Protein AF-0000000084587500 (afdb_homodimer)

Foldseek 3Di:
DPPPPPPPPPPPPPPPPPVPDDADAADFFPDADDAAQEKEKEEEAQALLQQAQDARAPPRNLTRFHVLLVLLLLVLVCVVCVVVVHFYAYEYQENNHQFWCLQLLDDPPDDGCLQRCVLVLLHLHQAYAYAQVCFQDPVSLVSLLPPNQVSNPQRYADQFKWFWDQDPVRDIDTDRSHHNWDWDATPVGFIEIEGEAEAPDDNGDPRMDGDHLLRSLVDPVNVVSLQDDGQEYEYRYAADPVRHPVVNNVVSSCVRVVARAYEAEYHDQQDFAKDDPDLRYMYTYQGHNSQWIKMKHWHQDPPDNRDHIDIAIAIGGNHNSHSCVNSVHDPVPSRDPSSVVSSVSSVVSCVVSVQAAFLFWDQAKAWLWADEPPPCSDNVNVCFPFLCLVQFLVQQVNVVFAAKEKDFSLQFQGMDAGKTQTLRNLCNGHSFQFAKKWFKAFPLLLVCLQVLLVVDDQPCPNVRHPSVPPDCPPPPVCVVVVVVPPPPPDDPFTEDDDDDYHPDDGRYRGDHDYRDTHHYDRMDMPDDPDDDDRGGIYIYMYTPVCVVVSQVSSVVVPHHDDPVSMDGGGDDGRSCRVSSSRSVHHDDVSIGDHD/DPPPPPPPPPPPPPPPPPVPDDADAADFFPDADDAAQEKEKEEEAQALLQQAQDARAPPRNLTRFHVLLVLLLLVLVCVVCVVVVHFYAYEYQENNHQFWCLQLLDDPPDDGCLQRCVLVLLRLHQAYAYAQVCFQDPVSLVSLQPPNQVSNPQRYADQFKWFWDQDPVRDIDTDRSHHNWDWDATPVGFIEIEGEAEAPDDNGDPRMDGDHLLRSLPDPVNVVSLQDDGQEYEYRYAADPVRHPVVNNVVSSCVRVVARAYEAEYHDQQDFAKDDPDLRYMYTYQGHNSQWIKMKHWHQDPPDNRDHIDIAIAIHGNHNSHSCVNSVHDPVPSRDPSSVVSSVSSVVSCVVSVQAAFLFWDQAKAFLWADEPPPCSDNVNVCFPFLCLVQFLVQQVNVVFAAKEKDFSLQFQGMDAGKTDTLRNLCNGHSFQFAKKWFKAFPLLLVCLQVLLVVDDQPCPNVRHPSVPPDCPPPPVCVVVVVVPPPPPDDPFTEDDDDDYHPDDGRYRGDHDYRDTHHYDRMDMPDDPDDDDRGGIYIYMYTPVCVVVSQVSSVVVPHHDDPVSMDGGGDDGRSCRVSSSRSVHHDDVSIGDHD

InterPro domains:
  IPR004843 Calcineurin-like, phosphoesterase domain [PF00149] (39-271)
  IPR006179 5'-Nucleotidase/apyrase [PTHR11575] (21-548)
  IPR014485 5'-nucleotidase SMN1-like [PIRSF017316] (25-584)
  IPR029052 Metallo-dependent phosphatase-like [G3DSA:3.60.21.10] (25-355)
  IPR029052 Metallo-dependent phosphatase-like [SSF56300] (32-331)
  IPR036907 5'-Nucleotidase, C-terminal domain superfamily [G3DSA:3.90.780.10] (357-501)
  IPR036907 5'-Nucleotidase, C-terminal domain superfamily [SSF55816] (357-584)
  IPR053828 SMN1-like, C-terminal domain [PF21953] (365-551)

pLDDT: mean 88.56, std 18.29, range [23.75, 98.94]

Organism: NCBI:txid1423351

Radius of gyration: 37.55 Å; Cα contacts (8 Å, |Δi|>4): 2682; chains: 2; bounding box: 89×116×107 Å

Structure (mmCIF, N/CA/C/O backbone):
data_AF-0000000084587500-model_v1
#
loop_
_entity.id
_entity.type
_entity.pdbx_description
1 polymer 'Vacuolar protein'
#
loop_
_atom_site.group_PDB
_atom_site.id
_atom_site.type_symbol
_atom_site.label_atom_id
_atom_site.label_alt_id
_atom_site.label_comp_id
_atom_site.label_asym_id
_atom_site.label_entity_id
_atom_site.label_seq_id
_atom_site.pdbx_PDB_ins_code
_atom_site.Cartn_x
_atom_site.Cartn_y
_atom_site.Cartn_z
_atom_site.occupancy
_atom_site.B_iso_or_equiv
_atom_site.auth_seq_id
_atom_site.auth_comp_id
_atom_site.auth_asym_id
_atom_site.auth_atom_id
_atom_site.pdbx_PDB_model_num
ATOM 1 N N . MET A 1 1 ? 52.875 -20.484 48.281 1 23.75 1 MET A N 1
ATOM 2 C CA . MET A 1 1 ? 52.625 -19.141 47.75 1 23.75 1 MET A CA 1
ATOM 3 C C . MET A 1 1 ? 51.625 -19.203 46.594 1 23.75 1 MET A C 1
ATOM 5 O O . MET A 1 1 ? 51.938 -19.703 45.531 1 23.75 1 MET A O 1
ATOM 9 N N . ALA A 1 2 ? 50.344 -19.5 46.969 1 28.66 2 ALA A N 1
ATOM 10 C CA . ALA A 1 2 ? 49.062 -19.703 46.281 1 28.66 2 ALA A CA 1
ATOM 11 C C . ALA A 1 2 ? 48.688 -18.484 45.469 1 28.66 2 ALA A C 1
ATOM 13 O O . ALA A 1 2 ? 48.531 -17.391 46 1 28.66 2 ALA A O 1
ATOM 14 N N . TYR A 1 3 ? 49.219 -18.391 44.188 1 26.83 3 TYR A N 1
ATOM 15 C CA . TYR A 1 3 ? 49.094 -17.312 43.219 1 26.83 3 TYR A CA 1
ATOM 16 C C . TYR A 1 3 ? 47.625 -17.047 42.906 1 26.83 3 TYR A C 1
ATOM 18 O O . TYR A 1 3 ? 46.875 -17.953 42.5 1 26.83 3 TYR A O 1
ATOM 26 N N . THR A 1 4 ? 46.969 -16.25 43.688 1 27.75 4 THR A N 1
ATOM 27 C CA . THR A 1 4 ? 45.594 -15.75 43.5 1 27.75 4 THR A CA 1
ATOM 28 C C . THR A 1 4 ? 45.469 -15.047 42.156 1 27.75 4 THR A C 1
ATOM 30 O O . THR A 1 4 ? 46.156 -14.055 41.875 1 27.75 4 THR A O 1
ATOM 33 N N . LYS A 1 5 ? 45.156 -15.805 41.031 1 26.98 5 LYS A N 1
ATOM 34 C CA . LYS A 1 5 ? 44.844 -15.305 39.719 1 26.98 5 LYS A CA 1
ATOM 35 C C . LYS A 1 5 ? 43.688 -14.297 39.75 1 26.98 5 LYS A C 1
ATOM 37 O O . LYS A 1 5 ? 42.562 -14.641 40.125 1 26.98 5 LYS A O 1
ATOM 42 N N . LYS A 1 6 ? 44.094 -13.047 40 1 30.95 6 LYS A N 1
ATOM 43 C CA . LYS A 1 6 ? 43.156 -11.922 39.906 1 30.95 6 LYS A CA 1
ATOM 44 C C . LYS A 1 6 ? 42.531 -11.852 38.531 1 30.95 6 LYS A C 1
ATOM 46 O O . LYS A 1 6 ? 43.219 -11.719 37.5 1 30.95 6 LYS A O 1
ATOM 51 N N . LEU A 1 7 ? 41.375 -12.492 38.375 1 30.81 7 LEU A N 1
ATOM 52 C CA . LEU A 1 7 ? 40.562 -12.391 37.156 1 30.81 7 LEU A CA 1
ATOM 53 C C . LEU A 1 7 ? 40.219 -10.938 36.875 1 30.81 7 LEU A C 1
ATOM 55 O O . LEU A 1 7 ? 39.531 -10.289 37.688 1 30.81 7 LEU A O 1
ATOM 59 N N . VAL A 1 8 ? 41.062 -10.188 36.219 1 30.91 8 VAL A N 1
ATOM 60 C CA . VAL A 1 8 ? 40.75 -8.859 35.688 1 30.91 8 VAL A CA 1
ATOM 61 C C . VAL A 1 8 ? 39.531 -8.938 34.781 1 30.91 8 VAL A C 1
ATOM 63 O O . VAL A 1 8 ? 39.562 -9.641 33.75 1 30.91 8 VAL A O 1
ATOM 66 N N . TYR A 1 9 ? 38.344 -8.812 35.344 1 30.39 9 TYR A N 1
ATOM 67 C CA . TYR A 1 9 ? 37.125 -8.578 34.562 1 30.39 9 TYR A CA 1
ATOM 68 C C . TYR A 1 9 ? 37.281 -7.348 33.688 1 30.39 9 TYR A C 1
ATOM 70 O O . TYR A 1 9 ? 37.438 -6.23 34.188 1 30.39 9 TYR A O 1
ATOM 78 N N . LEU A 1 10 ? 37.969 -7.496 32.594 1 33.53 10 LEU A N 1
ATOM 79 C CA . LEU A 1 10 ? 37.906 -6.441 31.578 1 33.53 10 LEU A CA 1
ATOM 80 C C . LEU A 1 10 ? 36.469 -6.109 31.219 1 33.53 10 LEU A C 1
ATOM 82 O O . LEU A 1 10 ? 35.75 -6.953 30.672 1 33.53 10 LEU A O 1
ATOM 86 N N . TRP A 1 11 ? 35.875 -5.168 31.953 1 30.56 11 TRP A N 1
ATOM 87 C CA . TRP A 1 11 ? 34.625 -4.512 31.547 1 30.56 11 TRP A CA 1
ATOM 88 C C . TRP A 1 11 ? 34.75 -3.918 30.141 1 30.56 11 TRP A C 1
ATOM 90 O O . TRP A 1 11 ? 35.562 -3.01 29.922 1 30.56 11 TRP A O 1
ATOM 100 N N . VAL A 1 12 ? 34.656 -4.719 29.125 1 33.38 12 VAL A N 1
ATOM 101 C CA . VAL A 1 12 ? 34.5 -4.191 27.766 1 33.38 12 VAL A CA 1
ATOM 102 C C . VAL A 1 12 ? 33.312 -3.221 27.734 1 33.38 12 VAL A C 1
ATOM 104 O O . VAL A 1 12 ? 32.156 -3.619 27.953 1 33.38 12 VAL A O 1
ATOM 107 N N . PHE A 1 13 ? 33.562 -1.971 28.016 1 31.41 13 PHE A N 1
ATOM 108 C CA . PHE A 1 13 ? 32.625 -0.89 27.688 1 31.41 13 PHE A CA 1
ATOM 109 C C . PHE A 1 13 ? 32.25 -0.921 26.203 1 31.41 13 PHE A C 1
ATOM 111 O O . PHE A 1 13 ? 33.094 -0.665 25.344 1 31.41 13 PHE A O 1
ATOM 118 N N . GLN A 1 14 ? 31.375 -1.806 25.844 1 30.64 14 GLN A N 1
ATOM 119 C CA . GLN A 1 14 ? 30.766 -1.641 24.531 1 30.64 14 GLN A CA 1
ATOM 120 C C . GLN A 1 14 ? 30.141 -0.25 24.391 1 30.64 14 GLN A C 1
ATOM 122 O O . GLN A 1 14 ? 29.188 0.092 25.078 1 30.64 14 GLN A O 1
ATOM 127 N N . THR A 1 15 ? 30.906 0.692 23.953 1 31.66 15 THR A N 1
ATOM 128 C CA . THR A 1 15 ? 30.406 1.971 23.484 1 31.66 15 THR A CA 1
ATOM 129 C C . THR A 1 15 ? 29.328 1.76 22.406 1 31.66 15 THR A C 1
ATOM 131 O O . THR A 1 15 ? 29.578 1.114 21.391 1 31.66 15 THR A O 1
ATOM 134 N N . ALA A 1 16 ? 28.125 1.649 22.797 1 33.56 16 ALA A N 1
ATOM 135 C CA . ALA A 1 16 ? 26.984 1.844 21.891 1 33.56 16 ALA A CA 1
ATOM 136 C C . ALA A 1 16 ? 27.203 3.061 20.984 1 33.56 16 ALA A C 1
ATOM 138 O O . ALA A 1 16 ? 27.172 4.199 21.453 1 33.56 16 ALA A O 1
ATOM 139 N N . LEU A 1 17 ? 28.016 2.887 20.016 1 31.52 17 LEU A N 1
ATOM 140 C CA . LEU A 1 17 ? 27.984 3.914 18.969 1 31.52 17 LEU A CA 1
ATOM 141 C C . LEU A 1 17 ? 26.562 4.113 18.438 1 31.52 17 LEU A C 1
ATOM 143 O O . LEU A 1 17 ? 26.016 3.23 17.781 1 31.52 17 LEU A O 1
ATOM 147 N N . SER A 1 18 ? 25.719 4.617 19.234 1 34.59 18 SER A N 1
ATOM 148 C CA . SER A 1 18 ? 24.484 5.184 18.703 1 34.59 18 SER A CA 1
ATOM 149 C C . SER A 1 18 ? 24.734 5.906 17.375 1 34.59 18 SER A C 1
ATOM 151 O O . SER A 1 18 ? 25.453 6.91 17.344 1 34.59 18 SER A O 1
ATOM 153 N N . SER A 1 19 ? 24.859 5.227 16.391 1 37.94 19 SER A N 1
ATOM 154 C CA . SER A 1 19 ? 24.922 5.914 15.109 1 37.94 19 SER A CA 1
ATOM 155 C C . SER A 1 19 ? 23.938 7.078 15.062 1 37.94 19 SER A C 1
ATOM 157 O O . SER A 1 19 ? 22.719 6.875 14.992 1 37.94 19 SER A O 1
ATOM 159 N N . CYS A 1 20 ? 24.125 8.086 15.797 1 42.59 20 CYS A N 1
ATOM 160 C CA . CYS A 1 20 ? 23.422 9.359 15.797 1 42.59 20 CYS A CA 1
ATOM 161 C C . CYS A 1 20 ? 23.344 9.945 14.391 1 42.59 20 CYS A C 1
ATOM 163 O O . CYS A 1 20 ? 24.344 10.414 13.852 1 42.59 20 CYS A O 1
ATOM 165 N N . ALA A 1 21 ? 22.484 9.594 13.555 1 53.72 21 ALA A N 1
ATOM 166 C CA . ALA A 1 21 ? 22.281 10.344 12.32 1 53.72 21 ALA A CA 1
ATOM 167 C C . ALA A 1 21 ? 22.438 11.844 12.562 1 53.72 21 ALA A C 1
ATOM 169 O O . ALA A 1 21 ? 21.953 12.383 13.555 1 53.72 21 ALA A O 1
ATOM 170 N N . ALA A 1 22 ? 23.297 12.508 11.812 1 67.06 22 ALA A N 1
ATOM 171 C CA . ALA A 1 22 ? 23.516 13.945 11.93 1 67.06 22 ALA A CA 1
ATOM 172 C C . ALA A 1 22 ? 22.203 14.711 11.742 1 67.06 22 ALA A C 1
ATOM 174 O O . ALA A 1 22 ? 21.422 14.414 10.836 1 67.06 22 ALA A O 1
ATOM 175 N N . LYS A 1 23 ? 21.844 15.492 12.648 1 77.06 23 LYS A N 1
ATOM 176 C CA . LYS A 1 23 ? 20.641 16.328 12.617 1 77.06 23 LYS A CA 1
ATOM 177 C C . LYS A 1 23 ? 20.672 17.297 11.445 1 77.06 23 LYS A C 1
ATOM 179 O O . LYS A 1 23 ? 21.688 17.953 11.203 1 77.06 23 LYS A O 1
ATOM 184 N N . LEU A 1 24 ? 19.672 17.266 10.695 1 87 24 LEU A N 1
ATOM 185 C CA . LEU A 1 24 ? 19.516 18.203 9.586 1 87 24 LEU A CA 1
ATOM 186 C C . LEU A 1 24 ? 19.391 19.625 10.102 1 87 24 LEU A C 1
ATOM 188 O O . LEU A 1 24 ? 18.719 19.875 11.102 1 87 24 LEU A O 1
ATOM 192 N N . THR A 1 25 ? 20.094 20.547 9.5 1 90.5 25 THR A N 1
ATOM 193 C CA . THR A 1 25 ? 20.094 21.938 9.938 1 90.5 25 THR A CA 1
ATOM 194 C C . THR A 1 25 ? 19.344 22.828 8.945 1 90.5 25 THR A C 1
ATOM 196 O O . THR A 1 25 ? 19.594 22.781 7.742 1 90.5 25 THR A O 1
ATOM 199 N N . PRO A 1 26 ? 18.469 23.672 9.461 1 94.75 26 PRO A N 1
ATOM 200 C CA . PRO A 1 26 ? 17.734 24.578 8.578 1 94.75 26 PRO A CA 1
ATOM 201 C C . PRO A 1 26 ? 18.641 25.547 7.84 1 94.75 26 PRO A C 1
ATOM 203 O O . PRO A 1 26 ? 19.734 25.875 8.32 1 94.75 26 PRO A O 1
ATOM 206 N N . GLY A 1 27 ? 18.219 25.984 6.699 1 92.06 27 GLY A N 1
ATOM 207 C CA . GLY A 1 27 ? 18.938 27 5.938 1 92.06 27 GLY A CA 1
ATOM 208 C C . GLY A 1 27 ? 18.859 28.375 6.551 1 92.06 27 GLY A C 1
ATOM 209 O O . GLY A 1 27 ? 18.016 28.641 7.414 1 92.06 27 GLY A O 1
ATOM 210 N N . GLN A 1 28 ? 19.688 29.281 6.051 1 94.38 28 GLN A N 1
ATOM 211 C CA . GLN A 1 28 ? 19.719 30.656 6.535 1 94.38 28 GLN A CA 1
ATOM 212 C C . GLN A 1 28 ? 18.734 31.531 5.766 1 94.38 28 GLN A C 1
ATOM 214 O O . GLN A 1 28 ? 18.5 31.312 4.574 1 94.38 28 GLN A O 1
ATOM 219 N N . PRO A 1 29 ? 18.203 32.531 6.488 1 97.5 29 PRO A N 1
ATOM 220 C CA . PRO A 1 29 ? 17.375 33.531 5.773 1 97.5 29 PRO A CA 1
ATOM 221 C C . PRO A 1 29 ? 18.109 34.188 4.625 1 97.5 29 PRO A C 1
ATOM 223 O O . PRO A 1 29 ? 19.344 34.281 4.652 1 97.5 29 PRO A O 1
ATOM 226 N N . ARG A 1 30 ? 17.375 34.656 3.652 1 96.25 30 ARG A N 1
ATOM 227 C CA . ARG A 1 30 ? 17.969 35.25 2.463 1 96.25 30 ARG A CA 1
ATOM 228 C C . ARG A 1 30 ? 18.484 36.656 2.76 1 96.25 30 ARG A C 1
ATOM 230 O O . ARG A 1 30 ? 19.25 37.219 1.977 1 96.25 30 ARG A O 1
ATOM 237 N N . GLY A 1 31 ? 18.047 37.312 3.836 1 97.31 31 GLY A N 1
ATOM 238 C CA . GLY A 1 31 ? 18.438 38.656 4.191 1 97.31 31 GLY A CA 1
ATOM 239 C C . GLY A 1 31 ? 17.688 39.219 5.383 1 97.31 31 GLY A C 1
ATOM 240 O O . GLY A 1 31 ? 16.828 38.531 5.953 1 97.31 31 GLY A O 1
ATOM 241 N N . PRO A 1 32 ? 17.984 40.438 5.742 1 97.44 32 PRO A N 1
ATOM 242 C CA . PRO A 1 32 ? 17.312 41.062 6.891 1 97.44 32 PRO A CA 1
ATOM 243 C C . PRO A 1 32 ? 15.836 41.312 6.637 1 97.44 32 PRO A C 1
ATOM 245 O O . PRO A 1 32 ? 15.414 41.438 5.48 1 97.44 32 PRO A O 1
ATOM 248 N N . LEU A 1 33 ? 15.086 41.344 7.652 1 98.62 33 LEU A N 1
ATOM 249 C CA . LEU A 1 33 ? 13.68 41.719 7.543 1 98.62 33 LEU A CA 1
ATOM 250 C C . LEU A 1 33 ? 13.523 43.188 7.117 1 98.62 33 LEU A C 1
ATOM 252 O O . LEU A 1 33 ? 14.32 44.031 7.512 1 98.62 33 LEU A O 1
ATOM 256 N N . PRO A 1 34 ? 12.539 43.438 6.301 1 97.75 34 PRO A N 1
ATOM 257 C CA . PRO A 1 34 ? 12.227 44.844 6.02 1 97.75 34 PRO A CA 1
ATOM 258 C C . PRO A 1 34 ? 11.523 45.531 7.184 1 97.75 34 PRO A C 1
ATOM 260 O O . PRO A 1 34 ? 10.414 45.125 7.562 1 97.75 34 PRO A O 1
ATOM 263 N N . TRP A 1 35 ? 12.133 46.562 7.715 1 98.12 35 TRP A N 1
ATOM 264 C CA . TRP A 1 35 ? 11.547 47.312 8.82 1 98.12 35 TRP A CA 1
ATOM 265 C C . TRP A 1 35 ? 10.828 48.562 8.32 1 98.12 35 TRP A C 1
ATOM 267 O O . TRP A 1 35 ? 11.219 49.156 7.305 1 98.12 35 TRP A O 1
ATOM 277 N N . GLY A 1 36 ? 9.734 48.906 8.977 1 98 36 GLY A N 1
ATOM 278 C CA . GLY A 1 36 ? 9.016 50.156 8.773 1 98 36 GLY A CA 1
ATOM 279 C C . GLY A 1 36 ? 8.727 50.906 10.062 1 98 36 GLY A C 1
ATOM 280 O O . GLY A 1 36 ? 9.359 50.625 11.086 1 98 36 GLY A O 1
ATOM 281 N N . ASP A 1 37 ? 7.855 51.875 9.953 1 97.25 37 ASP A N 1
ATOM 282 C CA . ASP A 1 37 ? 7.461 52.656 11.133 1 97.25 37 ASP A CA 1
ATOM 283 C C . ASP A 1 37 ? 6.699 51.781 12.125 1 97.25 37 ASP A C 1
ATOM 285 O O . ASP A 1 37 ? 6.824 51.938 13.336 1 97.25 37 ASP A O 1
ATOM 289 N N . ILE A 1 38 ? 5.883 50.875 11.578 1 98.31 38 ILE A N 1
ATOM 290 C CA . ILE A 1 38 ? 5.121 49.906 12.352 1 98.31 38 ILE A CA 1
ATOM 291 C C . ILE A 1 38 ? 5.414 48.5 11.844 1 98.31 38 ILE A C 1
ATOM 293 O O . ILE A 1 38 ? 5.363 48.219 10.633 1 98.31 38 ILE A O 1
ATOM 297 N N . ASN A 1 39 ? 5.734 47.594 12.719 1 98.88 39 ASN A N 1
ATOM 298 C CA . ASN A 1 39 ? 6.035 46.219 12.367 1 98.88 39 ASN A CA 1
ATOM 299 C C . ASN A 1 39 ? 5.203 45.219 13.195 1 98.88 39 ASN A C 1
ATOM 301 O O . ASN A 1 39 ? 4.809 45.531 14.32 1 98.88 39 ASN A O 1
ATOM 305 N N . ILE A 1 40 ? 4.91 44.094 12.602 1 98.88 40 ILE A N 1
ATOM 306 C CA . ILE A 1 40 ? 4.074 43.094 13.266 1 98.88 40 ILE A CA 1
ATOM 307 C C . ILE A 1 40 ? 4.688 41.719 13.117 1 98.88 40 ILE A C 1
ATOM 309 O O . ILE A 1 40 ? 5.035 41.312 12.008 1 98.88 40 ILE A O 1
ATOM 313 N N . ILE A 1 41 ? 4.902 41 14.219 1 98.94 41 ILE A N 1
ATOM 314 C CA . ILE A 1 41 ? 5.129 39.562 14.227 1 98.94 41 ILE A CA 1
ATOM 315 C C . ILE A 1 41 ? 3.797 38.844 14.359 1 98.94 41 ILE A C 1
ATOM 317 O O . ILE A 1 41 ? 2.996 39.156 15.242 1 98.94 41 ILE A O 1
ATOM 321 N N . HIS A 1 42 ? 3.574 37.875 13.469 1 98.88 42 HIS A N 1
ATOM 322 C CA . HIS A 1 42 ? 2.246 37.281 13.359 1 98.88 42 HIS A CA 1
ATOM 323 C C . HIS A 1 42 ? 2.311 35.75 13.477 1 98.88 42 HIS A C 1
ATOM 325 O O . HIS A 1 42 ? 3.131 35.094 12.82 1 98.88 42 HIS A O 1
ATOM 331 N N . THR A 1 43 ? 1.504 35.125 14.359 1 98.62 43 THR A N 1
ATOM 332 C CA . THR A 1 43 ? 1.27 33.688 14.43 1 98.62 43 THR A CA 1
ATOM 333 C C . THR A 1 43 ? -0.206 33.375 14.203 1 98.62 43 THR A C 1
ATOM 335 O O . THR A 1 43 ? -1.071 34.219 14.422 1 98.62 43 THR A O 1
ATOM 338 N N . SER A 1 44 ? -0.49 32.281 13.695 1 97.62 44 SER A N 1
ATOM 339 C CA . SER A 1 44 ? -1.844 31.766 13.492 1 97.62 44 SER A CA 1
ATOM 340 C C . SER A 1 44 ? -1.862 30.25 13.422 1 97.62 44 SER A C 1
ATOM 342 O O . SER A 1 44 ? -0.893 29.625 12.977 1 97.62 44 SER A O 1
ATOM 344 N N . ASP A 1 45 ? -2.941 29.625 13.922 1 97.38 45 ASP A N 1
ATOM 345 C CA . ASP A 1 45 ? -3.168 28.188 13.75 1 97.38 45 ASP A CA 1
ATOM 346 C C . ASP A 1 45 ? -1.981 27.375 14.266 1 97.38 45 ASP A C 1
ATOM 348 O O . ASP A 1 45 ? -1.475 26.5 13.562 1 97.38 45 ASP A O 1
ATOM 352 N N . THR A 1 46 ? -1.54 27.734 15.477 1 97.88 46 THR A N 1
ATOM 353 C CA . THR A 1 46 ? -0.433 27 16.078 1 97.88 46 THR A CA 1
ATOM 354 C C . THR A 1 46 ? -0.847 25.562 16.406 1 97.88 46 THR A C 1
ATOM 356 O O . THR A 1 46 ? -0.016 24.656 16.391 1 97.88 46 THR A O 1
ATOM 359 N N . HIS A 1 47 ? -2.064 25.391 16.781 1 97.38 47 HIS A N 1
ATOM 360 C CA . HIS A 1 47 ? -2.652 24.078 17 1 97.38 47 HIS A CA 1
ATOM 361 C C . HIS A 1 47 ? -1.806 23.266 17.969 1 97.38 47 HIS A C 1
ATOM 363 O O . HIS A 1 47 ? -1.665 22.047 17.797 1 97.38 47 HIS A O 1
ATOM 369 N N . GLY A 1 48 ? -1.214 23.953 18.906 1 97.31 48 GLY A N 1
ATOM 370 C CA . GLY A 1 48 ? -0.509 23.266 19.969 1 97.31 48 GLY A CA 1
ATOM 371 C C . GLY A 1 48 ? 0.87 22.781 19.578 1 97.31 48 GLY A C 1
ATOM 372 O O . GLY A 1 48 ? 1.521 22.047 20.328 1 97.31 48 GLY A O 1
ATOM 373 N N . TRP A 1 49 ? 1.353 23.078 18.406 1 97.81 49 TRP A N 1
ATOM 374 C CA . TRP A 1 49 ? 2.691 22.672 17.984 1 97.81 49 TRP A CA 1
ATOM 375 C C . TRP A 1 49 ? 3.756 23.516 18.672 1 97.81 49 TRP A C 1
ATOM 377 O O . TRP A 1 49 ? 4.52 24.234 18.031 1 97.81 49 TRP A O 1
ATOM 387 N N . LEU A 1 50 ? 3.881 23.344 19.984 1 98.44 50 LEU A N 1
ATOM 388 C CA . LEU A 1 50 ? 4.668 24.234 20.828 1 98.44 50 LEU A CA 1
ATOM 389 C C . LEU A 1 50 ? 6.047 23.656 21.094 1 98.44 50 LEU A C 1
ATOM 391 O O . LEU A 1 50 ? 6.945 24.344 21.578 1 98.44 50 LEU A O 1
ATOM 395 N N . LEU A 1 51 ? 6.254 22.391 20.781 1 97.56 51 LEU A N 1
ATOM 396 C CA . LEU A 1 51 ? 7.539 21.734 21 1 97.56 51 LEU A CA 1
ATOM 397 C C . LEU A 1 51 ? 8.43 21.875 19.766 1 97.56 51 LEU A C 1
ATOM 399 O O . LEU A 1 51 ? 9.57 21.406 19.766 1 97.56 51 LEU A O 1
ATOM 403 N N . GLY A 1 52 ? 7.906 22.547 18.75 1 97.38 52 GLY A N 1
ATOM 404 C CA . GLY A 1 52 ? 8.57 22.469 17.469 1 97.38 52 GLY A CA 1
ATOM 405 C C . GLY A 1 52 ? 8.383 21.125 16.766 1 97.38 52 GLY A C 1
ATOM 406 O O . GLY A 1 52 ? 7.934 20.156 17.391 1 97.38 52 GLY A O 1
ATOM 407 N N . HIS A 1 53 ? 8.594 21.172 15.461 1 97.19 53 HIS A N 1
ATOM 408 C CA . HIS A 1 53 ? 8.617 19.891 14.742 1 97.19 53 HIS A CA 1
ATOM 409 C C . HIS A 1 53 ? 9.859 19.078 15.102 1 97.19 53 HIS A C 1
ATOM 411 O O . HIS A 1 53 ? 10.984 19.578 14.992 1 97.19 53 HIS A O 1
ATOM 417 N N . THR A 1 54 ? 9.688 17.875 15.461 1 94 54 THR A N 1
ATOM 418 C CA . THR A 1 54 ? 10.758 17.188 16.172 1 94 54 THR A CA 1
ATOM 419 C C . THR A 1 54 ? 11.367 16.094 15.297 1 94 54 THR A C 1
ATOM 421 O O . THR A 1 54 ? 12.375 15.484 15.664 1 94 54 THR A O 1
ATOM 424 N N . LYS A 1 55 ? 10.789 15.781 14.172 1 93.38 55 LYS A N 1
ATOM 425 C CA . LYS A 1 55 ? 11.305 14.711 13.328 1 93.38 55 LYS A CA 1
ATOM 426 C C . LYS A 1 55 ? 12.5 15.188 12.508 1 93.38 55 LYS A C 1
ATOM 428 O O . LYS A 1 55 ? 12.57 16.359 12.125 1 93.38 55 LYS A O 1
ATOM 433 N N . ASN A 1 56 ? 13.453 14.312 12.273 1 89.88 56 ASN A N 1
ATOM 434 C CA . ASN A 1 56 ? 14.68 14.648 11.57 1 89.88 56 ASN A CA 1
ATOM 435 C C . ASN A 1 56 ? 14.586 14.305 10.086 1 89.88 56 ASN A C 1
ATOM 437 O O . ASN A 1 56 ? 15.453 13.609 9.555 1 89.88 56 ASN A O 1
ATOM 441 N N . GLN A 1 57 ? 13.602 14.703 9.477 1 88.62 57 GLN A N 1
ATOM 442 C CA . GLN A 1 57 ? 13.352 14.586 8.047 1 88.62 57 GLN A CA 1
ATOM 443 C C . GLN A 1 57 ? 12.719 15.859 7.488 1 88.62 57 GLN A C 1
ATOM 445 O O . GLN A 1 57 ? 11.852 16.453 8.125 1 88.62 57 GLN A O 1
ATOM 450 N N . TRP A 1 58 ? 13.188 16.219 6.324 1 88.75 58 TRP A N 1
ATOM 451 C CA . TRP A 1 58 ? 12.617 17.422 5.73 1 88.75 58 TRP A CA 1
ATOM 452 C C . TRP A 1 58 ? 11.133 17.234 5.438 1 88.75 58 TRP A C 1
ATOM 454 O O . TRP A 1 58 ? 10.711 16.172 4.996 1 88.75 58 TRP A O 1
ATOM 464 N N . PRO A 1 59 ? 10.359 18.266 5.711 1 92.31 59 PRO A N 1
ATOM 465 C CA . PRO A 1 59 ? 10.789 19.641 6.012 1 92.31 59 PRO A CA 1
ATOM 466 C C . PRO A 1 59 ? 10.805 19.938 7.508 1 92.31 59 PRO A C 1
ATOM 468 O O . PRO A 1 59 ? 10.969 21.094 7.91 1 92.31 59 PRO A O 1
ATOM 471 N N . GLU A 1 60 ? 10.688 19.016 8.344 1 94.44 60 GLU A N 1
ATOM 472 C CA . GLU A 1 60 ? 10.438 19.172 9.773 1 94.44 60 GLU A CA 1
ATOM 473 C C . GLU A 1 60 ? 11.508 20.031 10.43 1 94.44 60 GLU A C 1
ATOM 475 O O . GLU A 1 60 ? 11.188 20.938 11.203 1 94.44 60 GLU A O 1
ATOM 480 N N . PRO A 1 61 ? 12.75 19.906 10.062 1 95.12 61 PRO A N 1
ATOM 481 C CA . PRO A 1 61 ? 13.781 20.719 10.719 1 95.12 61 PRO A CA 1
ATOM 482 C C . PRO A 1 61 ? 13.617 22.203 10.461 1 95.12 61 PRO A C 1
ATOM 484 O O . PRO A 1 61 ? 14.008 23.031 11.289 1 95.12 61 PRO A O 1
ATOM 487 N N . ASN A 1 62 ? 13.031 22.516 9.32 1 97 62 ASN A N 1
ATOM 488 C CA . ASN A 1 62 ? 12.805 23.938 9.023 1 97 62 ASN A CA 1
ATOM 489 C C . ASN A 1 62 ? 11.883 24.578 10.047 1 97 62 ASN A C 1
ATOM 491 O O . ASN A 1 62 ? 11.82 25.812 10.148 1 97 62 ASN A O 1
ATOM 495 N N . TYR A 1 63 ? 11.172 23.797 10.781 1 98.31 63 TYR A N 1
ATOM 496 C CA . TYR A 1 63 ? 10.156 24.297 11.711 1 98.31 63 TYR A CA 1
ATOM 497 C C . TYR A 1 63 ? 10.422 23.797 13.125 1 98.31 63 TYR A C 1
ATOM 499 O O . TYR A 1 63 ? 9.492 23.594 13.906 1 98.31 63 TYR A O 1
ATOM 507 N N . SER A 1 64 ? 11.641 23.672 13.477 1 97.88 64 SER A N 1
ATOM 508 C CA . SER A 1 64 ? 12.07 22.969 14.688 1 97.88 64 SER A CA 1
ATOM 509 C C . SER A 1 64 ? 12.062 23.891 15.898 1 97.88 64 SER A C 1
ATOM 511 O O . SER A 1 64 ? 12.297 23.453 17.016 1 97.88 64 SER A O 1
ATOM 513 N N . GLY A 1 65 ? 11.836 25.188 15.727 1 98.5 65 GLY A N 1
ATOM 514 C CA . GLY A 1 65 ? 11.828 26.094 16.859 1 98.5 65 GLY A CA 1
ATOM 515 C C . GLY A 1 65 ? 10.688 25.828 17.828 1 98.5 65 GLY A C 1
ATOM 516 O O . GLY A 1 65 ? 9.539 25.672 17.406 1 98.5 65 GLY A O 1
ATOM 517 N N . THR A 1 66 ? 11.016 25.781 19.094 1 98.62 66 THR A N 1
ATOM 518 C CA . THR A 1 66 ? 9.984 25.656 20.109 1 98.62 66 THR A CA 1
ATOM 519 C C . THR A 1 66 ? 9.273 26.984 20.344 1 98.62 66 THR A C 1
ATOM 521 O O . THR A 1 66 ? 9.711 28.016 19.828 1 98.62 66 THR A O 1
ATOM 524 N N . TYR A 1 67 ? 8.094 26.859 21 1 98.75 67 TYR A N 1
ATOM 525 C CA . TYR A 1 67 ? 7.418 28.109 21.359 1 98.75 67 TYR A CA 1
ATOM 526 C C . TYR A 1 67 ? 8.281 28.938 22.297 1 98.75 67 TYR A C 1
ATOM 528 O O . TYR A 1 67 ? 8.227 30.172 22.266 1 98.75 67 TYR A O 1
ATOM 536 N N . GLY A 1 68 ? 9.086 28.297 23.188 1 98.88 68 GLY A N 1
ATOM 537 C CA . GLY A 1 68 ? 10.062 29.031 23.984 1 98.88 68 GLY A CA 1
ATOM 538 C C . GLY A 1 68 ? 11.078 29.781 23.156 1 98.88 68 GLY A C 1
ATOM 539 O O . GLY A 1 68 ? 11.445 30.906 23.469 1 98.88 68 GLY A O 1
ATOM 540 N N . ASP A 1 69 ? 11.594 29.125 22.109 1 98.88 69 ASP A N 1
ATOM 541 C CA . ASP A 1 69 ? 12.477 29.797 21.172 1 98.88 69 ASP A CA 1
ATOM 542 C C . ASP A 1 69 ? 11.805 31.031 20.578 1 98.88 69 ASP A C 1
ATOM 544 O O . ASP A 1 69 ? 12.43 32.094 20.438 1 98.88 69 ASP A O 1
ATOM 548 N N . PHE A 1 70 ? 10.594 30.906 20.203 1 98.88 70 PHE A N 1
ATOM 549 C CA . PHE A 1 70 ? 9.828 32 19.625 1 98.88 70 PHE A CA 1
ATOM 550 C C . PHE A 1 70 ? 9.711 33.156 20.609 1 98.88 70 PHE A C 1
ATOM 552 O O . PHE A 1 70 ? 9.898 34.312 20.234 1 98.88 70 PHE A O 1
ATOM 559 N N . ILE A 1 71 ? 9.398 32.812 21.844 1 98.88 71 ILE A N 1
ATOM 560 C CA . ILE A 1 71 ? 9.273 33.844 22.875 1 98.88 71 ILE A CA 1
ATOM 561 C C . ILE A 1 71 ? 10.602 34.594 23.031 1 98.88 71 ILE A C 1
ATOM 563 O O . ILE A 1 71 ? 10.625 35.812 23.141 1 98.88 71 ILE A O 1
ATOM 567 N N . SER A 1 72 ? 11.688 33.875 23.094 1 98.88 72 SER A N 1
ATOM 568 C CA . SER A 1 72 ? 13 34.5 23.141 1 98.88 72 SER A CA 1
ATOM 569 C C . SER A 1 72 ? 13.219 35.406 21.938 1 98.88 72 SER A C 1
ATOM 571 O O . SER A 1 72 ? 13.695 36.531 22.094 1 98.88 72 SER A O 1
ATOM 573 N N . PHE A 1 73 ? 12.938 34.938 20.797 1 98.88 73 PHE A N 1
ATOM 574 C CA . PHE A 1 73 ? 13.047 35.719 19.562 1 98.88 73 PHE A CA 1
ATOM 575 C C . PHE A 1 73 ? 12.273 37.031 19.672 1 98.88 73 PHE A C 1
ATOM 577 O O . PHE A 1 73 ? 12.82 38.094 19.391 1 98.88 73 PHE A O 1
ATOM 584 N N . VAL A 1 74 ? 10.984 36.938 20.078 1 98.88 74 VAL A N 1
ATOM 585 C CA . VAL A 1 74 ? 10.109 38.094 20.203 1 98.88 74 VAL A CA 1
ATOM 586 C C . VAL A 1 74 ? 10.742 39.094 21.156 1 98.88 74 VAL A C 1
ATOM 588 O O . VAL A 1 74 ? 10.734 40.312 20.891 1 98.88 74 VAL A O 1
ATOM 591 N N . GLY A 1 75 ? 11.242 38.594 22.297 1 98.75 75 GLY A N 1
ATOM 592 C CA . GLY A 1 75 ? 11.906 39.5 23.234 1 98.75 75 GLY A CA 1
ATOM 593 C C . GLY A 1 75 ? 13.047 40.281 22.609 1 98.75 75 GLY A C 1
ATOM 594 O O . GLY A 1 75 ? 13.156 41.5 22.797 1 98.75 75 GLY A O 1
ATOM 595 N N . HIS A 1 76 ? 13.875 39.594 21.906 1 98.81 76 HIS A N 1
ATOM 596 C CA . HIS A 1 76 ? 15 40.25 21.25 1 98.81 76 HIS A CA 1
ATOM 597 C C . HIS A 1 76 ? 14.531 41.219 20.172 1 98.81 76 HIS A C 1
ATOM 599 O O . HIS A 1 76 ? 15.102 42.281 20.016 1 98.81 76 HIS A O 1
ATOM 605 N N . MET A 1 77 ? 13.555 40.812 19.438 1 98.88 77 MET A N 1
ATOM 606 C CA . MET A 1 77 ? 13.047 41.688 18.375 1 98.88 77 MET A CA 1
ATOM 607 C C . MET A 1 77 ? 12.445 42.969 18.953 1 98.88 77 MET A C 1
ATOM 609 O O . MET A 1 77 ? 12.562 44.031 18.344 1 98.88 77 MET A O 1
ATOM 613 N N . LYS A 1 78 ? 11.727 42.875 20.016 1 98.5 78 LYS A N 1
ATOM 614 C CA . LYS A 1 78 ? 11.18 44.062 20.656 1 98.5 78 LYS A CA 1
ATOM 615 C C . LYS A 1 78 ? 12.289 45 21.125 1 98.5 78 LYS A C 1
ATOM 617 O O . LYS A 1 78 ? 12.156 46.219 21.047 1 98.5 78 LYS A O 1
ATOM 622 N N . LYS A 1 79 ? 13.359 44.438 21.656 1 98.19 79 LYS A N 1
ATOM 623 C CA . LYS A 1 79 ? 14.523 45.25 22 1 98.19 79 LYS A CA 1
ATOM 624 C C . LYS A 1 79 ? 15.094 45.969 20.766 1 98.19 79 LYS A C 1
ATOM 626 O O . LYS A 1 79 ? 15.414 47.156 20.812 1 98.19 79 LYS A O 1
ATOM 631 N N . LEU A 1 80 ? 15.203 45.219 19.734 1 98.5 80 LEU A N 1
ATOM 632 C CA . LEU A 1 80 ? 15.719 45.75 18.484 1 98.5 80 LEU A CA 1
ATOM 633 C C . LEU A 1 80 ? 14.812 46.875 17.969 1 98.5 80 LEU A C 1
ATOM 635 O O . LEU A 1 80 ? 15.297 47.875 17.406 1 98.5 80 LEU A O 1
ATOM 639 N N . ALA A 1 81 ? 13.547 46.656 18.078 1 98.69 81 ALA A N 1
ATOM 640 C CA . ALA A 1 81 ? 12.602 47.719 17.672 1 98.69 81 ALA A CA 1
ATOM 641 C C . ALA A 1 81 ? 12.836 49 18.438 1 98.69 81 ALA A C 1
ATOM 643 O O . ALA A 1 81 ? 12.758 50.094 17.859 1 98.69 81 ALA A O 1
ATOM 644 N N . LYS A 1 82 ? 13.078 48.906 19.703 1 98.06 82 LYS A N 1
ATOM 645 C CA . LYS A 1 82 ? 13.398 50.062 20.516 1 98.06 82 LYS A CA 1
ATOM 646 C C . LYS A 1 82 ? 14.672 50.75 20.031 1 98.06 82 LYS A C 1
ATOM 648 O O . LYS A 1 82 ? 14.727 51.969 19.953 1 98.06 82 LYS A O 1
ATOM 653 N N . GLU A 1 83 ? 15.594 49.938 19.719 1 98 83 GLU A N 1
ATOM 654 C CA . GLU A 1 83 ? 16.859 50.469 19.219 1 98 83 GLU A CA 1
ATOM 655 C C . GLU A 1 83 ? 16.672 51.188 17.875 1 98 83 GLU A C 1
ATOM 657 O O . GLU A 1 83 ? 17.281 52.219 17.609 1 98 83 GLU A O 1
ATOM 662 N N . LYS A 1 84 ? 15.844 50.625 17.062 1 97.75 84 LYS A N 1
ATOM 663 C CA . LYS A 1 84 ? 15.578 51.188 15.742 1 97.75 84 LYS A CA 1
ATOM 664 C C . LYS A 1 84 ? 14.586 52.344 15.82 1 97.75 84 LYS A C 1
ATOM 666 O O . LYS A 1 84 ? 14.383 53.062 14.844 1 97.75 84 LYS A O 1
ATOM 671 N N . ASP A 1 85 ? 14.031 52.562 16.969 1 97.75 85 ASP A N 1
ATOM 672 C CA . ASP A 1 85 ? 13.07 53.625 17.234 1 97.75 85 ASP A CA 1
ATOM 673 C C . ASP A 1 85 ? 11.844 53.5 16.344 1 97.75 85 ASP A C 1
ATOM 675 O O . ASP A 1 85 ? 11.453 54.438 15.664 1 97.75 85 ASP A O 1
ATOM 679 N N . VAL A 1 86 ? 11.289 52.312 16.328 1 98.44 86 VAL A N 1
ATOM 680 C CA . VAL A 1 86 ? 10.078 52 15.578 1 98.44 86 VAL A CA 1
ATOM 681 C C . VAL A 1 86 ? 9.141 51.156 16.438 1 98.44 86 VAL A C 1
ATOM 683 O O . VAL A 1 86 ? 9.516 50.688 17.516 1 98.44 86 VAL A O 1
ATOM 686 N N . ASP A 1 87 ? 7.855 50.969 15.992 1 98.5 87 ASP A N 1
ATOM 687 C CA . ASP A 1 87 ? 6.875 50.156 16.703 1 98.5 87 ASP A CA 1
ATOM 688 C C . ASP A 1 87 ? 6.945 48.688 16.266 1 98.5 87 ASP A C 1
ATOM 690 O O . ASP A 1 87 ? 7.152 48.406 15.086 1 98.5 87 ASP A O 1
ATOM 694 N N . LEU A 1 88 ? 6.801 47.75 17.219 1 98.88 88 LEU A N 1
ATOM 695 C CA . LEU A 1 88 ? 6.676 46.312 16.922 1 98.88 88 LEU A CA 1
ATOM 696 C C . LEU A 1 88 ? 5.543 45.719 17.734 1 98.88 88 LEU A C 1
ATOM 698 O O . LEU A 1 88 ? 5.562 45.75 18.969 1 98.88 88 LEU A O 1
ATOM 702 N N . LEU A 1 89 ? 4.551 45.156 17.016 1 98.88 89 LEU A N 1
ATOM 703 C CA . LEU A 1 89 ? 3.41 44.5 17.656 1 98.88 89 LEU A CA 1
ATOM 704 C C . LEU A 1 89 ? 3.488 43 17.469 1 98.88 89 LEU A C 1
ATOM 706 O O . LEU A 1 89 ? 4.07 42.5 16.484 1 98.88 89 LEU A O 1
ATOM 710 N N . LEU A 1 90 ? 3.004 42.281 18.422 1 98.88 90 LEU A N 1
ATOM 711 C CA . LEU A 1 90 ? 2.83 40.812 18.359 1 98.88 90 LEU A CA 1
ATOM 712 C C . LEU A 1 90 ? 1.351 40.469 18.281 1 98.88 90 LEU A C 1
ATOM 714 O O . LEU A 1 90 ? 0.569 40.844 19.156 1 98.88 90 LEU A O 1
ATOM 718 N N . VAL A 1 91 ? 0.942 39.719 17.219 1 98.88 91 VAL A N 1
ATOM 719 C CA . VAL A 1 91 ? -0.468 39.438 16.969 1 98.88 91 VAL A CA 1
ATOM 720 C C . VAL A 1 91 ? -0.663 37.969 16.703 1 98.88 91 VAL A C 1
ATOM 722 O O . VAL A 1 91 ? 0.163 37.312 16.031 1 98.88 91 VAL A O 1
ATOM 725 N N . ASP A 1 92 ? -1.734 37.344 17.281 1 98.75 92 ASP A N 1
ATOM 726 C CA . ASP A 1 92 ? -2.129 35.969 16.984 1 98.75 92 ASP A CA 1
ATOM 727 C C . ASP A 1 92 ? -3.566 35.906 16.484 1 98.75 92 ASP A C 1
ATOM 729 O O . ASP A 1 92 ? -4.453 36.562 17.031 1 98.75 92 ASP A O 1
ATOM 733 N N . SER A 1 93 ? -3.789 35.031 15.453 1 97.81 93 SER A N 1
ATOM 734 C CA . SER A 1 93 ? -5.094 35.031 14.797 1 97.81 93 SER A CA 1
ATOM 735 C C . SER A 1 93 ? -5.902 33.812 15.172 1 97.81 93 SER A C 1
ATOM 737 O O . SER A 1 93 ? -6.879 33.469 14.5 1 97.81 93 SER A O 1
ATOM 739 N N . GLY A 1 94 ? -5.504 33.125 16.109 1 97.31 94 GLY A N 1
ATOM 740 C CA . GLY A 1 94 ? -6.395 32.125 16.703 1 97.31 94 GLY A CA 1
ATOM 741 C C . GLY A 1 94 ? -6.055 30.703 16.312 1 97.31 94 GLY A C 1
ATOM 742 O O . GLY A 1 94 ? -5.133 30.484 15.531 1 97.31 94 GLY A O 1
ATOM 743 N N . ASP A 1 95 ? -6.84 29.656 16.938 1 97.19 95 ASP A N 1
ATOM 744 C CA . ASP A 1 95 ? -6.664 28.203 16.828 1 97.19 95 ASP A CA 1
ATOM 745 C C . ASP A 1 95 ? -5.383 27.75 17.516 1 97.19 95 ASP A C 1
ATOM 747 O O . ASP A 1 95 ? -4.453 27.266 16.875 1 97.19 95 ASP A O 1
ATOM 751 N N . LEU A 1 96 ? -5.496 27.734 18.812 1 97.94 96 LEU A N 1
ATOM 752 C CA . LEU A 1 96 ? -4.316 27.516 19.641 1 97.94 96 LEU A CA 1
ATOM 753 C C . LEU A 1 96 ? -4.184 26.047 20.016 1 97.94 96 LEU A C 1
ATOM 755 O O . LEU A 1 96 ? -3.143 25.625 20.531 1 97.94 96 LEU A O 1
ATOM 759 N N . HIS A 1 97 ? -5.273 25.25 19.766 1 96.5 97 HIS A N 1
ATOM 760 C CA . HIS A 1 97 ? -5.281 23.844 20.203 1 96.5 97 HIS A CA 1
ATOM 761 C C . HIS A 1 97 ? -5.809 22.938 19.094 1 96.5 97 HIS A C 1
ATOM 763 O O . HIS A 1 97 ? -5.953 23.359 17.953 1 96.5 97 HIS A O 1
ATOM 769 N N . ASP A 1 98 ? -5.922 21.594 19.391 1 94.62 98 ASP A N 1
ATOM 770 C CA . ASP A 1 98 ? -6.414 20.594 18.453 1 94.62 98 ASP A CA 1
ATOM 771 C C . ASP A 1 98 ? -5.383 20.312 17.359 1 94.62 98 ASP A C 1
ATOM 773 O O . ASP A 1 98 ? -5.691 20.406 16.172 1 94.62 98 ASP A O 1
ATOM 777 N N . GLY A 1 99 ? -4.199 19.812 17.75 1 94.75 99 GLY A N 1
ATOM 778 C CA . GLY A 1 99 ? -3.256 19.562 16.672 1 94.75 99 GLY A CA 1
ATOM 779 C C . GLY A 1 99 ? -2.031 18.797 17.109 1 94.75 99 GLY A C 1
ATOM 780 O O . GLY A 1 99 ? -1.254 18.312 16.281 1 94.75 99 GLY A O 1
ATOM 781 N N . SER A 1 100 ? -1.762 18.656 18.391 1 95.5 100 SER A N 1
ATOM 782 C CA . SER A 1 100 ? -0.62 17.922 18.906 1 95.5 100 SER A CA 1
ATOM 783 C C . SER A 1 100 ? -0.976 17.203 20.203 1 95.5 100 SER A C 1
ATOM 785 O O . SER A 1 100 ? -2.035 17.453 20.797 1 95.5 100 SER A O 1
ATOM 787 N N . GLY A 1 101 ? -0.068 16.391 20.656 1 96 101 GLY A N 1
ATOM 788 C CA . GLY A 1 101 ? -0.265 15.703 21.922 1 96 101 GLY A CA 1
ATOM 789 C C . GLY A 1 101 ? -0.326 16.656 23.109 1 96 101 GLY A C 1
ATOM 790 O O . GLY A 1 101 ? -0.994 16.375 24.094 1 96 101 GLY A O 1
ATOM 791 N N . LEU A 1 102 ? 0.299 17.781 22.984 1 96.69 102 LEU A N 1
ATOM 792 C CA . LEU A 1 102 ? 0.327 18.734 24.094 1 96.69 102 LEU A CA 1
ATOM 793 C C . LEU A 1 102 ? -1.074 19.25 24.391 1 96.69 102 LEU A C 1
ATOM 795 O O . LEU A 1 102 ? -1.39 19.562 25.547 1 96.69 102 LEU A O 1
ATOM 799 N N . THR A 1 103 ? -1.879 19.391 23.344 1 96.69 103 THR A N 1
ATOM 800 C CA . THR A 1 103 ? -3.232 19.891 23.562 1 96.69 103 THR A CA 1
ATOM 801 C C . THR A 1 103 ? -4.227 18.734 23.641 1 96.69 103 THR A C 1
ATOM 803 O O . THR A 1 103 ? -5.102 18.719 24.516 1 96.69 103 THR A O 1
ATOM 806 N N . ASP A 1 104 ? -4.031 17.703 22.844 1 94.75 104 ASP A N 1
ATOM 807 C CA . ASP A 1 104 ? -5.023 16.641 22.688 1 94.75 104 ASP A CA 1
ATOM 808 C C . ASP A 1 104 ? -4.797 15.523 23.703 1 94.75 104 ASP A C 1
ATOM 810 O O . ASP A 1 104 ? -5.668 14.68 23.906 1 94.75 104 ASP A O 1
ATOM 814 N N . GLY A 1 105 ? -3.643 15.531 24.328 1 93.94 105 GLY A N 1
ATOM 815 C CA . GLY A 1 105 ? -3.293 14.445 25.234 1 93.94 105 GLY A CA 1
ATOM 816 C C . GLY A 1 105 ? -3.748 14.688 26.656 1 93.94 105 GLY A C 1
ATOM 817 O O . GLY A 1 105 ? -3.312 13.992 27.578 1 93.94 105 GLY A O 1
ATOM 818 N N . TYR A 1 106 ? -4.598 15.602 26.859 1 90.44 106 TYR A N 1
ATOM 819 C CA . TYR A 1 106 ? -5.082 15.93 28.203 1 90.44 106 TYR A CA 1
ATOM 820 C C . TYR A 1 106 ? -5.773 14.727 28.828 1 90.44 106 TYR A C 1
ATOM 822 O O . TYR A 1 106 ? -6.336 13.883 28.125 1 90.44 106 TYR A O 1
ATOM 830 N N . PRO A 1 107 ? -5.664 14.586 30.125 1 88.94 107 PRO A N 1
ATOM 831 C CA . PRO A 1 107 ? -6.258 13.43 30.797 1 88.94 107 PRO A CA 1
ATOM 832 C C . PRO A 1 107 ? -7.785 13.422 30.719 1 88.94 107 PRO A C 1
ATOM 834 O O . PRO A 1 107 ? -8.391 14.445 30.406 1 88.94 107 PRO A O 1
ATOM 837 N N . LYS A 1 108 ? -8.305 12.25 31.078 1 87.56 108 LYS A N 1
ATOM 838 C CA . LYS A 1 108 ? -9.75 12.094 31.125 1 87.56 108 LYS A CA 1
ATOM 839 C C . LYS A 1 108 ? -10.375 13.109 32.094 1 87.56 108 LYS A C 1
ATOM 841 O O . LYS A 1 108 ? -9.852 13.352 33.188 1 87.56 108 LYS A O 1
ATOM 846 N N . GLY A 1 109 ? -11.391 13.75 31.656 1 88.56 109 GLY A N 1
ATOM 847 C CA . GLY A 1 109 ? -12.07 14.742 32.469 1 88.56 109 GLY A CA 1
ATOM 848 C C . GLY A 1 109 ? -11.539 16.156 32.25 1 88.56 109 GLY A C 1
ATOM 849 O O . GLY A 1 109 ? -12.156 17.125 32.688 1 88.56 109 GLY A O 1
ATOM 850 N N . GLY A 1 110 ? -10.469 16.281 31.547 1 92.56 110 GLY A N 1
ATOM 851 C CA . GLY A 1 110 ? -9.914 17.594 31.25 1 92.56 110 GLY A CA 1
ATOM 852 C C . GLY A 1 110 ? -10.523 18.234 30.016 1 92.56 110 GLY A C 1
ATOM 853 O O . GLY A 1 110 ? -11.43 17.672 29.406 1 92.56 110 GLY A O 1
ATOM 854 N N . VAL A 1 111 ? -10.094 19.484 29.766 1 95.25 111 VAL A N 1
ATOM 855 C CA . VAL A 1 111 ? -10.539 20.25 28.609 1 95.25 111 VAL A CA 1
ATOM 856 C C . VAL A 1 111 ? -9.383 20.406 27.625 1 95.25 111 VAL A C 1
ATOM 858 O O . VAL A 1 111 ? -8.266 20.75 28.031 1 95.25 111 VAL A O 1
ATOM 861 N N . ASN A 1 112 ? -9.641 20.062 26.406 1 94.94 112 ASN A N 1
ATOM 862 C CA . ASN A 1 112 ? -8.609 20.172 25.375 1 94.94 112 ASN A CA 1
ATOM 863 C C . ASN A 1 112 ? -7.965 21.562 25.375 1 94.94 112 ASN A C 1
ATOM 865 O O . ASN A 1 112 ? -8.664 22.578 25.328 1 94.94 112 ASN A O 1
ATOM 869 N N . GLY A 1 113 ? -6.648 21.641 25.438 1 96.31 113 GLY A N 1
ATOM 870 C CA . GLY A 1 113 ? -5.883 22.859 25.328 1 96.31 113 GLY A CA 1
ATOM 871 C C . GLY A 1 113 ? -5.734 23.609 26.641 1 96.31 113 GLY A C 1
ATOM 872 O O . GLY A 1 113 ? -4.926 24.531 26.75 1 96.31 113 GLY A O 1
ATOM 873 N N . HIS A 1 114 ? -6.484 23.266 27.734 1 96.94 114 HIS A N 1
ATOM 874 C CA . HIS A 1 114 ? -6.531 24.016 28.984 1 96.94 114 HIS A CA 1
ATOM 875 C C . HIS A 1 114 ? -5.129 24.297 29.516 1 96.94 114 HIS A C 1
ATOM 877 O O . HIS A 1 114 ? -4.816 25.422 29.891 1 96.94 114 HIS A O 1
ATOM 883 N N . GLU A 1 115 ? -4.32 23.266 29.531 1 97 115 GLU A N 1
ATOM 884 C CA . GLU A 1 115 ? -2.98 23.422 30.094 1 97 115 GLU A CA 1
ATOM 885 C C . GLU A 1 115 ? -2.033 24.062 29.078 1 97 115 GLU A C 1
ATOM 887 O O . GLU A 1 115 ? -1.403 25.078 29.359 1 97 115 GLU A O 1
ATOM 892 N N . ALA A 1 116 ? -2.002 23.562 27.891 1 97.19 116 ALA A N 1
ATOM 893 C CA . ALA A 1 116 ? -0.975 23.922 26.922 1 97.19 116 ALA A CA 1
ATOM 894 C C . ALA A 1 116 ? -1.088 25.391 26.516 1 97.19 116 ALA A C 1
ATOM 896 O O . ALA A 1 116 ? -0.078 26.047 26.266 1 97.19 116 ALA A O 1
ATOM 897 N N . ILE A 1 117 ? -2.299 25.938 26.422 1 97.44 117 ILE A N 1
ATOM 898 C CA . ILE A 1 117 ? -2.445 27.281 25.875 1 97.44 117 ILE A CA 1
ATOM 899 C C . ILE A 1 117 ? -1.981 28.312 26.906 1 97.44 117 ILE A C 1
ATOM 901 O O . ILE A 1 117 ? -1.824 29.484 26.594 1 97.44 117 ILE A O 1
ATOM 905 N N . LYS A 1 118 ? -1.709 27.891 28.188 1 97.75 118 LYS A N 1
ATOM 906 C CA . LYS A 1 118 ? -1.123 28.781 29.172 1 97.75 118 LYS A CA 1
ATOM 907 C C . LYS A 1 118 ? 0.24 29.297 28.719 1 97.75 118 LYS A C 1
ATOM 909 O O . LYS A 1 118 ? 0.694 30.359 29.172 1 97.75 118 LYS A O 1
ATOM 914 N N . SER A 1 119 ? 0.895 28.562 27.875 1 98 119 SER A N 1
ATOM 915 C CA . SER A 1 119 ? 2.162 28.984 27.297 1 98 119 SER A CA 1
ATOM 916 C C . SER A 1 119 ? 2.025 30.344 26.625 1 98 119 SER A C 1
ATOM 918 O O . SER A 1 119 ? 2.959 31.156 26.641 1 98 119 SER A O 1
ATOM 920 N N . PHE A 1 120 ? 0.892 30.672 26.078 1 98.38 120 PHE A N 1
ATOM 921 C CA . PHE A 1 120 ? 0.68 31.891 25.297 1 98.38 120 PHE A CA 1
ATOM 922 C C . PHE A 1 120 ? 0.575 33.094 26.203 1 98.38 120 PHE A C 1
ATOM 924 O O . PHE A 1 120 ? 0.734 34.25 25.766 1 98.38 120 PHE A O 1
ATOM 931 N N . LEU A 1 121 ? 0.315 32.906 27.484 1 98 121 LEU A N 1
ATOM 932 C CA . LEU A 1 121 ? 0.219 34 28.438 1 98 121 LEU A CA 1
ATOM 933 C C . LEU A 1 121 ? 1.591 34.625 28.703 1 98 121 LEU A C 1
ATOM 935 O O . LEU A 1 121 ? 1.689 35.75 29.203 1 98 121 LEU A O 1
ATOM 939 N N . LYS A 1 122 ? 2.615 33.844 28.312 1 97 122 LYS A N 1
ATOM 940 C CA . LYS A 1 122 ? 3.977 34.312 28.562 1 97 122 LYS A CA 1
ATOM 941 C C . LYS A 1 122 ? 4.5 35.156 27.406 1 97 122 LYS A C 1
ATOM 943 O O . LYS A 1 122 ? 5.484 35.875 27.547 1 97 122 LYS A O 1
ATOM 948 N N . ALA A 1 123 ? 3.893 35.031 26.297 1 97.69 123 ALA A N 1
ATOM 949 C CA . ALA A 1 123 ? 4.266 35.875 25.172 1 97.69 123 ALA A CA 1
ATOM 950 C C . ALA A 1 123 ? 3.561 37.219 25.234 1 97.69 123 ALA A C 1
ATOM 952 O O . ALA A 1 123 ? 2.389 37.312 25.609 1 97.69 123 ALA A O 1
ATOM 953 N N . PRO A 1 124 ? 4.254 38.281 24.922 1 97.44 124 PRO A N 1
ATOM 954 C CA . PRO A 1 124 ? 3.658 39.625 25.062 1 97.44 124 PRO A CA 1
ATOM 955 C C . PRO A 1 124 ? 2.785 40 23.875 1 97.44 124 PRO A C 1
ATOM 957 O O . PRO A 1 124 ? 3.008 41.031 23.25 1 97.44 124 PRO A O 1
ATOM 960 N N . TYR A 1 125 ? 1.792 39.219 23.641 1 98.62 125 TYR A N 1
ATOM 961 C CA . TYR A 1 125 ? 0.863 39.531 22.562 1 98.62 125 TYR A CA 1
ATOM 962 C C . TYR A 1 125 ? 0.151 40.844 22.812 1 98.62 125 TYR A C 1
ATOM 964 O O . TYR A 1 125 ? -0.329 41.094 23.922 1 98.62 125 TYR A O 1
ATOM 972 N N . ASP A 1 126 ? 0.111 41.656 21.766 1 98.62 126 ASP A N 1
ATOM 973 C CA . ASP A 1 126 ? -0.666 42.906 21.812 1 98.62 126 ASP A CA 1
ATOM 974 C C . ASP A 1 126 ? -2.135 42.625 21.484 1 98.62 126 ASP A C 1
ATOM 976 O O . ASP A 1 126 ? -3.021 43.312 22.016 1 98.62 126 ASP A O 1
ATOM 980 N N . VAL A 1 127 ? -2.312 41.719 20.578 1 98.62 127 VAL A N 1
ATOM 981 C CA . VAL A 1 127 ? -3.652 41.375 20.109 1 98.62 127 VAL A CA 1
ATOM 982 C C . VAL A 1 127 ? -3.717 39.875 19.812 1 98.62 127 VAL A C 1
ATOM 984 O O . VAL A 1 127 ? -2.824 39.344 19.156 1 98.62 127 VAL A O 1
ATOM 987 N N . MET A 1 128 ? -4.742 39.219 20.328 1 98.56 128 MET A N 1
ATOM 988 C CA . MET A 1 128 ? -5.074 37.844 19.969 1 98.56 128 MET A CA 1
ATOM 989 C C . MET A 1 128 ? -6.539 37.719 19.562 1 98.56 128 MET A C 1
ATOM 991 O O . MET A 1 128 ? -7.379 38.5 20.031 1 98.56 128 MET A O 1
ATOM 995 N N . ALA A 1 129 ? -6.801 36.812 18.672 1 97.69 129 ALA A N 1
ATOM 996 C CA . ALA A 1 129 ? -8.18 36.625 18.25 1 97.69 129 ALA A CA 1
ATOM 997 C C . ALA A 1 129 ? -8.625 35.188 18.484 1 97.69 129 ALA A C 1
ATOM 999 O O . ALA A 1 129 ? -7.793 34.281 18.531 1 97.69 129 ALA A O 1
ATOM 1000 N N . ILE A 1 130 ? -9.922 34.938 18.609 1 97.69 130 ILE A N 1
ATOM 1001 C CA . ILE A 1 130 ? -10.516 33.594 18.781 1 97.69 130 ILE A CA 1
ATOM 1002 C C . ILE A 1 130 ? -10.531 32.875 17.438 1 97.69 130 ILE A C 1
ATOM 1004 O O . ILE A 1 130 ? -10.703 33.5 16.391 1 97.69 130 ILE A O 1
ATOM 1008 N N . GLY A 1 131 ? -10.273 31.594 17.391 1 96.75 131 GLY A N 1
ATOM 1009 C CA . GLY A 1 131 ? -10.43 30.734 16.234 1 96.75 131 GLY A CA 1
ATOM 1010 C C . GLY A 1 131 ? -11.617 29.797 16.344 1 96.75 131 GLY A C 1
ATOM 1011 O O . GLY A 1 131 ? -12.266 29.719 17.391 1 96.75 131 GLY A O 1
ATOM 1012 N N . ASN A 1 132 ? -11.938 29.125 15.25 1 95.88 132 ASN A N 1
ATOM 1013 C CA . ASN A 1 132 ? -13.109 28.25 15.25 1 95.88 132 ASN A CA 1
ATOM 1014 C C . ASN A 1 132 ? -12.914 27.047 16.172 1 95.88 132 ASN A C 1
ATOM 1016 O O . ASN A 1 132 ? -13.883 26.5 16.688 1 95.88 132 ASN A O 1
ATOM 1020 N N . HIS A 1 133 ? -11.758 26.625 16.453 1 95.94 133 HIS A N 1
ATOM 1021 C CA . HIS A 1 133 ? -11.531 25.469 17.312 1 95.94 133 HIS A CA 1
ATOM 1022 C C . HIS A 1 133 ? -11.898 25.781 18.75 1 95.94 133 HIS A C 1
ATOM 1024 O O . HIS A 1 133 ? -12.203 24.859 19.531 1 95.94 133 HIS A O 1
ATOM 1030 N N . GLU A 1 134 ? -11.914 27.031 19.109 1 96.69 134 GLU A N 1
ATOM 1031 C CA . GLU A 1 134 ? -12.367 27.438 20.438 1 96.69 134 GLU A CA 1
ATOM 1032 C C . GLU A 1 134 ? -13.891 27.438 20.531 1 96.69 134 GLU A C 1
ATOM 1034 O O . GLU A 1 134 ? -14.453 27.609 21.609 1 96.69 134 GLU A O 1
ATOM 1039 N N . LEU A 1 135 ? -14.516 27.109 19.375 1 96.31 135 LEU A N 1
ATOM 1040 C CA . LEU A 1 135 ? -15.961 27.312 19.328 1 96.31 135 LEU A CA 1
ATOM 1041 C C . LEU A 1 135 ? -16.672 26 18.984 1 96.31 135 LEU A C 1
ATOM 1043 O O . LEU A 1 135 ? -17.906 25.938 18.984 1 96.31 135 LEU A O 1
ATOM 1047 N N . TYR A 1 136 ? -15.953 24.938 18.719 1 93.38 136 TYR A N 1
ATOM 1048 C CA . TYR A 1 136 ? -16.578 23.656 18.359 1 93.38 136 TYR A CA 1
ATOM 1049 C C . TYR A 1 136 ? -17.312 23.047 19.547 1 93.38 136 TYR A C 1
ATOM 1051 O O . TYR A 1 136 ? -18.422 22.531 19.391 1 93.38 136 TYR A O 1
ATOM 1059 N N . VAL A 1 137 ? -16.625 23.094 20.672 1 93.19 137 VAL A N 1
ATOM 1060 C CA . VAL A 1 137 ? -17.078 22.375 21.859 1 93.19 137 VAL A CA 1
ATOM 1061 C C . VAL A 1 137 ? -17.359 23.359 22.984 1 93.19 137 VAL A C 1
ATOM 1063 O O . VAL A 1 137 ? -16.516 24.188 23.312 1 93.19 137 VAL A O 1
ATOM 1066 N N . THR A 1 138 ? -18.422 23.203 23.641 1 94.38 138 THR A N 1
ATOM 1067 C CA . THR A 1 138 ? -18.875 24.125 24.672 1 94.38 138 THR A CA 1
ATOM 1068 C C . THR A 1 138 ? -17.859 24.219 25.797 1 94.38 138 THR A C 1
ATOM 1070 O O . THR A 1 138 ? -17.547 25.312 26.281 1 94.38 138 THR A O 1
ATOM 1073 N N . ASP A 1 139 ? -17.312 23.078 26.219 1 95 139 ASP A N 1
ATOM 1074 C CA . ASP A 1 139 ? -16.375 23.062 27.328 1 95 139 ASP A CA 1
ATOM 1075 C C . ASP A 1 139 ? -15.125 23.875 27.016 1 95 139 ASP A C 1
ATOM 1077 O O . ASP A 1 139 ? -14.555 24.531 27.891 1 95 139 ASP A O 1
ATOM 1081 N N . VAL A 1 140 ? -14.703 23.844 25.812 1 96.44 140 VAL A N 1
ATOM 1082 C CA . VAL A 1 140 ? -13.531 24.594 25.391 1 96.44 140 VAL A CA 1
ATOM 1083 C C . VAL A 1 140 ? -13.844 26.094 25.375 1 96.44 140 VAL A C 1
ATOM 1085 O O . VAL A 1 140 ? -13.062 26.906 25.875 1 96.44 140 VAL A O 1
ATOM 1088 N N . THR A 1 141 ? -15 26.453 24.859 1 97.06 141 THR A N 1
ATOM 1089 C CA . THR A 1 141 ? -15.422 27.859 24.828 1 97.06 141 THR A CA 1
ATOM 1090 C C . THR A 1 141 ? -15.484 28.422 26.234 1 97.06 141 THR A C 1
ATOM 1092 O O . THR A 1 141 ? -14.992 29.531 26.5 1 97.06 141 THR A O 1
ATOM 1095 N N . LEU A 1 142 ? -16.078 27.688 27.094 1 96.5 142 LEU A N 1
ATOM 1096 C CA . LEU A 1 142 ? -16.234 28.141 28.484 1 96.5 142 LEU A CA 1
ATOM 1097 C C . LEU A 1 142 ? -14.867 28.266 29.156 1 96.5 142 LEU A C 1
ATOM 1099 O O . LEU A 1 142 ? -14.656 29.156 29.984 1 96.5 142 LEU A O 1
ATOM 1103 N N . ASP A 1 143 ? -14.031 27.344 28.844 1 97.12 143 ASP A N 1
ATOM 1104 C CA . ASP A 1 143 ? -12.688 27.406 29.406 1 97.12 143 ASP A CA 1
ATOM 1105 C C . ASP A 1 143 ? -11.953 28.672 28.953 1 97.12 143 ASP A C 1
ATOM 1107 O O . ASP A 1 143 ? -11.289 29.344 29.75 1 97.12 143 ASP A O 1
ATOM 1111 N N . VAL A 1 144 ? -12.031 29.016 27.719 1 97.62 144 VAL A N 1
ATOM 1112 C CA . VAL A 1 144 ? -11.422 30.234 27.188 1 97.62 144 VAL A CA 1
ATOM 1113 C C . VAL A 1 144 ? -12.047 31.453 27.859 1 97.62 144 VAL A C 1
ATOM 1115 O O . VAL A 1 144 ? -11.328 32.344 28.297 1 97.62 144 VAL A O 1
ATOM 1118 N N . TYR A 1 145 ? -13.312 31.469 27.953 1 97.19 145 TYR A N 1
ATOM 1119 C CA . TYR A 1 145 ? -14.07 32.594 28.531 1 97.19 145 TYR A CA 1
ATOM 1120 C C . TYR A 1 145 ? -13.695 32.781 30 1 97.19 145 TYR A C 1
ATOM 1122 O O . TYR A 1 145 ? -13.508 33.906 30.438 1 97.19 145 TYR A O 1
ATOM 1130 N N . ASN A 1 146 ? -13.578 31.75 30.719 1 97 146 ASN A N 1
ATOM 1131 C CA . ASN A 1 146 ? -13.43 31.828 32.156 1 97 146 ASN A CA 1
ATOM 1132 C C . ASN A 1 146 ? -11.961 31.906 32.594 1 97 146 ASN A C 1
ATOM 1134 O O . ASN A 1 146 ? -11.633 32.5 33.594 1 97 146 ASN A O 1
ATOM 1138 N N . ASN A 1 147 ? -11.156 31.266 31.812 1 97.19 147 ASN A N 1
ATOM 1139 C CA . ASN A 1 147 ? -9.828 31.016 32.375 1 97.19 147 ASN A CA 1
ATOM 1140 C C . ASN A 1 147 ? -8.734 31.641 31.5 1 97.19 147 ASN A C 1
ATOM 1142 O O . ASN A 1 147 ? -7.656 31.969 32 1 97.19 147 ASN A O 1
ATOM 1146 N N . PHE A 1 148 ? -8.898 31.719 30.203 1 98.06 148 PHE A N 1
ATOM 1147 C CA . PHE A 1 148 ? -7.82 32.156 29.344 1 98.06 148 PHE A CA 1
ATOM 1148 C C . PHE A 1 148 ? -7.965 33.656 29 1 98.06 148 PHE A C 1
ATOM 1150 O O . PHE A 1 148 ? -7.059 34.438 29.281 1 98.06 148 PHE A O 1
ATOM 1157 N N . ALA A 1 149 ? -9.078 34.062 28.469 1 97.94 149 ALA A N 1
ATOM 1158 C CA . ALA A 1 149 ? -9.312 35.438 27.984 1 97.94 149 ALA A CA 1
ATOM 1159 C C . ALA A 1 149 ? -9.117 36.438 29.094 1 97.94 149 ALA A C 1
ATOM 1161 O O . ALA A 1 149 ? -8.477 37.5 28.875 1 97.94 149 ALA A O 1
ATOM 1162 N N . PRO A 1 150 ? -9.625 36.219 30.312 1 97.5 150 PRO A N 1
ATOM 1163 C CA . PRO A 1 150 ? -9.477 37.219 31.359 1 97.5 150 PRO A CA 1
ATOM 1164 C C . PRO A 1 150 ? -8.023 37.5 31.719 1 97.5 150 PRO A C 1
ATOM 1166 O O . PRO A 1 150 ? -7.691 38.594 32.156 1 97.5 150 PRO A O 1
ATOM 1169 N N . LYS A 1 151 ? -7.215 36.594 31.516 1 98 151 LYS A N 1
ATOM 1170 C CA . LYS A 1 151 ? -5.812 36.719 31.891 1 98 151 LYS A CA 1
ATOM 1171 C C . LYS A 1 151 ? -5.062 37.594 30.8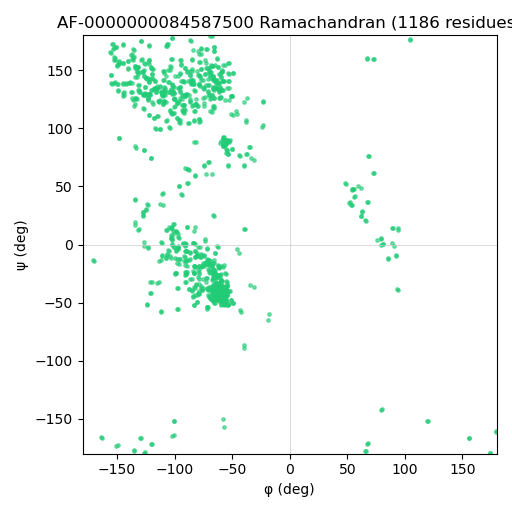75 1 98 151 LYS A C 1
ATOM 1173 O O . LYS A 1 151 ? -3.934 38.031 31.125 1 98 151 LYS A O 1
ATOM 1178 N N . LEU A 1 152 ? -5.656 37.938 29.781 1 97.88 152 LEU A N 1
ATOM 1179 C CA . LEU A 1 152 ? -5.008 38.719 28.734 1 97.88 152 LEU A CA 1
ATOM 1180 C C . LEU A 1 152 ? -5.445 40.188 28.781 1 97.88 152 LEU A C 1
ATOM 1182 O O . LEU A 1 152 ? -4.988 41 27.969 1 97.88 152 LEU A O 1
ATOM 1186 N N . ASP A 1 153 ? -6.223 40.531 29.734 1 96.19 153 ASP A N 1
ATOM 1187 C CA . ASP A 1 153 ? -6.574 41.906 30.078 1 96.19 153 ASP A CA 1
ATOM 1188 C C . ASP A 1 153 ? -7.012 42.688 28.828 1 96.19 153 ASP A C 1
ATOM 1190 O O . ASP A 1 153 ? -6.445 43.75 28.516 1 96.19 153 ASP A O 1
ATOM 1194 N N . GLY A 1 154 ? -7.93 42.125 28.141 1 97.38 154 GLY A N 1
ATOM 1195 C CA . GLY A 1 154 ? -8.547 42.844 27.016 1 97.38 154 GLY A CA 1
ATOM 1196 C C . GLY A 1 154 ? -7.836 42.594 25.703 1 97.38 154 GLY A C 1
ATOM 1197 O O . GLY A 1 154 ? -8.266 43.094 24.656 1 97.38 154 GLY A O 1
ATOM 1198 N N . ARG A 1 155 ? -6.766 41.812 25.688 1 98.44 155 ARG A N 1
ATOM 1199 C CA . ARG A 1 155 ? -5.965 41.625 24.469 1 98.44 155 ARG A CA 1
ATOM 1200 C C . ARG A 1 155 ? -6.48 40.438 23.656 1 98.44 155 ARG A C 1
ATOM 1202 O O . ARG A 1 155 ? -6.098 40.281 22.5 1 98.44 155 ARG A O 1
ATOM 1209 N N . TYR A 1 156 ? -7.336 39.625 24.281 1 98.5 156 TYR A N 1
ATOM 1210 C CA . TYR A 1 156 ? -7.988 38.531 23.547 1 98.5 156 TYR A CA 1
ATOM 1211 C C . TYR A 1 156 ? -9.336 39 22.984 1 98.5 156 TYR A C 1
ATOM 1213 O O . TYR A 1 156 ? -10.242 39.312 23.75 1 98.5 156 TYR A O 1
ATOM 1221 N N . LEU A 1 157 ? -9.453 38.938 21.641 1 98.5 157 LEU A N 1
ATOM 1222 C CA . LEU A 1 157 ? -10.594 39.594 21.016 1 98.5 157 LEU A CA 1
ATOM 1223 C C . LEU A 1 157 ? -11.547 38.594 20.391 1 98.5 157 LEU A C 1
ATOM 1225 O O . LEU A 1 157 ? -11.109 37.594 19.828 1 98.5 157 LEU A O 1
ATOM 1229 N N . SER A 1 158 ? -12.805 38.781 20.594 1 97.75 158 SER A N 1
ATOM 1230 C CA . SER A 1 158 ? -13.93 38.125 19.938 1 97.75 158 SER A CA 1
ATOM 1231 C C . SER A 1 158 ? -14.992 39.125 19.516 1 97.75 158 SER A C 1
ATOM 1233 O O . SER A 1 158 ? -16.016 39.281 20.203 1 97.75 158 SER A O 1
ATOM 1235 N N . SER A 1 159 ? -14.766 39.719 18.391 1 97.81 159 SER A N 1
ATOM 1236 C CA . SER A 1 159 ? -15.578 40.844 17.969 1 97.81 159 SER A CA 1
ATOM 1237 C C . SER A 1 159 ? -16.969 40.406 17.531 1 97.81 159 SER A C 1
ATOM 1239 O O . SER A 1 159 ? -17.922 41.188 17.625 1 97.81 159 SER A O 1
ATOM 1241 N N . ASN A 1 160 ? -17.031 39.219 16.984 1 97.12 160 ASN A N 1
ATOM 1242 C CA . ASN A 1 160 ? -18.312 38.812 16.438 1 97.12 160 ASN A CA 1
ATOM 1243 C C . ASN A 1 160 ? -18.688 37.375 16.844 1 97.12 160 ASN A C 1
ATOM 1245 O O . ASN A 1 160 ? -19.453 36.719 16.156 1 97.12 160 ASN A O 1
ATOM 1249 N N . ALA A 1 161 ? -18.078 36.875 17.859 1 97.12 161 ALA A N 1
ATOM 1250 C CA . ALA A 1 161 ? -18.438 35.594 18.484 1 97.12 161 ALA A CA 1
ATOM 1251 C C . ALA A 1 161 ? -18.891 35.781 19.922 1 97.12 161 ALA A C 1
ATOM 1253 O O . ALA A 1 161 ? -18.25 36.5 20.688 1 97.12 161 ALA A O 1
ATOM 1254 N N . TYR A 1 162 ? -19.969 35.125 20.234 1 97 162 TYR A N 1
ATOM 1255 C CA . TYR A 1 162 ? -20.594 35.375 21.531 1 97 162 TYR A CA 1
ATOM 1256 C C . TYR A 1 162 ? -20.938 34.094 22.25 1 97 162 TYR A C 1
ATOM 1258 O O . TYR A 1 162 ? -21.188 33.062 21.609 1 97 162 TYR A O 1
ATOM 1266 N N . LEU A 1 163 ? -20.781 34.156 23.547 1 95.5 163 LEU A N 1
ATOM 1267 C CA . LEU A 1 163 ? -21.344 33.125 24.406 1 95.5 163 LEU A CA 1
ATOM 1268 C C . LEU A 1 163 ? -22.781 33.469 24.781 1 95.5 163 LEU A C 1
ATOM 1270 O O . LEU A 1 163 ? -23.094 34.594 25.188 1 95.5 163 LEU A O 1
ATOM 1274 N N . GLN A 1 164 ? -23.578 32.469 24.531 1 92.12 164 GLN A N 1
ATOM 1275 C CA . GLN A 1 164 ? -24.984 32.656 24.859 1 92.12 164 GLN A CA 1
ATOM 1276 C C . GLN A 1 164 ? -25.328 32.031 26.203 1 92.12 164 GLN A C 1
ATOM 1278 O O . GLN A 1 164 ? -24.984 30.891 26.469 1 92.12 164 GLN A O 1
ATOM 1283 N N . THR A 1 165 ? -25.844 32.844 27.078 1 84.12 165 THR A N 1
ATOM 1284 C CA . THR A 1 165 ? -26.328 32.375 28.359 1 84.12 165 THR A CA 1
ATOM 1285 C C . THR A 1 165 ? -27.844 32.531 28.453 1 84.12 165 THR A C 1
ATOM 1287 O O . THR A 1 165 ? -28.391 33.562 28.094 1 84.12 165 THR A O 1
ATOM 1290 N N . THR A 1 166 ? -28.391 31.359 28.703 1 78.81 166 THR A N 1
ATOM 1291 C CA . THR A 1 166 ? -29.828 31.406 28.906 1 78.81 166 THR A CA 1
ATOM 1292 C C . THR A 1 166 ? -30.156 31.828 30.344 1 78.81 166 THR A C 1
ATOM 1294 O O . THR A 1 166 ? -29.656 31.25 31.297 1 78.81 166 THR A O 1
ATOM 1297 N N . LEU A 1 167 ? -30.906 32.812 30.422 1 69 167 LEU A N 1
ATOM 1298 C CA . LEU A 1 167 ? -31.359 33.281 31.719 1 69 167 LEU A CA 1
ATOM 1299 C C . LEU A 1 167 ? -32.562 32.5 32.188 1 69 167 LEU A C 1
ATOM 1301 O O . LEU A 1 167 ? -33.156 31.75 31.438 1 69 167 LEU A O 1
ATOM 1305 N N . LYS A 1 168 ? -32.906 32.656 33.469 1 66.38 168 LYS A N 1
ATOM 1306 C CA . LYS A 1 168 ? -34 31.953 34.156 1 66.38 168 LYS A CA 1
ATOM 1307 C C . LYS A 1 168 ? -35.312 32.188 33.438 1 66.38 168 LYS A C 1
ATOM 1309 O O . LYS A 1 168 ? -36.188 31.312 33.438 1 66.38 168 LYS A O 1
ATOM 1314 N N . ASN A 1 169 ? -35.469 33.375 33 1 67.12 169 ASN A N 1
ATOM 1315 C CA . ASN A 1 169 ? -36.719 33.719 32.344 1 67.12 169 ASN A CA 1
ATOM 1316 C C . ASN A 1 169 ? -36.719 33.281 30.891 1 67.12 169 ASN A C 1
ATOM 1318 O O . ASN A 1 169 ? -37.5 33.812 30.078 1 67.12 169 ASN A O 1
ATOM 1322 N N . ALA A 1 170 ? -35.906 32.5 30.5 1 74.62 170 ALA A N 1
ATOM 1323 C CA . ALA A 1 170 ? -35.812 31.859 29.188 1 74.62 170 ALA A CA 1
ATOM 1324 C C . ALA A 1 170 ? -35.281 32.844 28.141 1 74.62 170 ALA A C 1
ATOM 1326 O O . ALA A 1 170 ? -35.281 32.531 26.938 1 74.62 170 ALA A O 1
ATOM 1327 N N . SER A 1 171 ? -34.969 34 28.688 1 71.75 171 SER A N 1
ATOM 1328 C CA . SER A 1 171 ? -34.312 34.875 27.75 1 71.75 171 SER A CA 1
ATOM 1329 C C . SER A 1 171 ? -32.812 34.625 27.656 1 71.75 171 SER A C 1
ATOM 1331 O O . SER A 1 171 ? -32.219 34.031 28.578 1 71.75 171 SER A O 1
ATOM 1333 N N . SER A 1 172 ? -32.219 34.938 26.344 1 77.12 172 SER A N 1
ATOM 1334 C CA . SER A 1 172 ? -30.812 34.688 26.141 1 77.12 172 SER A CA 1
ATOM 1335 C C . SER A 1 172 ? -30.016 35.969 26.047 1 77.12 172 SER A C 1
ATOM 1337 O O . SER A 1 172 ? -30.5 36.969 25.484 1 77.12 172 SER A O 1
ATOM 1339 N N . ILE A 1 173 ? -29.016 36.062 26.766 1 85.94 173 ILE A N 1
ATOM 1340 C CA . ILE A 1 173 ? -28.109 37.219 26.703 1 85.94 173 ILE A CA 1
ATOM 1341 C C . ILE A 1 173 ? -26.781 36.781 26.078 1 85.94 173 ILE A C 1
ATOM 1343 O O . ILE A 1 173 ? -26.266 35.688 26.375 1 85.94 173 ILE A O 1
ATOM 1347 N N . GLU A 1 174 ? -26.312 37.656 25.141 1 89.88 174 GLU A N 1
ATOM 1348 C CA . GLU A 1 174 ? -25.031 37.406 24.5 1 89.88 174 GLU A CA 1
ATOM 1349 C C . GLU A 1 174 ? -23.891 38.125 25.219 1 89.88 174 GLU A C 1
ATOM 1351 O O . GLU A 1 174 ? -24.031 39.312 25.578 1 89.88 174 GLU A O 1
ATOM 1356 N N . HIS A 1 175 ? -22.891 37.375 25.531 1 90.25 175 HIS A N 1
ATOM 1357 C CA . HIS A 1 175 ? -21.641 37.906 26.062 1 90.25 175 HIS A CA 1
ATOM 1358 C C . HIS A 1 175 ? -20.484 37.656 25.109 1 90.25 175 HIS A C 1
ATOM 1360 O O . HIS A 1 175 ? -20.391 36.594 24.5 1 90.25 175 HIS A O 1
ATOM 1366 N N . THR A 1 176 ? -19.672 38.75 24.922 1 92.31 176 THR A N 1
ATOM 1367 C CA . THR A 1 176 ? -18.453 38.469 24.172 1 92.31 176 THR A CA 1
ATOM 1368 C C . THR A 1 176 ? -17.562 37.469 24.938 1 92.31 176 THR A C 1
ATOM 1370 O O . THR A 1 176 ? -17.484 37.531 26.172 1 92.31 176 THR A O 1
ATOM 1373 N N . ILE A 1 177 ? -16.953 36.594 24.312 1 96.44 177 ILE A N 1
ATOM 1374 C CA . ILE A 1 177 ? -16.062 35.625 24.922 1 96.44 177 ILE A CA 1
ATOM 1375 C C . ILE A 1 177 ? -14.773 36.312 25.359 1 96.44 177 ILE A C 1
ATOM 1377 O O . ILE A 1 177 ? -14.328 36.156 26.5 1 96.44 177 ILE A O 1
ATOM 1381 N N . GLY A 1 178 ? -14.094 37 24.5 1 96.94 178 GLY A N 1
ATOM 1382 C CA . GLY A 1 178 ? -13.062 38 24.797 1 96.94 178 GLY A CA 1
ATOM 1383 C C . GLY A 1 178 ? -13.547 39.406 24.656 1 96.94 178 GLY A C 1
ATOM 1384 O O . GLY A 1 178 ? -14.758 39.656 24.656 1 96.94 178 GLY A O 1
ATOM 1385 N N . SER A 1 179 ? -12.633 40.312 24.609 1 97.69 179 SER A N 1
ATOM 1386 C CA . SER A 1 179 ? -13.016 41.719 24.406 1 97.69 179 SER A CA 1
ATOM 1387 C C . SER A 1 179 ? -13.539 41.938 22.984 1 97.69 179 SER A C 1
ATOM 1389 O O . SER A 1 179 ? -13.078 41.281 22.047 1 97.69 179 SER A O 1
ATOM 1391 N N . ARG A 1 180 ? -14.516 42.781 22.891 1 97.44 180 ARG A N 1
ATOM 1392 C CA . ARG A 1 180 ? -15.102 43.062 21.594 1 97.44 180 ARG A CA 1
ATOM 1393 C C . ARG A 1 180 ? -14.094 43.75 20.672 1 97.44 180 ARG A C 1
ATOM 1395 O O . ARG A 1 180 ? -14.055 43.469 19.469 1 97.44 180 ARG A O 1
ATOM 1402 N N . TYR A 1 181 ? -13.398 44.656 21.172 1 98.19 181 TYR A N 1
ATOM 1403 C CA . TYR A 1 181 ? -12.32 45.375 20.484 1 98.19 181 TYR A CA 1
ATOM 1404 C C . TYR A 1 181 ? -11.281 45.844 21.484 1 98.19 181 TYR A C 1
ATOM 1406 O O . TYR A 1 181 ? -11.445 45.688 22.688 1 98.19 181 TYR A O 1
ATOM 1414 N N . ARG A 1 182 ? -10.172 46.312 20.969 1 98.38 182 ARG A N 1
ATOM 1415 C CA . ARG A 1 182 ? -9.133 46.906 21.797 1 98.38 182 ARG A CA 1
ATOM 1416 C C . ARG A 1 182 ? -8.57 48.188 21.172 1 98.38 182 ARG A C 1
ATOM 1418 O O . ARG A 1 182 ? -8.344 48.219 19.953 1 98.38 182 ARG A O 1
ATOM 1425 N N . ARG A 1 183 ? -8.484 49.219 21.938 1 98.44 183 ARG A N 1
ATOM 1426 C CA . ARG A 1 183 ? -7.789 50.438 21.562 1 98.44 183 ARG A CA 1
ATOM 1427 C C . ARG A 1 183 ? -6.602 50.688 22.484 1 98.44 183 ARG A C 1
ATOM 1429 O O . ARG A 1 183 ? -6.723 50.594 23.703 1 98.44 183 ARG A O 1
ATOM 1436 N N . PHE A 1 184 ? -5.465 50.969 21.938 1 98.44 184 PHE A N 1
ATOM 1437 C CA . PHE A 1 184 ? -4.27 51.219 22.734 1 98.44 184 PHE A CA 1
ATOM 1438 C C . PHE A 1 184 ? -3.268 52.062 21.953 1 98.44 184 PHE A C 1
ATOM 1440 O O . PHE A 1 184 ? -3.426 52.25 20.75 1 98.44 184 PHE A O 1
ATOM 1447 N N . LYS A 1 185 ? -2.301 52.594 22.578 1 98.25 185 LYS A N 1
ATOM 1448 C CA . LYS A 1 185 ? -1.243 53.375 21.953 1 98.25 185 LYS A CA 1
ATOM 1449 C C . LYS A 1 185 ? 0.058 52.594 21.875 1 98.25 185 LYS A C 1
ATOM 1451 O O . LYS A 1 185 ? 0.414 51.875 22.812 1 98.25 185 LYS A O 1
ATOM 1456 N N . THR A 1 186 ? 0.7 52.75 20.766 1 97.81 186 THR A N 1
ATOM 1457 C CA . THR A 1 186 ? 2.012 52.125 20.641 1 97.81 186 THR A CA 1
ATOM 1458 C C . THR A 1 186 ? 3.068 52.906 21.391 1 97.81 186 THR A C 1
ATOM 1460 O O . THR A 1 186 ? 2.803 54.031 21.859 1 97.81 186 THR A O 1
ATOM 1463 N N . PRO A 1 187 ? 4.266 52.312 21.531 1 96 187 PRO A N 1
ATOM 1464 C CA . PRO A 1 187 ? 5.348 53.062 22.188 1 96 187 PRO A CA 1
ATOM 1465 C C . PRO A 1 187 ? 5.633 54.406 21.516 1 96 187 PRO A C 1
ATOM 1467 O O . PRO A 1 187 ? 6.07 55.344 22.172 1 96 187 PRO A O 1
ATOM 1470 N N . HIS A 1 188 ? 5.328 54.562 20.266 1 96.38 188 HIS A N 1
ATOM 1471 C CA . HIS A 1 188 ? 5.562 55.812 19.562 1 96.38 188 HIS A CA 1
ATOM 1472 C C . HIS A 1 188 ? 4.297 56.656 19.5 1 96.38 188 HIS A C 1
ATOM 1474 O O . HIS A 1 188 ? 4.199 57.594 18.688 1 96.38 188 HIS A O 1
ATOM 1480 N N . GLY A 1 189 ? 3.287 56.25 20.25 1 96.75 189 GLY A N 1
ATOM 1481 C CA . GLY A 1 189 ? 2.125 57.094 20.5 1 96.75 189 GLY A CA 1
ATOM 1482 C C . GLY A 1 189 ? 1.043 56.938 19.453 1 96.75 189 GLY A C 1
ATOM 1483 O O . GLY A 1 189 ? 0.105 57.75 19.391 1 96.75 189 GLY A O 1
ATOM 1484 N N . ARG A 1 190 ? 1.114 55.969 18.688 1 96.69 190 ARG A N 1
ATOM 1485 C CA . ARG A 1 190 ? 0.105 55.75 17.656 1 96.69 190 ARG A CA 1
ATOM 1486 C C . ARG A 1 190 ? -1.12 55.031 18.234 1 96.69 190 ARG A C 1
ATOM 1488 O O . ARG A 1 190 ? -0.993 54.031 18.938 1 96.69 190 ARG A O 1
ATOM 1495 N N . GLN A 1 191 ? -2.248 55.594 17.875 1 97.94 191 GLN A N 1
ATOM 1496 C CA . GLN A 1 191 ? -3.498 55 18.328 1 97.94 191 GLN A CA 1
ATOM 1497 C C . GLN A 1 191 ? -3.881 53.812 17.469 1 97.94 191 GLN A C 1
ATOM 1499 O O . GLN A 1 191 ? -4.156 53.938 16.281 1 97.94 191 GLN A O 1
ATOM 1504 N N . VAL A 1 192 ? -3.969 52.656 18.109 1 98.62 192 VAL A N 1
ATOM 1505 C CA . VAL A 1 192 ? -4.324 51.406 17.438 1 98.62 192 VAL A CA 1
ATOM 1506 C C . VAL A 1 192 ? -5.758 51.031 17.781 1 98.62 192 VAL A C 1
ATOM 1508 O O . VAL A 1 192 ? -6.168 51.125 18.938 1 98.62 192 VAL A O 1
ATOM 1511 N N . THR A 1 193 ? -6.527 50.719 16.781 1 98.81 193 THR A N 1
ATOM 1512 C CA . THR A 1 193 ? -7.82 50.062 16.969 1 98.81 193 THR A CA 1
ATOM 1513 C C . THR A 1 193 ? -7.785 48.656 16.422 1 98.81 193 THR A C 1
ATOM 1515 O O . THR A 1 193 ? -7.445 48.438 15.25 1 98.81 193 THR A O 1
ATOM 1518 N N . SER A 1 194 ? -8.117 47.719 17.312 1 98.69 194 SER A N 1
ATOM 1519 C CA . SER A 1 194 ? -8.023 46.312 16.906 1 98.69 194 SER A CA 1
ATOM 1520 C C . SER A 1 194 ? -9.359 45.594 17.062 1 98.69 194 SER A C 1
ATOM 1522 O O . SER A 1 194 ? -10.102 45.844 18.016 1 98.69 194 SER A O 1
ATOM 1524 N N . LEU A 1 195 ? -9.641 44.719 16.078 1 98.19 195 LEU A N 1
ATOM 1525 C CA . LEU A 1 195 ? -10.797 43.812 16.094 1 98.19 195 LEU A CA 1
ATOM 1526 C C . LEU A 1 195 ? -10.359 42.344 15.953 1 98.19 195 LEU A C 1
ATOM 1528 O O . LEU A 1 195 ? -9.336 42.062 15.336 1 98.19 195 LEU A O 1
ATOM 1532 N N . GLY A 1 196 ? -11.031 41.406 16.641 1 97.44 196 GLY A N 1
ATOM 1533 C CA . GLY A 1 196 ? -10.906 39.969 16.453 1 97.44 196 GLY A CA 1
ATOM 1534 C C . GLY A 1 196 ? -12.094 39.375 15.719 1 97.44 196 GLY A C 1
ATOM 1535 O O . GLY A 1 196 ? -13.117 39.062 16.328 1 97.44 196 GLY A O 1
ATOM 1536 N N . VAL A 1 197 ? -11.93 39.094 14.383 1 96.38 197 VAL A N 1
ATOM 1537 C CA . VAL A 1 197 ? -13.07 38.75 13.539 1 96.38 197 VAL A CA 1
ATOM 1538 C C . VAL A 1 197 ? -12.977 37.281 13.125 1 96.38 197 VAL A C 1
ATOM 1540 O O . VAL A 1 197 ? -11.93 36.812 12.664 1 96.38 197 VAL A O 1
ATOM 1543 N N . ILE A 1 198 ? -14.023 36.562 13.312 1 95.88 198 ILE A N 1
ATOM 1544 C CA . ILE A 1 198 ? -14.078 35.188 12.836 1 95.88 198 ILE A CA 1
ATOM 1545 C C . ILE A 1 198 ? -14.977 35.094 11.602 1 95.88 198 ILE A C 1
ATOM 1547 O O . ILE A 1 198 ? -15.859 35.938 11.406 1 95.88 198 ILE A O 1
ATOM 1551 N N . PHE A 1 199 ? -14.734 34.188 10.703 1 94.06 199 PHE A N 1
ATOM 1552 C CA . PHE A 1 199 ? -15.492 34 9.477 1 94.06 199 PHE A CA 1
ATOM 1553 C C . PHE A 1 199 ? -16.906 33.5 9.781 1 94.06 199 PHE A C 1
ATOM 1555 O O . PHE A 1 199 ? -17.281 33.375 10.945 1 94.06 199 PHE A O 1
ATOM 1562 N N . ASP A 1 200 ? -17.656 33.312 8.695 1 92.88 200 ASP A N 1
ATOM 1563 C CA . ASP A 1 200 ? -19.016 32.781 8.828 1 92.88 200 ASP A CA 1
ATOM 1564 C C . ASP A 1 200 ? -19.016 31.312 9.227 1 92.88 200 ASP A C 1
ATOM 1566 O O . ASP A 1 200 ? -19.391 30.453 8.43 1 92.88 200 ASP A O 1
ATOM 1570 N N . PHE A 1 201 ? -18.641 31.172 10.453 1 92.81 201 PHE A N 1
ATOM 1571 C CA . PHE A 1 201 ? -18.484 29.812 10.969 1 92.81 201 PHE A CA 1
ATOM 1572 C C . PHE A 1 201 ? -19.828 29.234 11.391 1 92.81 201 PHE A C 1
ATOM 1574 O O . PHE A 1 201 ? -20.453 29.719 12.336 1 92.81 201 PHE A O 1
ATOM 1581 N N . LYS A 1 202 ? -20.219 28.094 10.773 1 89.06 202 LYS A N 1
ATOM 1582 C CA . LYS A 1 202 ? -21.562 27.562 10.961 1 89.06 202 LYS A CA 1
ATOM 1583 C C . LYS A 1 202 ? -21.547 26.359 11.914 1 89.06 202 LYS A C 1
ATOM 1585 O O . LYS A 1 202 ? -22.594 25.984 12.445 1 89.06 202 LYS A O 1
ATOM 1590 N N . GLU A 1 203 ? -20.391 25.859 12.25 1 88.44 203 GLU A N 1
ATOM 1591 C CA . GLU A 1 203 ? -20.328 24.609 13.008 1 88.44 203 GLU A CA 1
ATOM 1592 C C . GLU A 1 203 ? -20.047 24.875 14.484 1 88.44 203 GLU A C 1
ATOM 1594 O O . GLU A 1 203 ? -19.609 23.984 15.203 1 88.44 203 GLU A O 1
ATOM 1599 N N . HIS A 1 204 ? -20.25 26.078 14.938 1 93.38 204 HIS A N 1
ATOM 1600 C CA . HIS A 1 204 ? -20.016 26.438 16.328 1 93.38 204 HIS A CA 1
ATOM 1601 C C . HIS A 1 204 ? -21 25.719 17.25 1 93.38 204 HIS A C 1
ATOM 1603 O O . HIS A 1 204 ? -22.078 25.328 16.828 1 93.38 204 HIS A O 1
ATOM 1609 N N . ASN A 1 205 ? -20.641 25.5 18.5 1 92.31 205 ASN A N 1
ATOM 1610 C CA . ASN A 1 205 ? -21.469 24.766 19.453 1 92.31 205 ASN A CA 1
ATOM 1611 C C . ASN A 1 205 ? -22.75 25.516 19.766 1 92.31 205 ASN A C 1
ATOM 1613 O O . ASN A 1 205 ? -22.875 26.703 19.469 1 92.31 205 ASN A O 1
ATOM 1617 N N . LYS A 1 206 ? -23.672 24.906 20.438 1 90.5 206 LYS A N 1
ATOM 1618 C CA . LYS A 1 206 ? -25.047 25.375 20.609 1 90.5 206 LYS A CA 1
ATOM 1619 C C . LYS A 1 206 ? -25.109 26.562 21.562 1 90.5 206 LYS A C 1
ATOM 1621 O O . LYS A 1 206 ? -26.094 27.312 21.562 1 90.5 206 LYS A O 1
ATOM 1626 N N . ASN A 1 207 ? -24.062 26.781 22.297 1 93.31 207 ASN A N 1
ATOM 1627 C CA . ASN A 1 207 ? -24.078 27.844 23.297 1 93.31 207 ASN A CA 1
ATOM 1628 C C . ASN A 1 207 ? -23.359 29.094 22.797 1 93.31 207 ASN A C 1
ATOM 1630 O O . ASN A 1 207 ? -23.016 29.984 23.594 1 93.31 207 ASN A O 1
ATOM 1634 N N . THR A 1 208 ? -23.047 29.094 21.531 1 96.06 208 THR A N 1
ATOM 1635 C CA . THR A 1 208 ? -22.375 30.266 20.969 1 96.06 208 THR A CA 1
ATOM 1636 C C . THR A 1 208 ? -23.125 30.797 19.75 1 96.06 208 THR A C 1
ATOM 1638 O O . THR A 1 208 ? -23.953 30.078 19.172 1 96.06 208 THR A O 1
ATOM 1641 N N . THR A 1 209 ? -22.953 32 19.469 1 95.62 209 THR A N 1
ATOM 1642 C CA . THR A 1 209 ? -23.5 32.625 18.281 1 95.62 209 THR A CA 1
ATOM 1643 C C . THR A 1 209 ? -22.422 33.438 17.547 1 95.62 209 THR A C 1
ATOM 1645 O O . THR A 1 209 ? -21.531 34 18.172 1 95.62 209 THR A O 1
ATOM 1648 N N . ILE A 1 210 ? -22.531 33.469 16.266 1 96.19 210 ILE A N 1
ATOM 1649 C CA . ILE A 1 210 ? -21.625 34.219 15.406 1 96.19 210 ILE A CA 1
ATOM 1650 C C . ILE A 1 210 ? -22.406 35.281 14.633 1 96.19 210 ILE A C 1
ATOM 1652 O O . ILE A 1 210 ? -23.391 34.969 13.961 1 96.19 210 ILE A O 1
ATOM 1656 N N . HIS A 1 211 ? -22.047 36.5 14.812 1 96.94 211 HIS A N 1
ATOM 1657 C CA . HIS A 1 211 ? -22.5 37.531 13.891 1 96.94 211 HIS A CA 1
ATOM 1658 C C . HIS A 1 211 ? -21.562 37.656 12.695 1 96.94 211 HIS A C 1
ATOM 1660 O O . HIS A 1 211 ? -20.516 38.281 12.789 1 96.94 211 HIS A O 1
ATOM 1666 N N . ILE A 1 212 ? -21.984 37.156 11.602 1 95.25 212 ILE A N 1
ATOM 1667 C CA . ILE A 1 212 ? -21.094 37.156 10.453 1 95.25 212 ILE A CA 1
ATOM 1668 C C . ILE A 1 212 ? -20.562 38.562 10.203 1 95.25 212 ILE A C 1
ATOM 1670 O O . ILE A 1 212 ? -21.188 39.531 10.586 1 95.25 212 ILE A O 1
ATOM 1674 N N . PRO A 1 213 ? -19.406 38.719 9.547 1 96.19 213 PRO A N 1
ATOM 1675 C CA . PRO A 1 213 ? -18.766 40 9.391 1 96.19 213 PRO A CA 1
ATOM 1676 C C . PRO A 1 213 ? -19.688 41.031 8.75 1 96.19 213 PRO A C 1
ATOM 1678 O O . PRO A 1 213 ? -19.703 42.219 9.164 1 96.19 213 PRO A O 1
ATOM 1681 N N . LYS A 1 214 ? -20.453 40.625 7.805 1 96 214 LYS A N 1
ATOM 1682 C CA . LYS A 1 214 ? -21.406 41.531 7.137 1 96 214 LYS A CA 1
ATOM 1683 C C . LYS A 1 214 ? -22.359 42.156 8.141 1 96 214 LYS A C 1
ATOM 1685 O O . LYS A 1 214 ? -22.719 43.344 8.008 1 96 214 LYS A O 1
ATOM 1690 N N . ASN A 1 215 ? -22.766 41.406 9.062 1 97.38 215 ASN A N 1
ATOM 1691 C CA . ASN A 1 215 ? -23.656 41.906 10.086 1 97.38 215 ASN A CA 1
ATOM 1692 C C . ASN A 1 215 ? -22.906 42.719 11.148 1 97.38 215 ASN A C 1
ATOM 1694 O O . ASN A 1 215 ? -23.391 43.75 11.617 1 97.38 215 ASN A O 1
ATOM 1698 N N . MET A 1 216 ? -21.781 42.25 11.547 1 97.06 216 MET A N 1
ATOM 1699 C CA . MET A 1 216 ? -20.969 42.875 12.578 1 97.06 216 MET A CA 1
ATOM 1700 C C . MET A 1 216 ? -20.734 44.344 12.242 1 97.06 216 MET A C 1
ATOM 1702 O O . MET A 1 216 ? -20.844 45.219 13.109 1 97.06 216 MET A O 1
ATOM 1706 N N . VAL A 1 217 ? -20.5 44.719 10.984 1 97.75 217 VAL A N 1
ATOM 1707 C CA . VAL A 1 217 ? -20.062 46.031 10.594 1 97.75 217 VAL A CA 1
ATOM 1708 C C . VAL A 1 217 ? -21.25 47 10.609 1 97.75 217 VAL A C 1
ATOM 1710 O O . VAL A 1 217 ? -21.078 48.219 10.516 1 97.75 217 VAL A O 1
ATOM 1713 N N . THR A 1 218 ? -22.438 46.469 10.75 1 97.69 218 THR A N 1
ATOM 1714 C CA . THR A 1 218 ? -23.625 47.312 10.781 1 97.69 218 THR A CA 1
ATOM 1715 C C . THR A 1 218 ? -24.062 47.562 12.219 1 97.69 218 THR A C 1
ATOM 1717 O O . THR A 1 218 ? -24.984 48.344 12.461 1 97.69 218 THR A O 1
ATOM 1720 N N . GLU A 1 219 ? -23.438 46.938 13.102 1 97.75 219 GLU A N 1
ATOM 1721 C CA . GLU A 1 219 ? -23.828 47.062 14.492 1 97.75 219 GLU A CA 1
ATOM 1722 C C . GLU A 1 219 ? -23.438 48.438 15.062 1 97.75 219 GLU A C 1
ATOM 1724 O O . GLU A 1 219 ? -22.469 49.031 14.617 1 97.75 219 GLU A O 1
ATOM 1729 N N . THR A 1 220 ? -24.156 48.844 16.125 1 97.81 220 THR A N 1
ATOM 1730 C CA . THR A 1 220 ? -23.984 50.188 16.703 1 97.81 220 THR A CA 1
ATOM 1731 C C . THR A 1 220 ? -22.594 50.344 17.297 1 97.81 220 THR A C 1
ATOM 1733 O O . THR A 1 220 ? -21.938 51.375 17.109 1 97.81 220 THR A O 1
ATOM 1736 N N . TRP A 1 221 ? -22.172 49.375 18.062 1 97.19 221 TRP A N 1
ATOM 1737 C CA . TRP A 1 221 ? -20.859 49.469 18.703 1 97.19 221 TRP A CA 1
ATOM 1738 C C . TRP A 1 221 ? -19.75 49.625 17.672 1 97.19 221 TRP A C 1
ATOM 1740 O O . TRP A 1 221 ? -18.781 50.344 17.906 1 97.19 221 TRP A O 1
ATOM 1750 N N . PHE A 1 222 ? -19.891 48.969 16.547 1 98.25 222 PHE A N 1
ATOM 1751 C CA . PHE A 1 222 ? -18.906 49.094 15.469 1 98.25 222 PHE A CA 1
ATOM 1752 C C . PHE A 1 222 ? -18.859 50.5 14.914 1 98.25 222 PHE A C 1
ATOM 1754 O O . PHE A 1 222 ? -17.781 51.062 14.734 1 98.25 222 PHE A O 1
ATOM 1761 N N . GLN A 1 223 ? -19.984 51.062 14.664 1 97.5 223 GLN A N 1
ATOM 1762 C CA . GLN A 1 223 ? -20.078 52.406 14.133 1 97.5 223 GLN A CA 1
ATOM 1763 C C . GLN A 1 223 ? -19.5 53.438 15.102 1 97.5 223 GLN A C 1
ATOM 1765 O O . GLN A 1 223 ? -18.766 54.344 14.688 1 97.5 223 GLN A O 1
ATOM 1770 N N . GLU A 1 224 ? -19.844 53.219 16.312 1 98.19 224 GLU A N 1
ATOM 1771 C CA . GLU A 1 224 ? -19.297 54.125 17.328 1 98.19 224 GLU A CA 1
ATOM 1772 C C . GLU A 1 224 ? -17.781 54 17.406 1 98.19 224 GLU A C 1
ATOM 1774 O O . GLU A 1 224 ? -17.094 55.031 17.562 1 98.19 224 GLU A O 1
ATOM 1779 N N . LEU A 1 225 ? -17.328 52.812 17.312 1 98.5 225 LEU A N 1
ATOM 1780 C CA . LEU A 1 225 ? -15.891 52.562 17.344 1 98.5 225 LEU A CA 1
ATOM 1781 C C . LEU A 1 225 ? -15.211 53.281 16.172 1 98.5 225 LEU A C 1
ATOM 1783 O O . LEU A 1 225 ? -14.102 53.812 16.312 1 98.5 225 LEU A O 1
ATOM 1787 N N . MET A 1 226 ? -15.844 53.375 15.031 1 98.06 226 MET A N 1
ATOM 1788 C CA . MET A 1 226 ? -15.273 53.938 13.812 1 98.06 226 MET A CA 1
ATOM 1789 C C . MET A 1 226 ? -15.18 55.469 13.906 1 98.06 226 MET A C 1
ATOM 1791 O O . MET A 1 226 ? -14.469 56.094 13.125 1 98.06 226 MET A O 1
ATOM 1795 N N . LEU A 1 227 ? -15.852 55.969 14.812 1 97.94 227 LEU A N 1
ATOM 1796 C CA . LEU A 1 227 ? -15.82 57.406 14.992 1 97.94 227 LEU A CA 1
ATOM 1797 C C . LEU A 1 227 ? -14.586 57.844 15.789 1 97.94 227 LEU A C 1
ATOM 1799 O O . LEU A 1 227 ? -14.234 59.031 15.812 1 97.94 227 LEU A O 1
ATOM 1803 N N . GLN A 1 228 ? -13.938 56.906 16.297 1 98.12 228 GLN A N 1
ATOM 1804 C CA . GLN A 1 228 ? -12.781 57.25 17.125 1 98.12 228 GLN A CA 1
ATOM 1805 C C . GLN A 1 228 ? -11.531 57.438 16.281 1 98.12 228 GLN A C 1
ATOM 1807 O O . GLN A 1 228 ? -11.32 56.75 15.297 1 98.12 228 GLN A O 1
ATOM 1812 N N . PRO A 1 229 ? -10.727 58.406 16.672 1 97 229 PRO A N 1
ATOM 1813 C CA . PRO A 1 229 ? -9.477 58.594 15.938 1 97 229 PRO A CA 1
ATOM 1814 C C . PRO A 1 229 ? -8.578 57.375 16 1 97 229 PRO A C 1
ATOM 1816 O O . PRO A 1 229 ? -8.414 56.781 17.078 1 97 229 PRO A O 1
ATOM 1819 N N . THR A 1 230 ? -8.023 57 14.922 1 97.38 230 THR A N 1
ATOM 1820 C CA . THR A 1 230 ? -7.199 55.812 14.789 1 97.38 230 THR A CA 1
ATOM 1821 C C . THR A 1 230 ? -6.051 56.062 13.812 1 97.38 230 THR A C 1
ATOM 1823 O O . THR A 1 230 ? -6.266 56.531 12.695 1 97.38 230 THR A O 1
ATOM 1826 N N . ASP A 1 231 ? -4.836 55.75 14.273 1 95.19 231 ASP A N 1
ATOM 1827 C CA . ASP A 1 231 ? -3.68 55.906 13.398 1 95.19 231 ASP A CA 1
ATOM 1828 C C . ASP A 1 231 ? -3.461 54.656 12.555 1 95.19 231 ASP A C 1
ATOM 1830 O O . ASP A 1 231 ? -2.916 54.719 11.453 1 95.19 231 ASP A O 1
ATOM 1834 N N . ILE A 1 232 ? -3.842 53.531 13.07 1 97.19 232 ILE A N 1
ATOM 1835 C CA . ILE A 1 232 ? -3.729 52.281 12.344 1 97.19 232 ILE A CA 1
ATOM 1836 C C . ILE A 1 232 ? -4.754 51.281 12.875 1 97.19 232 ILE A C 1
ATOM 1838 O O . ILE A 1 232 ? -5.004 51.219 14.086 1 97.19 232 ILE A O 1
ATOM 1842 N N . PHE A 1 233 ? -5.379 50.531 11.953 1 98.38 233 PHE A N 1
ATOM 1843 C CA . PHE A 1 233 ? -6.215 49.406 12.312 1 98.38 233 PHE A CA 1
ATOM 1844 C C . PHE A 1 233 ? -5.41 48.094 12.258 1 98.38 233 PHE A C 1
ATOM 1846 O O . PHE A 1 233 ? -4.738 47.812 11.258 1 98.38 233 PHE A O 1
ATOM 1853 N N . VAL A 1 234 ? -5.391 47.312 13.336 1 98.62 234 VAL A N 1
ATOM 1854 C CA . VAL A 1 234 ? -4.82 45.969 13.383 1 98.62 234 VAL A CA 1
ATOM 1855 C C . VAL A 1 234 ? -5.934 44.938 13.578 1 98.62 234 VAL A C 1
ATOM 1857 O O . VAL A 1 234 ? -6.398 44.719 14.703 1 98.62 234 VAL A O 1
ATOM 1860 N N . LEU A 1 235 ? -6.305 44.344 12.5 1 97.69 235 LEU A N 1
ATOM 1861 C CA . LEU A 1 235 ? -7.395 43.375 12.516 1 97.69 235 LEU A CA 1
ATOM 1862 C C . LEU A 1 235 ? -6.852 41.938 12.625 1 97.69 235 LEU A C 1
ATOM 1864 O O . LEU A 1 235 ? -6.219 41.438 11.695 1 97.69 235 LEU A O 1
ATOM 1868 N N . ALA A 1 236 ? -7.047 41.406 13.805 1 96 236 ALA A N 1
ATOM 1869 C CA . ALA A 1 236 ? -6.73 39.969 13.977 1 96 236 ALA A CA 1
ATOM 1870 C C . ALA A 1 236 ? -7.949 39.125 13.695 1 96 236 ALA A C 1
ATOM 1872 O O . ALA A 1 236 ? -8.977 39.219 14.375 1 96 236 ALA A O 1
ATOM 1873 N N . GLY A 1 237 ? -7.898 38.312 12.68 1 91.19 237 GLY A N 1
ATOM 1874 C CA . GLY A 1 237 ? -9.078 37.531 12.359 1 91.19 237 GLY A CA 1
ATOM 1875 C C . GLY A 1 237 ? -8.766 36.094 11.969 1 91.19 237 GLY A C 1
ATOM 1876 O O . GLY A 1 237 ? -7.742 35.844 11.328 1 91.19 237 GLY A O 1
ATOM 1877 N N . HIS A 1 238 ? -9.664 35.25 12.5 1 93.56 238 HIS A N 1
ATOM 1878 C CA . HIS A 1 238 ? -9.602 33.875 12.094 1 93.56 238 HIS A CA 1
ATOM 1879 C C . HIS A 1 238 ? -10.438 33.625 10.844 1 93.56 238 HIS A C 1
ATOM 1881 O O . HIS A 1 238 ? -11.469 32.938 10.898 1 93.56 238 HIS A O 1
ATOM 1887 N N . MET A 1 239 ? -10 34.25 9.805 1 92.94 239 MET A N 1
ATOM 1888 C CA . MET A 1 239 ? -10.641 34.281 8.492 1 92.94 239 MET A CA 1
ATOM 1889 C C . MET A 1 239 ? -9.594 34.25 7.375 1 92.94 239 MET A C 1
ATOM 1891 O O .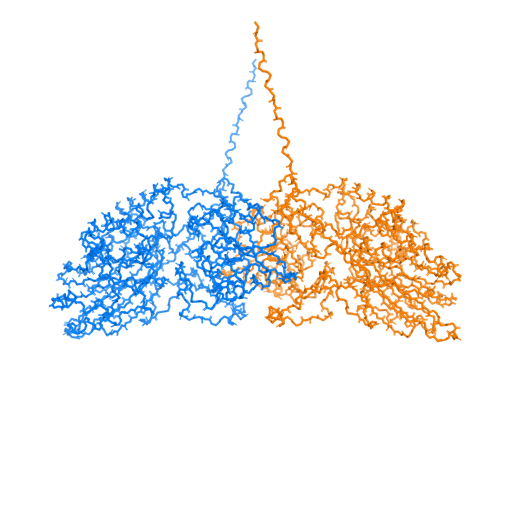 MET A 1 239 ? -8.578 34.938 7.469 1 92.94 239 MET A O 1
ATOM 1895 N N . SER A 1 240 ? -9.922 33.5 6.43 1 88.75 240 SER A N 1
ATOM 1896 C CA . SER A 1 240 ? -8.953 33.344 5.352 1 88.75 240 SER A CA 1
ATOM 1897 C C . SER A 1 240 ? -9.086 34.469 4.324 1 88.75 240 SER A C 1
ATOM 1899 O O . SER A 1 240 ? -10.117 35.156 4.27 1 88.75 240 SER A O 1
ATOM 1901 N N . ASP A 1 241 ? -8.047 34.656 3.619 1 76.31 241 ASP A N 1
ATOM 1902 C CA . ASP A 1 241 ? -8.07 35.594 2.508 1 76.31 241 ASP A CA 1
ATOM 1903 C C . ASP A 1 241 ? -9.094 35.188 1.455 1 76.31 241 ASP A C 1
ATOM 1905 O O . ASP A 1 241 ? -9.875 36 0.977 1 76.31 241 ASP A O 1
ATOM 1909 N N . LYS A 1 242 ? -9.148 33.875 1.192 1 69 242 LYS A N 1
ATOM 1910 C CA . LYS A 1 242 ? -9.984 33.375 0.118 1 69 242 LYS A CA 1
ATOM 1911 C C . LYS A 1 242 ? -11.445 33.312 0.534 1 69 242 LYS A C 1
ATOM 1913 O O . LYS A 1 242 ? -12.336 33.656 -0.253 1 69 242 LYS A O 1
ATOM 1918 N N . GLN A 1 243 ? -11.656 33.031 1.713 1 65.75 243 GLN A N 1
ATOM 1919 C CA . GLN A 1 243 ? -13.031 32.812 2.133 1 65.75 243 GLN A CA 1
ATOM 1920 C C . GLN A 1 243 ? -13.516 33.906 3.066 1 65.75 243 GLN A C 1
ATOM 1922 O O . GLN A 1 243 ? -14.695 33.969 3.416 1 65.75 243 GLN A O 1
ATOM 1927 N N . GLY A 1 244 ? -12.68 34.719 3.209 1 71.75 244 GLY A N 1
ATOM 1928 C CA . GLY A 1 244 ? -13.039 35.719 4.223 1 71.75 244 GLY A CA 1
ATOM 1929 C C . GLY A 1 244 ? -13.68 36.969 3.65 1 71.75 244 GLY A C 1
ATOM 1930 O O . GLY A 1 244 ? -13.508 37.25 2.467 1 71.75 244 GLY A O 1
ATOM 1931 N N . GLN A 1 245 ? -14.398 37.531 4.484 1 85.31 245 GLN A N 1
ATOM 1932 C CA . GLN A 1 245 ? -15.109 38.75 4.148 1 85.31 245 GLN A CA 1
ATOM 1933 C C . GLN A 1 245 ? -14.305 40 4.559 1 85.31 245 GLN A C 1
ATOM 1935 O O . GLN A 1 245 ? -14.844 40.938 5.141 1 85.31 245 GLN A O 1
ATOM 1940 N N . TRP A 1 246 ? -13.008 39.938 4.262 1 93.31 246 TRP A N 1
ATOM 1941 C CA . TRP A 1 246 ? -12.133 41.062 4.59 1 93.31 246 TRP A CA 1
ATOM 1942 C C . TRP A 1 246 ? -12.555 42.312 3.828 1 93.31 246 TRP A C 1
ATOM 1944 O O . TRP A 1 246 ? -12.43 43.438 4.34 1 93.31 246 TRP A O 1
ATOM 1954 N N . ASP A 1 247 ? -13.031 42.156 2.588 1 94.06 247 ASP A N 1
ATOM 1955 C CA . ASP A 1 247 ? -13.477 43.281 1.769 1 94.06 247 ASP A CA 1
ATOM 1956 C C . ASP A 1 247 ? -14.617 44.031 2.451 1 94.06 247 ASP A C 1
ATOM 1958 O O . ASP A 1 247 ? -14.672 45.281 2.395 1 94.06 247 ASP A O 1
ATOM 1962 N N . ILE A 1 248 ? -15.445 43.281 3.053 1 95.69 248 ILE A N 1
ATOM 1963 C CA . ILE A 1 248 ? -16.594 43.875 3.723 1 95.69 248 ILE A CA 1
ATOM 1964 C C . ILE A 1 248 ? -16.125 44.688 4.934 1 95.69 248 ILE A C 1
ATOM 1966 O O . ILE A 1 248 ? -16.547 45.812 5.129 1 95.69 248 ILE A O 1
ATOM 1970 N N . VAL A 1 249 ? -15.289 44.125 5.707 1 96.75 249 VAL A N 1
ATOM 1971 C CA . VAL A 1 249 ? -14.797 44.781 6.922 1 96.75 249 VAL A CA 1
ATOM 1972 C C . VAL A 1 249 ? -14 46.031 6.559 1 96.75 249 VAL A C 1
ATOM 1974 O O . VAL A 1 249 ? -14.203 47.094 7.145 1 96.75 249 VAL A O 1
ATOM 1977 N N . THR A 1 250 ? -13.133 45.906 5.574 1 95.88 250 THR A N 1
ATOM 1978 C CA . THR A 1 250 ? -12.289 47 5.168 1 95.88 250 THR A CA 1
ATOM 1979 C C . THR A 1 250 ? -13.117 48.125 4.562 1 95.88 250 THR A C 1
ATOM 1981 O O . THR A 1 250 ? -12.859 49.312 4.816 1 95.88 250 THR A O 1
ATOM 1984 N N . SER A 1 251 ? -14.055 47.781 3.771 1 96.5 251 SER A N 1
ATOM 1985 C CA . SER A 1 251 ? -14.93 48.781 3.18 1 96.5 251 SER A CA 1
ATOM 1986 C C . SER A 1 251 ? -15.688 49.562 4.254 1 96.5 251 SER A C 1
ATOM 1988 O O . SER A 1 251 ? -15.883 50.75 4.133 1 96.5 251 SER A O 1
ATOM 1990 N N . ALA A 1 252 ? -16.125 48.844 5.234 1 98 252 ALA A N 1
ATOM 1991 C CA . ALA A 1 252 ? -16.844 49.5 6.328 1 98 252 ALA A CA 1
ATOM 1992 C C . ALA A 1 252 ? -15.945 50.469 7.07 1 98 252 ALA A C 1
ATOM 1994 O O . ALA A 1 252 ? -16.391 51.562 7.469 1 98 252 ALA A O 1
ATOM 1995 N N . ILE A 1 253 ? -14.742 50.125 7.289 1 98.12 253 ILE A N 1
ATOM 1996 C CA . ILE A 1 253 ? -13.781 51.031 7.941 1 98.12 253 ILE A CA 1
ATOM 1997 C C . ILE A 1 253 ? -13.523 52.25 7.066 1 98.12 253 ILE A C 1
ATOM 1999 O O . ILE A 1 253 ? -13.461 53.375 7.57 1 98.12 253 ILE A O 1
ATOM 2003 N N . ARG A 1 254 ? -13.453 52.094 5.75 1 97.06 254 ARG A N 1
ATOM 2004 C CA . ARG A 1 254 ? -13.102 53.125 4.797 1 97.06 254 ARG A CA 1
ATOM 2005 C C . ARG A 1 254 ? -14.18 54.219 4.738 1 97.06 254 ARG A C 1
ATOM 2007 O O . ARG A 1 254 ? -13.906 55.344 4.367 1 97.06 254 ARG A O 1
ATOM 2014 N N . LYS A 1 255 ? -15.344 53.875 5.148 1 97.38 255 LYS A N 1
ATOM 2015 C CA . LYS A 1 255 ? -16.406 54.875 5.211 1 97.38 255 LYS A CA 1
ATOM 2016 C C . LYS A 1 255 ? -16.078 55.969 6.219 1 97.38 255 LYS A C 1
ATOM 2018 O O . LYS A 1 255 ? -16.547 57.094 6.082 1 97.38 255 LYS A O 1
ATOM 2023 N N . TYR A 1 256 ? -15.297 55.656 7.152 1 97.38 256 TYR A N 1
ATOM 2024 C CA . TYR A 1 256 ? -14.969 56.594 8.219 1 97.38 256 TYR A CA 1
ATOM 2025 C C . TYR A 1 256 ? -13.492 57 8.18 1 97.38 256 TYR A C 1
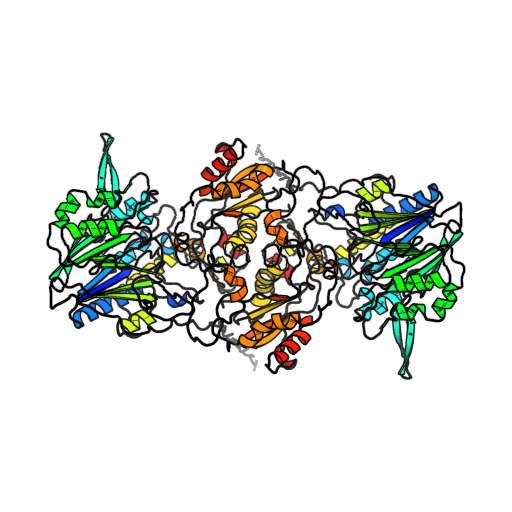ATOM 2027 O O . TYR A 1 256 ? -13.125 58.094 8.586 1 97.38 256 TYR A O 1
ATOM 2035 N N . HIS A 1 257 ? -12.695 56.062 7.746 1 96.06 257 HIS A N 1
ATOM 2036 C CA . HIS A 1 257 ? -11.25 56.219 7.695 1 96.06 257 HIS A CA 1
ATOM 2037 C C . HIS A 1 257 ? -10.711 55.906 6.301 1 96.06 257 HIS A C 1
ATOM 2039 O O . HIS A 1 257 ? -10.141 54.844 6.066 1 96.06 257 HIS A O 1
ATOM 2045 N N . PRO A 1 258 ? -10.781 56.844 5.395 1 94.31 258 PRO A N 1
ATOM 2046 C CA . PRO A 1 258 ? -10.492 56.594 3.984 1 94.31 258 PRO A CA 1
ATOM 2047 C C . PRO A 1 258 ? -9.023 56.25 3.738 1 94.31 258 PRO A C 1
ATOM 2049 O O . PRO A 1 258 ? -8.695 55.531 2.803 1 94.31 258 PRO A O 1
ATOM 2052 N N . ASN A 1 259 ? -8.125 56.781 4.605 1 92.25 259 ASN A N 1
ATOM 2053 C CA . ASN A 1 259 ? -6.711 56.625 4.262 1 92.25 259 ASN A CA 1
ATOM 2054 C C . ASN A 1 259 ? -5.918 56 5.391 1 92.25 259 ASN A C 1
ATOM 2056 O O . ASN A 1 259 ? -4.711 55.781 5.266 1 92.25 259 ASN A O 1
ATOM 2060 N N . THR A 1 260 ? -6.535 55.625 6.523 1 94.69 260 THR A N 1
ATOM 2061 C CA . THR A 1 260 ? -5.832 55 7.652 1 94.69 260 THR A CA 1
ATOM 2062 C C . THR A 1 260 ? -5.328 53.625 7.297 1 94.69 260 THR A C 1
ATOM 2064 O O . THR A 1 260 ? -6.078 52.812 6.758 1 94.69 260 THR A O 1
ATOM 2067 N N . PRO A 1 261 ? -4.047 53.312 7.527 1 96.19 261 PRO A N 1
ATOM 2068 C CA . PRO A 1 261 ? -3.531 51.969 7.227 1 96.19 261 PRO A CA 1
ATOM 2069 C C . PRO A 1 261 ? -4.285 50.875 7.965 1 96.19 261 PRO A C 1
ATOM 2071 O O . PRO A 1 261 ? -4.645 51.031 9.133 1 96.19 261 PRO A O 1
ATOM 2074 N N . ILE A 1 262 ? -4.516 49.75 7.246 1 97.38 262 ILE A N 1
ATOM 2075 C CA . ILE A 1 262 ? -5.176 48.562 7.816 1 97.38 262 ILE A CA 1
ATOM 2076 C C . ILE A 1 262 ? -4.273 47.344 7.68 1 97.38 262 ILE A C 1
ATOM 2078 O O . ILE A 1 262 ? -3.99 46.906 6.566 1 97.38 262 ILE A O 1
ATOM 2082 N N . ALA A 1 263 ? -3.803 46.875 8.789 1 98.12 263 ALA A N 1
ATOM 2083 C CA . ALA A 1 263 ? -3.102 45.594 8.844 1 98.12 263 ALA A CA 1
ATOM 2084 C C . ALA A 1 263 ? -4.051 44.469 9.227 1 98.12 263 ALA A C 1
ATOM 2086 O O . ALA A 1 263 ? -4.434 44.344 10.398 1 98.12 263 ALA A O 1
ATOM 2087 N N . ALA A 1 264 ? -4.438 43.656 8.273 1 97.44 264 ALA A N 1
ATOM 2088 C CA . ALA A 1 264 ? -5.293 42.5 8.531 1 97.44 264 ALA A CA 1
ATOM 2089 C C . ALA A 1 264 ? -4.473 41.219 8.602 1 97.44 264 ALA A C 1
ATOM 2091 O O . ALA A 1 264 ? -3.668 40.938 7.711 1 97.44 264 ALA A O 1
ATOM 2092 N N . LEU A 1 265 ? -4.621 40.531 9.68 1 98.12 265 LEU A N 1
ATOM 2093 C CA . LEU A 1 265 ? -3.916 39.281 9.922 1 98.12 265 LEU A CA 1
ATOM 2094 C C . LEU A 1 265 ? -4.895 38.094 10 1 98.12 265 LEU A C 1
ATOM 2096 O O . LEU A 1 265 ? -5.621 37.969 10.992 1 98.12 265 LEU A O 1
ATOM 2100 N N . GLY A 1 266 ? -4.832 37.219 8.984 1 96.38 266 GLY A N 1
ATOM 2101 C CA . GLY A 1 266 ? -5.812 36.156 8.852 1 96.38 266 GLY A CA 1
ATOM 2102 C C . GLY A 1 266 ? -5.285 34.812 9.305 1 96.38 266 GLY A C 1
ATOM 2103 O O . GLY A 1 266 ? -4.152 34.719 9.781 1 96.38 266 GLY A O 1
ATOM 2104 N N . GLY A 1 267 ? -6.191 33.781 9.25 1 95.06 267 GLY A N 1
ATOM 2105 C CA . GLY A 1 267 ? -5.91 32.406 9.586 1 95.06 267 GLY A CA 1
ATOM 2106 C C . GLY A 1 267 ? -6.949 31.438 9.062 1 95.06 267 GLY A C 1
ATOM 2107 O O . GLY A 1 267 ? -7.625 31.719 8.07 1 95.06 267 GLY A O 1
ATOM 2108 N N . HIS A 1 268 ? -6.922 30.281 9.531 1 93.06 268 HIS A N 1
ATOM 2109 C CA . HIS A 1 268 ? -7.949 29.266 9.297 1 93.06 268 HIS A CA 1
ATOM 2110 C C . HIS A 1 268 ? -7.59 28.375 8.117 1 93.06 268 HIS A C 1
ATOM 2112 O O . HIS A 1 268 ? -7.762 27.156 8.172 1 93.06 268 HIS A O 1
ATOM 2118 N N . GLU A 1 269 ? -7.039 28.906 7.066 1 91.31 269 GLU A N 1
ATOM 2119 C CA . GLU A 1 269 ? -6.797 28.141 5.848 1 91.31 269 GLU A CA 1
ATOM 2120 C C . GLU A 1 269 ? -5.457 27.422 5.906 1 91.31 269 GLU A C 1
ATOM 2122 O O . GLU A 1 269 ? -5.176 26.547 5.07 1 91.31 269 GLU A O 1
ATOM 2127 N N . HIS A 1 270 ? -4.656 27.719 6.781 1 92.81 270 HIS A N 1
ATOM 2128 C CA . HIS A 1 270 ? -3.393 27.031 7.012 1 92.81 270 HIS A CA 1
ATOM 2129 C C . HIS A 1 270 ? -2.424 27.25 5.855 1 92.81 270 HIS A C 1
ATOM 2131 O O . HIS A 1 270 ? -1.729 26.312 5.434 1 92.81 270 HIS A O 1
ATOM 2137 N N . VAL A 1 271 ? -2.459 28.484 5.285 1 93.62 271 VAL A N 1
ATOM 2138 C CA . VAL A 1 271 ? -1.578 28.766 4.156 1 93.62 271 VAL A CA 1
ATOM 2139 C C . VAL A 1 271 ? -0.79 30.047 4.422 1 93.62 271 VAL A C 1
ATOM 2141 O O . VAL A 1 271 ? -1.158 30.844 5.289 1 93.62 271 VAL A O 1
ATOM 2144 N N . ARG A 1 272 ? 0.323 30.156 3.688 1 96.25 272 ARG A N 1
ATOM 2145 C CA . ARG A 1 272 ? 0.982 31.438 3.529 1 96.25 272 ARG A CA 1
ATOM 2146 C C . ARG A 1 272 ? 0.333 32.25 2.414 1 96.25 272 ARG A C 1
ATOM 2148 O O . ARG A 1 272 ? 0.372 31.859 1.248 1 96.25 272 ARG A O 1
ATOM 2155 N N . ALA A 1 273 ? -0.262 33.344 2.795 1 95.88 273 ALA A N 1
ATOM 2156 C CA . ALA A 1 273 ? -0.961 34.156 1.786 1 95.88 273 ALA A CA 1
ATOM 2157 C C . ALA A 1 273 ? -0.912 35.625 2.125 1 95.88 273 ALA A C 1
ATOM 2159 O O . ALA A 1 273 ? -0.746 36 3.289 1 95.88 273 ALA A O 1
ATOM 2160 N N . CYS A 1 274 ? -1.039 36.406 1.101 1 96.5 274 CYS A N 1
ATOM 2161 C CA . CYS A 1 274 ? -1.042 37.875 1.209 1 96.5 274 CYS A CA 1
ATOM 2162 C C . CYS A 1 274 ? -1.846 38.5 0.077 1 96.5 274 CYS A C 1
ATOM 2164 O O . CYS A 1 274 ? -1.813 38 -1.056 1 96.5 274 CYS A O 1
ATOM 2166 N N . ARG A 1 275 ? -2.572 39.469 0.449 1 95.25 275 ARG A N 1
ATOM 2167 C CA . ARG A 1 275 ? -3.326 40.25 -0.533 1 95.25 275 ARG A CA 1
ATOM 2168 C C . ARG A 1 275 ? -3.492 41.688 -0.081 1 95.25 275 ARG A C 1
ATOM 2170 O O . ARG A 1 275 ? -3.705 41.969 1.104 1 95.25 275 ARG A O 1
ATOM 2177 N N . GLN A 1 276 ? -3.322 42.562 -1.012 1 94.25 276 GLN A N 1
ATOM 2178 C CA . GLN A 1 276 ? -3.658 43.938 -0.74 1 94.25 276 GLN A CA 1
ATOM 2179 C C . GLN A 1 276 ? -5.055 44.281 -1.248 1 94.25 276 GLN A C 1
ATOM 2181 O O . GLN A 1 276 ? -5.355 44.094 -2.43 1 94.25 276 GLN A O 1
ATOM 2186 N N . LEU A 1 277 ? -5.887 44.719 -0.318 1 93.25 277 LEU A N 1
ATOM 2187 C CA . LEU A 1 277 ? -7.27 45.031 -0.672 1 93.25 277 LEU A CA 1
ATOM 2188 C C . LEU A 1 277 ? -7.367 46.438 -1.3 1 93.25 277 LEU A C 1
ATOM 2190 O O . LEU A 1 277 ? -8.258 46.688 -2.113 1 93.25 277 LEU A O 1
ATOM 2194 N N . ASP A 1 278 ? -6.637 47.344 -0.905 1 93.5 278 ASP A N 1
ATOM 2195 C CA . ASP A 1 278 ? -6.449 48.656 -1.464 1 93.5 278 ASP A CA 1
ATOM 2196 C C . ASP A 1 278 ? -5.031 49.188 -1.211 1 93.5 278 ASP A C 1
ATOM 2198 O O . ASP A 1 278 ? -4.168 48.406 -0.764 1 93.5 278 ASP A O 1
ATOM 2202 N N . SER A 1 279 ? -4.777 50.469 -1.555 1 90.88 279 SER A N 1
ATOM 2203 C CA . SER A 1 279 ? -3.412 50.969 -1.52 1 90.88 279 SER A CA 1
ATOM 2204 C C . SER A 1 279 ? -2.92 51.125 -0.086 1 90.88 279 SER A C 1
ATOM 2206 O O . SER A 1 279 ? -1.723 51.312 0.149 1 90.88 279 SER A O 1
ATOM 2208 N N . ASN A 1 280 ? -3.801 51.062 0.907 1 94.88 280 ASN A N 1
ATOM 2209 C CA . ASN A 1 280 ? -3.416 51.312 2.291 1 94.88 280 ASN A CA 1
ATOM 2210 C C . ASN A 1 280 ? -3.793 50.156 3.199 1 94.88 280 ASN A C 1
ATOM 2212 O O . ASN A 1 280 ? -4.113 50.344 4.371 1 94.88 280 ASN A O 1
ATOM 2216 N N . SER A 1 281 ? -3.822 48.969 2.682 1 95.12 281 SER A N 1
ATOM 2217 C CA . SER A 1 281 ? -4.129 47.781 3.492 1 95.12 281 SER A CA 1
ATOM 2218 C C . SER A 1 281 ? -3.398 46.562 2.979 1 95.12 281 SER A C 1
ATOM 2220 O O . SER A 1 281 ? -2.975 46.5 1.822 1 95.12 281 SER A O 1
ATOM 2222 N N . MET A 1 282 ? -3.238 45.594 3.869 1 96.19 282 MET A N 1
ATOM 2223 C CA . MET A 1 282 ? -2.691 44.281 3.525 1 96.19 282 MET A CA 1
ATOM 2224 C C . MET A 1 282 ? -3.273 43.188 4.422 1 96.19 282 MET A C 1
ATOM 2226 O O . MET A 1 282 ? -3.412 43.375 5.629 1 96.19 282 MET A O 1
ATOM 2230 N N . VAL A 1 283 ? -3.689 42.125 3.811 1 97 283 VAL A N 1
ATOM 2231 C CA . VAL A 1 283 ? -4.094 40.906 4.527 1 97 283 VAL A CA 1
ATOM 2232 C C . VAL A 1 283 ? -2.967 39.875 4.484 1 97 283 VAL A C 1
ATOM 2234 O O . VAL A 1 283 ? -2.473 39.531 3.406 1 97 283 VAL A O 1
ATOM 2237 N N . LEU A 1 284 ? -2.541 39.406 5.629 1 97.44 284 LEU A N 1
ATOM 2238 C CA . LEU A 1 284 ? -1.469 38.406 5.727 1 97.44 284 LEU A CA 1
ATOM 2239 C C . LEU A 1 284 ? -1.944 37.156 6.453 1 97.44 284 LEU A C 1
ATOM 2241 O O . LEU A 1 284 ? -2.607 37.25 7.488 1 97.44 284 LEU A O 1
ATOM 2245 N N . GLU A 1 285 ? -1.729 36 5.898 1 96.88 285 GLU A N 1
ATOM 2246 C CA . GLU A 1 285 ? -1.88 34.719 6.57 1 96.88 285 GLU A CA 1
ATOM 2247 C C . GLU A 1 285 ? -0.526 34.031 6.801 1 96.88 285 GLU A C 1
ATOM 2249 O O . GLU A 1 285 ? 0.29 33.938 5.883 1 96.88 285 GLU A O 1
ATOM 2254 N N . SER A 1 286 ? -0.341 33.625 8.008 1 97.56 286 SER A N 1
ATOM 2255 C CA . SER A 1 286 ? 0.992 33.156 8.391 1 97.56 286 SER A CA 1
ATOM 2256 C C . SER A 1 286 ? 1.019 31.656 8.625 1 97.56 286 SER A C 1
ATOM 2258 O O . SER A 1 286 ? 1.684 31.172 9.547 1 97.56 286 SER A O 1
ATOM 2260 N N . GLY A 1 287 ? 0.221 30.922 7.852 1 95.44 287 GLY A N 1
ATOM 2261 C CA . GLY A 1 287 ? 0.37 29.469 7.766 1 95.44 287 GLY A CA 1
ATOM 2262 C C . GLY A 1 287 ? -0.27 28.734 8.93 1 95.44 287 GLY A C 1
ATOM 2263 O O . GLY A 1 287 ? -1.387 29.062 9.336 1 95.44 287 GLY A O 1
ATOM 2264 N N . ARG A 1 288 ? 0.466 27.625 9.383 1 96.12 288 ARG A N 1
ATOM 2265 C CA . ARG A 1 288 ? -0.104 26.703 10.359 1 96.12 288 ARG A CA 1
ATOM 2266 C C . ARG A 1 288 ? 0.991 26.031 11.188 1 96.12 288 ARG A C 1
ATOM 2268 O O . ARG A 1 288 ? 2.162 26.047 10.805 1 96.12 288 ARG A O 1
ATOM 2275 N N . PHE A 1 289 ? 0.681 25.469 12.344 1 97.5 289 PHE A N 1
ATOM 2276 C CA . PHE A 1 289 ? 1.408 24.469 13.117 1 97.5 289 PHE A CA 1
ATOM 2277 C C . PHE A 1 289 ? 2.773 25 13.539 1 97.5 289 PHE A C 1
ATOM 2279 O O . PHE A 1 289 ? 3.74 24.234 13.625 1 97.5 289 PHE A O 1
ATOM 2286 N N . MET A 1 290 ? 2.875 26.312 13.609 1 98.06 290 MET A N 1
ATOM 2287 C CA . MET A 1 290 ? 4.133 26.969 13.961 1 98.06 290 MET A CA 1
ATOM 2288 C C . MET A 1 290 ? 5.207 26.672 12.922 1 98.06 290 MET A C 1
ATOM 2290 O O . MET A 1 290 ? 6.387 26.562 13.258 1 98.06 290 MET A O 1
ATOM 2294 N N . GLU A 1 291 ? 4.758 26.438 11.742 1 98.19 291 GLU A N 1
ATOM 2295 C CA . GLU A 1 291 ? 5.707 26.297 10.648 1 98.19 291 GLU A CA 1
ATOM 2296 C C . GLU A 1 291 ? 6.184 27.656 10.148 1 98.19 291 GLU A C 1
ATOM 2298 O O . GLU A 1 291 ? 7.305 27.781 9.648 1 98.19 291 GLU A O 1
ATOM 2303 N N . THR A 1 292 ? 5.316 28.609 10.328 1 98.38 292 THR A N 1
ATOM 2304 C CA . THR A 1 292 ? 5.555 29.953 9.789 1 98.38 292 THR A CA 1
ATOM 2305 C C . THR A 1 292 ? 5.305 31.016 10.852 1 98.38 292 THR A C 1
ATOM 2307 O O . THR A 1 292 ? 4.301 30.969 11.57 1 98.38 292 THR A O 1
ATOM 2310 N N . VAL A 1 293 ? 6.215 31.906 10.938 1 98.81 293 VAL A N 1
ATOM 2311 C CA . VAL A 1 293 ? 6.012 33.156 11.625 1 98.81 293 VAL A CA 1
ATOM 2312 C C . VAL A 1 293 ? 5.945 34.312 10.602 1 98.81 293 VAL A C 1
ATOM 2314 O O . VAL A 1 293 ? 6.879 34.5 9.82 1 98.81 293 VAL A O 1
ATOM 2317 N N . GLY A 1 294 ? 4.871 35.031 10.641 1 98.81 294 GLY A N 1
ATOM 2318 C CA . GLY A 1 294 ? 4.699 36.094 9.68 1 98.81 294 GLY A CA 1
ATOM 2319 C C . GLY A 1 294 ? 5.32 37.406 10.125 1 98.81 294 GLY A C 1
ATOM 2320 O O . GLY A 1 294 ? 5.336 37.719 11.32 1 98.81 294 GLY A O 1
ATOM 2321 N N . TRP A 1 295 ? 5.848 38.188 9.195 1 98.88 295 TRP A N 1
ATOM 2322 C CA . TRP A 1 295 ? 6.355 39.562 9.391 1 98.88 295 TRP A CA 1
ATOM 2323 C C . TRP A 1 295 ? 5.648 40.531 8.461 1 98.88 295 TRP A C 1
ATOM 2325 O O . TRP A 1 295 ? 5.566 40.312 7.25 1 98.88 295 TRP A O 1
ATOM 2335 N N . MET A 1 296 ? 5.105 41.531 8.984 1 98.69 296 MET A N 1
ATOM 2336 C CA . MET A 1 296 ? 4.539 42.625 8.227 1 98.69 296 MET A CA 1
ATOM 2337 C C . MET A 1 296 ? 5.145 43.969 8.656 1 98.69 296 MET A C 1
ATOM 2339 O O . MET A 1 296 ? 5.258 44.25 9.852 1 98.69 296 MET A O 1
ATOM 2343 N N . SER A 1 297 ? 5.609 44.75 7.707 1 98.19 297 SER A N 1
ATOM 2344 C CA . SER A 1 297 ? 6.098 46.094 8 1 98.19 297 SER A CA 1
ATOM 2345 C C . SER A 1 297 ? 5.293 47.156 7.254 1 98.19 297 SER A C 1
ATOM 2347 O O . SER A 1 297 ? 4.871 46.938 6.117 1 98.19 297 SER A O 1
ATOM 2349 N N . ILE A 1 298 ? 5.09 48.25 7.891 1 97.69 298 ILE A N 1
ATOM 2350 C CA . ILE A 1 298 ? 4.332 49.375 7.355 1 97.69 298 ILE A CA 1
ATOM 2351 C C . ILE A 1 298 ? 5.16 50.656 7.469 1 97.69 298 ILE A C 1
ATOM 2353 O O . ILE A 1 298 ? 5.527 51.062 8.57 1 97.69 298 ILE A O 1
ATOM 2357 N N . SER A 1 299 ? 5.48 51.25 6.371 1 95.75 299 SER A N 1
ATOM 2358 C CA . SER A 1 299 ? 6.152 52.562 6.32 1 95.75 299 SER A CA 1
ATOM 2359 C C . SER A 1 299 ? 5.176 53.656 5.969 1 95.75 299 SER A C 1
ATOM 2361 O O . SER A 1 299 ? 4.68 53.719 4.84 1 95.75 299 SER A O 1
ATOM 2363 N N . LEU A 1 300 ? 4.977 54.5 6.93 1 90.38 300 LEU A N 1
ATOM 2364 C CA . LEU A 1 300 ? 4.035 55.594 6.73 1 90.38 300 LEU A CA 1
ATOM 2365 C C . LEU A 1 300 ? 4.625 56.688 5.816 1 90.38 300 LEU A C 1
ATOM 2367 O O . LEU A 1 300 ? 5.836 56.906 5.836 1 90.38 300 LEU A O 1
ATOM 2371 N N . ASN A 1 301 ? 3.768 57.125 4.898 1 78.94 301 ASN A N 1
ATOM 2372 C CA . ASN A 1 301 ? 4.215 58.219 4.031 1 78.94 301 ASN A CA 1
ATOM 2373 C C . ASN A 1 301 ? 4.391 59.531 4.805 1 78.94 301 ASN A C 1
ATOM 2375 O O . ASN A 1 301 ? 3.424 60.062 5.336 1 78.94 301 ASN A O 1
ATOM 2379 N N . LYS A 1 302 ? 5.504 59.969 4.906 1 74.31 302 LYS A N 1
ATOM 2380 C CA . LYS A 1 302 ? 5.824 61.125 5.73 1 74.31 302 LYS A CA 1
ATOM 2381 C C . LYS A 1 302 ? 5.535 62.438 4.98 1 74.31 302 LYS A C 1
ATOM 2383 O O . LYS A 1 302 ? 5.367 63.5 5.598 1 74.31 302 LYS A O 1
ATOM 2388 N N . THR A 1 303 ? 5.43 62.344 3.736 1 72.62 303 THR A N 1
ATOM 2389 C CA . THR A 1 303 ? 5.285 63.562 2.963 1 72.62 303 THR A CA 1
ATOM 2390 C C . THR A 1 303 ? 3.814 63.969 2.848 1 72.62 303 THR A C 1
ATOM 2392 O O . THR A 1 303 ? 3.49 65.188 2.773 1 72.62 303 THR A O 1
ATOM 2395 N N . SER A 1 304 ? 2.998 63.031 2.695 1 75.44 304 SER A N 1
ATOM 2396 C CA . SER A 1 304 ? 1.574 63.312 2.561 1 75.44 304 SER A CA 1
ATOM 2397 C C . SER A 1 304 ? 0.735 62.344 3.396 1 75.44 304 SER A C 1
ATOM 2399 O O . SER A 1 304 ? 0.857 61.125 3.26 1 75.44 304 SER A O 1
ATOM 2401 N N . PRO A 1 305 ? -0.052 63 4.215 1 67.12 305 PRO A N 1
ATOM 2402 C CA . PRO A 1 305 ? -0.901 62.125 5.031 1 67.12 305 PRO A CA 1
ATOM 2403 C C . PRO A 1 305 ? -1.896 61.344 4.199 1 67.12 305 PRO A C 1
ATOM 2405 O O . PRO A 1 305 ? -2.441 60.344 4.68 1 67.12 305 PRO A O 1
ATOM 2408 N N . THR A 1 306 ? -1.903 61.688 3.025 1 76.62 306 THR A N 1
ATOM 2409 C CA . THR A 1 306 ? -2.91 61.031 2.207 1 76.62 306 THR A CA 1
ATOM 2410 C C . THR A 1 306 ? -2.262 60 1.288 1 76.62 306 THR A C 1
ATOM 2412 O O . THR A 1 306 ? -2.957 59.188 0.658 1 76.62 306 THR A O 1
ATOM 2415 N N . SER A 1 307 ? -1.009 60.031 1.28 1 83 307 SER A N 1
ATOM 2416 C CA . SER A 1 307 ? -0.322 59.031 0.433 1 83 307 SER A CA 1
ATOM 2417 C C . SER A 1 307 ? -0.284 57.656 1.086 1 83 307 SER A C 1
ATOM 2419 O O . SER A 1 307 ? -0.174 57.562 2.309 1 83 307 SER A O 1
ATOM 2421 N N . PRO A 1 308 ? -0.405 56.656 0.239 1 89.5 308 PRO A N 1
ATOM 2422 C CA . PRO A 1 308 ? -0.486 55.312 0.766 1 89.5 308 PRO A CA 1
ATOM 2423 C C . PRO A 1 308 ? 0.792 54.875 1.48 1 89.5 308 PRO A C 1
ATOM 2425 O O . PRO A 1 308 ? 1.89 55.281 1.091 1 89.5 308 PRO A O 1
ATOM 2428 N N . ALA A 1 309 ? 0.601 54.156 2.59 1 93.44 309 ALA A N 1
ATOM 2429 C CA . ALA A 1 309 ? 1.729 53.531 3.279 1 93.44 309 ALA A CA 1
ATOM 2430 C C . ALA A 1 309 ? 2.318 52.375 2.451 1 93.44 309 ALA A C 1
ATOM 2432 O O . ALA A 1 309 ? 1.648 51.844 1.574 1 93.44 309 ALA A O 1
ATOM 2433 N N . LEU A 1 310 ? 3.561 52.125 2.643 1 94.56 310 LEU A N 1
ATOM 2434 C CA . LEU A 1 310 ? 4.211 51 1.991 1 94.56 310 LEU A CA 1
ATOM 2435 C C . LEU A 1 310 ? 4.199 49.75 2.893 1 94.56 310 LEU A C 1
ATOM 2437 O O . LEU A 1 310 ? 4.676 49.812 4.027 1 94.56 310 LEU A O 1
ATOM 2441 N N . PHE A 1 311 ? 3.588 48.719 2.385 1 96.81 311 PHE A N 1
ATOM 2442 C CA . PHE A 1 311 ? 3.525 47.469 3.115 1 96.81 311 PHE A CA 1
ATOM 2443 C C . PHE A 1 311 ? 4.535 46.469 2.561 1 96.81 311 PHE A C 1
ATOM 2445 O O . PHE A 1 311 ? 4.727 46.375 1.346 1 96.81 311 PHE A O 1
ATOM 2452 N N . LYS A 1 312 ? 5.211 45.75 3.422 1 97.44 312 LYS A N 1
ATOM 2453 C CA . LYS A 1 312 ? 6.066 44.625 3.062 1 97.44 312 LYS A CA 1
ATOM 2454 C C . LYS A 1 312 ? 5.816 43.438 3.982 1 97.44 312 LYS A C 1
ATOM 2456 O O . LYS A 1 312 ? 5.305 43.594 5.09 1 97.44 312 LYS A O 1
ATOM 2461 N N . ARG A 1 313 ? 6.051 42.25 3.457 1 98.31 313 ARG A N 1
ATOM 2462 C CA . ARG A 1 313 ? 5.852 41.062 4.277 1 98.31 313 ARG A CA 1
ATOM 2463 C C . ARG A 1 313 ? 6.996 40.094 4.086 1 98.31 313 ARG A C 1
ATOM 2465 O O . ARG A 1 313 ? 7.727 40.156 3.098 1 98.31 313 ARG A O 1
ATOM 2472 N N . ARG A 1 314 ? 7.172 39.188 5.074 1 98.62 314 ARG A N 1
ATOM 2473 C CA . ARG A 1 314 ? 8.07 38.031 5.043 1 98.62 314 ARG A CA 1
ATOM 2474 C C . ARG A 1 314 ? 7.465 36.875 5.785 1 98.62 314 ARG A C 1
ATOM 2476 O O . ARG A 1 314 ? 6.809 37.031 6.816 1 98.62 314 ARG A O 1
ATOM 2483 N N . TYR A 1 315 ? 7.613 35.656 5.203 1 98.75 315 TYR A N 1
ATOM 2484 C CA . TYR A 1 315 ? 7.266 34.438 5.898 1 98.75 315 TYR A CA 1
ATOM 2485 C C . TYR A 1 315 ? 8.508 33.75 6.461 1 98.75 315 TYR A C 1
ATOM 2487 O O . TYR A 1 315 ? 9.328 33.219 5.711 1 98.75 315 TYR A O 1
ATOM 2495 N N . MET A 1 316 ? 8.648 33.688 7.742 1 98.81 316 MET A N 1
ATOM 2496 C CA . MET A 1 316 ? 9.828 33.094 8.367 1 98.81 316 MET A CA 1
ATOM 2497 C C . MET A 1 316 ? 9.57 31.656 8.75 1 98.81 316 MET A C 1
ATOM 2499 O O . MET A 1 316 ? 8.516 31.328 9.297 1 98.81 316 MET A O 1
ATOM 2503 N N . ASP A 1 317 ? 10.516 30.797 8.445 1 98.56 317 ASP A N 1
ATOM 2504 C CA . ASP A 1 317 ? 10.469 29.453 9.031 1 98.56 317 ASP A CA 1
ATOM 2505 C C . ASP A 1 317 ? 10.688 29.516 10.539 1 98.56 317 ASP A C 1
ATOM 2507 O O . ASP A 1 317 ? 11.602 30.188 11.016 1 98.56 317 ASP A O 1
ATOM 2511 N N . 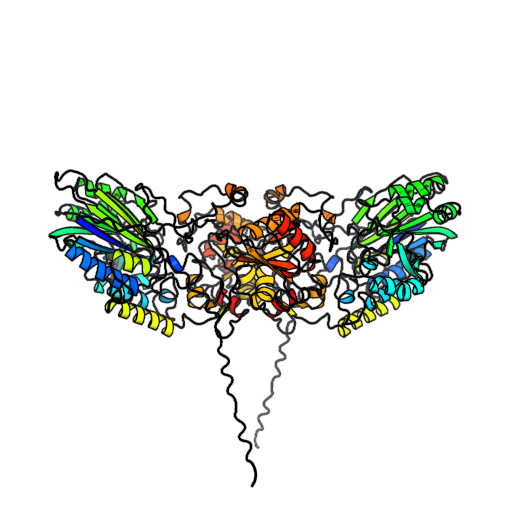ALA A 1 318 ? 9.883 28.797 11.219 1 98.69 318 ALA A N 1
ATOM 2512 C CA . ALA A 1 318 ? 9.961 28.844 12.68 1 98.69 318 ALA A CA 1
ATOM 2513 C C . ALA A 1 318 ? 11.055 27.906 13.195 1 98.69 318 ALA A C 1
ATOM 2515 O O . ALA A 1 318 ? 10.781 26.766 13.586 1 98.69 318 ALA A O 1
ATOM 2516 N N . ASN A 1 319 ? 12.273 28.438 13.281 1 98.5 319 ASN A N 1
ATOM 2517 C CA . ASN A 1 319 ? 13.406 27.703 13.828 1 98.5 319 ASN A CA 1
ATOM 2518 C C . ASN A 1 319 ? 14.453 28.625 14.438 1 98.5 319 ASN A C 1
ATOM 2520 O O . ASN A 1 319 ? 14.391 29.844 14.234 1 98.5 319 ASN A O 1
ATOM 2524 N N . ARG A 1 320 ? 15.391 28.109 15.133 1 97.94 320 ARG A N 1
ATOM 2525 C CA . ARG A 1 320 ? 16.375 28.891 15.891 1 97.94 320 ARG A CA 1
ATOM 2526 C C . ARG A 1 320 ? 17.312 29.641 14.953 1 97.94 320 ARG A C 1
ATOM 2528 O O . ARG A 1 320 ? 17.734 30.75 15.25 1 97.94 320 ARG A O 1
ATOM 2535 N N . VAL A 1 321 ? 17.688 29 13.844 1 98.12 321 VAL A N 1
ATOM 2536 C CA . VAL A 1 321 ? 18.594 29.641 12.898 1 98.12 321 VAL A CA 1
ATOM 2537 C C . VAL A 1 321 ? 17.984 30.938 12.391 1 98.12 321 VAL A C 1
ATOM 2539 O O . VAL A 1 321 ? 18.641 31.969 12.367 1 98.12 321 VAL A O 1
ATOM 2542 N N . THR A 1 322 ? 16.781 30.859 12.008 1 98.69 322 THR A N 1
ATOM 2543 C CA . THR A 1 322 ? 16.031 32.031 11.531 1 98.69 322 THR A CA 1
ATOM 2544 C C . THR A 1 322 ? 15.922 33.062 12.625 1 98.69 322 THR A C 1
ATOM 2546 O O . THR A 1 322 ? 16.172 34.25 12.391 1 98.69 322 THR A O 1
ATOM 2549 N N . TYR A 1 323 ? 15.57 32.656 13.812 1 98.88 323 TYR A N 1
ATOM 2550 C CA . TYR A 1 323 ? 15.375 33.562 14.93 1 98.88 323 TYR A CA 1
ATOM 2551 C C . TYR A 1 323 ? 16.672 34.281 15.281 1 98.88 323 TYR A C 1
ATOM 2553 O O . TYR A 1 323 ? 16.688 35.5 15.469 1 98.88 323 TYR A O 1
ATOM 2561 N N . MET A 1 324 ? 17.703 33.531 15.359 1 98.69 324 MET A N 1
ATOM 2562 C CA . MET A 1 324 ? 19 34.125 15.727 1 98.69 324 MET A CA 1
ATOM 2563 C C . MET A 1 324 ? 19.469 35.094 14.648 1 98.69 324 MET A C 1
ATOM 2565 O O . MET A 1 324 ? 20 36.156 14.961 1 98.69 324 MET A O 1
ATOM 2569 N N . TYR A 1 325 ? 19.281 34.75 13.438 1 98.56 325 TYR A N 1
ATOM 2570 C CA . TYR A 1 325 ? 19.688 35.594 12.336 1 98.56 325 TYR A CA 1
ATOM 2571 C C . TYR A 1 325 ? 19.016 36.969 12.445 1 98.56 325 TYR A C 1
ATOM 2573 O O . TYR A 1 325 ? 19.688 38 12.406 1 98.56 325 TYR A O 1
ATOM 2581 N N . HIS A 1 326 ? 17.734 37.031 12.602 1 98.75 326 HIS A N 1
ATOM 2582 C CA . HIS A 1 326 ? 16.984 38.281 12.539 1 98.75 326 HIS A CA 1
ATOM 2583 C C . HIS A 1 326 ? 17.109 39.062 13.844 1 98.75 326 HIS A C 1
ATOM 2585 O O . HIS A 1 326 ? 16.922 40.281 13.867 1 98.75 326 HIS A O 1
ATOM 2591 N N . SER A 1 327 ? 17.375 38.344 14.953 1 98.5 327 SER A N 1
ATOM 2592 C CA . SER A 1 327 ? 17.5 39.031 16.234 1 98.5 327 SER A CA 1
ATOM 2593 C C . SER A 1 327 ? 18.953 39.406 16.516 1 98.5 327 SER A C 1
ATOM 2595 O O . SER A 1 327 ? 19.266 39.938 17.578 1 98.5 327 SER A O 1
ATOM 2597 N N . ASN A 1 328 ? 19.812 39.094 15.594 1 97.31 328 ASN A N 1
ATOM 2598 C CA . ASN A 1 328 ? 21.234 39.375 15.758 1 97.31 328 ASN A CA 1
ATOM 2599 C C . ASN A 1 328 ? 21.781 38.781 17.047 1 97.31 328 ASN A C 1
ATOM 2601 O O . ASN A 1 328 ? 22.391 39.5 17.859 1 97.31 328 ASN A O 1
ATOM 2605 N N . THR A 1 329 ? 21.422 37.531 17.25 1 98.12 329 THR A N 1
ATOM 2606 C CA . THR A 1 329 ? 21.906 36.781 18.406 1 98.12 329 THR A CA 1
ATOM 2607 C C . THR A 1 329 ? 22.641 35.531 17.969 1 98.12 329 THR A C 1
ATOM 2609 O O . THR A 1 329 ? 22.75 35.25 16.766 1 98.12 329 THR A O 1
ATOM 2612 N N . THR A 1 330 ? 23.281 34.875 18.891 1 97.31 330 THR A N 1
ATOM 2613 C CA . THR A 1 330 ? 23.984 33.594 18.688 1 97.31 330 THR A CA 1
ATOM 2614 C C . THR A 1 330 ? 23.5 32.562 19.703 1 97.31 330 THR A C 1
ATOM 2616 O O . THR A 1 330 ? 22.625 32.844 20.531 1 97.31 330 THR A O 1
ATOM 2619 N N . GLU A 1 331 ? 24.062 31.438 19.594 1 95.44 331 GLU A N 1
ATOM 2620 C CA . GLU A 1 331 ? 23.703 30.359 20.516 1 95.44 331 GLU A CA 1
ATOM 2621 C C . GLU A 1 331 ? 23.984 30.766 21.969 1 95.44 331 GLU A C 1
ATOM 2623 O O . GLU A 1 331 ? 23.328 30.281 22.891 1 95.44 331 GLU A O 1
ATOM 2628 N N . HIS A 1 332 ? 24.766 31.734 22.172 1 96.19 332 HIS A N 1
ATOM 2629 C CA . HIS A 1 332 ? 25.25 32.094 23.5 1 96.19 332 HIS A CA 1
ATOM 2630 C C . HIS A 1 332 ? 24.312 33.125 24.172 1 96.19 332 HIS A C 1
ATOM 2632 O O . HIS A 1 332 ? 24.266 33.188 25.391 1 96.19 332 HIS A O 1
ATOM 2638 N N . ASN A 1 333 ? 23.594 33.906 23.359 1 97.75 333 ASN A N 1
ATOM 2639 C CA . ASN A 1 333 ? 22.812 34.969 23.969 1 97.75 333 ASN A CA 1
ATOM 2640 C C . ASN A 1 333 ? 21.375 34.969 23.453 1 97.75 333 ASN A C 1
ATOM 2642 O O . ASN A 1 333 ? 20.625 35.938 23.672 1 97.75 333 ASN A O 1
ATOM 2646 N N . PHE A 1 334 ? 21.016 33.969 22.828 1 98.62 334 PHE A N 1
ATOM 2647 C CA . PHE A 1 334 ? 19.688 33.906 22.219 1 98.62 334 PHE A CA 1
ATOM 2648 C C . PHE A 1 334 ? 18.625 33.594 23.266 1 98.62 334 PHE A C 1
ATOM 2650 O O . PHE A 1 334 ? 17.562 34.219 23.281 1 98.62 334 PHE A O 1
ATOM 2657 N N . ASN A 1 335 ? 18.875 32.688 24.188 1 98.56 335 ASN A N 1
ATOM 2658 C CA . ASN A 1 335 ? 17.875 32.219 25.125 1 98.56 335 ASN A CA 1
ATOM 2659 C C . ASN A 1 335 ? 17.562 33.25 26.203 1 98.56 335 ASN A C 1
ATOM 2661 O O . ASN A 1 335 ? 18.453 33.75 26.875 1 98.56 335 ASN A O 1
ATOM 2665 N N . ARG A 1 336 ? 16.281 33.5 26.281 1 98.31 336 ARG A N 1
ATOM 2666 C CA . ARG A 1 336 ? 15.789 34.344 27.375 1 98.31 336 ARG A CA 1
ATOM 2667 C C . ARG A 1 336 ? 15.141 33.5 28.469 1 98.31 336 ARG A C 1
ATOM 2669 O O . ARG A 1 336 ? 14.695 32.375 28.203 1 98.31 336 ARG A O 1
ATOM 2676 N N . ALA A 1 337 ? 15.047 34.062 29.656 1 98 337 ALA A N 1
ATOM 2677 C CA . ALA A 1 337 ? 14.508 33.344 30.797 1 98 337 ALA A CA 1
ATOM 2678 C C . ALA A 1 337 ? 13.047 32.969 30.578 1 98 337 ALA A C 1
ATOM 2680 O O . ALA A 1 337 ? 12.625 31.859 30.953 1 98 337 ALA A O 1
ATOM 2681 N N . ASP A 1 338 ? 12.258 33.781 30.031 1 97.88 338 ASP A N 1
ATOM 2682 C CA . ASP A 1 338 ? 10.844 33.531 29.812 1 97.88 338 ASP A CA 1
ATOM 2683 C C . ASP A 1 338 ? 10.656 32.406 28.766 1 97.88 338 ASP A C 1
ATOM 2685 O O . ASP A 1 338 ? 9.789 31.547 28.922 1 97.88 338 ASP A O 1
ATOM 2689 N N . GLY A 1 339 ? 11.484 32.469 27.719 1 98.56 339 GLY A N 1
ATOM 2690 C CA . GLY A 1 339 ? 11.438 31.391 26.734 1 98.56 339 GLY A CA 1
ATOM 2691 C C . GLY A 1 339 ? 11.789 30.031 27.328 1 98.56 339 GLY A C 1
ATOM 2692 O O . GLY A 1 339 ? 11.102 29.047 27.062 1 98.56 339 GLY A O 1
ATOM 2693 N N . LEU A 1 340 ? 12.805 30 28.109 1 98.5 340 LEU A N 1
ATOM 2694 C CA . LEU A 1 340 ? 13.242 28.766 28.734 1 98.5 340 LEU A CA 1
ATOM 2695 C C . LEU A 1 340 ? 12.195 28.25 29.719 1 98.5 340 LEU A C 1
ATOM 2697 O O . LEU A 1 340 ? 12.016 27.031 29.844 1 98.5 340 LEU A O 1
ATOM 2701 N N . GLU A 1 341 ? 11.57 29.141 30.391 1 98.62 341 GLU A N 1
ATOM 2702 C CA . GLU A 1 341 ? 10.5 28.766 31.312 1 98.62 341 GLU A CA 1
ATOM 2703 C C . GLU A 1 341 ? 9.367 28.047 30.594 1 98.62 341 GLU A C 1
ATOM 2705 O O . GLU A 1 341 ? 8.859 27.031 31.062 1 98.62 341 GLU A O 1
ATOM 2710 N N . VAL A 1 342 ? 8.977 28.594 29.484 1 98.62 342 VAL A N 1
ATOM 2711 C CA . VAL A 1 342 ? 7.887 28.016 28.719 1 98.62 342 VAL A CA 1
ATOM 2712 C C . VAL A 1 342 ? 8.305 26.656 28.172 1 98.62 342 VAL A C 1
ATOM 2714 O O . VAL A 1 342 ? 7.516 25.703 28.156 1 98.62 342 VAL A O 1
ATOM 2717 N N . ASP A 1 343 ? 9.508 26.531 27.672 1 98.5 343 ASP A N 1
ATOM 2718 C CA . ASP A 1 343 ? 10.008 25.25 27.203 1 98.5 343 ASP A CA 1
ATOM 2719 C C . ASP A 1 343 ? 9.977 24.203 28.312 1 98.5 343 ASP A C 1
ATOM 2721 O O . ASP A 1 343 ? 9.602 23.047 28.078 1 98.5 343 ASP A O 1
ATOM 2725 N N . ALA A 1 344 ? 10.414 24.594 29.5 1 98.56 344 ALA A N 1
ATOM 2726 C CA . ALA A 1 344 ? 10.375 23.688 30.641 1 98.56 344 ALA A CA 1
ATOM 2727 C C . ALA A 1 344 ? 8.945 23.266 30.969 1 98.56 344 ALA A C 1
ATOM 2729 O O . ALA A 1 344 ? 8.688 22.109 31.312 1 98.56 344 ALA A O 1
ATOM 2730 N N . PHE A 1 345 ? 8.07 24.234 30.953 1 98.44 345 PHE A N 1
ATOM 2731 C CA . PHE A 1 345 ? 6.66 23.969 31.203 1 98.44 345 PHE A CA 1
ATOM 2732 C C . PHE A 1 345 ? 6.117 22.938 30.219 1 98.44 345 PHE A C 1
ATOM 2734 O O . PHE A 1 345 ? 5.477 21.969 30.625 1 98.44 345 PHE A O 1
ATOM 2741 N N . ASN A 1 346 ? 6.336 23.141 28.922 1 98.31 346 ASN A N 1
ATOM 2742 C CA . ASN A 1 346 ? 5.84 22.219 27.891 1 98.31 346 ASN A CA 1
ATOM 2743 C C . ASN A 1 346 ? 6.477 20.844 28.016 1 98.31 346 ASN A C 1
ATOM 2745 O O . ASN A 1 346 ? 5.816 19.828 27.781 1 98.31 346 ASN A O 1
ATOM 2749 N N . LYS A 1 347 ? 7.727 20.766 28.344 1 97.94 347 LYS A N 1
ATOM 2750 C CA . LYS A 1 347 ? 8.391 19.484 28.578 1 97.94 347 LYS A CA 1
ATOM 2751 C C . LYS A 1 347 ? 7.762 18.75 29.75 1 97.94 347 LYS A C 1
ATOM 2753 O O . LYS A 1 347 ? 7.656 17.516 29.734 1 97.94 347 LYS A O 1
ATOM 2758 N N . ASN A 1 348 ? 7.461 19.484 30.766 1 97.88 348 ASN A N 1
ATOM 2759 C CA . ASN A 1 348 ? 6.781 18.891 31.906 1 97.88 348 ASN A CA 1
ATOM 2760 C C . ASN A 1 348 ? 5.441 18.281 31.5 1 97.88 348 ASN A C 1
ATOM 2762 O O . ASN A 1 348 ? 5.062 17.219 31.984 1 97.88 348 ASN A O 1
ATOM 2766 N N . LEU A 1 349 ? 4.668 18.969 30.641 1 97.44 349 LEU A N 1
ATOM 2767 C CA . LEU A 1 349 ? 3.408 18.422 30.156 1 97.44 349 LEU A CA 1
ATOM 2768 C C . LEU A 1 349 ? 3.641 17.125 29.391 1 97.44 349 LEU A C 1
ATOM 2770 O O . LEU A 1 349 ? 2.855 16.172 29.5 1 97.44 349 LEU A O 1
ATOM 2774 N N . VAL A 1 350 ? 4.711 17.094 28.547 1 97.62 350 VAL A N 1
ATOM 2775 C CA . VAL A 1 350 ? 5.074 15.898 27.797 1 97.62 350 VAL A CA 1
ATOM 2776 C C . VAL A 1 350 ? 5.266 14.727 28.766 1 97.62 350 VAL A C 1
ATOM 2778 O O . VAL A 1 350 ? 4.797 13.617 28.5 1 97.62 350 VAL A O 1
ATOM 2781 N N . THR A 1 351 ? 5.934 15 29.859 1 97.31 351 THR A N 1
ATOM 2782 C CA . THR A 1 351 ? 6.215 13.969 30.859 1 97.31 351 THR A CA 1
ATOM 2783 C C . THR A 1 351 ? 4.934 13.547 31.562 1 97.31 351 THR A C 1
ATOM 2785 O O . THR A 1 351 ? 4.656 12.352 31.703 1 97.31 351 THR A O 1
ATOM 2788 N N . ARG A 1 352 ? 4.164 14.492 31.953 1 95.62 352 ARG A N 1
ATOM 2789 C CA . ARG A 1 352 ? 2.947 14.227 32.719 1 95.62 352 ARG A CA 1
ATOM 2790 C C . ARG A 1 352 ? 1.956 13.406 31.906 1 95.62 352 ARG A C 1
ATOM 2792 O O . ARG A 1 352 ? 1.229 12.578 32.469 1 95.62 352 ARG A O 1
ATOM 2799 N N . TRP A 1 353 ? 1.939 13.641 30.672 1 95.94 353 TRP A N 1
ATOM 2800 C CA . TRP A 1 353 ? 0.946 12.969 29.844 1 95.94 353 TRP A CA 1
ATOM 2801 C C . TRP A 1 353 ? 1.575 11.82 29.062 1 95.94 353 TRP A C 1
ATOM 2803 O O . TRP A 1 353 ? 0.939 11.242 28.172 1 95.94 353 TRP A O 1
ATOM 2813 N N . ASP A 1 354 ? 2.816 11.5 29.281 1 96.25 354 ASP A N 1
ATOM 2814 C CA . ASP A 1 354 ? 3.559 10.391 28.688 1 96.25 354 ASP A CA 1
ATOM 2815 C C . ASP A 1 354 ? 3.541 10.453 27.172 1 96.25 354 ASP A C 1
ATOM 2817 O O . ASP A 1 354 ? 3.301 9.445 26.5 1 96.25 354 ASP A O 1
ATOM 2821 N N . LEU A 1 355 ? 3.693 11.68 26.641 1 97.06 355 LEU A N 1
ATOM 2822 C CA . LEU A 1 355 ? 3.596 11.906 25.203 1 97.06 355 LEU A CA 1
ATOM 2823 C C . LEU A 1 355 ? 4.785 11.289 24.484 1 97.06 355 LEU A C 1
ATOM 2825 O O . LEU A 1 355 ? 4.711 11.016 23.281 1 97.06 355 LEU A O 1
ATOM 2829 N N . GLY A 1 356 ? 5.895 11.109 25.141 1 95.75 356 GLY A N 1
ATOM 2830 C CA . GLY A 1 356 ? 7.098 10.555 24.547 1 95.75 356 GLY A CA 1
ATOM 2831 C C . GLY A 1 356 ? 7.109 9.039 24.531 1 95.75 356 GLY A C 1
ATOM 2832 O O . GLY A 1 356 ? 8.047 8.43 24.016 1 95.75 356 GLY A O 1
ATOM 2833 N N . ARG A 1 357 ? 6.07 8.391 25.016 1 95.88 357 ARG A N 1
ATOM 2834 C CA . ARG A 1 357 ? 6.02 6.934 25.016 1 95.88 357 ARG A CA 1
ATOM 2835 C C . ARG A 1 357 ? 6.109 6.379 23.594 1 95.88 357 ARG A C 1
ATOM 2837 O O . ARG A 1 357 ? 5.32 6.754 22.734 1 95.88 357 ARG A O 1
ATOM 2844 N N . VAL A 1 358 ? 7.062 5.48 23.453 1 96.31 358 VAL A N 1
ATOM 2845 C CA . VAL A 1 358 ? 7.297 4.879 22.141 1 96.31 358 VAL A CA 1
ATOM 2846 C C . VAL A 1 358 ? 6.391 3.664 21.953 1 96.31 358 VAL A C 1
ATOM 2848 O O . VAL A 1 358 ? 6.422 2.73 22.766 1 96.31 358 VAL A O 1
ATOM 2851 N N . HIS A 1 359 ? 5.57 3.646 20.922 1 96.81 359 HIS A N 1
ATOM 2852 C CA . HIS A 1 359 ? 4.676 2.533 20.625 1 96.81 359 HIS A CA 1
ATOM 2853 C C . HIS A 1 359 ? 5.285 1.592 19.594 1 96.81 359 HIS A C 1
ATOM 2855 O O . HIS A 1 359 ? 4.852 0.446 19.453 1 96.81 359 HIS A O 1
ATOM 2861 N N . GLY A 1 360 ? 6.289 2.051 18.906 1 96.25 360 GLY A N 1
ATOM 2862 C CA . GLY A 1 360 ? 6.961 1.233 17.906 1 96.25 360 GLY A CA 1
ATOM 2863 C C . GLY A 1 360 ? 7.672 2.053 16.844 1 96.25 360 GLY A C 1
ATOM 2864 O O . GLY A 1 360 ? 7.961 3.234 17.047 1 96.25 360 GLY A O 1
ATOM 2865 N N . CYS A 1 361 ? 8.055 1.339 15.758 1 94.88 361 CYS A N 1
ATOM 2866 C CA . CYS A 1 361 ? 8.812 1.964 14.68 1 94.88 361 CYS A CA 1
ATOM 2867 C C . CYS A 1 361 ? 8.016 1.957 13.375 1 94.88 361 CYS A C 1
ATOM 2869 O O . CYS A 1 361 ? 7.363 0.963 13.047 1 94.88 361 CYS A O 1
ATOM 2871 N N . SER A 1 362 ? 7.996 3.062 12.719 1 94.38 362 SER A N 1
ATOM 2872 C CA . SER A 1 362 ? 7.578 3.08 11.32 1 94.38 362 SER A CA 1
ATOM 2873 C C . SER A 1 362 ? 8.766 2.887 10.383 1 94.38 362 SER A C 1
ATOM 2875 O O . SER A 1 362 ? 9.766 3.605 10.477 1 94.38 362 SER A O 1
ATOM 2877 N N . SER A 1 363 ? 8.664 1.991 9.492 1 90.75 363 SER A N 1
ATOM 2878 C CA . SER A 1 363 ? 9.766 1.73 8.562 1 90.75 363 SER A CA 1
ATOM 2879 C C . SER A 1 363 ? 9.633 2.572 7.297 1 90.75 363 SER A C 1
ATOM 2881 O O . SER A 1 363 ? 10.523 2.572 6.449 1 90.75 363 SER A O 1
ATOM 2883 N N . GLN A 1 364 ? 8.539 3.279 7.184 1 90.5 364 GLN A N 1
ATOM 2884 C CA . GLN A 1 364 ? 8.266 4.141 6.039 1 90.5 364 GLN A CA 1
ATOM 2885 C C . GLN A 1 364 ? 7.715 5.492 6.488 1 90.5 364 GLN A C 1
ATOM 2887 O O . GLN A 1 364 ? 7.309 5.652 7.645 1 90.5 364 GLN A O 1
ATOM 2892 N N . ASN A 1 365 ? 7.828 6.43 5.555 1 92.62 365 ASN A N 1
ATOM 2893 C CA . ASN A 1 365 ? 7.055 7.66 5.688 1 92.62 365 ASN A CA 1
ATOM 2894 C C . ASN A 1 365 ? 5.652 7.508 5.105 1 92.62 365 ASN A C 1
ATOM 2896 O O . ASN A 1 365 ? 5.477 6.867 4.07 1 92.62 365 ASN A O 1
ATOM 2900 N N . TYR A 1 366 ? 4.715 8.008 5.742 1 95.75 366 TYR A N 1
ATOM 2901 C CA . TYR A 1 366 ? 3.352 8.094 5.234 1 95.75 366 TYR A CA 1
ATOM 2902 C C . TYR A 1 366 ? 2.861 9.539 5.219 1 95.75 366 TYR A C 1
ATOM 2904 O O . TYR A 1 366 ? 2.838 10.203 6.258 1 95.75 366 TYR A O 1
ATOM 2912 N N . PHE A 1 367 ? 2.404 10.008 4.062 1 94.56 367 PHE A N 1
ATOM 2913 C CA . PHE A 1 367 ? 2.123 11.43 3.908 1 94.56 367 PHE A CA 1
ATOM 2914 C C . PHE A 1 367 ? 0.657 11.656 3.564 1 94.56 367 PHE A C 1
ATOM 2916 O O . PHE A 1 367 ? 0.066 10.891 2.803 1 94.56 367 PHE A O 1
ATOM 2923 N N . VAL A 1 368 ? 0.174 12.695 4.02 1 94.62 368 VAL A N 1
ATOM 2924 C CA . VAL A 1 368 ? -1.209 13.094 3.777 1 94.62 368 VAL A CA 1
ATOM 2925 C C . VAL A 1 368 ? -1.351 13.641 2.359 1 94.62 368 VAL A C 1
ATOM 2927 O O . VAL A 1 368 ? -2.334 13.359 1.673 1 94.62 368 VAL A O 1
ATOM 2930 N N . GLU A 1 369 ? -0.342 14.406 1.908 1 89.88 369 GLU A N 1
ATOM 2931 C CA . GLU A 1 369 ? -0.556 15.141 0.665 1 89.88 369 GLU A CA 1
ATOM 2932 C C . GLU A 1 369 ? 0.647 15.016 -0.265 1 89.88 369 GLU A C 1
ATOM 2934 O O . GLU A 1 369 ? 1.014 15.969 -0.949 1 89.88 369 GLU A O 1
ATOM 2939 N N . ARG A 1 370 ? 1.266 13.922 -0.367 1 88.25 370 ARG A N 1
ATOM 2940 C CA . ARG A 1 370 ? 2.436 13.812 -1.232 1 88.25 370 ARG A CA 1
ATOM 2941 C C . ARG A 1 370 ? 2.23 12.734 -2.293 1 88.25 370 ARG A C 1
ATOM 2943 O O . ARG A 1 370 ? 2.684 12.883 -3.432 1 88.25 370 ARG A O 1
ATOM 2950 N N . TYR A 1 371 ? 1.656 11.648 -1.87 1 90.38 371 TYR A N 1
ATOM 2951 C CA . TYR A 1 371 ? 1.413 10.539 -2.791 1 90.38 371 TYR A CA 1
ATOM 2952 C C . TYR A 1 371 ? -0.075 10.391 -3.08 1 90.38 371 TYR A C 1
ATOM 2954 O O . TYR A 1 371 ? -0.909 10.57 -2.189 1 90.38 371 TYR A O 1
ATOM 2962 N N . PRO A 1 372 ? -0.39 10.086 -4.309 1 90.69 372 PRO A N 1
ATOM 2963 C CA . PRO A 1 372 ? -1.805 9.891 -4.637 1 90.69 372 PRO A CA 1
ATOM 2964 C C . PRO A 1 372 ? -2.387 8.633 -3.996 1 90.69 372 PRO A C 1
ATOM 2966 O O . PRO A 1 372 ? -1.673 7.645 -3.807 1 90.69 372 PRO A O 1
ATOM 2969 N N . TRP A 1 373 ? -3.641 8.695 -3.633 1 92.69 373 TRP A N 1
ATOM 2970 C CA . TRP A 1 373 ? -4.375 7.477 -3.301 1 92.69 373 TRP A CA 1
ATOM 2971 C C . TRP A 1 373 ? -4.414 6.523 -4.488 1 92.69 373 TRP A C 1
ATOM 2973 O O . TRP A 1 373 ? -4.668 6.938 -5.621 1 92.69 373 TRP A O 1
ATOM 2983 N N . PRO A 1 374 ? -4.137 5.195 -4.414 1 94.75 374 PRO A N 1
ATOM 2984 C CA . PRO A 1 374 ? -3.832 4.539 -3.139 1 94.75 374 PRO A CA 1
ATOM 2985 C C . PRO A 1 374 ? -2.371 4.105 -3.031 1 94.75 374 PRO A C 1
ATOM 2987 O O . PRO A 1 374 ? -2.084 2.998 -2.572 1 94.75 374 PRO A O 1
ATOM 2990 N N . HIS A 1 375 ? -1.457 4.969 -3.434 1 93.44 375 HIS A N 1
ATOM 2991 C CA . HIS A 1 375 ? -0.043 4.648 -3.277 1 93.44 375 HIS A CA 1
ATOM 2992 C C . HIS A 1 375 ? 0.261 4.172 -1.86 1 93.44 375 HIS A C 1
ATOM 2994 O O . HIS A 1 375 ? -0.288 4.703 -0.892 1 93.44 375 HIS A O 1
ATOM 3000 N N . PRO A 1 376 ? 1.233 3.248 -1.646 1 94.5 376 PRO A N 1
ATOM 3001 C CA . PRO A 1 376 ? 1.475 2.646 -0.333 1 94.5 376 PRO A CA 1
ATOM 3002 C C . PRO A 1 376 ? 2.012 3.648 0.686 1 94.5 376 PRO A C 1
ATOM 3004 O O . PRO A 1 376 ? 1.969 3.393 1.892 1 94.5 376 PRO A O 1
ATOM 3007 N N . GLN A 1 377 ? 2.516 4.727 0.258 1 94.56 377 GLN A N 1
ATOM 3008 C CA . GLN A 1 377 ? 3.037 5.727 1.184 1 94.56 377 GLN A CA 1
ATOM 3009 C C . GLN A 1 377 ? 2.039 6.863 1.38 1 94.56 377 GLN A C 1
ATOM 3011 O O . GLN A 1 377 ? 2.342 7.852 2.053 1 94.56 377 GLN A O 1
ATOM 3016 N N . ASN A 1 378 ? 0.912 6.809 0.689 1 95.5 378 ASN A N 1
ATOM 3017 C CA . ASN A 1 378 ? -0.237 7.621 1.076 1 95.5 378 ASN A CA 1
ATOM 3018 C C . ASN A 1 378 ? -0.799 7.188 2.428 1 95.5 378 ASN A C 1
ATOM 3020 O O . ASN A 1 378 ? -1.114 6.016 2.627 1 95.5 378 ASN A O 1
ATOM 3024 N N . ILE A 1 379 ? -0.926 8.094 3.34 1 97.5 379 ILE A N 1
ATOM 3025 C CA . ILE A 1 379 ? -1.25 7.727 4.715 1 97.5 379 ILE A CA 1
ATOM 3026 C C . ILE A 1 379 ? -2.643 7.102 4.766 1 97.5 379 ILE A C 1
ATOM 3028 O O . ILE A 1 379 ? -2.895 6.199 5.57 1 97.5 379 ILE A O 1
ATOM 3032 N N . TYR A 1 380 ? -3.619 7.543 3.922 1 97.5 380 TYR A N 1
ATOM 3033 C CA . TYR A 1 380 ? -4.965 6.98 3.92 1 97.5 380 TYR A CA 1
ATOM 3034 C C . TYR A 1 380 ? -4.957 5.555 3.377 1 97.5 380 TYR A C 1
ATOM 3036 O O . TYR A 1 380 ? -5.734 4.711 3.826 1 97.5 380 TYR A O 1
ATOM 3044 N N . ALA A 1 381 ? -4.098 5.332 2.371 1 97.12 381 ALA A N 1
ATOM 3045 C CA . ALA A 1 381 ? -3.949 3.969 1.869 1 97.12 381 ALA A CA 1
ATOM 3046 C C . ALA A 1 381 ? -3.357 3.055 2.938 1 97.12 381 ALA A C 1
ATOM 3048 O O . ALA A 1 381 ? -3.865 1.955 3.172 1 97.12 381 ALA A O 1
ATOM 3049 N N . PHE A 1 382 ? -2.311 3.543 3.564 1 97.75 382 PHE A N 1
ATOM 3050 C CA . PHE A 1 382 ? -1.71 2.807 4.672 1 97.75 382 PHE A CA 1
ATOM 3051 C C . PHE A 1 382 ? -2.74 2.527 5.758 1 97.75 382 PHE A C 1
ATOM 3053 O O . PHE A 1 382 ? -2.838 1.403 6.254 1 97.75 382 PHE A O 1
ATOM 3060 N N . TYR A 1 383 ? -3.473 3.533 6.098 1 98.12 383 TYR A N 1
ATOM 3061 C CA . TYR A 1 383 ? -4.512 3.438 7.117 1 98.12 383 TYR A CA 1
ATOM 3062 C C . TYR A 1 383 ? -5.57 2.414 6.727 1 98.12 383 TYR A C 1
ATOM 3064 O O . TYR A 1 383 ? -5.93 1.547 7.527 1 98.12 383 TYR A O 1
ATOM 3072 N N . THR A 1 384 ? -6.07 2.434 5.559 1 97.44 384 THR A N 1
ATOM 3073 C CA . THR A 1 384 ? -7.188 1.639 5.062 1 97.44 384 THR A CA 1
ATOM 3074 C C . THR A 1 384 ? -6.781 0.178 4.891 1 97.44 384 THR A C 1
ATOM 3076 O O . THR A 1 384 ? -7.539 -0.729 5.246 1 97.44 384 THR A O 1
ATOM 3079 N N . PHE A 1 385 ? -5.574 -0.037 4.445 1 96.31 385 PHE A N 1
ATOM 3080 C CA . PHE A 1 385 ? -5.246 -1.385 3.996 1 96.31 385 PHE A CA 1
ATOM 3081 C C . PHE A 1 385 ? -4.324 -2.078 4.992 1 96.31 385 PHE A C 1
ATOM 3083 O O . PHE A 1 385 ? -4.109 -3.289 4.906 1 96.31 385 PHE A O 1
ATOM 3090 N N . GLN A 1 386 ? -3.771 -1.362 5.953 1 96.25 386 GLN A N 1
ATOM 3091 C CA . GLN A 1 386 ? -2.873 -1.993 6.914 1 96.25 386 GLN A CA 1
ATOM 3092 C C . GLN A 1 386 ? -3.346 -1.762 8.344 1 96.25 386 GLN A C 1
ATOM 3094 O O . GLN A 1 386 ? -3.582 -2.717 9.086 1 96.25 386 GLN A O 1
ATOM 3099 N N . VAL A 1 387 ? -3.588 -0.538 8.688 1 97.81 387 VAL A N 1
ATOM 3100 C CA . VAL A 1 387 ? -3.859 -0.2 10.078 1 97.81 387 VAL A CA 1
ATOM 3101 C C . VAL A 1 387 ? -5.234 -0.726 10.477 1 97.81 387 VAL A C 1
ATOM 3103 O O . VAL A 1 387 ? -5.367 -1.447 11.469 1 97.81 387 VAL A O 1
ATOM 3106 N N . LEU A 1 388 ? -6.281 -0.372 9.727 1 97.25 388 LEU A N 1
ATOM 3107 C CA . LEU A 1 388 ? -7.637 -0.769 10.078 1 97.25 388 LEU A CA 1
ATOM 3108 C C . LEU A 1 388 ? -7.77 -2.287 10.117 1 97.25 388 LEU A C 1
ATOM 3110 O O . LEU A 1 388 ? -8.297 -2.848 11.078 1 97.25 388 LEU A O 1
ATOM 3114 N N . PRO A 1 389 ? -7.266 -3.006 9.117 1 95 389 PRO A N 1
ATOM 3115 C CA . PRO A 1 389 ? -7.387 -4.465 9.172 1 95 389 PRO A CA 1
ATOM 3116 C C . PRO A 1 389 ? -6.723 -5.066 10.406 1 95 389 PRO A C 1
ATOM 3118 O O . PRO A 1 389 ? -7.301 -5.941 11.062 1 95 389 PRO A O 1
ATOM 3121 N N . GLU A 1 390 ? -5.562 -4.535 10.812 1 94.75 390 GLU A N 1
ATOM 3122 C CA . GLU A 1 390 ? -4.785 -5.141 11.891 1 94.75 390 GLU A CA 1
ATOM 3123 C C . GLU A 1 390 ? -5.277 -4.676 13.258 1 94.75 390 GLU A C 1
ATOM 3125 O O . GLU A 1 390 ? -5.316 -5.461 14.203 1 94.75 390 GLU A O 1
ATOM 3130 N N . ALA A 1 391 ? -5.613 -3.436 13.336 1 95.69 391 ALA A N 1
ATOM 3131 C CA . ALA A 1 391 ? -5.855 -2.859 14.656 1 95.69 391 ALA A CA 1
ATOM 3132 C C . ALA A 1 391 ? -7.348 -2.801 14.969 1 95.69 391 ALA A C 1
ATOM 3134 O O . ALA A 1 391 ? -7.746 -2.758 16.125 1 95.69 391 ALA A O 1
ATOM 3135 N N . LEU A 1 392 ? -8.18 -2.775 13.969 1 96.31 392 LEU A N 1
ATOM 3136 C CA . LEU A 1 392 ? -9.609 -2.633 14.188 1 96.31 392 LEU A CA 1
ATOM 3137 C C . LEU A 1 392 ? -10.352 -3.914 13.812 1 96.31 392 LEU A C 1
ATOM 3139 O O . LEU A 1 392 ? -10.984 -4.543 14.664 1 96.31 392 LEU A O 1
ATOM 3143 N N . ILE A 1 393 ? -10.242 -4.379 12.562 1 94.69 393 ILE A N 1
ATOM 3144 C CA . ILE A 1 393 ? -11.047 -5.48 12.031 1 94.69 393 ILE A CA 1
ATOM 3145 C C . ILE A 1 393 ? -10.711 -6.766 12.789 1 94.69 393 ILE A C 1
ATOM 3147 O O . ILE A 1 393 ? -11.609 -7.457 13.273 1 94.69 393 ILE A O 1
ATOM 3151 N N . LYS A 1 394 ? -9.461 -7.07 12.898 1 90.56 394 LYS A N 1
ATOM 3152 C CA . LYS A 1 394 ? -9.008 -8.312 13.516 1 90.56 394 LYS A CA 1
ATOM 3153 C C . LYS A 1 394 ? -9.484 -8.414 14.961 1 90.56 394 LYS A C 1
ATOM 3155 O O . LYS A 1 394 ? -9.727 -9.516 15.461 1 90.56 394 LYS A O 1
ATOM 3160 N N . THR A 1 395 ? -9.633 -7.312 15.633 1 88.88 395 THR A N 1
ATOM 3161 C CA . THR A 1 395 ? -9.953 -7.312 17.062 1 88.88 395 THR A CA 1
ATOM 3162 C C . THR A 1 395 ? -11.438 -7.004 17.281 1 88.88 395 THR A C 1
ATOM 3164 O O . THR A 1 395 ? -11.875 -6.82 18.406 1 88.88 395 THR A O 1
ATOM 3167 N N . SER A 1 396 ? -12.227 -6.93 16.266 1 92.38 396 SER A N 1
ATOM 3168 C CA . SER A 1 396 ? -13.609 -6.449 16.344 1 92.38 396 SER A CA 1
ATOM 3169 C C . SER A 1 396 ? -14.547 -7.547 16.812 1 92.38 396 SER A C 1
ATOM 3171 O O . SER A 1 396 ? -15.672 -7.266 17.234 1 92.38 396 SER A O 1
ATOM 3173 N N . GLY A 1 397 ? -14.172 -8.797 16.734 1 90.25 397 GLY A N 1
ATOM 3174 C CA . GLY A 1 397 ? -15.078 -9.922 16.922 1 90.25 397 GLY A CA 1
ATOM 3175 C C . GLY A 1 397 ? -15.906 -10.242 15.688 1 90.25 397 GLY A C 1
ATOM 3176 O O . GLY A 1 397 ? -16.719 -11.172 15.703 1 90.25 397 GLY A O 1
ATOM 3177 N N . ARG A 1 398 ? -15.703 -9.477 14.578 1 92.25 398 ARG A N 1
ATOM 3178 C CA . ARG A 1 398 ? -16.453 -9.664 13.344 1 92.25 398 ARG A CA 1
ATOM 3179 C C . ARG A 1 398 ? -15.508 -9.812 12.148 1 92.25 398 ARG A C 1
ATOM 3181 O O . ARG A 1 398 ? -15.867 -9.461 11.023 1 92.25 398 ARG A O 1
ATOM 3188 N N . ALA A 1 399 ? -14.32 -10.258 12.43 1 88.56 399 ALA A N 1
ATOM 3189 C CA . ALA A 1 399 ? -13.281 -10.312 11.406 1 88.56 399 ALA A CA 1
ATOM 3190 C C . ALA A 1 399 ? -13.625 -11.328 10.32 1 88.56 399 ALA A C 1
ATOM 3192 O O . ALA A 1 399 ? -13.055 -11.305 9.227 1 88.56 399 ALA A O 1
ATOM 3193 N N . ASP A 1 400 ? -14.531 -12.195 10.523 1 83.81 400 ASP A N 1
ATOM 3194 C CA . ASP A 1 400 ? -14.875 -13.258 9.578 1 83.81 400 ASP A CA 1
ATOM 3195 C C . ASP A 1 400 ? -15.961 -12.797 8.609 1 83.81 400 ASP A C 1
ATOM 3197 O O . ASP A 1 400 ? -16.297 -13.5 7.652 1 83.81 400 ASP A O 1
ATOM 3201 N N . LYS A 1 401 ? -16.516 -11.641 8.773 1 87.06 401 LYS A N 1
ATOM 3202 C CA . LYS A 1 401 ? -17.547 -11.102 7.898 1 87.06 401 LYS A CA 1
ATOM 3203 C C . LYS A 1 401 ? -16.938 -10.25 6.785 1 87.06 401 LYS A C 1
ATOM 3205 O O . LYS A 1 401 ? -15.969 -9.531 7.012 1 87.06 401 LYS A O 1
ATOM 3210 N N . PRO A 1 402 ? -17.547 -10.414 5.586 1 87.62 402 PRO A N 1
ATOM 3211 C CA . PRO A 1 402 ? -17.125 -9.445 4.566 1 87.62 402 PRO A CA 1
ATOM 3212 C C . PRO A 1 402 ? -17.391 -8 4.98 1 87.62 402 PRO A C 1
ATOM 3214 O O . PRO A 1 402 ? -18.391 -7.711 5.637 1 87.62 402 PRO A O 1
ATOM 3217 N N . TYR A 1 403 ? -16.422 -7.145 4.637 1 92.69 403 TYR A N 1
ATOM 3218 C CA . TYR A 1 403 ? -16.578 -5.77 5.094 1 92.69 403 TYR A CA 1
ATOM 3219 C C . TYR A 1 403 ? -16.047 -4.781 4.066 1 92.69 403 TYR A C 1
ATOM 3221 O O . TYR A 1 403 ? -15.25 -5.152 3.197 1 92.69 403 TYR A O 1
ATOM 3229 N N . VAL A 1 404 ? -16.547 -3.58 4.129 1 95.19 404 VAL A N 1
ATOM 3230 C CA . VAL A 1 404 ? -16.016 -2.395 3.455 1 95.19 404 VAL A CA 1
ATOM 3231 C C . VAL A 1 404 ? -15.828 -1.268 4.469 1 95.19 404 VAL A C 1
ATOM 3233 O O . VAL A 1 404 ? -16.719 -0.996 5.281 1 95.19 404 VAL A O 1
ATOM 3236 N N . THR A 1 405 ? -14.664 -0.703 4.461 1 96.94 405 THR A N 1
ATOM 3237 C CA . THR A 1 405 ? -14.391 0.414 5.355 1 96.94 405 THR A CA 1
ATOM 3238 C C . THR A 1 405 ? -14.422 1.737 4.598 1 96.94 405 THR A C 1
ATOM 3240 O O . THR A 1 405 ? -13.836 1.857 3.52 1 96.94 405 THR A O 1
ATOM 3243 N N . LEU A 1 406 ? -15.102 2.691 5.18 1 96.44 406 LEU A N 1
ATOM 3244 C CA . LEU A 1 406 ? -15.141 4.051 4.652 1 96.44 406 LEU A CA 1
ATOM 3245 C C . LEU A 1 406 ? -14.219 4.973 5.449 1 96.44 406 LEU A C 1
ATOM 3247 O O . LEU A 1 406 ? -14.211 4.926 6.68 1 96.44 406 LEU A O 1
ATOM 3251 N N . VAL A 1 407 ? -13.391 5.703 4.703 1 94.56 407 VAL A N 1
ATOM 3252 C CA . VAL A 1 407 ? -12.461 6.668 5.285 1 94.56 407 VAL A CA 1
ATOM 3253 C C . VAL A 1 407 ? -12.68 8.047 4.66 1 94.56 407 VAL A C 1
ATOM 3255 O O . VAL A 1 407 ? -12.992 8.148 3.473 1 94.56 407 VAL A O 1
ATOM 3258 N N . ASN A 1 408 ? -12.547 9.016 5.438 1 92.81 408 ASN A N 1
ATOM 3259 C CA . ASN A 1 408 ? -12.695 10.398 4.992 1 92.81 408 ASN A CA 1
ATOM 3260 C C . ASN A 1 408 ? -11.359 11.141 5.027 1 92.81 408 ASN A C 1
ATOM 3262 O O . ASN A 1 408 ? -10.586 10.984 5.969 1 92.81 408 ASN A O 1
ATOM 3266 N N . SER A 1 409 ? -10.891 11.883 3.965 1 89.69 409 SER A N 1
ATOM 3267 C CA . SER A 1 409 ? -9.594 12.547 3.855 1 89.69 409 SER A CA 1
ATOM 3268 C C . SER A 1 409 ? -9.438 13.633 4.918 1 89.69 409 SER A C 1
ATOM 3270 O O . SER A 1 409 ? -8.328 14.094 5.184 1 89.69 409 SER A O 1
ATOM 3272 N N . GLY A 1 410 ? -10.305 13.961 5.77 1 86.25 410 GLY A N 1
ATOM 3273 C CA . GLY A 1 410 ? -10.203 14.992 6.789 1 86.25 410 GLY A CA 1
ATOM 3274 C C . GLY A 1 410 ? -9.914 14.438 8.172 1 86.25 410 GLY A C 1
ATOM 3275 O O . GLY A 1 410 ? -9.562 15.188 9.086 1 86.25 410 GLY A O 1
ATOM 3276 N N . MET A 1 411 ? -9.812 13.148 8.211 1 90.44 411 MET A N 1
ATOM 3277 C CA . MET A 1 411 ? -9.773 12.578 9.555 1 90.44 411 MET A CA 1
ATOM 3278 C C . MET A 1 411 ? -8.336 12.453 10.047 1 90.44 411 MET A C 1
ATOM 3280 O O . MET A 1 411 ? -8.094 12.375 11.258 1 90.44 411 MET A O 1
ATOM 3284 N N . LEU A 1 412 ? -7.359 12.375 9.164 1 94.94 412 LEU A N 1
ATOM 3285 C CA . LEU A 1 412 ? -5.953 12.312 9.555 1 94.94 412 LEU A CA 1
ATOM 3286 C C . LEU A 1 412 ? -5.281 13.672 9.391 1 94.94 412 LEU A C 1
ATOM 3288 O O . LEU A 1 412 ? -5.348 14.273 8.312 1 94.94 412 LEU A O 1
ATOM 3292 N N . ARG A 1 413 ? -4.574 14.117 10.391 1 93.25 413 ARG A N 1
ATOM 3293 C CA . ARG A 1 413 ? -4.223 15.531 10.484 1 93.25 413 ARG A CA 1
ATOM 3294 C C . ARG A 1 413 ? -2.795 15.773 10 1 93.25 413 ARG A C 1
ATOM 3296 O O . ARG A 1 413 ? -2.428 16.906 9.672 1 93.25 413 ARG A O 1
ATOM 3303 N N . PHE A 1 414 ? -2.002 14.75 10.078 1 96.06 414 PHE A N 1
ATOM 3304 C CA . PHE A 1 414 ? -0.59 15 9.812 1 96.06 414 PHE A CA 1
ATOM 3305 C C . PHE A 1 414 ? 0.099 13.742 9.312 1 96.06 414 PHE A C 1
ATOM 3307 O O . PHE A 1 414 ? -0.509 12.664 9.273 1 96.06 414 PHE A O 1
ATOM 3314 N N . ASP A 1 415 ? 1.359 13.859 8.875 1 95.5 415 ASP A N 1
ATOM 3315 C CA . ASP A 1 415 ? 2.178 12.789 8.312 1 95.5 415 ASP A CA 1
ATOM 3316 C C . ASP A 1 415 ? 2.738 11.891 9.422 1 95.5 415 ASP A C 1
ATOM 3318 O O . ASP A 1 415 ? 2.805 12.297 10.578 1 95.5 415 ASP A O 1
ATOM 3322 N N . ILE A 1 416 ? 3.061 10.695 9.062 1 96.88 416 ILE A N 1
ATOM 3323 C CA . ILE A 1 416 ? 3.869 9.805 9.883 1 96.88 416 ILE A CA 1
ATOM 3324 C C . ILE A 1 416 ? 5.246 9.617 9.25 1 96.88 416 ILE A C 1
ATOM 3326 O O . ILE A 1 416 ? 5.352 9.164 8.109 1 96.88 416 ILE A O 1
ATOM 3330 N N . TYR A 1 417 ? 6.297 9.969 9.953 1 93.94 417 TYR A N 1
ATOM 3331 C CA . TYR A 1 417 ? 7.66 9.875 9.445 1 93.94 417 TYR A CA 1
ATOM 3332 C C . TYR A 1 417 ? 8.32 8.57 9.883 1 93.94 417 TYR A C 1
ATOM 3334 O O . TYR A 1 417 ? 8.023 8.055 10.961 1 93.94 417 TYR A O 1
ATOM 3342 N N . ARG A 1 418 ? 9.188 8.062 9 1 92.19 418 ARG A N 1
ATOM 3343 C CA . ARG A 1 418 ? 10.008 6.914 9.359 1 92.19 418 ARG A CA 1
ATOM 3344 C C . ARG A 1 418 ? 10.75 7.156 10.664 1 92.19 418 ARG A C 1
ATOM 3346 O O . ARG A 1 418 ? 11.242 8.258 10.914 1 92.19 418 ARG A O 1
ATOM 3353 N N . GLY A 1 419 ? 10.836 6.102 11.508 1 93.06 419 GLY A N 1
ATOM 3354 C CA . GLY A 1 419 ? 11.461 6.223 12.82 1 93.06 419 GLY A CA 1
ATOM 3355 C C . GLY A 1 419 ? 10.516 5.906 13.961 1 93.06 419 GLY A C 1
ATOM 3356 O O . GLY A 1 419 ? 9.555 5.145 13.789 1 93.06 419 GLY A O 1
ATOM 3357 N N . VAL A 1 420 ? 10.797 6.508 15.07 1 94.88 420 VAL A N 1
ATOM 3358 C CA . VAL A 1 420 ? 10.047 6.223 16.281 1 94.88 420 VAL A CA 1
ATOM 3359 C C . VAL A 1 420 ? 8.641 6.801 16.172 1 94.88 420 VAL A C 1
ATOM 3361 O O . VAL A 1 420 ? 8.461 7.926 15.695 1 94.88 420 VAL A O 1
ATOM 3364 N N . PHE A 1 421 ? 7.652 6.008 16.484 1 97.12 421 PHE A N 1
ATOM 3365 C CA . PHE A 1 421 ? 6.27 6.457 16.578 1 97.12 421 PHE A CA 1
ATOM 3366 C C . PHE A 1 421 ? 5.852 6.594 18.047 1 97.12 421 PHE A C 1
ATOM 3368 O O . PHE A 1 421 ? 5.746 5.594 18.766 1 97.12 421 PHE A O 1
ATOM 3375 N N . THR A 1 422 ? 5.547 7.801 18.5 1 97.06 422 THR A N 1
ATOM 3376 C CA . THR A 1 422 ? 5.266 8.086 19.906 1 97.06 422 THR A CA 1
ATOM 3377 C C . THR A 1 422 ? 3.775 8.336 20.125 1 97.06 422 THR A C 1
ATOM 3379 O O . THR A 1 422 ? 3.01 8.422 19.156 1 97.06 422 THR A O 1
ATOM 3382 N N . TRP A 1 423 ? 3.436 8.438 21.359 1 97.38 423 TRP A N 1
ATOM 3383 C CA . TRP A 1 423 ? 2.068 8.805 21.703 1 97.38 423 TRP A CA 1
ATOM 3384 C C . TRP A 1 423 ? 1.74 10.203 21.203 1 97.38 423 TRP A C 1
ATOM 3386 O O . TRP A 1 423 ? 0.612 10.469 20.766 1 97.38 423 TRP A O 1
ATOM 3396 N N . ASN A 1 424 ? 2.656 11.148 21.219 1 97.69 424 ASN A N 1
ATOM 3397 C CA . ASN A 1 424 ? 2.459 12.453 20.594 1 97.69 424 ASN A CA 1
ATOM 3398 C C . ASN A 1 424 ? 2.123 12.328 19.125 1 97.69 424 ASN A C 1
ATOM 3400 O O . ASN A 1 424 ? 1.261 13.047 18.609 1 97.69 424 ASN A O 1
ATOM 3404 N N . ASP A 1 425 ? 2.846 11.391 18.422 1 97.44 425 ASP A N 1
ATOM 3405 C CA . ASP A 1 425 ? 2.568 11.172 17 1 97.44 425 ASP A CA 1
ATOM 3406 C C . ASP A 1 425 ? 1.135 10.688 16.797 1 97.44 425 ASP A C 1
ATOM 3408 O O . ASP A 1 425 ? 0.434 11.18 15.906 1 97.44 425 ASP A O 1
ATOM 3412 N N . GLN A 1 426 ? 0.731 9.734 17.625 1 97.88 426 GLN A N 1
ATOM 3413 C CA . GLN A 1 426 ? -0.625 9.203 17.547 1 97.88 426 GLN A CA 1
ATOM 3414 C C . GLN A 1 426 ? -1.66 10.32 17.672 1 97.88 426 GLN A C 1
ATOM 3416 O O . GLN A 1 426 ? -2.551 10.438 16.828 1 97.88 426 GLN A O 1
ATOM 3421 N N . LEU A 1 427 ? -1.521 11.133 18.656 1 97 427 LEU A N 1
ATOM 3422 C CA . LEU A 1 427 ? -2.508 12.172 18.922 1 97 427 LEU A CA 1
ATOM 3423 C C . LEU A 1 427 ? -2.445 13.273 17.875 1 97 427 LEU A C 1
ATOM 3425 O O . LEU A 1 427 ? -3.463 13.906 17.562 1 97 427 LEU A O 1
ATOM 3429 N N . THR A 1 428 ? -1.3 13.461 17.328 1 97.06 428 THR A N 1
ATOM 3430 C CA . THR A 1 428 ? -1.138 14.461 16.281 1 97.06 428 THR A CA 1
ATOM 3431 C C . THR A 1 428 ? -1.834 14.016 14.992 1 97.06 428 THR A C 1
ATOM 3433 O O . THR A 1 428 ? -2.488 14.812 14.328 1 97.06 428 THR A O 1
ATOM 3436 N N . VAL A 1 429 ? -1.745 12.742 14.672 1 97.19 429 VAL A N 1
ATOM 3437 C CA . VAL A 1 429 ? -2.264 12.219 13.414 1 97.19 429 VAL A CA 1
ATOM 3438 C C . VAL A 1 429 ? -3.756 11.93 13.547 1 97.19 429 VAL A C 1
ATOM 3440 O O . VAL A 1 429 ? -4.543 12.258 12.656 1 97.19 429 VAL A O 1
ATOM 3443 N N . LEU A 1 430 ? -4.098 11.336 14.602 1 96.38 430 LEU A N 1
ATOM 3444 C CA . LEU A 1 430 ? -5.465 10.867 14.805 1 96.38 4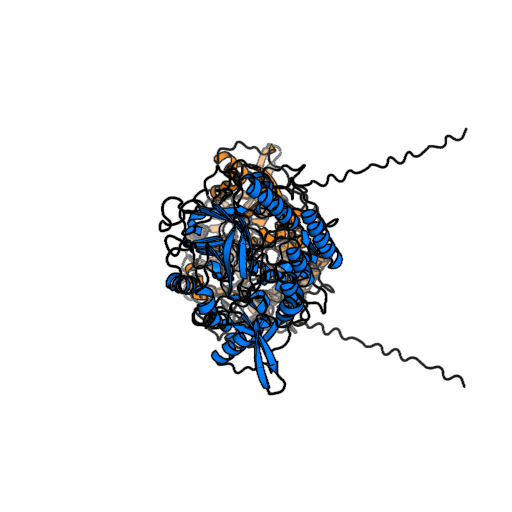30 LEU A CA 1
ATOM 3445 C C . LEU A 1 430 ? -5.84 10.914 16.281 1 96.38 430 LEU A C 1
ATOM 3447 O O . LEU A 1 430 ? -5.738 9.906 16.984 1 96.38 430 LEU A O 1
ATOM 3451 N N . PRO A 1 431 ? -6.414 12.008 16.75 1 93.75 431 PRO A N 1
ATOM 3452 C CA . PRO A 1 431 ? -6.625 12.211 18.188 1 93.75 431 PRO A CA 1
ATOM 3453 C C . PRO A 1 431 ? -8.023 11.812 18.641 1 93.75 431 PRO A C 1
ATOM 3455 O O . PRO A 1 431 ? -8.352 11.938 19.828 1 93.75 431 PRO A O 1
ATOM 3458 N N . PHE A 1 432 ? -8.883 11.242 17.844 1 91.19 432 PHE A N 1
ATOM 3459 C CA . PHE A 1 432 ? -10.312 11.188 18.109 1 91.19 432 PHE A CA 1
ATOM 3460 C C . PHE A 1 432 ? -10.656 10.031 19.031 1 91.19 432 PHE A C 1
ATOM 3462 O O . PHE A 1 432 ? -10.141 8.922 18.875 1 91.19 432 PHE A O 1
ATOM 3469 N N . LYS A 1 433 ? -11.531 10.328 19.953 1 89.94 433 LYS A N 1
ATOM 3470 C CA . LYS A 1 433 ? -11.938 9.352 20.953 1 89.94 433 LYS A CA 1
ATOM 3471 C C . LYS A 1 433 ? -13.023 8.43 20.406 1 89.94 433 LYS A C 1
ATOM 3473 O O . LYS A 1 433 ? -13.203 7.312 20.906 1 89.94 433 LYS A O 1
ATOM 3478 N N . GLU A 1 434 ? -13.719 8.93 19.453 1 90.38 434 GLU A N 1
ATOM 3479 C CA . GLU A 1 434 ? -14.789 8.125 18.875 1 90.38 434 GLU A CA 1
ATOM 3480 C C . GLU A 1 434 ? -14.227 6.938 18.094 1 90.38 434 GLU A C 1
ATOM 3482 O O . GLU A 1 434 ? -13.125 7.012 17.547 1 90.38 434 GLU A O 1
ATOM 3487 N N . GLY A 1 435 ? -15 5.938 18.125 1 94.56 435 GLY A N 1
ATOM 3488 C CA . GLY A 1 435 ? -14.617 4.738 17.406 1 94.56 435 GLY A CA 1
ATOM 3489 C C . GLY A 1 435 ? -15.328 4.594 16.078 1 94.56 435 GLY A C 1
ATOM 3490 O O . GLY A 1 435 ? -15.586 5.59 15.391 1 94.56 435 GLY A O 1
ATOM 3491 N N . TYR A 1 436 ? -15.5 3.412 15.656 1 97.06 436 TYR A N 1
ATOM 3492 C CA . TYR A 1 436 ? -16.125 3.078 14.383 1 97.06 436 TYR A CA 1
ATOM 3493 C C . TYR A 1 436 ? -17.484 2.434 14.602 1 97.06 436 TYR A C 1
ATOM 3495 O O . TYR A 1 436 ? -17.75 1.873 15.672 1 97.06 436 TYR A O 1
ATOM 3503 N N . THR A 1 437 ? -18.344 2.67 13.648 1 97.44 437 THR A N 1
ATOM 3504 C CA . THR A 1 437 ? -19.672 2.076 13.586 1 97.44 437 THR A CA 1
ATOM 3505 C C . THR A 1 437 ? -19.844 1.258 12.312 1 97.44 437 THR A C 1
ATOM 3507 O O . THR A 1 437 ? -19.094 1.436 11.352 1 97.44 437 THR A O 1
ATOM 3510 N N . TYR A 1 438 ? -20.703 0.262 12.383 1 98.06 438 TYR A N 1
ATOM 3511 C CA . TYR A 1 438 ? -21 -0.495 11.172 1 98.06 438 TYR A CA 1
ATOM 3512 C C . TYR A 1 438 ? -22.5 -0.725 11.016 1 98.06 438 TYR A C 1
ATOM 3514 O O . TYR A 1 438 ? -23.25 -0.625 11.992 1 98.06 438 TYR A O 1
ATOM 3522 N N . ILE A 1 439 ? -22.938 -0.891 9.844 1 98.38 439 ILE A N 1
ATOM 3523 C CA . ILE A 1 439 ? -24.266 -1.329 9.461 1 98.38 439 ILE A CA 1
ATOM 3524 C C . ILE A 1 439 ? -24.172 -2.469 8.453 1 98.38 439 ILE A C 1
ATOM 3526 O O . ILE A 1 439 ? -23.359 -2.42 7.531 1 98.38 439 ILE A O 1
ATOM 3530 N N . GLU A 1 440 ? -24.906 -3.549 8.695 1 97.31 440 GLU A N 1
ATOM 3531 C CA . GLU A 1 440 ? -24.922 -4.664 7.758 1 97.31 440 GLU A CA 1
ATOM 3532 C C . GLU A 1 440 ? -25.938 -4.422 6.641 1 97.31 440 GLU A C 1
ATOM 3534 O O . GLU A 1 440 ? -27.125 -4.242 6.902 1 97.31 440 GLU A O 1
ATOM 3539 N N . VAL A 1 441 ? -25.469 -4.371 5.41 1 97.75 441 VAL A N 1
ATOM 3540 C CA . VAL A 1 441 ? -26.344 -4.113 4.262 1 97.75 441 VAL A CA 1
ATOM 3541 C C . VAL A 1 441 ? -25.922 -5 3.092 1 97.75 441 VAL A C 1
ATOM 3543 O O . VAL A 1 441 ? -24.812 -5.527 3.07 1 97.75 441 VAL A O 1
ATOM 3546 N N . PRO A 1 442 ? -26.844 -5.23 2.154 1 95.88 442 PRO A N 1
ATOM 3547 C CA . PRO A 1 442 ? -26.453 -5.961 0.947 1 95.88 442 PRO A CA 1
ATOM 3548 C C . PRO A 1 442 ? -25.328 -5.273 0.176 1 95.88 442 PRO A C 1
ATOM 3550 O O . PRO A 1 442 ? -25.266 -4.043 0.142 1 95.88 442 PRO A O 1
ATOM 3553 N N . TRP A 1 443 ? -24.547 -6.07 -0.486 1 93.06 443 TRP A N 1
ATOM 3554 C CA . TRP A 1 443 ? -23.422 -5.547 -1.271 1 93.06 443 TRP A CA 1
ATOM 3555 C C . TRP A 1 443 ? -23.906 -4.535 -2.303 1 93.06 443 TRP A C 1
ATOM 3557 O O . TRP A 1 443 ? -23.25 -3.531 -2.559 1 93.06 443 TRP A O 1
ATOM 3567 N N . LEU A 1 444 ? -25.047 -4.777 -2.871 1 92.25 444 LEU A N 1
ATOM 3568 C CA . LEU A 1 444 ? -25.625 -3.877 -3.865 1 92.25 444 LEU A CA 1
ATOM 3569 C C . LEU A 1 444 ? -25.734 -2.459 -3.312 1 92.25 444 LEU A C 1
ATOM 3571 O O . LEU A 1 444 ? -25.578 -1.486 -4.055 1 92.25 444 LEU A O 1
ATOM 3575 N N . ILE A 1 445 ? -26.016 -2.363 -2.049 1 96.06 445 ILE A N 1
ATOM 3576 C CA . ILE A 1 445 ? -26.172 -1.07 -1.394 1 96.06 445 ILE A CA 1
ATOM 3577 C C . ILE A 1 445 ? -24.797 -0.522 -0.997 1 96.06 445 ILE A C 1
ATOM 3579 O O . ILE A 1 445 ? -24.453 0.601 -1.36 1 96.06 445 ILE A O 1
ATOM 3583 N N . ALA A 1 446 ? -24 -1.331 -0.279 1 96.12 446 ALA A N 1
ATOM 3584 C CA . ALA A 1 446 ? -22.719 -0.92 0.292 1 96.12 446 ALA A CA 1
ATOM 3585 C C . ALA A 1 446 ? -21.797 -0.343 -0.78 1 96.12 446 ALA A C 1
ATOM 3587 O O . ALA A 1 446 ? -21.156 0.681 -0.563 1 96.12 446 ALA A O 1
ATOM 3588 N N . ARG A 1 447 ? -21.797 -0.955 -1.923 1 92.19 447 ARG A N 1
ATOM 3589 C CA . ARG A 1 447 ? -20.844 -0.59 -2.973 1 92.19 447 ARG A CA 1
ATOM 3590 C C . ARG A 1 447 ? -21.172 0.785 -3.547 1 92.19 447 ARG A C 1
ATOM 3592 O O . ARG A 1 447 ? -20.328 1.408 -4.191 1 92.19 447 ARG A O 1
ATOM 3599 N N . ASN A 1 448 ? -22.391 1.29 -3.332 1 94.69 448 ASN A N 1
ATOM 3600 C CA . ASN A 1 448 ? -22.828 2.537 -3.945 1 94.69 448 ASN A CA 1
ATOM 3601 C C . ASN A 1 448 ? -22.859 3.682 -2.934 1 94.69 448 ASN A C 1
ATOM 3603 O O . ASN A 1 448 ? -23.062 4.836 -3.303 1 94.69 448 ASN A O 1
ATOM 3607 N N . VAL A 1 449 ? -22.609 3.42 -1.732 1 96.62 449 VAL A N 1
ATOM 3608 C CA . VAL A 1 449 ? -22.719 4.43 -0.685 1 96.62 449 VAL A CA 1
ATOM 3609 C C . VAL A 1 449 ? -21.641 5.496 -0.882 1 96.62 449 VAL A C 1
ATOM 3611 O O . VAL A 1 449 ? -21.922 6.695 -0.793 1 96.62 449 VAL A O 1
ATOM 3614 N N . LYS A 1 450 ? -20.422 5.078 -1.12 1 94.81 450 LYS A N 1
ATOM 3615 C CA . LYS A 1 450 ? -19.312 6.023 -1.287 1 94.81 450 LYS A CA 1
ATOM 3616 C C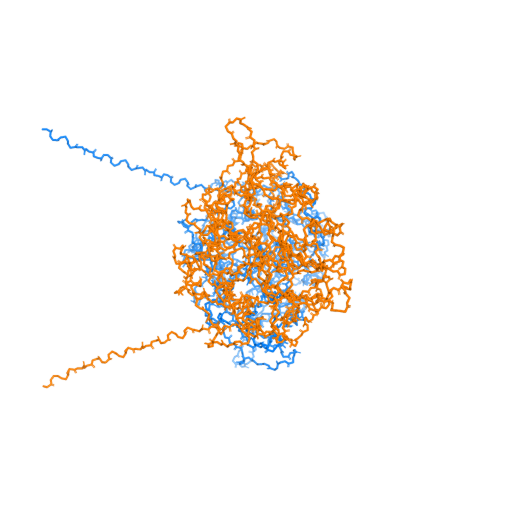 . LYS A 1 450 ? -19.625 7.043 -2.379 1 94.81 450 LYS A C 1
ATOM 3618 O O . LYS A 1 450 ? -19.391 8.242 -2.201 1 94.81 450 LYS A O 1
ATOM 3623 N N . ASP A 1 451 ? -20.172 6.566 -3.479 1 92.81 451 ASP A N 1
ATOM 3624 C CA . ASP A 1 451 ? -20.516 7.461 -4.578 1 92.81 451 ASP A CA 1
ATOM 3625 C C . ASP A 1 451 ? -21.594 8.453 -4.156 1 92.81 451 ASP A C 1
ATOM 3627 O O . ASP A 1 451 ? -21.547 9.625 -4.543 1 92.81 451 ASP A O 1
ATOM 3631 N N . LYS A 1 452 ? -22.516 7.977 -3.434 1 94.19 452 LYS A N 1
ATOM 3632 C CA . LYS A 1 452 ? -23.594 8.836 -2.961 1 94.19 452 LYS A CA 1
ATOM 3633 C C . LYS A 1 452 ? -23.062 9.914 -2.021 1 94.19 452 LYS A C 1
ATOM 3635 O O . LYS A 1 452 ? -23.594 11.031 -1.99 1 94.19 452 LYS A O 1
ATOM 3640 N N . LEU A 1 453 ? -22.062 9.586 -1.261 1 93.94 453 LEU A N 1
ATOM 3641 C CA . LEU A 1 453 ? -21.5 10.523 -0.299 1 93.94 453 LEU A CA 1
ATOM 3642 C C . LEU A 1 453 ? -20.875 11.727 -1.01 1 93.94 453 LEU A C 1
ATOM 3644 O O . LEU A 1 453 ? -20.812 12.82 -0.445 1 93.94 453 LEU A O 1
ATOM 3648 N N . PHE A 1 454 ? -20.438 11.562 -2.252 1 89.75 454 PHE A N 1
ATOM 3649 C CA . PHE A 1 454 ? -19.812 12.641 -3 1 89.75 454 PHE A CA 1
ATOM 3650 C C . PHE A 1 454 ? -20.828 13.695 -3.396 1 89.75 454 PHE A C 1
ATOM 3652 O O . PHE A 1 454 ? -20.469 14.797 -3.805 1 89.75 454 PHE A O 1
ATOM 3659 N N . GLU A 1 455 ? -22.062 13.344 -3.25 1 85.94 455 GLU A N 1
ATOM 3660 C CA . GLU A 1 455 ? -23.109 14.297 -3.574 1 85.94 455 GLU A CA 1
ATOM 3661 C C . GLU A 1 455 ? -23.297 15.312 -2.455 1 85.94 455 GLU A C 1
ATOM 3663 O O . GLU A 1 455 ? -23.922 16.359 -2.656 1 85.94 455 GLU A O 1
ATOM 3668 N N . TYR A 1 456 ? -22.828 14.977 -1.338 1 78.06 456 TYR A N 1
ATOM 3669 C CA . TYR A 1 456 ? -22.938 15.875 -0.198 1 78.06 456 TYR A CA 1
ATOM 3670 C C . TYR A 1 456 ? -21.797 16.891 -0.179 1 78.06 456 TYR A C 1
ATOM 3672 O O . TYR A 1 456 ? -20.719 16.609 -0.697 1 78.06 456 TYR A O 1
ATOM 3680 N N . PRO A 1 457 ? -22.188 18.062 0.383 1 69 457 PRO A N 1
ATOM 3681 C CA . PRO A 1 457 ? -21.078 19 0.559 1 69 457 PRO A CA 1
ATOM 3682 C C . PRO A 1 457 ? -19.969 18.453 1.452 1 69 457 PRO A C 1
ATOM 3684 O O . PRO A 1 457 ? -20.219 17.578 2.283 1 69 457 PRO A O 1
ATOM 3687 N N . LYS A 1 458 ? -18.859 18.766 1.129 1 63.53 458 LYS A N 1
ATOM 3688 C CA . LYS A 1 458 ? -17.688 18.297 1.865 1 63.53 458 LYS A CA 1
ATOM 3689 C C . LYS A 1 458 ? -17.859 18.516 3.365 1 63.53 458 LYS A C 1
ATOM 3691 O O . LYS A 1 458 ? -18.328 19.578 3.793 1 63.53 458 LYS A O 1
ATOM 3696 N N . ASP A 1 459 ? -17.984 17.359 4.078 1 52.94 459 ASP A N 1
ATOM 3697 C CA . ASP A 1 459 ? -18.016 17.422 5.539 1 52.94 459 ASP A CA 1
ATOM 3698 C C . ASP A 1 459 ? -16.75 18.078 6.09 1 52.94 459 ASP A C 1
ATOM 3700 O O . ASP A 1 459 ? -15.641 17.703 5.723 1 52.94 459 ASP A O 1
ATOM 3704 N N . HIS A 1 460 ? -16.797 19.281 6.262 1 44.81 460 HIS A N 1
ATOM 3705 C CA . HIS A 1 460 ? -15.625 19.953 6.805 1 44.81 460 HIS A CA 1
ATOM 3706 C C . HIS A 1 460 ? -15.352 19.5 8.234 1 44.81 460 HIS A C 1
ATOM 3708 O O . HIS A 1 460 ? -15.641 20.234 9.188 1 44.81 460 HIS A O 1
ATOM 3714 N N . LEU A 1 461 ? -15.828 18.281 8.562 1 44.69 461 LEU A N 1
ATOM 3715 C CA . LEU A 1 461 ? -15.469 18.109 9.969 1 44.69 461 LEU A CA 1
ATOM 3716 C C . LEU A 1 461 ? -14.07 18.656 10.234 1 44.69 461 LEU A C 1
ATOM 3718 O O . LEU A 1 461 ? -13.875 19.422 11.195 1 44.69 461 LEU A O 1
ATOM 3722 N N . ASN A 1 462 ? -13.047 17.828 10.07 1 41.78 462 ASN A N 1
ATOM 3723 C CA . ASN A 1 462 ? -11.695 18.297 10.383 1 41.78 462 ASN A CA 1
ATOM 3724 C C . ASN A 1 462 ? -11.031 18.953 9.18 1 41.78 462 ASN A C 1
ATOM 3726 O O . ASN A 1 462 ? -10.422 18.266 8.352 1 41.78 462 ASN A O 1
ATOM 3730 N N . THR A 1 463 ? -11.648 20.078 8.789 1 38.62 463 THR A N 1
ATOM 3731 C CA . THR A 1 463 ? -11.281 21.031 7.754 1 38.62 463 THR A CA 1
ATOM 3732 C C . THR A 1 463 ? -9.797 21.375 7.828 1 38.62 463 THR A C 1
ATOM 3734 O O . THR A 1 463 ? -9.328 22.312 7.184 1 38.62 463 THR A O 1
ATOM 3737 N N . ALA A 1 464 ? -9.156 20.922 8.703 1 36.88 464 ALA A N 1
ATOM 3738 C CA . ALA A 1 464 ? -7.801 21.453 8.68 1 36.88 464 ALA A CA 1
ATOM 3739 C C . ALA A 1 464 ? -7.266 21.516 7.25 1 36.88 464 ALA A C 1
ATOM 3741 O O . ALA A 1 464 ? -6.602 22.484 6.871 1 36.88 464 ALA A O 1
ATOM 3742 N N . ARG A 1 465 ? -7.215 20.312 6.5 1 38.38 465 ARG A N 1
ATOM 3743 C CA . ARG A 1 465 ? -6.395 20.25 5.293 1 38.38 465 ARG A CA 1
ATOM 3744 C C . ARG A 1 465 ? -7.195 20.688 4.07 1 38.38 465 ARG A C 1
ATOM 3746 O O . ARG A 1 465 ? -6.633 20.859 2.986 1 38.38 465 ARG A O 1
ATOM 3753 N N . VAL A 1 466 ? -8.492 20.656 3.939 1 33.84 466 VAL A N 1
ATOM 3754 C CA . VAL A 1 466 ? -9.211 20.672 2.668 1 33.84 466 VAL A CA 1
ATOM 3755 C C . VAL A 1 466 ? -8.906 21.984 1.934 1 33.84 466 VAL A C 1
ATOM 3757 O O . VAL A 1 466 ? -9.125 22.078 0.723 1 33.84 466 VAL A O 1
ATOM 3760 N N . LEU A 1 467 ? -8.75 23.047 2.627 1 33.62 467 LEU A N 1
ATOM 3761 C CA . LEU A 1 467 ? -8.875 24.312 1.906 1 33.62 467 LEU A CA 1
ATOM 3762 C C . LEU A 1 467 ? -7.672 24.547 0.999 1 33.62 467 LEU A C 1
ATOM 3764 O O . LEU A 1 467 ? -7.574 25.578 0.337 1 33.62 467 LEU A O 1
ATOM 3768 N N . ALA A 1 468 ? -6.672 23.734 0.973 1 33.53 468 ALA A N 1
ATOM 3769 C CA . ALA A 1 468 ? -5.578 24 0.043 1 33.53 468 ALA A CA 1
ATOM 3770 C C . ALA A 1 468 ? -6.039 23.859 -1.403 1 33.53 468 ALA A C 1
ATOM 3772 O O . ALA A 1 468 ? -5.258 24.062 -2.336 1 33.53 468 ALA A O 1
ATOM 3773 N N . GLU A 1 469 ? -7.195 23.281 -1.729 1 34.09 469 GLU A N 1
ATOM 3774 C CA . GLU A 1 469 ? -7.527 22.953 -3.113 1 34.09 469 GLU A CA 1
ATOM 3775 C C . GLU A 1 469 ? -7.523 24.203 -3.988 1 34.09 469 GLU A C 1
ATOM 3777 O O . GLU A 1 469 ? -7.438 24.109 -5.215 1 34.09 469 GLU A O 1
ATOM 3782 N N . GLU A 1 470 ? -8.234 25.281 -3.529 1 31.25 470 GLU A N 1
ATOM 3783 C CA . GLU A 1 470 ? -8.477 26.25 -4.59 1 31.25 470 GLU A CA 1
ATOM 3784 C C . GLU A 1 470 ? -7.168 26.844 -5.109 1 31.25 470 GLU A C 1
ATOM 3786 O O . GLU A 1 470 ? -7.176 27.688 -6 1 31.25 470 GLU A O 1
ATOM 3791 N N . SER A 1 471 ? -6.238 26.969 -4.312 1 32.78 471 SER A N 1
ATOM 3792 C CA . SER A 1 471 ? -5.164 27.578 -5.09 1 32.78 471 SER A CA 1
ATOM 3793 C C . SER A 1 471 ? -4.801 26.734 -6.301 1 32.78 471 SER A C 1
ATOM 3795 O O . SER A 1 471 ? -5.312 25.625 -6.465 1 32.78 471 SER A O 1
ATOM 3797 N N . GLY A 1 472 ? -3.545 26.797 -6.957 1 30.2 472 GLY A N 1
ATOM 3798 C CA . GLY A 1 472 ? -3.057 26.281 -8.227 1 30.2 472 GLY A CA 1
ATOM 3799 C C . GLY A 1 472 ? -2.969 24.766 -8.266 1 30.2 472 GLY A C 1
ATOM 3800 O O . GLY A 1 472 ? -2.043 24.172 -7.699 1 30.2 472 GLY A O 1
ATOM 3801 N N . SER A 1 473 ? -4.203 24.141 -8.078 1 32.69 473 SER A N 1
ATOM 3802 C CA . SER A 1 473 ? -4.102 22.75 -8.5 1 32.69 473 SER A CA 1
ATOM 3803 C C . SER A 1 473 ? -3.105 22.578 -9.641 1 32.69 473 SER A C 1
ATOM 3805 O O . SER A 1 473 ? -3.318 23.109 -10.734 1 32.69 473 SER A O 1
ATOM 3807 N N . ILE A 1 474 ? -1.946 22.672 -9.414 1 31.92 474 ILE A N 1
ATOM 3808 C CA . ILE A 1 474 ? -1.123 22.266 -10.547 1 31.92 474 ILE A CA 1
ATOM 3809 C C . ILE A 1 474 ? -1.655 20.938 -11.109 1 31.92 474 ILE A C 1
ATOM 3811 O O . ILE A 1 474 ? -2.01 20.031 -10.359 1 31.92 474 ILE A O 1
ATOM 3815 N N . ASP A 1 475 ? -2.172 20.922 -12.375 1 30.02 475 ASP A N 1
ATOM 3816 C CA . ASP A 1 475 ? -2.609 19.859 -13.266 1 30.02 475 ASP A CA 1
ATOM 3817 C C . ASP A 1 475 ? -1.926 18.531 -12.922 1 30.02 475 ASP A C 1
ATOM 3819 O O . ASP A 1 475 ? -0.695 18.453 -12.898 1 30.02 475 ASP A O 1
ATOM 3823 N N . VAL A 1 476 ? -2.572 17.734 -12.297 1 33.59 476 VAL A N 1
ATOM 3824 C CA . VAL A 1 476 ? -2.334 16.328 -12.008 1 33.59 476 VAL A CA 1
ATOM 3825 C C . VAL A 1 476 ? -1.631 15.664 -13.188 1 33.59 476 VAL A C 1
ATOM 3827 O O . VAL A 1 476 ? -1.11 14.555 -13.07 1 33.59 476 VAL A O 1
ATOM 3830 N N . ASN A 1 477 ? -1.999 16.141 -14.359 1 30.66 477 ASN A N 1
ATOM 3831 C CA . ASN A 1 477 ? -1.514 15.453 -15.555 1 30.66 477 ASN A CA 1
ATOM 3832 C C . ASN A 1 477 ? 0.011 15.398 -15.586 1 30.66 477 ASN A C 1
ATOM 3834 O O . ASN A 1 477 ? 0.596 14.875 -16.531 1 30.66 477 ASN A O 1
ATOM 3838 N N . GLN A 1 478 ? 0.657 16.281 -14.758 1 30.98 478 GLN A N 1
ATOM 3839 C CA . GLN A 1 478 ? 2.105 16.328 -14.938 1 30.98 478 GLN A CA 1
ATOM 3840 C C . GLN A 1 478 ? 2.781 15.188 -14.172 1 30.98 478 GLN A C 1
ATOM 3842 O O . GLN A 1 478 ? 4.008 15.156 -14.055 1 30.98 478 GLN A O 1
ATOM 3847 N N . PHE A 1 479 ? 2.09 14.469 -13.453 1 33.25 479 PHE A N 1
ATOM 3848 C CA . PHE A 1 479 ? 2.801 13.367 -12.812 1 33.25 479 PHE A CA 1
ATOM 3849 C C . PHE A 1 479 ? 3.529 12.516 -13.844 1 33.25 479 PHE A C 1
ATOM 3851 O O . PHE A 1 479 ? 4.531 11.875 -13.523 1 33.25 479 PHE A O 1
ATOM 3858 N N . GLU A 1 480 ? 2.775 12.25 -14.992 1 33.09 480 GLU A N 1
ATOM 3859 C CA . GLU A 1 480 ? 3.518 11.445 -15.953 1 33.09 480 GLU A CA 1
ATOM 3860 C C . GLU A 1 480 ? 4.906 12.023 -16.203 1 33.09 480 GLU A C 1
ATOM 3862 O O . GLU A 1 480 ? 5.871 11.281 -16.391 1 33.09 480 GLU A O 1
ATOM 3867 N N . HIS A 1 481 ? 4.91 13.367 -16.5 1 31.53 481 HIS A N 1
ATOM 3868 C CA . HIS A 1 481 ? 6.137 14.016 -16.953 1 31.53 481 HIS A CA 1
ATOM 3869 C C . HIS A 1 481 ? 7.008 14.43 -15.766 1 31.53 481 HIS A C 1
ATOM 3871 O O . HIS A 1 481 ? 8.109 14.953 -15.953 1 31.53 481 HIS A O 1
ATOM 3877 N N . LEU A 1 482 ? 6.441 14.578 -14.703 1 32.47 482 LEU A N 1
ATOM 3878 C CA . LEU A 1 482 ? 7.363 15.016 -13.664 1 32.47 482 LEU A CA 1
ATOM 3879 C C . LEU A 1 482 ? 8.359 13.914 -13.32 1 32.47 482 LEU A C 1
ATOM 3881 O O . LEU A 1 482 ? 9.328 14.156 -12.594 1 32.47 482 LEU A O 1
ATOM 3885 N N . ALA A 1 483 ? 7.93 12.711 -13.461 1 34.28 483 ALA A N 1
ATOM 3886 C CA . ALA A 1 483 ? 8.984 11.711 -13.336 1 34.28 483 ALA A CA 1
ATOM 3887 C C . ALA A 1 483 ? 10.125 12 -14.305 1 34.28 483 ALA A C 1
ATOM 3889 O O . ALA A 1 483 ? 11.25 11.516 -14.109 1 34.28 483 ALA A O 1
ATOM 3890 N N . GLN A 1 484 ? 9.758 12.539 -15.57 1 34.22 484 GLN A N 1
ATOM 3891 C CA . GLN A 1 484 ? 10.789 12.703 -16.578 1 34.22 484 GLN A CA 1
ATOM 3892 C C . GLN A 1 484 ? 11.602 13.969 -16.344 1 34.22 484 GLN A C 1
ATOM 3894 O O . GLN A 1 484 ? 12.648 14.164 -16.969 1 34.22 484 GLN A O 1
ATOM 3899 N N . LYS A 1 485 ? 10.812 15.094 -16 1 33.72 485 LYS A N 1
ATOM 3900 C CA . LYS A 1 485 ? 11.75 16.219 -15.992 1 33.72 485 LYS A CA 1
ATOM 3901 C C . LYS A 1 485 ? 12.57 16.234 -14.711 1 33.72 485 LYS A C 1
ATOM 3903 O O . LYS A 1 485 ? 12.008 16.25 -13.609 1 33.72 485 LYS A O 1
ATOM 3908 N N . PRO A 1 486 ? 13.773 15.867 -14.812 1 31.78 486 PRO A N 1
ATOM 3909 C CA . PRO A 1 486 ? 14.711 15.984 -13.695 1 31.78 486 PRO A CA 1
ATOM 3910 C C . PRO A 1 486 ? 14.453 17.219 -12.828 1 31.78 486 PRO A C 1
ATOM 3912 O O . PRO A 1 486 ? 14.367 18.328 -13.344 1 31.78 486 PRO A O 1
ATOM 3915 N N . LEU A 1 487 ? 13.508 17.078 -11.867 1 36.81 487 LEU A N 1
ATOM 3916 C CA . LEU A 1 487 ? 13.688 18.25 -11.016 1 36.81 487 LEU A CA 1
ATOM 3917 C C . LEU A 1 487 ? 15.109 18.797 -11.148 1 36.81 487 LEU A C 1
ATOM 3919 O O . LEU A 1 487 ? 16.078 18.031 -11.148 1 36.81 487 LEU A O 1
ATOM 3923 N N . SER A 1 488 ? 15.289 19.953 -11.484 1 33.38 488 SER A N 1
ATOM 3924 C CA . SER A 1 488 ? 16.594 20.625 -11.578 1 33.38 488 SER A CA 1
ATOM 3925 C C . SER A 1 488 ? 17.516 20.188 -10.445 1 33.38 488 SER A C 1
ATOM 3927 O O . SER A 1 488 ? 17.094 20.109 -9.289 1 33.38 488 SER A O 1
ATOM 3929 N N . THR A 1 489 ? 18.594 19.359 -10.633 1 39 489 THR A N 1
ATOM 3930 C CA . THR A 1 489 ? 19.797 18.797 -10.031 1 39 489 THR A CA 1
ATOM 3931 C C . THR A 1 489 ? 20.234 19.625 -8.828 1 39 489 THR A C 1
ATOM 3933 O O . THR A 1 489 ? 20.891 19.109 -7.918 1 39 489 THR A O 1
ATOM 3936 N N . SER A 1 490 ? 20.656 20.938 -8.984 1 39.62 490 SER A N 1
ATOM 3937 C CA . SER A 1 490 ? 21.781 21.578 -8.312 1 39.62 490 SER A CA 1
ATOM 3938 C C . SER A 1 490 ? 21.438 21.969 -6.887 1 39.62 490 SER A C 1
ATOM 3940 O O . SER A 1 490 ? 22.234 22.594 -6.191 1 39.62 490 SER A O 1
ATOM 3942 N N . SER A 1 491 ? 20.156 22.141 -6.348 1 51.31 491 SER A N 1
ATOM 3943 C CA . SER A 1 491 ? 20.094 23.172 -5.309 1 51.31 491 SER A CA 1
ATOM 3944 C C . SER A 1 491 ? 20.297 22.562 -3.924 1 51.31 491 SER A C 1
ATOM 3946 O O . SER A 1 491 ? 19.766 21.484 -3.629 1 51.31 491 SER A O 1
ATOM 3948 N N . SER A 1 492 ? 21.359 22.828 -3.145 1 66.19 492 SER A N 1
ATOM 3949 C CA . SER A 1 492 ? 21.719 22.766 -1.731 1 66.19 492 SER A CA 1
ATOM 3950 C C . SER A 1 492 ? 20.562 23.219 -0.848 1 66.19 492 SER A C 1
ATOM 3952 O O . SER A 1 492 ? 20.672 23.234 0.379 1 66.19 492 SER A O 1
ATOM 3954 N N . LEU A 1 493 ? 19.391 23.312 -1.472 1 83.56 493 LEU A N 1
ATOM 3955 C CA . LEU A 1 493 ? 18.281 23.844 -0.693 1 83.56 493 LEU A CA 1
ATOM 3956 C C . LEU A 1 493 ? 17.469 22.719 -0.056 1 83.56 493 LEU A C 1
ATOM 3958 O O . LEU A 1 493 ? 17.25 21.672 -0.68 1 83.56 493 LEU A O 1
ATOM 3962 N N . SER A 1 494 ? 17.047 22.906 1.127 1 87.88 494 SER A N 1
ATOM 3963 C CA . SER A 1 494 ? 16.156 21.953 1.795 1 87.88 494 SER A CA 1
ATOM 3964 C C . SER A 1 494 ? 14.75 22.031 1.227 1 87.88 494 SER A C 1
ATOM 3966 O O . SER A 1 494 ? 14.312 23.094 0.783 1 87.88 494 SER A O 1
ATOM 3968 N N . PRO A 1 495 ? 14.031 20.859 1.195 1 88.69 495 PRO A N 1
ATOM 3969 C CA . PRO A 1 495 ? 12.609 20.938 0.868 1 88.69 495 PRO A CA 1
ATOM 3970 C C . PRO A 1 495 ? 11.812 21.766 1.875 1 88.69 495 PRO A C 1
ATOM 3972 O O . PRO A 1 495 ? 12.078 21.703 3.078 1 88.69 495 PRO A O 1
ATOM 3975 N N . GLY A 1 496 ? 10.875 22.578 1.355 1 91.75 496 GLY A N 1
ATOM 3976 C CA . GLY A 1 496 ? 10.062 23.438 2.209 1 91.75 496 GLY A CA 1
ATOM 3977 C C . GLY A 1 496 ? 9.086 24.297 1.433 1 91.75 496 GLY A C 1
ATOM 3978 O O . GLY A 1 496 ? 8.695 23.938 0.316 1 91.75 496 GLY A O 1
ATOM 3979 N N . TYR A 1 497 ? 8.602 25.328 2.033 1 94.44 497 TYR A N 1
ATOM 3980 C CA . TYR A 1 497 ? 7.609 26.219 1.429 1 94.44 497 TYR A CA 1
ATOM 3981 C C . TYR A 1 497 ? 8.219 27 0.277 1 94.44 497 TYR A C 1
ATOM 3983 O O . TYR A 1 497 ? 9.281 27.609 0.422 1 94.44 497 TYR A O 1
ATOM 3991 N N . VAL A 1 498 ? 7.641 26.938 -0.809 1 93.69 498 VAL A N 1
ATOM 3992 C CA . VAL A 1 498 ? 7.82 27.859 -1.919 1 93.69 498 VAL A CA 1
ATOM 3993 C C . VAL A 1 498 ? 6.504 28.578 -2.205 1 93.69 498 VAL A C 1
ATOM 3995 O O . VAL A 1 498 ? 5.645 28.062 -2.916 1 93.69 498 VAL A O 1
ATOM 3998 N N . THR A 1 499 ? 6.422 29.844 -1.682 1 95.75 499 THR A N 1
ATOM 3999 C CA . THR A 1 499 ? 5.137 30.516 -1.566 1 95.75 499 THR A CA 1
ATOM 4000 C C . THR A 1 499 ? 4.887 31.422 -2.771 1 95.75 499 THR A C 1
ATOM 4002 O O . THR A 1 499 ? 5.785 32.156 -3.203 1 95.75 499 THR A O 1
ATOM 4005 N N . LYS A 1 500 ? 3.756 31.312 -3.324 1 92.81 500 LYS A N 1
ATOM 4006 C CA . LYS A 1 500 ? 3.221 32.25 -4.289 1 92.81 500 LYS A CA 1
ATOM 4007 C C . LYS A 1 500 ? 1.938 32.906 -3.771 1 92.81 500 LYS A C 1
ATOM 4009 O O . LYS A 1 500 ? 0.913 32.25 -3.631 1 92.81 500 LYS A O 1
ATOM 4014 N N . ASP A 1 501 ? 2.045 34.188 -3.428 1 94 501 ASP A N 1
ATOM 4015 C CA . ASP A 1 501 ? 0.88 34.906 -2.92 1 94 501 ASP A CA 1
ATOM 4016 C C . ASP A 1 501 ? 0.544 36.125 -3.809 1 94 501 ASP A C 1
ATOM 4018 O O . ASP A 1 501 ? 1.041 36.219 -4.934 1 94 501 ASP A O 1
ATOM 4022 N N . LYS A 1 502 ? -0.387 37 -3.418 1 93.69 502 LYS A N 1
ATOM 4023 C CA . LYS A 1 502 ? -0.902 38.062 -4.289 1 93.69 502 LYS A CA 1
ATOM 4024 C C . LYS A 1 502 ? -0.287 39.406 -3.939 1 93.69 502 LYS A C 1
ATOM 4026 O O . LYS A 1 502 ? -0.851 40.469 -4.266 1 93.69 502 LYS A O 1
ATOM 4031 N N . CYS A 1 503 ? 0.79 39.469 -3.176 1 94.94 503 CYS A N 1
ATOM 4032 C CA . CYS A 1 503 ? 1.418 40.719 -2.795 1 94.94 503 CYS A CA 1
ATOM 4033 C C . CYS A 1 503 ? 2.703 40.938 -3.58 1 94.94 503 CYS A C 1
ATOM 4035 O O . CYS A 1 503 ? 3.504 41.812 -3.232 1 94.94 503 CYS A O 1
ATOM 4037 N N . GLY A 1 504 ? 2.902 40.188 -4.648 1 90.75 504 GLY A N 1
ATOM 4038 C CA . GLY A 1 504 ? 4.059 40.344 -5.52 1 90.75 504 GLY A CA 1
ATOM 4039 C C . GLY A 1 504 ? 5.363 39.969 -4.844 1 90.75 504 GLY A C 1
ATOM 4040 O O . GLY A 1 504 ? 5.441 39.906 -3.615 1 90.75 504 GLY A O 1
ATOM 4041 N N . GLY A 1 505 ? 6.383 39.688 -5.594 1 88.94 505 GLY A N 1
ATOM 4042 C CA . GLY A 1 505 ? 7.707 39.375 -5.082 1 88.94 505 GLY A CA 1
ATOM 4043 C C . GLY A 1 505 ? 7.758 38.094 -4.289 1 88.94 505 GLY A C 1
ATOM 4044 O O . GLY A 1 505 ? 6.738 37.406 -4.129 1 88.94 505 GLY A O 1
ATOM 4045 N N . ASN A 1 506 ? 8.961 37.844 -3.785 1 89.62 506 ASN A N 1
ATOM 4046 C CA . ASN A 1 506 ? 9.172 36.656 -2.967 1 89.62 506 ASN A CA 1
ATOM 4047 C C . ASN A 1 506 ? 8.969 36.969 -1.483 1 89.62 506 ASN A C 1
ATOM 4049 O O . ASN A 1 506 ? 9.703 37.75 -0.905 1 89.62 506 ASN A O 1
ATOM 4053 N N . GLY A 1 507 ? 7.992 36.344 -0.917 1 96.25 507 GLY A N 1
ATOM 4054 C CA . GLY A 1 507 ? 7.699 36.594 0.486 1 96.25 507 GLY A CA 1
ATOM 4055 C C . GLY A 1 507 ? 8.422 35.656 1.42 1 96.25 507 GLY A C 1
ATOM 4056 O O . GLY A 1 507 ? 8.484 35.875 2.629 1 96.25 507 GLY A O 1
ATOM 4057 N N . ASP A 1 508 ? 9.047 34.594 0.887 1 97.75 508 ASP A N 1
ATOM 4058 C CA . ASP A 1 508 ? 9.711 33.594 1.73 1 97.75 508 ASP A CA 1
ATOM 4059 C C . ASP A 1 508 ? 11.023 34.156 2.291 1 97.75 508 ASP A C 1
ATOM 4061 O O . ASP A 1 508 ? 11.82 34.719 1.556 1 97.75 508 ASP A O 1
ATOM 4065 N N . ASP A 1 509 ? 11.18 33.938 3.516 1 98.25 509 ASP A N 1
ATOM 4066 C CA . ASP A 1 509 ? 12.391 34.375 4.195 1 98.25 509 ASP A CA 1
ATOM 4067 C C . ASP A 1 509 ? 13.578 33.469 3.861 1 98.25 509 ASP A C 1
ATOM 4069 O O . ASP A 1 509 ? 14.727 33.906 3.875 1 98.25 509 ASP A O 1
ATOM 4073 N N . THR A 1 510 ? 13.336 32.25 3.746 1 97.5 510 THR A N 1
ATOM 4074 C CA . THR A 1 510 ? 14.32 31.219 3.398 1 97.5 510 THR A CA 1
ATOM 4075 C C . THR A 1 510 ? 13.922 30.5 2.113 1 97.5 510 THR A C 1
ATOM 4077 O O . THR A 1 510 ? 12.758 30.141 1.937 1 97.5 510 THR A O 1
ATOM 4080 N N . LYS A 1 511 ? 14.906 30.344 1.201 1 94.5 511 LYS A N 1
ATOM 4081 C CA . LYS A 1 511 ? 14.648 29.672 -0.067 1 94.5 511 LYS A CA 1
ATOM 4082 C C . LYS A 1 511 ? 14.625 28.156 0.112 1 94.5 511 LYS A C 1
ATOM 4084 O O . LYS A 1 511 ? 15.438 27.594 0.852 1 94.5 511 LYS A O 1
ATOM 4089 N N . HIS A 1 512 ? 13.68 27.547 -0.541 1 92.62 512 HIS A N 1
ATOM 4090 C CA . HIS A 1 512 ? 13.539 26.094 -0.471 1 92.62 512 HIS A CA 1
ATOM 4091 C C . HIS A 1 512 ? 13.242 25.5 -1.846 1 92.62 512 HIS A C 1
ATOM 4093 O O . HIS A 1 512 ? 12.945 26.234 -2.791 1 92.62 512 HIS A O 1
ATOM 4099 N N . THR A 1 513 ? 13.469 24.141 -1.874 1 87.19 513 THR A N 1
ATOM 4100 C CA . THR A 1 513 ? 12.891 23.391 -2.982 1 87.19 513 THR A CA 1
ATOM 4101 C C . THR A 1 513 ? 11.445 23.016 -2.686 1 87.19 513 THR A C 1
ATOM 4103 O O . THR A 1 513 ? 11.117 22.609 -1.57 1 87.19 513 THR A O 1
ATOM 4106 N N . ARG A 1 514 ? 10.625 23.078 -3.676 1 86.88 514 ARG A N 1
ATOM 4107 C CA . ARG A 1 514 ? 9.195 22.875 -3.506 1 86.88 514 ARG A CA 1
ATOM 4108 C C . ARG A 1 514 ? 8.883 21.422 -3.205 1 86.88 514 ARG A C 1
ATOM 4110 O O . ARG A 1 514 ? 9.461 20.516 -3.809 1 86.88 514 ARG A O 1
ATOM 4117 N N . ILE A 1 515 ? 8.016 21.234 -2.291 1 84.06 515 ILE A N 1
ATOM 4118 C CA . ILE A 1 515 ? 7.48 19.906 -2.004 1 84.06 515 ILE A CA 1
ATOM 4119 C C . ILE A 1 515 ? 6.223 19.656 -2.832 1 84.06 515 ILE A C 1
ATOM 4121 O O . ILE A 1 515 ? 5.273 20.453 -2.771 1 84.06 515 ILE A O 1
ATOM 4125 N N . PRO A 1 516 ? 6.207 18.531 -3.547 1 78.25 516 PRO A N 1
ATOM 4126 C CA . PRO A 1 516 ? 5 18.25 -4.324 1 78.25 516 PRO A CA 1
ATOM 4127 C C . PRO A 1 516 ? 3.779 17.984 -3.439 1 78.25 516 PRO A C 1
ATOM 4129 O O . PRO A 1 516 ? 3.906 17.391 -2.369 1 78.25 516 PRO A O 1
ATOM 4132 N N . ARG A 1 517 ? 2.633 18.422 -3.934 1 84.69 517 ARG A N 1
ATOM 4133 C CA . ARG A 1 517 ? 1.387 18.219 -3.203 1 84.69 517 ARG A CA 1
ATOM 4134 C C . ARG A 1 517 ? 0.385 17.422 -4.043 1 84.69 517 ARG A C 1
ATOM 4136 O O . ARG A 1 517 ? 0.221 17.688 -5.234 1 84.69 517 ARG A O 1
ATOM 4143 N N . GLN A 1 518 ? -0.156 16.359 -3.42 1 85.56 518 GLN A N 1
ATOM 4144 C CA . GLN A 1 518 ? -1.214 15.547 -4.012 1 85.56 518 GLN A CA 1
ATOM 4145 C C . GLN A 1 518 ? -2.334 15.289 -3.012 1 85.56 518 GLN A C 1
ATOM 4147 O O . GLN A 1 518 ? -2.088 14.773 -1.917 1 85.56 518 GLN A O 1
ATOM 4152 N N . ALA A 1 519 ? -3.508 15.641 -3.473 1 85.38 519 ALA A N 1
ATOM 4153 C CA . ALA A 1 519 ? -4.641 15.438 -2.574 1 85.38 519 ALA A CA 1
ATOM 4154 C C . ALA A 1 519 ? -5.27 14.062 -2.779 1 85.38 519 ALA A C 1
ATOM 4156 O O . ALA A 1 519 ? -5.168 13.484 -3.863 1 85.38 519 ALA A O 1
ATOM 4157 N N . SER A 1 520 ? -5.836 13.594 -1.742 1 90.88 520 SER A N 1
ATOM 4158 C CA . SER A 1 520 ? -6.641 12.375 -1.797 1 90.88 520 SER A CA 1
ATOM 4159 C C . SER A 1 520 ? -8.117 12.695 -1.979 1 90.88 520 SER A C 1
ATOM 4161 O O . SER A 1 520 ? -8.562 13.805 -1.67 1 90.88 520 SER A O 1
ATOM 4163 N N . PRO A 1 521 ? -8.93 11.734 -2.473 1 91.38 521 PRO A N 1
ATOM 4164 C CA . PRO A 1 521 ? -10.375 11.961 -2.561 1 91.38 521 PRO A CA 1
ATOM 4165 C C . PRO A 1 521 ? -11.031 12.156 -1.195 1 91.38 521 PRO A C 1
ATOM 4167 O O . PRO A 1 521 ? -10.484 11.719 -0.178 1 91.38 521 PRO A O 1
ATOM 4170 N N . ASP A 1 522 ? -12.18 12.742 -1.21 1 91.75 522 ASP A N 1
ATOM 4171 C CA . ASP A 1 522 ? -12.883 13.039 0.034 1 91.75 522 ASP A CA 1
ATOM 4172 C C . ASP A 1 522 ? -13.242 11.758 0.779 1 91.75 522 ASP A C 1
ATOM 4174 O O . ASP A 1 522 ? -13.234 11.727 2.012 1 91.75 522 ASP A O 1
ATOM 4178 N N . TYR A 1 523 ? -13.656 10.797 -0.077 1 94.56 523 TYR A N 1
ATOM 4179 C CA . TYR A 1 523 ? -14.031 9.508 0.491 1 94.56 523 TYR A CA 1
ATOM 4180 C C . TYR A 1 523 ? -13.258 8.375 -0.162 1 94.56 523 TYR A C 1
ATOM 4182 O O . TYR A 1 523 ? -13.031 8.383 -1.375 1 94.56 523 TYR A O 1
ATOM 4190 N N . MET A 1 524 ? -12.773 7.473 0.623 1 95.75 524 MET A N 1
ATOM 4191 C CA . MET A 1 524 ? -11.992 6.316 0.19 1 95.75 524 MET A CA 1
ATOM 4192 C C . MET A 1 524 ? -12.508 5.035 0.843 1 95.75 524 MET A C 1
ATOM 4194 O O . MET A 1 524 ? -13.125 5.086 1.91 1 95.75 524 MET A O 1
ATOM 4198 N N . SER A 1 525 ? -12.336 3.936 0.213 1 95.56 525 SER A N 1
ATOM 4199 C CA . SER A 1 525 ? -12.781 2.648 0.734 1 95.56 525 SER A CA 1
ATOM 4200 C C . SER A 1 525 ? -11.914 1.508 0.215 1 95.56 525 SER A C 1
ATOM 4202 O O . SER A 1 525 ? -11.156 1.683 -0.744 1 95.56 525 SER A O 1
ATOM 4204 N N . ASN A 1 526 ? -11.938 0.365 0.943 1 93.25 526 ASN A N 1
ATOM 4205 C CA . ASN A 1 526 ? -11.211 -0.833 0.523 1 93.25 526 ASN A CA 1
ATOM 4206 C C . ASN A 1 526 ? -12.07 -1.711 -0.386 1 93.25 526 ASN A C 1
ATOM 4208 O O . ASN A 1 526 ? -12.094 -2.934 -0.229 1 93.25 526 ASN A O 1
ATOM 4212 N N . ASP A 1 527 ? -12.594 -1.246 -1.371 1 84.5 527 ASP A N 1
ATOM 4213 C CA . ASP A 1 527 ? -13.461 -1.973 -2.293 1 84.5 527 ASP A CA 1
ATOM 4214 C C . ASP A 1 527 ? -12.812 -3.281 -2.742 1 84.5 527 ASP A C 1
ATOM 4216 O O . ASP A 1 527 ? -11.68 -3.285 -3.227 1 84.5 527 ASP A O 1
ATOM 4220 N N . PRO A 1 528 ? -13.586 -4.352 -2.578 1 75.12 528 PRO A N 1
ATOM 4221 C CA . PRO A 1 528 ? -13.031 -5.641 -3.012 1 75.12 528 PRO A CA 1
ATOM 4222 C C . PRO A 1 528 ? -12.93 -5.754 -4.531 1 75.12 528 PRO A C 1
ATOM 4224 O O . PRO A 1 528 ? -13.742 -5.18 -5.254 1 75.12 528 PRO A O 1
ATOM 4227 N N . PHE A 1 529 ? -11.992 -6.453 -4.996 1 63.19 529 PHE A N 1
ATOM 4228 C CA . PHE A 1 529 ? -11.789 -6.598 -6.434 1 63.19 529 PHE A CA 1
ATOM 4229 C C . PHE A 1 529 ? -12.422 -7.887 -6.945 1 63.19 529 PHE A C 1
ATOM 4231 O O . PHE A 1 529 ? -12.32 -8.203 -8.133 1 63.19 529 PHE A O 1
ATOM 4238 N N . TYR A 1 530 ? -13.008 -8.641 -6.02 1 62.38 530 TYR A N 1
ATOM 4239 C CA . TYR A 1 530 ? -13.688 -9.844 -6.492 1 62.38 530 TYR A CA 1
ATOM 4240 C C . TYR A 1 530 ? -15.195 -9.648 -6.492 1 62.38 530 TYR A C 1
ATOM 4242 O O . TYR A 1 530 ? -15.727 -8.828 -5.734 1 62.38 530 TYR A O 1
ATOM 4250 N N . PRO A 1 531 ? -15.711 -10.375 -7.324 1 65.19 531 PRO A N 1
ATOM 4251 C CA . PRO A 1 531 ? -17.172 -10.242 -7.391 1 65.19 531 PRO A CA 1
ATOM 4252 C C . PRO A 1 531 ? -17.859 -10.727 -6.121 1 65.19 531 PRO A C 1
ATOM 4254 O O . PRO A 1 531 ? -17.547 -11.812 -5.621 1 65.19 531 PRO A O 1
ATOM 4257 N N . ILE A 1 532 ? -18.516 -9.938 -5.48 1 74.69 532 ILE A N 1
ATOM 4258 C CA . ILE A 1 532 ? -19.391 -10.258 -4.363 1 74.69 532 ILE A CA 1
ATOM 4259 C C . ILE A 1 532 ? -20.844 -10.297 -4.844 1 74.69 532 ILE A C 1
ATOM 4261 O O . ILE A 1 532 ? -21.281 -9.398 -5.562 1 74.69 532 ILE A O 1
ATOM 4265 N N . PRO A 1 533 ? -21.531 -11.367 -4.5 1 78.69 533 PRO A N 1
ATOM 4266 C CA . PRO A 1 533 ? -22.938 -11.391 -4.887 1 78.69 533 PRO A CA 1
ATOM 4267 C C . PRO A 1 533 ? -23.703 -10.148 -4.422 1 78.69 533 PRO A C 1
ATOM 4269 O O . PRO A 1 533 ? -23.469 -9.656 -3.316 1 78.69 533 PRO A O 1
ATOM 4272 N N . ARG A 1 534 ? -24.641 -9.75 -5.164 1 85.44 534 ARG A N 1
ATOM 4273 C CA . ARG A 1 534 ? -25.391 -8.508 -4.953 1 85.44 534 ARG A CA 1
ATOM 4274 C C . ARG A 1 534 ? -26.141 -8.539 -3.627 1 85.44 534 ARG A C 1
ATOM 4276 O O . ARG A 1 534 ? -26.219 -7.52 -2.939 1 85.44 534 ARG A O 1
ATOM 4283 N N . GLU A 1 535 ? -26.594 -9.719 -3.297 1 90.25 535 GLU A N 1
ATOM 4284 C CA . GLU A 1 535 ? -27.484 -9.812 -2.139 1 90.25 535 GLU A CA 1
ATOM 4285 C C . GLU A 1 535 ? -26.703 -10.219 -0.886 1 90.25 535 GLU A C 1
ATOM 4287 O O . GLU A 1 535 ? -27.266 -10.227 0.215 1 90.25 535 GLU A O 1
ATOM 4292 N N . ALA A 1 536 ? -25.375 -10.469 -1.073 1 87.5 536 ALA A N 1
ATOM 4293 C CA . ALA A 1 536 ? -24.578 -10.844 0.087 1 87.5 536 ALA A CA 1
ATOM 4294 C C . ALA A 1 536 ? -24.5 -9.695 1.09 1 87.5 536 ALA A C 1
ATOM 4296 O O . ALA A 1 536 ? -24.359 -8.531 0.702 1 87.5 536 ALA A O 1
ATOM 4297 N N . LEU A 1 537 ? -24.672 -10.016 2.377 1 93.56 537 LEU A N 1
ATOM 4298 C CA . LEU A 1 537 ? -24.594 -9 3.418 1 93.56 537 LEU A CA 1
ATOM 4299 C C . LEU A 1 537 ? -23.141 -8.664 3.732 1 93.56 537 LEU A C 1
ATOM 4301 O O . LEU A 1 537 ? -22.281 -9.562 3.795 1 93.56 537 LEU A O 1
ATOM 4305 N N . VAL A 1 538 ? -22.875 -7.426 3.873 1 94.5 538 VAL A N 1
ATOM 4306 C CA . VAL A 1 538 ? -21.547 -6.953 4.211 1 94.5 538 VAL A CA 1
ATOM 4307 C C . VAL A 1 538 ? -21.625 -5.922 5.336 1 94.5 538 VAL A C 1
ATOM 4309 O O . VAL A 1 538 ? -22.625 -5.219 5.465 1 94.5 538 VAL A O 1
ATOM 4312 N N . ASP A 1 539 ? -20.594 -5.852 6.191 1 96.31 539 ASP A N 1
ATOM 4313 C CA . ASP A 1 539 ? -20.453 -4.773 7.172 1 96.31 539 ASP A CA 1
ATOM 4314 C C . ASP A 1 539 ? -19.906 -3.512 6.52 1 96.31 539 ASP A C 1
ATOM 4316 O O . ASP A 1 539 ? -18.75 -3.49 6.078 1 96.31 539 ASP A O 1
ATOM 4320 N N . LEU A 1 540 ? -20.734 -2.568 6.383 1 97.88 540 LEU A N 1
ATOM 4321 C CA . LEU A 1 540 ? -20.25 -1.248 6.008 1 97.88 540 LEU A CA 1
ATOM 4322 C C . LEU A 1 540 ? -19.75 -0.489 7.23 1 97.88 540 LEU A C 1
ATOM 4324 O O . LEU A 1 540 ? -20.547 -0.04 8.062 1 97.88 540 LEU A O 1
ATOM 4328 N N . ILE A 1 541 ? -18.453 -0.366 7.352 1 98 541 ILE A N 1
ATOM 4329 C CA . ILE A 1 541 ? -17.781 0.174 8.531 1 98 541 ILE A CA 1
ATOM 4330 C C . ILE A 1 541 ? -17.375 1.622 8.281 1 98 541 ILE A C 1
ATOM 4332 O O . ILE A 1 541 ? -16.828 1.941 7.223 1 98 541 ILE A O 1
ATOM 4336 N N . MET A 1 542 ? -17.594 2.486 9.219 1 97.31 542 MET A N 1
ATOM 4337 C CA . MET A 1 542 ? -17.328 3.91 9.039 1 97.31 542 MET A CA 1
ATOM 4338 C C . MET A 1 542 ? -16.953 4.559 10.375 1 97.31 542 MET A C 1
ATOM 4340 O O . MET A 1 542 ? -17.328 4.066 11.438 1 97.31 542 MET A O 1
ATOM 4344 N N . PRO A 1 543 ? -16.172 5.656 10.305 1 95.38 543 PRO A N 1
ATOM 4345 C CA . PRO A 1 543 ? -16.047 6.434 11.539 1 95.38 543 PRO A CA 1
ATOM 4346 C C . PRO A 1 543 ? -17.391 6.934 12.062 1 95.38 543 PRO A C 1
ATOM 4348 O O . PRO A 1 543 ? -18.266 7.309 11.273 1 95.38 543 PRO A O 1
ATOM 4351 N N . ALA A 1 544 ? -17.484 7.039 13.305 1 93.81 544 ALA A N 1
ATOM 4352 C CA . ALA A 1 544 ? -18.766 7.359 13.938 1 93.81 544 ALA A CA 1
ATOM 4353 C C . ALA A 1 544 ? -19.297 8.695 13.445 1 93.81 544 ALA A C 1
ATOM 4355 O O . ALA A 1 544 ? -20.516 8.875 13.32 1 93.81 544 ALA A O 1
ATOM 4356 N N . PHE A 1 545 ? -18.516 9.617 13.117 1 89 545 PHE A N 1
ATOM 4357 C CA . PHE A 1 545 ? -18.969 10.945 12.742 1 89 545 PHE A CA 1
ATOM 4358 C C . PHE A 1 545 ? -19.641 10.93 11.375 1 89 545 PHE A C 1
ATOM 4360 O O . PHE A 1 545 ? -20.344 11.867 11.008 1 89 545 PHE A O 1
ATOM 4367 N N . LEU A 1 546 ? -19.453 9.875 10.578 1 92.69 546 LEU A N 1
ATOM 4368 C CA . LEU A 1 546 ? -20.062 9.766 9.258 1 92.69 546 LEU A CA 1
ATOM 4369 C C . LEU A 1 546 ? -21.422 9.062 9.336 1 92.69 546 LEU A C 1
ATOM 4371 O O . LEU A 1 546 ? -22.125 8.953 8.328 1 92.69 546 LEU A O 1
ATOM 4375 N N . GLU A 1 547 ? -21.859 8.641 10.461 1 94.25 547 GLU A N 1
ATOM 4376 C CA . GLU A 1 547 ? -23.031 7.797 10.648 1 94.25 547 GLU A CA 1
ATOM 4377 C C . GLU A 1 547 ? -24.266 8.422 9.984 1 94.25 547 GLU A C 1
ATOM 4379 O O . GLU A 1 547 ? -24.953 7.754 9.211 1 94.25 547 GLU A O 1
ATOM 4384 N N . LYS A 1 548 ? -24.484 9.609 10.305 1 92.31 548 LYS A N 1
ATOM 4385 C CA . LYS A 1 548 ? -25.703 10.273 9.828 1 92.31 548 LYS A CA 1
ATOM 4386 C C . LYS A 1 548 ? -25.719 10.336 8.297 1 92.31 548 LYS A C 1
ATOM 4388 O O . LYS A 1 548 ? -26.719 9.984 7.672 1 92.31 548 LYS A O 1
ATOM 4393 N N . ARG A 1 549 ? -24.656 10.766 7.719 1 93.44 549 ARG A N 1
ATOM 4394 C CA . ARG A 1 549 ? -24.562 10.906 6.27 1 93.44 549 ARG A CA 1
ATOM 4395 C C . ARG A 1 549 ? -24.656 9.555 5.578 1 93.44 549 ARG A C 1
ATOM 4397 O O . ARG A 1 549 ? -25.266 9.43 4.508 1 93.44 549 ARG A O 1
ATOM 4404 N N . VAL A 1 550 ? -24.031 8.578 6.105 1 96.69 550 VAL A N 1
ATOM 4405 C CA . VAL A 1 550 ? -24.047 7.234 5.527 1 96.69 550 VAL A CA 1
ATOM 4406 C C . VAL A 1 550 ? -25.453 6.66 5.59 1 96.69 550 VAL A C 1
ATOM 4408 O O . VAL A 1 550 ? -25.938 6.066 4.621 1 96.69 550 VAL A O 1
ATOM 4411 N N . LEU A 1 551 ? -26.109 6.855 6.738 1 96.81 551 LEU A N 1
ATOM 4412 C CA . LEU A 1 551 ? -27.484 6.387 6.891 1 96.81 551 LEU A CA 1
ATOM 4413 C C . LEU A 1 551 ? -28.406 7.047 5.867 1 96.81 551 LEU A C 1
ATOM 4415 O O . LEU A 1 551 ? -29.234 6.375 5.254 1 96.81 551 LEU A O 1
ATOM 4419 N N . GLU A 1 552 ? -28.234 8.328 5.711 1 95.81 552 GLU A N 1
ATOM 4420 C CA . GLU A 1 552 ? -29 9.047 4.703 1 95.81 552 GLU A CA 1
ATOM 4421 C C . GLU A 1 552 ? -28.734 8.508 3.305 1 95.81 552 GLU A C 1
ATOM 4423 O O . GLU A 1 552 ? -29.656 8.344 2.508 1 95.81 552 GLU A O 1
ATOM 4428 N N . SER A 1 553 ? -27.5 8.266 2.969 1 96.88 553 SER A N 1
ATOM 4429 C CA . SER A 1 553 ? -27.109 7.738 1.667 1 96.88 553 SER A CA 1
ATOM 4430 C C . SER A 1 553 ? -27.719 6.363 1.42 1 96.88 553 SER A C 1
ATOM 4432 O O . SER A 1 553 ? -28.203 6.082 0.321 1 96.88 553 SER A O 1
ATOM 4434 N N . ILE A 1 554 ? -27.688 5.5 2.434 1 97.94 554 ILE A N 1
ATOM 4435 C CA . ILE A 1 554 ? -28.266 4.16 2.348 1 97.94 554 ILE A CA 1
ATOM 4436 C C . ILE A 1 554 ? -29.75 4.25 2.041 1 97.94 554 ILE A C 1
ATOM 4438 O O . ILE A 1 554 ? -30.266 3.535 1.173 1 97.94 554 ILE A O 1
ATOM 4442 N N . ASN A 1 555 ? -30.438 5.141 2.711 1 97.56 555 ASN A N 1
ATOM 4443 C CA . ASN A 1 555 ? -31.859 5.328 2.486 1 97.56 555 ASN A CA 1
ATOM 4444 C C . ASN A 1 555 ? -32.156 5.863 1.085 1 97.56 555 ASN A C 1
ATOM 4446 O O . ASN A 1 555 ? -33.094 5.434 0.433 1 97.56 555 ASN A O 1
ATOM 4450 N N . LYS A 1 556 ? -31.328 6.742 0.622 1 96.25 556 LYS A N 1
ATOM 4451 C CA . LYS A 1 556 ? -31.484 7.297 -0.719 1 96.25 556 LYS A CA 1
ATOM 4452 C C . LYS A 1 556 ? -31.281 6.227 -1.787 1 96.25 556 LYS A C 1
ATOM 4454 O O . LYS A 1 556 ? -31.781 6.352 -2.904 1 96.25 556 LYS A O 1
ATOM 4459 N N . LEU A 1 557 ? -30.547 5.238 -1.492 1 96.69 557 LEU A N 1
ATOM 4460 C CA . LEU A 1 557 ? -30.297 4.141 -2.42 1 96.69 557 LEU A CA 1
ATOM 4461 C C . LEU A 1 557 ? -31.438 3.127 -2.387 1 96.69 557 LEU A C 1
ATOM 4463 O O . LEU A 1 557 ? -31.391 2.113 -3.088 1 96.69 557 LEU A O 1
ATOM 4467 N N . GLY A 1 558 ? -32.438 3.396 -1.569 1 95.62 558 GLY A N 1
ATOM 4468 C CA . GLY A 1 558 ? -33.656 2.598 -1.567 1 95.62 558 GLY A CA 1
ATOM 4469 C C . GLY A 1 558 ? -33.625 1.485 -0.535 1 95.62 558 GLY A C 1
ATOM 4470 O O . GLY A 1 558 ? -34.438 0.546 -0.611 1 95.62 558 GLY A O 1
ATOM 4471 N N . HIS A 1 559 ? -32.719 1.488 0.4 1 97 559 HIS A N 1
ATOM 4472 C CA . HIS A 1 559 ? -32.656 0.529 1.498 1 97 559 HIS A CA 1
ATOM 4473 C C . HIS A 1 559 ? -33.062 1.178 2.816 1 97 559 HIS A C 1
ATOM 4475 O O . HIS A 1 559 ? -32.281 1.906 3.424 1 97 559 HIS A O 1
ATOM 4481 N N . PRO A 1 560 ? -34.219 0.853 3.27 1 96.31 560 PRO A N 1
ATOM 4482 C CA . PRO A 1 560 ? -34.688 1.487 4.508 1 96.31 560 PRO A CA 1
ATOM 4483 C C . PRO A 1 560 ? -33.844 1.084 5.719 1 96.31 560 PRO A C 1
ATOM 4485 O O . PRO A 1 560 ? -33.688 -0.107 6.012 1 96.31 560 PRO A O 1
ATOM 4488 N N . ALA A 1 561 ? -33.188 1.952 6.348 1 97.5 561 ALA A N 1
ATOM 4489 C CA . ALA A 1 561 ? -32.344 1.744 7.527 1 97.5 561 ALA A CA 1
ATOM 4490 C C . ALA A 1 561 ? -32.5 2.895 8.523 1 97.5 561 ALA A C 1
ATOM 4492 O O . ALA A 1 561 ? -32.844 4.016 8.133 1 97.5 561 ALA A O 1
ATOM 4493 N N . THR A 1 562 ? -32.312 2.631 9.812 1 97.12 562 THR A N 1
ATOM 4494 C CA . THR A 1 562 ? -32.375 3.623 10.875 1 97.12 562 THR A CA 1
ATOM 4495 C C . THR A 1 562 ? -31.141 3.545 11.766 1 97.12 562 THR A C 1
ATOM 4497 O O . THR A 1 562 ? -30.297 2.678 11.57 1 97.12 562 THR A O 1
ATOM 4500 N N . ARG A 1 563 ? -31.047 4.469 12.711 1 96.38 563 ARG A N 1
ATOM 4501 C CA . ARG A 1 563 ? -29.922 4.508 13.633 1 96.38 563 ARG A CA 1
ATOM 4502 C C . ARG A 1 563 ? -29.844 3.229 14.453 1 96.38 563 ARG A C 1
ATOM 4504 O O . ARG A 1 563 ? -28.766 2.797 14.844 1 96.38 563 ARG A O 1
ATOM 4511 N N . GLU A 1 564 ? -30.922 2.592 14.703 1 96.56 564 GLU A N 1
ATOM 4512 C CA . GLU A 1 564 ? -30.969 1.359 15.484 1 96.56 564 GLU A CA 1
ATOM 4513 C C . GLU A 1 564 ? -30.234 0.224 14.766 1 96.56 564 GLU A C 1
ATOM 4515 O O . GLU A 1 564 ? -29.828 -0.754 15.398 1 96.56 564 GLU A O 1
ATOM 4520 N N . ASP A 1 565 ? -30.094 0.372 13.461 1 97.44 565 ASP A N 1
ATOM 4521 C CA . ASP A 1 565 ? -29.422 -0.649 12.672 1 97.44 565 ASP A CA 1
ATOM 4522 C C . ASP A 1 565 ? -27.906 -0.481 12.75 1 97.44 565 ASP A C 1
ATOM 4524 O O . ASP A 1 565 ? -27.156 -1.348 12.297 1 97.44 565 ASP A O 1
ATOM 4528 N N . MET A 1 566 ? -27.469 0.585 13.266 1 97.12 566 MET A N 1
ATOM 4529 C CA . MET A 1 566 ? -26.047 0.877 13.359 1 97.12 566 MET A CA 1
ATOM 4530 C C . MET A 1 566 ? -25.5 0.477 14.727 1 97.12 566 MET A C 1
ATOM 4532 O O . MET A 1 566 ? -26.141 0.726 15.75 1 97.12 566 MET A O 1
ATOM 4536 N N . HIS A 1 567 ? -24.344 -0.17 14.711 1 97.19 567 HIS A N 1
ATOM 4537 C CA . HIS A 1 567 ? -23.734 -0.69 15.93 1 97.19 567 HIS A CA 1
ATOM 4538 C C . HIS A 1 567 ? -22.266 -0.317 16.016 1 97.19 567 HIS A C 1
ATOM 4540 O O . HIS A 1 567 ? -21.609 -0.069 14.992 1 97.19 567 HIS A O 1
ATOM 4546 N N . ARG A 1 568 ? -21.844 -0.24 17.219 1 96 568 ARG A N 1
ATOM 4547 C CA . ARG A 1 568 ? -20.422 0.002 17.438 1 96 568 ARG A CA 1
ATOM 4548 C C . ARG A 1 568 ? -19.578 -1.128 16.859 1 96 568 ARG A C 1
ATOM 4550 O O . ARG A 1 568 ? -19.922 -2.303 16.984 1 96 568 ARG A O 1
ATOM 4557 N N . TYR A 1 569 ? -18.562 -0.79 16.109 1 97.25 569 TYR A N 1
ATOM 4558 C CA . TYR A 1 569 ? -17.656 -1.784 15.547 1 97.25 569 TYR A CA 1
ATOM 4559 C C . TYR A 1 569 ? -16.391 -1.921 16.406 1 97.25 569 TYR A C 1
ATOM 4561 O O . TYR A 1 569 ? -15.539 -1.034 16.391 1 97.25 569 TYR A O 1
ATOM 4569 N N . GLY A 1 570 ? -16.266 -3.012 17.094 1 93.56 570 GLY A N 1
ATOM 4570 C CA . GLY A 1 570 ? -15.125 -3.225 17.984 1 93.56 570 GLY A CA 1
ATOM 4571 C C . GLY A 1 570 ? -15.133 -2.303 19.188 1 93.56 570 GLY A C 1
ATOM 4572 O O . GLY A 1 570 ? -16.125 -1.625 19.453 1 93.56 570 GLY A O 1
ATOM 4573 N N . ASN A 1 571 ? -14.016 -2.309 19.953 1 92.31 571 ASN A N 1
ATOM 4574 C CA . ASN A 1 571 ? -13.906 -1.538 21.188 1 92.31 571 ASN A CA 1
ATOM 4575 C C . ASN A 1 571 ? -12.656 -0.669 21.188 1 92.31 571 ASN A C 1
ATOM 4577 O O . ASN A 1 571 ? -12.141 -0.324 22.266 1 92.31 571 ASN A O 1
ATOM 4581 N N . VAL A 1 572 ? -12.227 -0.299 20.047 1 94.81 572 VAL A N 1
ATOM 4582 C CA . VAL A 1 572 ? -11.008 0.494 19.938 1 94.81 572 VAL A CA 1
ATOM 4583 C C . VAL A 1 572 ? -11.352 1.923 19.531 1 94.81 572 VAL A C 1
ATOM 4585 O O . VAL A 1 572 ? -12.148 2.133 18.609 1 94.81 572 VAL A O 1
ATOM 4588 N N . ALA A 1 573 ? -10.797 2.865 20.234 1 94.06 573 ALA A N 1
ATOM 4589 C CA . ALA A 1 573 ? -10.961 4.266 19.859 1 94.06 573 ALA A CA 1
ATOM 4590 C C . ALA A 1 573 ? -10.055 4.621 18.672 1 94.06 573 ALA A C 1
ATOM 4592 O O . ALA A 1 573 ? -9.008 4 18.484 1 94.06 573 ALA A O 1
ATOM 4593 N N . SER A 1 574 ? -10.469 5.594 17.844 1 94.75 574 SER A N 1
ATOM 4594 C CA . SER A 1 574 ? -9.672 6.02 16.703 1 94.75 574 SER A CA 1
ATOM 4595 C C . SER A 1 574 ? -8.273 6.453 17.125 1 94.75 574 SER A C 1
ATOM 4597 O O . SER A 1 574 ? -7.293 6.168 16.438 1 94.75 574 SER A O 1
ATOM 4599 N N . LYS A 1 575 ? -8.109 7.09 18.281 1 95 575 LYS A N 1
ATOM 4600 C CA . LYS A 1 575 ? -6.84 7.648 18.734 1 95 575 LYS A CA 1
ATOM 4601 C C . LYS A 1 575 ? -5.887 6.543 19.172 1 95 575 LYS A C 1
ATOM 4603 O O . LYS A 1 575 ? -4.793 6.824 19.672 1 95 575 LYS A O 1
ATOM 4608 N N . GLU A 1 576 ? -6.266 5.324 19.031 1 96.19 576 GLU A N 1
ATOM 4609 C CA . GLU A 1 576 ? -5.41 4.215 19.438 1 96.19 576 GLU A CA 1
ATOM 4610 C C . GLU A 1 576 ? -4.926 3.418 18.234 1 96.19 576 GLU A C 1
ATOM 4612 O O . GLU A 1 576 ? -4.02 2.59 18.344 1 96.19 576 GLU A O 1
ATOM 4617 N N . LEU A 1 577 ? -5.48 3.605 17.141 1 97.88 577 LEU A N 1
ATOM 4618 C CA . LEU A 1 577 ? -5.383 2.668 16.031 1 97.88 577 LEU A CA 1
ATOM 4619 C C . LEU A 1 577 ? -3.953 2.602 15.5 1 97.88 577 LEU A C 1
ATOM 4621 O O . LEU A 1 577 ? -3.408 1.512 15.312 1 97.88 577 LEU A O 1
ATOM 4625 N N . PHE A 1 578 ? -3.27 3.732 15.227 1 98.38 578 PHE A N 1
ATOM 4626 C CA . PHE A 1 578 ? -1.898 3.697 14.734 1 98.38 578 PHE A CA 1
ATOM 4627 C C . PHE A 1 578 ? -0.958 3.123 15.781 1 98.38 578 PHE A C 1
ATOM 4629 O O . PHE A 1 578 ? -0.049 2.355 15.461 1 98.38 578 PHE A O 1
ATOM 4636 N N . ALA A 1 579 ? -1.158 3.586 17.062 1 97.81 579 ALA A N 1
ATOM 4637 C CA . ALA A 1 579 ? -0.323 3.076 18.141 1 97.81 579 ALA A CA 1
ATOM 4638 C C . ALA A 1 579 ? -0.385 1.552 18.203 1 97.81 579 ALA A C 1
ATOM 4640 O O . ALA A 1 579 ? 0.65 0.885 18.281 1 97.81 579 ALA A O 1
ATOM 4641 N N . ARG A 1 580 ? -1.574 1.035 18.172 1 97 580 ARG A N 1
ATOM 4642 C CA . ARG A 1 580 ? -1.763 -0.411 18.234 1 97 580 ARG A CA 1
ATOM 4643 C C . ARG A 1 580 ? -1.083 -1.093 17.047 1 97 580 ARG A C 1
ATOM 4645 O O . ARG A 1 580 ? -0.496 -2.166 17.188 1 97 580 ARG A O 1
ATOM 4652 N N . TYR A 1 581 ? -1.207 -0.572 15.906 1 97.75 581 TYR A N 1
ATOM 4653 C CA . TYR A 1 581 ? -0.556 -1.143 14.727 1 97.75 581 TYR A CA 1
ATOM 4654 C C . TYR A 1 581 ? 0.957 -1.181 14.914 1 97.75 581 TYR A C 1
ATOM 4656 O O . TYR A 1 581 ? 1.588 -2.219 14.695 1 97.75 581 TYR A O 1
ATOM 4664 N N . PHE A 1 582 ? 1.582 -0.054 15.281 1 97.44 582 PHE A N 1
ATOM 4665 C CA . PHE A 1 582 ? 3.035 0.054 15.312 1 97.44 582 PHE A CA 1
ATOM 4666 C C . PHE A 1 582 ? 3.609 -0.748 16.484 1 97.44 582 PHE A C 1
ATOM 4668 O O . PHE A 1 582 ? 4.809 -1.036 16.516 1 97.44 582 PHE A O 1
ATOM 4675 N N . GLU A 1 583 ? 2.83 -1.095 17.422 1 95.94 583 GLU A N 1
ATOM 4676 C CA . GLU A 1 583 ? 3.281 -1.96 18.5 1 95.94 583 GLU A CA 1
ATOM 4677 C C . GLU A 1 583 ? 3.717 -3.324 17.984 1 95.94 583 GLU A C 1
ATOM 4679 O O . GLU A 1 583 ? 4.449 -4.051 18.656 1 95.94 583 GLU A O 1
ATOM 4684 N N . HIS A 1 584 ? 3.291 -3.689 16.812 1 95.19 584 HIS A N 1
ATOM 4685 C CA . HIS A 1 584 ? 3.736 -4.922 16.172 1 95.19 584 HIS A CA 1
ATOM 4686 C C . HIS A 1 584 ? 5.184 -4.812 15.711 1 95.19 584 HIS A C 1
ATOM 4688 O O . HIS A 1 584 ? 5.82 -5.82 15.391 1 95.19 584 HIS A O 1
ATOM 4694 N N . PHE A 1 585 ? 5.723 -3.645 15.641 1 95.19 585 PHE A N 1
ATOM 4695 C CA . PHE A 1 585 ? 7.098 -3.377 15.227 1 95.19 585 PHE A CA 1
ATOM 4696 C C . PHE A 1 585 ? 7.867 -2.664 16.328 1 95.19 585 PHE A C 1
ATOM 4698 O O . PHE A 1 585 ? 8.195 -1.482 16.203 1 95.19 585 PHE A O 1
ATOM 4705 N N . PRO A 1 586 ? 8.211 -3.344 17.297 1 92.56 586 PRO A N 1
ATOM 4706 C CA . PRO A 1 586 ? 8.781 -2.719 18.5 1 92.56 586 PRO A CA 1
ATOM 4707 C C . PRO A 1 586 ? 10.141 -2.074 18.25 1 92.56 586 PRO A C 1
ATOM 4709 O O . PRO A 1 586 ? 10.93 -2.586 17.438 1 92.56 586 PRO A O 1
ATOM 4712 N N . ALA A 1 587 ? 10.266 -0.997 18.891 1 90.19 587 ALA A N 1
ATOM 4713 C CA . ALA A 1 587 ? 11.57 -0.346 18.906 1 90.19 587 ALA A CA 1
ATOM 4714 C C . ALA A 1 587 ? 12.547 -1.115 19.797 1 90.19 587 ALA A C 1
ATOM 4716 O O . ALA A 1 587 ? 12.133 -1.88 20.672 1 90.19 587 ALA A O 1
ATOM 4717 N N . ILE A 1 588 ? 13.828 -0.996 19.453 1 84.12 588 ILE A N 1
ATOM 4718 C CA . ILE A 1 588 ? 14.875 -1.531 20.312 1 84.12 588 ILE A CA 1
ATOM 4719 C C . ILE A 1 588 ? 15.492 -0.404 21.141 1 84.12 588 ILE A C 1
ATOM 4721 O O . ILE A 1 588 ? 16.047 0.546 20.578 1 84.12 588 ILE A O 1
ATOM 4725 N N . ASN A 1 589 ? 15.422 -0.467 22.375 1 81.75 589 ASN A N 1
ATOM 4726 C CA . ASN A 1 589 ? 15.867 0.593 23.266 1 81.75 589 ASN A CA 1
ATOM 4727 C C . ASN A 1 589 ? 15.273 1.943 22.891 1 81.75 589 ASN A C 1
ATOM 4729 O O . ASN A 1 589 ? 15.984 2.949 22.828 1 81.75 589 ASN A O 1
ATOM 4733 N N . ASN A 1 590 ? 14.023 1.884 22.438 1 82 590 ASN A N 1
ATOM 4734 C CA . ASN A 1 590 ? 13.258 3.066 22.062 1 82 590 ASN A CA 1
ATOM 4735 C C . ASN A 1 590 ? 13.859 3.762 20.844 1 82 590 ASN A C 1
ATOM 4737 O O . ASN A 1 590 ? 13.68 4.969 20.656 1 82 590 ASN A O 1
ATOM 4741 N N . GLU A 1 591 ? 14.625 3.012 20.141 1 85.12 591 GLU A N 1
ATOM 4742 C CA . GLU A 1 591 ? 15.227 3.555 18.922 1 85.12 591 GLU A CA 1
ATOM 4743 C C . GLU A 1 591 ? 14.75 2.803 17.688 1 85.12 591 GLU A C 1
ATOM 4745 O O . GLU A 1 591 ? 14.43 1.616 17.75 1 85.12 591 GLU A O 1
ATOM 4750 N N . CYS A 1 592 ? 14.531 3.586 16.672 1 88.94 592 CYS A N 1
ATOM 4751 C CA . CYS A 1 592 ? 14.18 3.061 15.352 1 88.94 592 CYS A CA 1
ATOM 4752 C C . CYS A 1 592 ? 15.109 3.615 14.281 1 88.94 592 CYS A C 1
ATOM 4754 O O . CYS A 1 592 ? 15.641 4.719 14.422 1 88.94 592 CYS A O 1
ATOM 4756 N N . PRO A 1 593 ? 15.438 2.789 13.258 1 77.12 593 PRO A N 1
ATOM 4757 C CA . PRO A 1 593 ? 16.141 3.398 12.125 1 77.12 593 PRO A CA 1
ATOM 4758 C C . PRO A 1 593 ? 15.414 4.613 11.555 1 77.12 593 PRO A C 1
ATOM 4760 O O . PRO A 1 593 ? 14.18 4.621 11.492 1 77.12 593 PRO A O 1
ATOM 4763 N N . GLU A 1 594 ? 16.156 5.637 11.305 1 73.06 594 GLU A N 1
ATOM 4764 C CA . GLU A 1 594 ? 15.617 6.848 10.703 1 73.06 594 GLU A CA 1
ATOM 4765 C C . GLU A 1 594 ? 16.328 7.188 9.398 1 73.06 594 GLU A C 1
ATOM 4767 O O . GLU A 1 594 ? 17.297 6.527 9.031 1 73.06 594 GLU A O 1
ATOM 4772 N N . ASP A 1 595 ? 15.664 8.031 8.477 1 66.81 595 ASP A N 1
ATOM 4773 C CA . ASP A 1 595 ? 16.328 8.484 7.258 1 66.81 595 ASP A CA 1
ATOM 4774 C C . ASP A 1 595 ? 17.578 9.297 7.582 1 66.81 595 ASP A C 1
ATOM 4776 O O . ASP A 1 595 ? 17.609 10.016 8.586 1 66.81 595 ASP A O 1
ATOM 4780 N N . MET B 1 1 ? -21.328 -32.875 63.438 1 24.84 1 MET B N 1
ATOM 4781 C CA . MET B 1 1 ? -21.781 -33.188 62.094 1 24.84 1 MET B CA 1
ATOM 4782 C C . MET B 1 1 ? -21.312 -32.156 61.062 1 24.84 1 MET B C 1
ATOM 4784 O O . MET B 1 1 ? -21.875 -31.062 61 1 24.84 1 MET B O 1
ATOM 4788 N N . ALA B 1 2 ? -19.984 -32.031 60.875 1 28.98 2 ALA B N 1
ATOM 4789 C CA . ALA B 1 2 ? -19.125 -31.125 60.125 1 28.98 2 ALA B CA 1
ATOM 4790 C C . ALA B 1 2 ? -19.406 -31.172 58.625 1 28.98 2 ALA B C 1
ATOM 4792 O O . ALA B 1 2 ? -19.312 -32.219 58.031 1 28.98 2 ALA B O 1
ATOM 4793 N N . TYR B 1 3 ? -20.391 -30.328 58.188 1 27.83 3 TYR B N 1
ATOM 4794 C CA . TYR B 1 3 ? -20.922 -30.219 56.844 1 27.83 3 TYR B CA 1
ATOM 4795 C C . TYR B 1 3 ? -19.812 -29.891 55.844 1 27.83 3 TYR B C 1
ATOM 4797 O O . TYR B 1 3 ? -19.125 -28.875 55.969 1 27.83 3 TYR B O 1
ATOM 4805 N N . THR B 1 4 ? -19.094 -30.828 55.344 1 28.42 4 THR B N 1
ATOM 4806 C CA . THR B 1 4 ? -18.062 -30.734 54.312 1 28.42 4 THR B CA 1
ATOM 4807 C C . THR B 1 4 ? -18.641 -30.141 53.031 1 28.42 4 THR B C 1
ATOM 4809 O O . THR B 1 4 ? -19.578 -30.703 52.438 1 28.42 4 THR B O 1
ATOM 4812 N N . LYS B 1 5 ? -18.609 -28.766 52.844 1 27.48 5 LYS B N 1
ATOM 4813 C CA . LYS B 1 5 ? -19 -28.016 51.656 1 27.48 5 LYS B CA 1
ATOM 4814 C C . LYS B 1 5 ? -18.219 -28.5 50.438 1 27.48 5 LYS B C 1
ATOM 4816 O O . LYS B 1 5 ? -17 -28.359 50.375 1 27.48 5 LYS B O 1
ATOM 4821 N N . LYS B 1 6 ? -18.75 -29.547 49.812 1 31.16 6 LYS B N 1
ATOM 4822 C CA . LYS B 1 6 ? -18.219 -30.016 48.531 1 31.16 6 LYS B CA 1
ATOM 4823 C C . LYS B 1 6 ? -18.297 -28.922 47.469 1 31.16 6 LYS B C 1
ATOM 4825 O O . LYS B 1 6 ? -19.375 -28.438 47.125 1 31.16 6 LYS B O 1
ATOM 4830 N N . LEU B 1 7 ? -17.25 -28.109 47.375 1 30.67 7 LEU B N 1
ATOM 4831 C CA . LEU B 1 7 ? -17.141 -27.125 46.281 1 30.67 7 LEU B CA 1
ATOM 4832 C C . LEU B 1 7 ? -17.203 -27.797 44.938 1 30.67 7 LEU B C 1
ATOM 4834 O O . LEU B 1 7 ? -16.359 -28.656 44.625 1 30.67 7 LEU B O 1
ATOM 4838 N N . VAL B 1 8 ? -18.375 -27.969 44.344 1 30.73 8 VAL B N 1
ATOM 4839 C CA . VAL B 1 8 ? -18.594 -28.391 42.969 1 30.73 8 VAL B CA 1
ATOM 4840 C C . VAL B 1 8 ? -17.906 -27.422 42 1 30.73 8 VAL B C 1
ATOM 4842 O O . VAL B 1 8 ? -18.219 -26.234 42 1 30.73 8 VAL B O 1
ATOM 4845 N N . TYR B 1 9 ? -16.625 -27.672 41.719 1 31.11 9 TYR B N 1
ATOM 4846 C CA . TYR B 1 9 ? -15.945 -27 40.625 1 31.11 9 TYR B CA 1
ATOM 4847 C C . TYR B 1 9 ? -16.703 -27.203 39.312 1 31.11 9 TYR B C 1
ATOM 4849 O O . TYR B 1 9 ? -16.812 -28.328 38.844 1 31.11 9 TYR B O 1
ATOM 4857 N N . LEU B 1 10 ? -17.719 -26.422 39.062 1 33.59 10 LEU B N 1
ATOM 4858 C CA . LEU B 1 10 ? -18.312 -26.375 37.75 1 33.59 10 LEU B CA 1
ATOM 4859 C C . LEU B 1 10 ? -17.25 -26.062 36.688 1 33.59 10 LEU B C 1
ATOM 4861 O O . LEU B 1 10 ? -16.672 -24.969 36.688 1 33.59 10 LEU B O 1
ATOM 4865 N N . TRP B 1 11 ? -16.609 -27.094 36.125 1 30.73 11 TRP B N 1
ATOM 4866 C CA . TRP B 1 11 ? -15.82 -26.984 34.906 1 30.73 11 TRP B CA 1
ATOM 4867 C C . TRP B 1 11 ? -16.641 -26.391 33.781 1 30.73 11 TRP B C 1
ATOM 4869 O O . TRP B 1 11 ? -17.625 -26.984 33.344 1 30.73 11 TRP B O 1
ATOM 4879 N N . VAL B 1 12 ? -16.797 -25.094 33.719 1 33.75 12 VAL B N 1
ATOM 4880 C CA . VAL B 1 12 ? -17.328 -24.438 32.531 1 33.75 12 VAL B CA 1
ATOM 4881 C C . VAL B 1 12 ? -16.516 -24.828 31.312 1 33.75 12 VAL B C 1
ATOM 4883 O O . VAL B 1 12 ? -15.32 -24.516 31.234 1 33.75 12 VAL B O 1
ATOM 4886 N N . PHE B 1 13 ? -16.891 -25.891 30.641 1 31.08 13 PHE B N 1
ATOM 4887 C CA . PHE B 1 13 ? -16.422 -26.188 29.297 1 31.08 13 PHE B CA 1
ATOM 4888 C C . PHE B 1 13 ? -16.688 -25.016 28.359 1 31.08 13 PHE B C 1
ATOM 4890 O O . PHE B 1 13 ? -17.828 -24.703 28.047 1 31.08 13 PHE B O 1
ATOM 4897 N N . GLN B 1 14 ? -15.852 -24.031 28.406 1 31.23 14 GLN B N 1
ATOM 4898 C CA . GLN B 1 14 ? -15.867 -23.062 27.328 1 31.23 14 GLN B CA 1
ATOM 4899 C C . GLN B 1 14 ? -15.688 -23.75 25.969 1 31.23 14 GLN B C 1
ATOM 4901 O O . GLN B 1 14 ? -14.641 -24.328 25.703 1 31.23 14 GLN B O 1
ATOM 4906 N N . THR B 1 15 ? -16.75 -24.172 25.375 1 31.75 15 THR B N 1
ATOM 4907 C CA . THR B 1 15 ? -16.781 -24.562 23.969 1 31.75 15 THR B CA 1
ATOM 4908 C C . THR B 1 15 ? -16.203 -23.453 23.094 1 31.75 15 THR B C 1
ATOM 4910 O O . THR B 1 15 ? -16.688 -22.312 23.109 1 31.75 15 THR B O 1
ATOM 4913 N N . ALA B 1 16 ? -14.938 -23.469 22.844 1 33.97 16 ALA B N 1
ATOM 4914 C CA . ALA B 1 16 ? -14.336 -22.734 21.734 1 33.97 16 ALA B CA 1
ATOM 4915 C C . ALA B 1 16 ? -15.156 -22.891 20.469 1 33.97 16 ALA B C 1
ATOM 4917 O O . ALA B 1 16 ? -15.188 -23.969 19.859 1 33.97 16 ALA B O 1
ATOM 4918 N N . LEU B 1 17 ? -16.234 -22.188 20.406 1 31.36 17 LEU B N 1
ATOM 4919 C CA . LEU B 1 17 ? -16.844 -22.078 19.078 1 31.36 17 LEU B CA 1
ATOM 4920 C C . LEU B 1 17 ? -15.828 -21.578 18.062 1 31.36 17 LEU B C 1
ATOM 4922 O O . LEU B 1 17 ? -15.422 -20.406 18.109 1 31.36 17 LEU B O 1
ATOM 4926 N N . SER B 1 18 ? -14.875 -22.344 17.766 1 34.56 18 SER B N 1
ATOM 4927 C CA . SER B 1 18 ? -14.117 -22.109 16.531 1 34.56 18 SER B CA 1
ATOM 4928 C C . SER B 1 18 ? -15.031 -21.641 15.406 1 34.56 18 SER B C 1
ATOM 4930 O O . SER B 1 18 ? -15.898 -22.391 14.953 1 34.56 18 SER B O 1
ATOM 4932 N N . SER B 1 19 ? -15.398 -20.469 15.406 1 38.53 19 SER B N 1
ATOM 4933 C CA . SER B 1 19 ? -16.125 -19.984 14.234 1 38.53 19 SER B CA 1
ATOM 4934 C C . SER B 1 19 ? -15.523 -20.547 12.945 1 38.53 19 SER B C 1
ATOM 4936 O O . SER B 1 19 ? -14.445 -20.109 12.523 1 38.53 19 SER B O 1
ATOM 4938 N N . CYS B 1 20 ? -15.609 -21.766 12.672 1 42.78 20 CYS B N 1
ATOM 4939 C CA . CYS B 1 20 ? -15.273 -22.484 11.445 1 42.78 20 CYS B CA 1
ATOM 4940 C C . CYS B 1 20 ? -15.914 -21.812 10.234 1 42.78 20 CYS B C 1
ATOM 4942 O O . CYS B 1 20 ? -17.125 -21.906 10.039 1 42.78 20 CYS B O 1
ATOM 4944 N N . ALA B 1 21 ? -15.375 -20.797 9.664 1 53.34 21 ALA B N 1
ATOM 4945 C CA . ALA B 1 21 ? -15.875 -20.359 8.367 1 53.34 21 ALA B CA 1
ATOM 4946 C C . ALA B 1 21 ? -16.203 -21.547 7.473 1 53.34 21 ALA B C 1
ATOM 4948 O O . ALA B 1 21 ? -15.453 -22.516 7.41 1 53.34 21 ALA B O 1
ATOM 4949 N N . ALA B 1 22 ? -17.438 -21.609 7.02 1 67.75 22 ALA B N 1
ATOM 4950 C CA . ALA B 1 22 ? -17.891 -22.672 6.121 1 67.75 22 ALA B CA 1
ATOM 4951 C C . ALA B 1 22 ? -16.969 -22.781 4.902 1 67.75 22 ALA B C 1
ATOM 4953 O O . ALA B 1 22 ? -16.625 -21.766 4.293 1 67.75 22 ALA B O 1
ATOM 4954 N N . LYS B 1 23 ? -16.422 -23.875 4.637 1 77.06 23 LYS B N 1
ATOM 4955 C CA . LYS B 1 23 ? -15.547 -24.141 3.494 1 77.06 23 LYS B CA 1
ATOM 4956 C C . LYS B 1 23 ? -16.281 -23.922 2.176 1 77.06 23 LYS B C 1
ATOM 4958 O O . LYS B 1 23 ? -17.422 -24.391 2.008 1 77.06 23 LYS B O 1
ATOM 4963 N N . LEU B 1 24 ? -15.734 -23.141 1.362 1 86.88 24 LEU B N 1
ATOM 4964 C CA . LEU B 1 24 ? -16.266 -22.906 0.025 1 86.88 24 LEU B CA 1
ATOM 4965 C C . LEU B 1 24 ? -16.234 -24.188 -0.806 1 86.88 24 LEU B C 1
ATOM 4967 O O . LEU B 1 24 ? -15.258 -24.953 -0.746 1 86.88 24 LEU B O 1
ATOM 4971 N N . THR B 1 25 ? -17.281 -24.5 -1.516 1 90.5 25 THR B N 1
ATOM 4972 C CA . THR B 1 25 ? -17.391 -25.719 -2.303 1 90.5 25 THR B CA 1
ATOM 4973 C C . THR B 1 25 ? -17.328 -25.406 -3.795 1 90.5 25 THR B C 1
ATOM 4975 O O . THR B 1 25 ? -18.062 -24.547 -4.285 1 90.5 25 THR B O 1
ATOM 4978 N N . PRO B 1 26 ? -16.516 -26.156 -4.52 1 94.62 26 PRO B N 1
ATOM 4979 C CA . PRO B 1 26 ? -16.438 -25.953 -5.969 1 94.62 26 PRO B CA 1
ATOM 4980 C C . PRO B 1 26 ? -17.766 -26.234 -6.676 1 94.62 26 PRO B C 1
ATOM 4982 O O . PRO B 1 26 ? -18.578 -27.016 -6.184 1 94.62 26 PRO B O 1
ATOM 4985 N N . GLY B 1 27 ? -17.969 -25.594 -7.785 1 91.88 27 GLY B N 1
ATOM 4986 C CA . GLY B 1 27 ? -19.141 -25.844 -8.609 1 91.88 27 GLY B CA 1
ATOM 4987 C C . GLY B 1 27 ? -19.078 -27.172 -9.336 1 91.88 27 GLY B C 1
ATOM 4988 O O . GLY B 1 27 ? -18.016 -27.797 -9.422 1 91.88 27 GLY B O 1
ATOM 4989 N N . GLN B 1 28 ? -20.188 -27.578 -9.906 1 94.25 28 GLN B N 1
ATOM 4990 C CA . GLN B 1 28 ? -20.281 -28.828 -10.648 1 94.25 28 GLN B CA 1
ATOM 4991 C C . GLN B 1 28 ? -19.938 -28.625 -12.117 1 94.25 28 GLN B C 1
ATOM 4993 O O . GLN B 1 28 ? -20.203 -27.562 -12.688 1 94.25 28 GLN B O 1
ATOM 4998 N N . PRO B 1 29 ? -19.375 -29.719 -12.711 1 97.44 29 PRO B N 1
ATOM 4999 C CA . PRO B 1 29 ? -19.156 -29.656 -14.156 1 97.44 29 PRO B CA 1
ATOM 5000 C C . PRO B 1 29 ? -20.438 -29.406 -14.938 1 97.44 29 PRO B C 1
ATOM 5002 O O . PRO B 1 29 ? -21.531 -29.75 -14.461 1 97.44 29 PRO B O 1
ATOM 5005 N N . ARG B 1 30 ? -20.312 -28.828 -16.109 1 96.19 30 ARG B N 1
ATOM 5006 C CA . ARG B 1 30 ? -21.469 -28.469 -16.906 1 96.19 30 ARG B CA 1
ATOM 5007 C C . ARG B 1 30 ? -22.078 -29.703 -17.562 1 96.19 30 ARG B C 1
ATOM 5009 O O . ARG B 1 30 ? -23.203 -29.656 -18.078 1 96.19 30 ARG B O 1
ATOM 5016 N N . GLY B 1 31 ? -21.375 -30.812 -17.656 1 97.31 31 GLY B N 1
ATOM 5017 C CA . GLY B 1 31 ? -21.844 -32.031 -18.297 1 97.31 31 GLY B CA 1
ATOM 5018 C C . GLY B 1 31 ? -20.781 -33.125 -18.391 1 97.31 31 GLY B C 1
ATOM 5019 O O . GLY B 1 31 ? -19.641 -32.906 -17.969 1 97.31 31 GLY B O 1
ATOM 5020 N N . PRO B 1 32 ? -21.156 -34.219 -18.969 1 97.44 32 PRO B N 1
ATOM 5021 C CA . PRO B 1 32 ? -20.203 -35.344 -19.094 1 97.44 32 PRO B CA 1
ATOM 5022 C C . PRO B 1 32 ? -19.062 -35 -20.062 1 97.44 32 PRO B C 1
ATOM 5024 O O . PRO B 1 32 ? -19.203 -34.156 -20.938 1 97.44 32 PRO B O 1
ATOM 5027 N N . LEU B 1 33 ? -17.969 -35.625 -19.891 1 98.62 33 LEU B N 1
ATOM 5028 C CA . LEU B 1 33 ? -16.859 -35.5 -20.812 1 98.62 33 LEU B CA 1
ATOM 5029 C C . LEU B 1 33 ? -17.203 -36.094 -22.172 1 98.62 33 LEU B C 1
ATOM 5031 O O . LEU B 1 33 ? -17.906 -37.125 -22.25 1 98.62 33 LEU B O 1
ATOM 5035 N N . PRO B 1 34 ? -16.734 -35.469 -23.219 1 97.75 34 PRO B N 1
ATOM 5036 C CA . PRO B 1 34 ? -16.875 -36.125 -24.531 1 97.75 34 PRO B CA 1
ATOM 5037 C C . PRO B 1 34 ? -15.898 -37.281 -24.719 1 97.75 34 PRO B C 1
ATOM 5039 O O . PRO B 1 34 ? -14.68 -37.062 -24.656 1 97.75 34 PRO B O 1
ATOM 5042 N N . TRP B 1 35 ? -16.422 -38.469 -24.969 1 98.12 35 TRP B N 1
ATOM 5043 C CA . TRP B 1 35 ? -15.578 -39.625 -25.188 1 98.12 35 TRP B CA 1
ATOM 5044 C C . TRP B 1 35 ? -15.422 -39.938 -26.672 1 98.12 35 TRP B C 1
ATOM 5046 O O . TRP B 1 35 ? -16.312 -39.625 -27.469 1 98.12 35 TRP B O 1
ATOM 5056 N N . GLY B 1 36 ? -14.25 -40.406 -27.031 1 98 36 GLY B N 1
ATOM 5057 C CA . GLY B 1 36 ? -13.961 -40.906 -28.375 1 98 36 GLY B CA 1
ATOM 5058 C C . GLY B 1 36 ? -13.305 -42.281 -28.359 1 98 36 GLY B C 1
ATOM 5059 O O . GLY B 1 36 ? -13.367 -43 -27.359 1 98 36 GLY B O 1
ATOM 5060 N N . ASP B 1 37 ? -12.781 -42.656 -29.5 1 97.25 37 ASP B N 1
ATOM 5061 C CA . ASP B 1 37 ? -12.086 -43.938 -29.609 1 97.25 37 ASP B CA 1
ATOM 5062 C C . ASP B 1 37 ? -10.805 -43.938 -28.781 1 97.25 37 ASP B C 1
ATOM 5064 O O . ASP B 1 37 ? -10.43 -44.969 -28.219 1 97.25 37 ASP B O 1
ATOM 5068 N N . ILE B 1 38 ? -10.141 -42.781 -28.75 1 98.31 38 ILE B N 1
ATOM 5069 C CA . ILE B 1 38 ? -8.938 -42.562 -27.969 1 98.31 38 ILE B CA 1
ATOM 5070 C C . ILE B 1 38 ? -9.125 -41.312 -27.078 1 98.31 38 ILE B C 1
ATOM 5072 O O . ILE B 1 38 ? -9.555 -40.281 -27.547 1 98.31 38 ILE B O 1
ATOM 5076 N N . ASN B 1 39 ? -8.844 -41.469 -25.812 1 98.88 39 ASN B N 1
ATOM 5077 C CA . ASN B 1 39 ? -8.977 -40.375 -24.859 1 98.88 39 ASN B CA 1
ATOM 5078 C C . ASN B 1 39 ? -7.691 -40.156 -24.062 1 98.88 39 ASN B C 1
ATOM 5080 O O . ASN B 1 39 ? -6.922 -41.094 -23.859 1 98.88 39 ASN B O 1
ATOM 5084 N N . ILE B 1 40 ? -7.449 -38.938 -23.656 1 98.88 40 ILE B N 1
ATOM 5085 C CA . ILE B 1 40 ? -6.223 -38.594 -22.953 1 98.88 40 ILE B CA 1
ATOM 5086 C C . ILE B 1 40 ? -6.543 -37.719 -21.75 1 98.88 40 ILE B C 1
ATOM 5088 O O . ILE B 1 40 ? -7.238 -36.719 -21.875 1 98.88 40 ILE B O 1
ATOM 5092 N N . ILE B 1 41 ? -6.121 -38.094 -20.547 1 98.94 41 ILE B N 1
ATOM 5093 C CA . ILE B 1 41 ? -6.02 -37.219 -19.391 1 98.94 41 ILE B CA 1
ATOM 5094 C C . ILE B 1 41 ? -4.641 -36.562 -19.359 1 98.94 41 ILE B C 1
ATOM 5096 O O . ILE B 1 41 ? -3.621 -37.25 -19.484 1 98.94 41 ILE B O 1
ATOM 5100 N N . HIS B 1 42 ? -4.629 -35.25 -19.219 1 98.88 42 HIS B N 1
ATOM 5101 C CA . HIS B 1 42 ? -3.387 -34.5 -19.406 1 98.88 42 HIS B CA 1
ATOM 5102 C C . HIS B 1 42 ? -3.078 -33.625 -18.203 1 98.88 42 HIS B C 1
ATOM 5104 O O . HIS B 1 42 ? -3.951 -32.875 -17.734 1 98.88 42 HIS B O 1
ATOM 5110 N N . THR B 1 43 ? -1.862 -33.688 -17.625 1 98.62 43 THR B N 1
ATOM 5111 C CA . THR B 1 43 ? -1.331 -32.75 -16.641 1 98.62 43 THR B CA 1
ATOM 5112 C C . THR B 1 43 ? -0.066 -32.062 -17.156 1 98.62 43 THR B C 1
ATOM 5114 O O . THR B 1 43 ? 0.618 -32.625 -18.031 1 98.62 43 THR B O 1
ATOM 5117 N N . SER B 1 44 ? 0.196 -30.938 -16.75 1 97.62 44 SER B N 1
ATOM 5118 C CA . SER B 1 44 ? 1.403 -30.172 -17.078 1 97.62 44 SER B CA 1
ATOM 5119 C C . SER B 1 44 ? 1.705 -29.141 -16 1 97.62 44 SER B C 1
ATOM 5121 O O . SER B 1 44 ? 0.79 -28.609 -15.367 1 97.62 44 SER B O 1
ATOM 5123 N N . ASP B 1 45 ? 2.992 -28.875 -15.75 1 97.44 45 ASP B N 1
ATOM 5124 C CA . ASP B 1 45 ? 3.416 -27.766 -14.891 1 97.44 45 ASP B CA 1
ATOM 5125 C C . ASP B 1 45 ? 2.764 -27.859 -13.516 1 97.44 45 ASP B C 1
ATOM 5127 O O . ASP B 1 45 ? 2.201 -26.875 -13.023 1 97.44 45 ASP B O 1
ATOM 5131 N N . THR B 1 46 ? 2.824 -29.062 -12.938 1 97.88 46 THR B N 1
ATOM 5132 C CA . THR B 1 46 ? 2.258 -29.25 -11.602 1 97.88 46 THR B CA 1
ATOM 5133 C C . THR B 1 46 ? 3.057 -28.469 -10.562 1 97.88 46 THR B C 1
ATOM 5135 O O . THR B 1 46 ? 2.508 -28.047 -9.547 1 97.88 46 THR B O 1
ATOM 5138 N N . HIS B 1 47 ? 4.324 -28.391 -10.766 1 97.38 47 HIS B N 1
ATOM 5139 C CA . HIS B 1 47 ? 5.211 -27.578 -9.938 1 97.38 47 HIS B CA 1
ATOM 5140 C C . HIS B 1 47 ? 5.051 -27.922 -8.461 1 97.38 47 HIS B C 1
ATOM 5142 O O . HIS B 1 47 ? 5.109 -27.047 -7.602 1 97.38 47 HIS B O 1
ATOM 5148 N N . GLY B 1 48 ? 4.793 -29.172 -8.211 1 97.31 48 GLY B N 1
ATOM 5149 C CA . GLY B 1 48 ? 4.773 -29.656 -6.844 1 97.31 48 GLY B CA 1
ATOM 5150 C C . GLY B 1 48 ? 3.486 -29.328 -6.113 1 97.31 48 GLY B C 1
ATOM 5151 O O . GLY B 1 48 ? 3.385 -29.547 -4.902 1 97.31 48 GLY B O 1
ATOM 5152 N N . TRP B 1 49 ? 2.498 -28.781 -6.746 1 97.81 49 TRP B N 1
ATOM 5153 C CA . TRP B 1 49 ? 1.22 -28.5 -6.102 1 97.81 49 TRP B CA 1
ATOM 5154 C C . TRP B 1 49 ? 0.416 -29.781 -5.898 1 97.81 49 TRP B C 1
ATOM 5156 O O . TRP B 1 49 ? -0.67 -29.938 -6.465 1 97.81 49 TRP B O 1
ATOM 5166 N N . LEU B 1 50 ? 0.892 -30.641 -5.016 1 98.44 50 LEU B N 1
ATOM 5167 C CA . LEU B 1 50 ? 0.385 -32 -4.883 1 98.44 50 LEU B CA 1
ATOM 5168 C C . LEU B 1 50 ? -0.588 -32.094 -3.711 1 98.44 50 LEU B C 1
ATOM 5170 O O . LEU B 1 50 ? -1.314 -33.094 -3.588 1 98.44 50 LEU B O 1
ATOM 5174 N N . LEU B 1 51 ? -0.651 -31.078 -2.873 1 97.56 51 LEU B N 1
ATOM 5175 C CA . LEU B 1 51 ? -1.553 -31.078 -1.727 1 97.56 51 LEU B CA 1
ATOM 5176 C C . LEU B 1 51 ? -2.895 -30.453 -2.092 1 97.56 51 LEU B C 1
ATOM 5178 O O . LEU B 1 51 ? -3.803 -30.391 -1.261 1 97.56 51 LEU B O 1
ATOM 5182 N N . GLY B 1 52 ? -3.016 -30.047 -3.354 1 97.38 52 GLY B N 1
ATOM 5183 C CA . GLY B 1 52 ? -4.141 -29.188 -3.688 1 97.38 52 GLY B CA 1
ATOM 5184 C C . GLY B 1 52 ? -3.994 -27.766 -3.154 1 97.38 52 GLY B C 1
ATOM 5185 O O . GLY B 1 52 ? -3.123 -27.5 -2.326 1 97.38 52 GLY B O 1
ATOM 5186 N N . HIS B 1 53 ? -4.754 -26.891 -3.775 1 97.19 53 HIS B N 1
ATOM 5187 C CA . HIS B 1 53 ? -4.828 -25.531 -3.221 1 97.19 53 HIS B CA 1
ATOM 5188 C C . HIS B 1 53 ? -5.594 -25.531 -1.903 1 97.19 53 HIS B C 1
ATOM 5190 O O . HIS B 1 53 ? -6.73 -26 -1.836 1 97.19 53 HIS B O 1
ATOM 5196 N N . THR B 1 54 ? -5.039 -24.969 -0.899 1 94.06 54 THR B N 1
ATOM 5197 C CA . THR B 1 54 ? -5.527 -25.25 0.444 1 94.06 54 THR B CA 1
ATOM 5198 C C . THR B 1 54 ? -6.215 -24.031 1.044 1 94.06 54 THR B C 1
ATOM 5200 O O . THR B 1 54 ? -6.816 -24.109 2.117 1 94.06 54 THR B O 1
ATOM 5203 N N . LYS B 1 55 ? -6.125 -22.891 0.441 1 93.44 55 LYS B N 1
ATOM 5204 C CA . LYS B 1 55 ? -6.723 -21.688 0.999 1 93.44 55 LYS B CA 1
ATOM 5205 C C . LYS B 1 55 ? -8.227 -21.641 0.731 1 93.44 55 LYS B C 1
ATOM 5207 O O . LYS B 1 55 ? -8.695 -22.125 -0.301 1 93.44 55 LYS B O 1
ATOM 5212 N N . ASN B 1 56 ? -8.977 -21.094 1.667 1 89.88 56 ASN B N 1
ATOM 5213 C CA . ASN B 1 56 ? -10.43 -21.062 1.571 1 89.88 56 ASN B CA 1
ATOM 5214 C C . ASN B 1 56 ? -10.922 -19.734 1.001 1 89.88 56 ASN B C 1
ATOM 5216 O O . ASN B 1 56 ? -11.758 -19.062 1.604 1 89.88 56 ASN B O 1
ATOM 5220 N N . GLN B 1 57 ? -10.398 -19.344 -0.044 1 88.75 57 GLN B N 1
ATOM 5221 C CA . GLN B 1 57 ? -10.773 -18.172 -0.821 1 88.75 57 GLN B CA 1
ATOM 5222 C C . GLN B 1 57 ? -10.719 -18.453 -2.318 1 88.75 57 GLN B C 1
ATOM 5224 O O . GLN B 1 57 ? -9.797 -19.125 -2.793 1 88.75 57 GLN B O 1
ATOM 5229 N N . TRP B 1 58 ? -11.703 -17.938 -3 1 88.81 58 TRP B N 1
ATOM 5230 C CA . TRP B 1 58 ? -11.703 -18.172 -4.441 1 88.81 58 TRP B CA 1
ATOM 5231 C C . TRP B 1 58 ? -10.492 -17.516 -5.098 1 88.81 58 TRP B C 1
ATOM 5233 O O . TRP B 1 58 ? -10.094 -16.406 -4.727 1 88.81 58 TRP B O 1
ATOM 5243 N N . PRO B 1 59 ? -9.906 -18.219 -6.035 1 92.31 59 PRO B N 1
ATOM 5244 C CA . PRO B 1 59 ? -10.43 -19.406 -6.695 1 92.31 59 PRO B CA 1
ATOM 5245 C C . PRO B 1 59 ? -9.859 -20.703 -6.121 1 92.31 59 PRO B C 1
ATOM 5247 O O . PRO B 1 59 ? -10.086 -21.781 -6.676 1 92.31 59 PRO B O 1
ATOM 5250 N N . GLU B 1 60 ? -9.211 -20.703 -5.055 1 94.5 60 GLU B N 1
ATOM 5251 C CA . GLU B 1 60 ? -8.406 -21.797 -4.527 1 94.5 60 GLU B CA 1
ATOM 5252 C C . GLU B 1 60 ? -9.242 -23.062 -4.355 1 94.5 60 GLU B C 1
ATOM 5254 O O . GLU B 1 60 ? -8.82 -24.156 -4.754 1 94.5 60 GLU B O 1
ATOM 5259 N N . PRO B 1 61 ? -10.469 -22.969 -3.908 1 95.25 61 PRO B N 1
ATOM 5260 C CA . PRO B 1 61 ? -11.258 -24.172 -3.711 1 95.25 61 PRO B CA 1
ATOM 5261 C C . PRO B 1 61 ? -11.531 -24.922 -5.016 1 95.25 61 PRO B C 1
ATOM 5263 O O . PRO B 1 61 ? -11.68 -26.156 -5.008 1 95.25 61 PRO B O 1
ATOM 5266 N N . ASN B 1 62 ? -11.57 -24.188 -6.098 1 97 62 ASN B N 1
ATOM 5267 C CA . ASN B 1 62 ? -11.789 -24.828 -7.391 1 97 62 ASN B CA 1
ATOM 5268 C C . ASN B 1 62 ? -10.672 -25.828 -7.715 1 97 62 ASN B C 1
ATOM 5270 O O . ASN B 1 62 ? -10.828 -26.672 -8.586 1 97 62 ASN B O 1
ATOM 5274 N N . TYR B 1 63 ? -9.57 -25.703 -7.062 1 98.31 63 TYR B N 1
ATOM 5275 C CA . TYR B 1 63 ? -8.383 -26.5 -7.371 1 98.31 63 TYR B CA 1
ATOM 5276 C C . TYR B 1 63 ? -7.91 -27.266 -6.145 1 98.31 63 TYR B C 1
ATOM 5278 O O . TYR B 1 63 ? -6.711 -27.531 -5.988 1 98.31 63 TYR B O 1
ATOM 5286 N N . SER B 1 64 ? -8.797 -27.688 -5.34 1 97.94 64 SER B N 1
ATOM 5287 C CA . SER B 1 64 ? -8.508 -28.203 -4.008 1 97.94 64 SER B CA 1
ATOM 5288 C C . SER B 1 64 ? -8.172 -29.688 -4.047 1 97.94 64 SER B C 1
ATOM 5290 O O . SER B 1 64 ? -7.809 -30.281 -3.029 1 97.94 64 SER B O 1
ATOM 5292 N N . GLY B 1 65 ? -8.297 -30.344 -5.172 1 98.5 65 GLY B N 1
ATOM 5293 C CA . GLY B 1 65 ? -7.988 -31.766 -5.242 1 98.5 65 GLY B CA 1
ATOM 5294 C C . GLY B 1 65 ? -6.516 -32.062 -5.027 1 98.5 65 GLY B C 1
ATOM 5295 O O . GLY B 1 65 ? -5.652 -31.422 -5.625 1 98.5 65 GLY B O 1
ATOM 5296 N N . THR B 1 66 ? -6.25 -33.031 -4.199 1 98.56 66 THR B N 1
ATOM 5297 C CA . THR B 1 66 ? -4.875 -33.469 -4.008 1 98.56 66 THR B CA 1
ATOM 5298 C C . THR B 1 66 ? -4.434 -34.375 -5.168 1 98.56 66 THR B C 1
ATOM 5300 O O . THR B 1 66 ? -5.25 -34.781 -6 1 98.56 66 THR B O 1
ATOM 5303 N N . TYR B 1 67 ? -3.082 -34.531 -5.246 1 98.75 67 TYR B N 1
ATOM 5304 C CA . TYR B 1 67 ? -2.59 -35.469 -6.254 1 98.75 67 TYR B CA 1
ATOM 5305 C C . TYR B 1 67 ? -3.115 -36.875 -6.004 1 98.75 67 TYR B C 1
ATOM 5307 O O . TYR B 1 67 ? -3.336 -37.656 -6.945 1 98.75 67 TYR B O 1
ATOM 5315 N N . GLY B 1 68 ? -3.312 -37.281 -4.707 1 98.88 68 GLY B N 1
ATOM 5316 C CA . GLY B 1 68 ? -3.973 -38.531 -4.398 1 98.88 68 GLY B CA 1
ATOM 5317 C C . GLY B 1 68 ? -5.383 -38.625 -4.949 1 98.88 68 GLY B C 1
ATOM 5318 O O . GLY B 1 68 ? -5.797 -39.656 -5.453 1 98.88 68 GLY B O 1
ATOM 5319 N N . ASP B 1 69 ? -6.148 -37.531 -4.797 1 98.88 69 ASP B N 1
ATOM 5320 C CA . ASP B 1 69 ? -7.473 -37.469 -5.41 1 98.88 69 ASP B CA 1
ATOM 5321 C C . ASP B 1 69 ? -7.391 -37.688 -6.918 1 98.88 69 ASP B C 1
ATOM 5323 O O . ASP B 1 69 ? -8.219 -38.406 -7.492 1 98.88 69 ASP B O 1
ATOM 5327 N N . PHE B 1 70 ? -6.469 -37.094 -7.555 1 98.88 70 PHE B N 1
ATOM 5328 C CA . PHE B 1 70 ? -6.273 -37.219 -8.992 1 98.88 70 PHE B CA 1
ATOM 5329 C C . PHE B 1 70 ? -5.992 -38.688 -9.375 1 98.88 70 PHE B C 1
ATOM 5331 O O . PHE B 1 70 ? -6.555 -39.188 -10.336 1 98.88 70 PHE B O 1
ATOM 5338 N N . ILE B 1 71 ? -5.102 -39.281 -8.602 1 98.88 71 ILE B N 1
ATOM 5339 C CA . ILE B 1 71 ? -4.758 -40.688 -8.867 1 98.88 71 ILE B CA 1
ATOM 5340 C C . ILE B 1 71 ? -6.008 -41.562 -8.75 1 98.88 71 ILE B C 1
ATOM 5342 O O . ILE B 1 71 ? -6.234 -42.438 -9.586 1 98.88 71 ILE B O 1
ATOM 5346 N N . SER B 1 72 ? -6.789 -41.344 -7.719 1 98.88 72 SER B N 1
ATOM 5347 C CA . SER B 1 72 ? -8.055 -42.062 -7.59 1 98.88 72 SER B CA 1
ATOM 5348 C C . SER B 1 72 ? -8.953 -41.844 -8.797 1 98.88 72 SER B C 1
ATOM 5350 O O . SER B 1 72 ? -9.531 -42.781 -9.344 1 98.88 72 SER B O 1
ATOM 5352 N N . PHE B 1 73 ? -9.102 -40.625 -9.18 1 98.88 73 PHE B N 1
ATOM 5353 C CA . PHE B 1 73 ? -9.891 -40.25 -10.352 1 98.88 73 PHE B CA 1
ATOM 5354 C C . PHE B 1 73 ? -9.438 -41.031 -11.586 1 98.88 73 PHE B C 1
ATOM 5356 O O . PHE B 1 73 ? -10.25 -41.625 -12.281 1 98.88 73 PHE B O 1
ATOM 5363 N N . VAL B 1 74 ? -8.094 -41 -11.852 1 98.88 74 VAL B N 1
ATOM 5364 C CA . VAL B 1 74 ? -7.516 -41.656 -13.016 1 98.88 74 VAL B CA 1
ATOM 5365 C C . VAL B 1 74 ? -7.867 -43.156 -12.984 1 98.88 74 VAL B C 1
ATOM 5367 O O . VAL B 1 74 ? -8.227 -43.75 -14.008 1 98.88 74 VAL B O 1
ATOM 5370 N N . GLY B 1 75 ? -7.715 -43.75 -11.797 1 98.75 75 GLY B N 1
ATOM 5371 C CA . GLY B 1 75 ? -8.07 -45.156 -11.672 1 98.75 75 GLY B CA 1
ATOM 5372 C C . GLY B 1 75 ? -9.508 -45.438 -12.078 1 98.75 75 GLY B C 1
ATOM 5373 O O . GLY B 1 75 ? -9.766 -46.406 -12.812 1 98.75 75 GLY B O 1
ATOM 5374 N N . HIS B 1 76 ? -10.398 -44.656 -11.586 1 98.81 76 HIS B N 1
ATOM 5375 C CA . HIS B 1 76 ? -11.805 -44.844 -11.922 1 98.81 76 HIS B CA 1
ATOM 5376 C C . HIS B 1 76 ? -12.055 -44.594 -13.406 1 98.81 76 HIS B C 1
ATOM 5378 O O . HIS B 1 76 ? -12.852 -45.281 -14.031 1 98.81 76 HIS B O 1
ATOM 5384 N N . MET B 1 77 ? -11.438 -43.594 -13.93 1 98.88 77 MET B N 1
ATOM 5385 C CA . MET B 1 77 ? -11.617 -43.281 -15.344 1 98.88 77 MET B CA 1
ATOM 5386 C C . MET B 1 77 ? -11.109 -44.406 -16.234 1 98.88 77 MET B C 1
ATOM 5388 O O . MET B 1 77 ? -11.688 -44.656 -17.281 1 98.88 77 MET B O 1
ATOM 5392 N N . LYS B 1 78 ? -9.992 -44.969 -15.93 1 98.5 78 LYS B N 1
ATOM 5393 C CA . LYS B 1 78 ? -9.477 -46.094 -16.703 1 98.5 78 LYS B CA 1
ATOM 5394 C C . LYS B 1 78 ? -10.445 -47.281 -16.656 1 98.5 78 LYS B C 1
ATOM 5396 O O . LYS B 1 78 ? -10.617 -48 -17.656 1 98.5 78 LYS B O 1
ATOM 5401 N N . LYS B 1 79 ? -11.039 -47.531 -15.492 1 98.19 79 LYS B N 1
ATOM 5402 C CA . LYS B 1 79 ? -12.078 -48.562 -15.406 1 98.19 79 LYS B CA 1
ATOM 5403 C C . LYS B 1 79 ? -13.258 -48.219 -16.328 1 98.19 79 LYS B C 1
ATOM 5405 O O . LYS B 1 79 ? -13.766 -49.094 -17.031 1 98.19 79 LYS B O 1
ATOM 5410 N N . LEU B 1 80 ? -13.656 -47 -16.281 1 98.5 80 LEU B N 1
ATOM 5411 C CA . LEU B 1 80 ? -14.758 -46.562 -17.125 1 98.5 80 LEU B CA 1
ATOM 5412 C C . LEU B 1 80 ? -14.414 -46.719 -18.609 1 98.5 80 LEU B C 1
ATOM 5414 O O . LEU B 1 80 ? -15.281 -47.062 -19.406 1 98.5 80 LEU B O 1
ATOM 5418 N N . ALA B 1 81 ? -13.211 -46.375 -18.938 1 98.75 81 ALA B N 1
ATOM 5419 C CA . ALA B 1 81 ? -12.773 -46.562 -20.328 1 98.75 81 ALA B CA 1
ATOM 5420 C C . ALA B 1 81 ? -12.922 -48.031 -20.766 1 98.75 81 ALA B C 1
ATOM 5422 O O . ALA B 1 81 ? -13.32 -48.281 -21.906 1 98.75 81 ALA B O 1
ATOM 5423 N N . LYS B 1 82 ? -12.555 -48.938 -19.906 1 98.12 82 LYS B N 1
ATOM 5424 C CA . LYS B 1 82 ? -12.719 -50.344 -20.203 1 98.12 82 LYS B CA 1
ATOM 5425 C C . LYS B 1 82 ? -14.188 -50.719 -20.406 1 98.12 82 LYS B C 1
ATOM 5427 O O . LYS B 1 82 ? -14.523 -51.438 -21.328 1 98.12 82 LYS B O 1
ATOM 5432 N N . GLU B 1 83 ? -14.969 -50.156 -19.578 1 98 83 GLU B N 1
ATOM 5433 C CA . GLU B 1 83 ? -16.406 -50.406 -19.703 1 98 83 GLU B CA 1
ATOM 5434 C C . GLU B 1 83 ? -16.953 -49.812 -21 1 98 83 GLU B C 1
ATOM 5436 O O . GLU B 1 83 ? -17.828 -50.438 -21.625 1 98 83 GLU B O 1
ATOM 5441 N N . LYS B 1 84 ? -16.484 -48.719 -21.391 1 97.75 84 LYS B N 1
ATOM 5442 C CA . LYS B 1 84 ? -16.938 -48.031 -22.609 1 97.75 84 LYS B CA 1
ATOM 5443 C C . LYS B 1 84 ? -16.266 -48.656 -23.844 1 97.75 84 LYS B C 1
ATOM 5445 O O . LYS B 1 84 ? -16.656 -48.375 -24.969 1 97.75 84 LYS B O 1
ATOM 5450 N N . ASP B 1 85 ? -15.32 -49.5 -23.625 1 97.75 85 ASP B N 1
ATOM 5451 C CA . ASP B 1 85 ? -14.586 -50.219 -24.672 1 97.75 85 ASP B CA 1
ATOM 5452 C C . ASP B 1 85 ? -13.852 -49.219 -25.578 1 97.75 85 ASP B C 1
ATOM 5454 O O . ASP B 1 85 ? -14.008 -49.25 -26.812 1 97.75 85 ASP B O 1
ATOM 5458 N N . VAL B 1 86 ? -13.148 -48.312 -24.969 1 98.44 86 VAL B N 1
ATOM 5459 C CA . VAL B 1 86 ? -12.344 -47.312 -25.672 1 98.44 86 VAL B CA 1
ATOM 5460 C C . VAL B 1 86 ? -10.977 -47.188 -25 1 98.44 86 VAL B C 1
ATOM 5462 O O . VAL B 1 86 ? -10.75 -47.75 -23.922 1 98.44 86 VAL B O 1
ATOM 5465 N N . ASP B 1 87 ? -9.992 -46.5 -25.656 1 98.5 87 ASP B N 1
ATOM 5466 C CA . ASP B 1 87 ? -8.656 -46.281 -25.109 1 98.5 87 ASP B CA 1
ATOM 5467 C C . ASP B 1 87 ? -8.609 -45.031 -24.234 1 98.5 87 ASP B C 1
ATOM 5469 O O . ASP B 1 87 ? -9.234 -44 -24.562 1 98.5 87 ASP B O 1
ATOM 5473 N N . LEU B 1 88 ? -7.875 -45.062 -23.109 1 98.88 88 LEU B N 1
ATOM 5474 C CA . LEU B 1 88 ? -7.598 -43.906 -22.266 1 98.88 88 LEU B CA 1
ATOM 5475 C C . LEU B 1 88 ? -6.125 -43.875 -21.859 1 98.88 88 LEU B C 1
ATOM 5477 O O . LEU B 1 88 ? -5.621 -44.781 -21.234 1 98.88 88 LEU B O 1
ATOM 5481 N N . LEU B 1 89 ? -5.441 -42.781 -22.266 1 98.88 89 LEU B N 1
ATOM 5482 C CA . LEU B 1 89 ? -4.035 -42.562 -21.953 1 98.88 89 LEU B CA 1
ATOM 5483 C C . LEU B 1 89 ? -3.873 -41.469 -20.906 1 98.88 89 LEU B C 1
ATOM 5485 O O . LEU B 1 89 ? -4.703 -40.562 -20.812 1 98.88 89 LEU B O 1
ATOM 5489 N N . LEU B 1 90 ? -2.893 -41.625 -20.062 1 98.88 90 LEU B N 1
ATOM 5490 C CA . LEU B 1 90 ? -2.477 -40.594 -19.125 1 98.88 90 LEU B CA 1
ATOM 5491 C C . LEU B 1 90 ? -1.132 -39.969 -19.531 1 98.88 90 LEU B C 1
ATOM 5493 O O . LEU B 1 90 ? -0.147 -40.719 -19.688 1 98.88 90 LEU B O 1
ATOM 5497 N N . VAL B 1 91 ? -1.068 -38.625 -19.734 1 98.88 91 VAL B N 1
ATOM 5498 C CA . VAL B 1 91 ? 0.121 -37.969 -20.281 1 98.88 91 VAL B CA 1
ATOM 5499 C C . VAL B 1 91 ? 0.484 -36.781 -19.406 1 98.88 91 VAL B C 1
ATOM 5501 O O . VAL B 1 91 ? -0.397 -36.062 -18.938 1 98.88 91 VAL B O 1
ATOM 5504 N N . ASP B 1 92 ? 1.786 -36.594 -19.125 1 98.75 92 ASP B N 1
ATOM 5505 C CA . ASP B 1 92 ? 2.289 -35.406 -18.438 1 98.75 92 ASP B CA 1
ATOM 5506 C C . ASP B 1 92 ? 3.346 -34.688 -19.281 1 98.75 92 ASP B C 1
ATOM 5508 O O . ASP B 1 92 ? 4.23 -35.344 -19.844 1 98.75 92 ASP B O 1
ATOM 5512 N N . SER B 1 93 ? 3.285 -33.344 -19.281 1 97.88 93 SER B N 1
ATOM 5513 C CA . SER B 1 93 ? 4.152 -32.594 -20.188 1 97.88 93 SER B CA 1
ATOM 5514 C C . SER B 1 93 ? 5.277 -31.891 -19.422 1 97.88 93 SER B C 1
ATOM 5516 O O . SER B 1 93 ? 5.918 -30.984 -19.953 1 97.88 93 SER B O 1
ATOM 5518 N N . GLY B 1 94 ? 5.465 -32.219 -18.25 1 97.31 94 GLY B N 1
ATOM 5519 C CA . GLY B 1 94 ? 6.707 -31.844 -17.594 1 97.31 94 GLY B CA 1
ATOM 5520 C C . GLY B 1 94 ? 6.531 -30.688 -16.609 1 97.31 94 GLY B C 1
ATOM 5521 O O . GLY B 1 94 ? 5.43 -30.172 -16.453 1 97.31 94 GLY B O 1
ATOM 5522 N N . ASP B 1 95 ? 7.711 -30.281 -15.852 1 97.19 95 ASP B N 1
ATOM 5523 C CA . ASP B 1 95 ? 7.809 -29.297 -14.781 1 97.19 95 ASP B CA 1
ATOM 5524 C C . ASP B 1 95 ? 7.074 -29.781 -13.531 1 97.19 95 ASP B C 1
ATOM 5526 O O . ASP B 1 95 ? 6.078 -29.172 -13.125 1 97.19 95 ASP B O 1
ATOM 5530 N N . LEU B 1 96 ? 7.73 -30.672 -12.883 1 97.94 96 LEU B N 1
ATOM 5531 C CA . LEU B 1 96 ? 7.098 -31.391 -11.781 1 97.94 96 LEU B CA 1
ATOM 5532 C C . LEU B 1 96 ? 7.445 -30.734 -10.445 1 97.94 96 LEU B C 1
ATOM 5534 O O . LEU B 1 96 ? 6.832 -31.047 -9.422 1 97.94 96 LEU B O 1
ATOM 5538 N N . HIS B 1 97 ? 8.453 -29.812 -10.453 1 96.5 97 HIS B N 1
ATOM 5539 C CA . HIS B 1 97 ? 8.93 -29.219 -9.211 1 96.5 97 HIS B CA 1
ATOM 5540 C C . HIS B 1 97 ? 9.109 -27.703 -9.344 1 96.5 97 HIS B C 1
ATOM 5542 O O . HIS B 1 97 ? 8.664 -27.109 -10.328 1 96.5 97 HIS B O 1
ATOM 5548 N N . ASP B 1 98 ? 9.617 -27.031 -8.258 1 94.75 98 ASP B N 1
ATOM 5549 C CA . ASP B 1 98 ? 9.852 -25.594 -8.234 1 94.75 98 ASP B CA 1
ATOM 5550 C C . ASP B 1 98 ? 8.539 -24.828 -8.164 1 94.75 98 ASP B C 1
ATOM 5552 O O . ASP B 1 98 ? 8.281 -23.938 -8.992 1 94.75 98 ASP B O 1
ATOM 5556 N N . GLY B 1 99 ? 7.75 -25.031 -7.094 1 94.81 99 GLY B N 1
ATOM 5557 C CA . GLY B 1 99 ? 6.508 -24.281 -7.078 1 94.81 99 GLY B CA 1
ATOM 5558 C C . GLY B 1 99 ? 5.781 -24.359 -5.746 1 94.81 99 GLY B C 1
ATOM 5559 O O . GLY B 1 99 ? 4.832 -23.609 -5.512 1 94.81 99 GLY B O 1
ATOM 5560 N N . SER B 1 100 ? 6.125 -25.25 -4.855 1 95.5 100 SER B N 1
ATOM 5561 C CA . SER B 1 100 ? 5.5 -25.391 -3.547 1 95.5 100 SER B CA 1
ATOM 5562 C C . SER B 1 100 ? 6.516 -25.797 -2.488 1 95.5 100 SER B C 1
ATOM 5564 O O . SER B 1 100 ? 7.648 -26.156 -2.814 1 95.5 100 SER B O 1
ATOM 5566 N N . GLY B 1 101 ? 6.074 -25.781 -1.272 1 96 101 GLY B N 1
ATOM 5567 C CA . GLY B 1 101 ? 6.934 -26.219 -0.187 1 96 101 GLY B CA 1
ATOM 5568 C C . GLY B 1 101 ? 7.305 -27.688 -0.281 1 96 101 GLY B C 1
ATOM 5569 O O . GLY B 1 101 ? 8.375 -28.094 0.167 1 96 101 GLY B O 1
ATOM 5570 N N . LEU B 1 102 ? 6.48 -28.469 -0.895 1 96.69 102 LEU B N 1
ATOM 5571 C CA . LEU B 1 102 ? 6.734 -29.891 -1.001 1 96.69 102 LEU B CA 1
ATOM 5572 C C . LEU B 1 102 ? 7.988 -30.172 -1.824 1 96.69 102 LEU B C 1
ATOM 5574 O O . LEU B 1 102 ? 8.688 -31.156 -1.583 1 96.69 102 LEU B O 1
ATOM 5578 N N . THR B 1 103 ? 8.227 -29.312 -2.814 1 96.69 103 THR B N 1
ATOM 5579 C CA . THR B 1 103 ? 9.406 -29.516 -3.648 1 96.69 103 THR B CA 1
ATOM 5580 C C . THR B 1 103 ? 10.555 -28.625 -3.191 1 96.69 103 THR B C 1
ATOM 5582 O O . THR B 1 103 ? 11.695 -29.078 -3.09 1 96.69 103 THR B O 1
ATOM 5585 N N . ASP B 1 104 ? 10.25 -27.422 -2.779 1 94.69 104 ASP B N 1
ATOM 5586 C CA . ASP B 1 104 ? 11.273 -26.406 -2.512 1 94.69 104 ASP B CA 1
ATOM 5587 C C . ASP B 1 104 ? 11.734 -26.469 -1.059 1 94.69 104 ASP B C 1
ATOM 5589 O O . ASP B 1 104 ? 12.766 -25.891 -0.704 1 94.69 104 ASP B O 1
ATOM 5593 N N . GLY B 1 105 ? 10.984 -27.172 -0.24 1 93.88 105 GLY B N 1
ATOM 5594 C CA . GLY B 1 105 ? 11.289 -27.203 1.183 1 93.88 105 GLY B CA 1
ATOM 5595 C C . GLY B 1 105 ? 12.25 -28.312 1.567 1 93.88 105 GLY B C 1
ATOM 5596 O O . GLY B 1 105 ? 12.406 -28.625 2.75 1 93.88 105 GLY B O 1
ATOM 5597 N N . TYR B 1 106 ? 12.906 -28.875 0.631 1 90.44 106 TYR B N 1
ATOM 5598 C CA . TYR B 1 106 ? 13.836 -29.969 0.895 1 90.44 106 TYR B CA 1
ATOM 5599 C C . TYR B 1 106 ? 14.961 -29.5 1.812 1 90.44 106 TYR B C 1
ATOM 5601 O O . TYR B 1 106 ? 15.328 -28.328 1.814 1 90.44 106 TYR B O 1
ATOM 5609 N N . PRO B 1 107 ? 15.445 -30.375 2.641 1 89 107 PRO B N 1
ATOM 5610 C CA . PRO B 1 107 ? 16.484 -30 3.59 1 89 107 PRO B CA 1
ATOM 5611 C C . PRO B 1 107 ? 17.812 -29.625 2.904 1 89 107 PRO B C 1
ATOM 5613 O O . PRO B 1 107 ? 18 -29.938 1.725 1 89 107 PRO B O 1
ATOM 5616 N N . LYS B 1 108 ? 18.656 -29.016 3.727 1 87.56 108 LYS B N 1
ATOM 5617 C CA . LYS B 1 108 ? 20 -28.656 3.246 1 87.56 108 LYS B CA 1
ATOM 5618 C C . LYS B 1 108 ? 20.75 -29.891 2.746 1 87.56 108 LYS B C 1
ATOM 5620 O O . LYS B 1 108 ? 20.703 -30.953 3.373 1 87.56 108 LYS B O 1
ATOM 5625 N N . GLY B 1 109 ? 21.328 -29.781 1.615 1 88.5 109 GLY B N 1
ATOM 5626 C CA . GLY B 1 109 ? 22.062 -30.891 1.024 1 88.5 109 GLY B CA 1
ATOM 5627 C C . GLY B 1 109 ? 21.219 -31.75 0.107 1 88.5 109 GLY B C 1
ATOM 5628 O O . GLY B 1 109 ? 21.734 -32.562 -0.641 1 88.5 109 GLY B O 1
ATOM 5629 N N . GLY B 1 110 ? 19.953 -31.547 0.098 1 92.56 110 GLY B N 1
ATOM 5630 C CA . GLY B 1 110 ? 19.062 -32.281 -0.779 1 92.56 110 GLY B CA 1
ATOM 5631 C C . GLY B 1 110 ? 18.938 -31.672 -2.16 1 92.56 110 GLY B C 1
ATOM 5632 O O . GLY B 1 110 ? 19.578 -30.672 -2.465 1 92.56 110 GLY B O 1
ATOM 5633 N N . VAL B 1 111 ? 18.188 -32.406 -3.023 1 95.25 111 VAL B N 1
ATOM 5634 C CA . VAL B 1 111 ? 17.922 -31.953 -4.387 1 95.25 111 VAL B CA 1
ATOM 5635 C C . VAL B 1 111 ? 16.453 -31.578 -4.531 1 95.25 111 VAL B C 1
ATOM 5637 O O . VAL B 1 111 ? 15.562 -32.312 -4.094 1 95.25 111 VAL B O 1
ATOM 5640 N N . ASN B 1 112 ? 16.219 -30.406 -5.047 1 95 112 ASN B N 1
ATOM 5641 C CA . ASN B 1 112 ? 14.852 -29.938 -5.23 1 95 112 ASN B CA 1
ATOM 5642 C C . ASN B 1 112 ? 14 -30.984 -5.961 1 95 112 ASN B C 1
ATOM 5644 O O . ASN B 1 112 ? 14.383 -31.469 -7.02 1 95 112 ASN B O 1
ATOM 5648 N N . GLY B 1 113 ? 12.852 -31.344 -5.414 1 96.38 113 GLY B N 1
ATOM 5649 C CA . GLY B 1 113 ? 11.875 -32.219 -6.043 1 96.38 113 GLY B CA 1
ATOM 5650 C C . GLY B 1 113 ? 12.156 -33.688 -5.828 1 96.38 113 GLY B C 1
ATOM 5651 O O . GLY B 1 113 ? 11.305 -34.531 -6.094 1 96.38 113 GLY B O 1
ATOM 5652 N N . HIS B 1 114 ? 13.367 -34.125 -5.32 1 97 114 HIS B N 1
ATOM 5653 C CA . HIS B 1 114 ? 13.789 -35.5 -5.227 1 97 114 HIS B CA 1
ATOM 5654 C C . HIS B 1 114 ? 12.727 -36.344 -4.543 1 97 114 HIS B C 1
ATOM 5656 O O . HIS B 1 114 ? 12.383 -37.438 -5.039 1 97 114 HIS B O 1
ATOM 5662 N N . GLU B 1 115 ? 12.227 -35.875 -3.441 1 97.06 115 GLU B N 1
ATOM 5663 C CA . GLU B 1 115 ? 11.258 -36.656 -2.686 1 97.06 115 GLU B CA 1
ATOM 5664 C C . GLU B 1 115 ? 9.859 -36.531 -3.279 1 97.06 115 GLU B C 1
ATOM 5666 O O . GLU B 1 115 ? 9.219 -37.531 -3.602 1 97.06 115 GLU B O 1
ATOM 5671 N N . ALA B 1 116 ? 9.43 -35.344 -3.527 1 97.12 116 ALA B N 1
ATOM 5672 C CA . ALA B 1 116 ? 8.031 -35.062 -3.865 1 97.12 116 ALA B CA 1
ATOM 5673 C C . ALA B 1 116 ? 7.66 -35.719 -5.199 1 97.12 116 ALA B C 1
ATOM 5675 O O . ALA B 1 116 ? 6.527 -36.156 -5.379 1 97.12 116 ALA B O 1
ATOM 5676 N N . ILE B 1 117 ? 8.562 -35.75 -6.168 1 97.44 117 ILE B N 1
ATOM 5677 C CA . ILE B 1 117 ? 8.18 -36.188 -7.5 1 97.44 117 ILE B CA 1
ATOM 5678 C C . ILE B 1 117 ? 8.008 -37.719 -7.508 1 97.44 117 ILE B C 1
ATOM 5680 O O . ILE B 1 117 ? 7.488 -38.281 -8.469 1 97.44 117 ILE B O 1
ATOM 5684 N N . LYS B 1 118 ? 8.398 -38.406 -6.418 1 97.75 118 LYS B N 1
ATOM 5685 C CA . LYS B 1 118 ? 8.141 -39.844 -6.293 1 97.75 118 LYS B CA 1
ATOM 5686 C C . LYS B 1 118 ? 6.637 -40.125 -6.324 1 97.75 118 LYS B C 1
ATOM 5688 O O . LYS B 1 118 ? 6.219 -41.25 -6.656 1 97.75 118 LYS B O 1
ATOM 5693 N N . SER B 1 119 ? 5.852 -39.188 -5.945 1 97.94 119 SER B N 1
ATOM 5694 C CA . SER B 1 119 ? 4.402 -39.312 -6.023 1 97.94 119 SER B CA 1
ATOM 5695 C C . SER B 1 119 ? 3.953 -39.656 -7.438 1 97.94 119 SER B C 1
ATOM 5697 O O . SER B 1 119 ? 2.977 -40.375 -7.617 1 97.94 119 SER B O 1
ATOM 5699 N N . PHE B 1 120 ? 4.637 -39.219 -8.445 1 98.38 120 PHE B N 1
ATOM 5700 C CA . PHE B 1 120 ? 4.242 -39.406 -9.836 1 98.38 120 PHE B CA 1
ATOM 5701 C C . PHE B 1 120 ? 4.477 -40.844 -10.289 1 98.38 120 PHE B C 1
ATOM 5703 O O . PHE B 1 120 ? 3.912 -41.281 -11.289 1 98.38 120 PHE B O 1
ATOM 5710 N N . LEU B 1 121 ? 5.293 -41.594 -9.594 1 98 121 LEU B N 1
ATOM 5711 C CA . LEU B 1 121 ? 5.566 -43 -9.93 1 98 121 LEU B CA 1
ATOM 5712 C C . LEU B 1 121 ? 4.352 -43.875 -9.641 1 98 121 LEU B C 1
ATOM 5714 O O . LEU B 1 121 ? 4.25 -44.969 -10.156 1 98 121 LEU B O 1
ATOM 5718 N N . LYS B 1 122 ? 3.43 -43.281 -8.852 1 97.06 122 LYS B N 1
ATOM 5719 C CA . LYS B 1 122 ? 2.248 -44.062 -8.469 1 97.06 122 LYS B CA 1
ATOM 5720 C C . LYS B 1 122 ? 1.115 -43.844 -9.477 1 97.06 122 LYS B C 1
ATOM 5722 O O . LYS B 1 122 ? 0.163 -44.625 -9.508 1 97.06 122 LYS B O 1
ATOM 5727 N N . ALA B 1 123 ? 1.201 -42.844 -10.234 1 97.75 123 ALA B N 1
ATOM 5728 C CA . ALA B 1 123 ? 0.216 -42.625 -11.289 1 97.75 123 ALA B CA 1
ATOM 5729 C C . ALA B 1 123 ? 0.586 -43.438 -12.547 1 97.75 123 ALA B C 1
ATOM 5731 O O . ALA B 1 123 ? 1.761 -43.5 -12.914 1 97.75 123 ALA B O 1
ATOM 5732 N N . PRO B 1 124 ? -0.376 -44.031 -13.18 1 97.44 124 PRO B N 1
ATOM 5733 C CA . PRO B 1 124 ? -0.063 -44.875 -14.336 1 97.44 124 PRO B CA 1
ATOM 5734 C C . PRO B 1 124 ? 0.112 -44.062 -15.625 1 97.44 124 PRO B C 1
ATOM 5736 O O . PRO B 1 124 ? -0.566 -44.344 -16.609 1 97.44 124 PRO B O 1
ATOM 5739 N N . TYR B 1 125 ? 1.045 -43.188 -15.594 1 98.62 125 TYR B N 1
ATOM 5740 C CA . TYR B 1 125 ? 1.333 -42.406 -16.797 1 98.62 125 TYR B CA 1
ATOM 5741 C C . TYR B 1 125 ? 1.796 -43.312 -17.938 1 98.62 125 TYR B C 1
ATOM 5743 O O . TYR B 1 125 ? 2.643 -44.188 -17.734 1 98.62 125 TYR B O 1
ATOM 5751 N N . ASP B 1 126 ? 1.216 -43.062 -19.094 1 98.62 126 ASP B N 1
ATOM 5752 C CA . ASP B 1 126 ? 1.667 -43.719 -20.312 1 98.62 126 ASP B CA 1
ATOM 5753 C C . ASP B 1 126 ? 2.873 -43.031 -20.922 1 98.62 126 ASP B C 1
ATOM 5755 O O . ASP B 1 126 ? 3.746 -43.656 -21.516 1 98.62 126 ASP B O 1
ATOM 5759 N N . VAL B 1 127 ? 2.832 -41.719 -20.812 1 98.62 127 VAL B N 1
ATOM 5760 C CA . VAL B 1 127 ? 3.883 -40.875 -21.375 1 98.62 127 VAL B CA 1
ATOM 5761 C C . VAL B 1 127 ? 4.113 -39.656 -20.469 1 98.62 127 VAL B C 1
ATOM 5763 O O . VAL B 1 127 ? 3.156 -39 -20.031 1 98.62 127 VAL B O 1
ATOM 5766 N N . MET B 1 128 ? 5.375 -39.438 -20.156 1 98.56 128 MET B N 1
ATOM 5767 C CA . MET B 1 128 ? 5.789 -38.188 -19.469 1 98.56 128 MET B CA 1
ATOM 5768 C C . MET B 1 128 ? 6.93 -37.531 -20.234 1 98.56 128 MET B C 1
ATOM 5770 O O . MET B 1 128 ? 7.711 -38.188 -20.906 1 98.56 128 MET B O 1
ATOM 5774 N N . ALA B 1 129 ? 6.961 -36.219 -20.172 1 97.75 129 ALA B N 1
ATOM 5775 C CA . ALA B 1 129 ? 8.031 -35.5 -20.844 1 97.75 129 ALA B CA 1
ATOM 5776 C C . ALA B 1 129 ? 8.82 -34.625 -19.844 1 97.75 129 ALA B C 1
ATOM 5778 O O . ALA B 1 129 ? 8.297 -34.25 -18.797 1 97.75 129 ALA B O 1
ATOM 5779 N N . ILE B 1 130 ? 10.062 -34.312 -20.156 1 97.69 130 ILE B N 1
ATOM 5780 C CA . ILE B 1 130 ? 10.922 -33.438 -19.359 1 97.69 130 ILE B CA 1
ATOM 5781 C C . ILE B 1 130 ? 10.516 -31.984 -19.531 1 97.69 130 ILE B C 1
ATOM 5783 O O . ILE B 1 130 ? 10.086 -31.578 -20.625 1 97.69 130 ILE B O 1
ATOM 5787 N N . GLY B 1 131 ? 10.547 -31.188 -18.5 1 96.75 131 GLY B N 1
ATOM 5788 C CA . GLY B 1 131 ? 10.359 -29.734 -18.562 1 96.75 131 GLY B CA 1
ATOM 5789 C C . GLY B 1 131 ? 11.641 -28.953 -18.328 1 96.75 131 GLY B C 1
ATOM 5790 O O . GLY B 1 131 ? 12.672 -29.547 -17.984 1 96.75 131 GLY B O 1
ATOM 5791 N N . ASN B 1 132 ? 11.594 -27.672 -18.547 1 95.88 132 ASN B N 1
ATOM 5792 C CA . ASN B 1 132 ? 12.797 -26.859 -18.422 1 95.88 132 ASN B CA 1
ATOM 5793 C C . ASN B 1 132 ? 13.266 -26.781 -16.969 1 95.88 132 ASN B C 1
ATOM 5795 O O . ASN B 1 132 ? 14.461 -26.594 -16.703 1 95.88 132 ASN B O 1
ATOM 5799 N N . HIS B 1 133 ? 12.453 -26.969 -16.016 1 95.94 133 HIS B N 1
ATOM 5800 C CA . HIS B 1 133 ? 12.859 -26.891 -14.617 1 95.94 133 HIS B CA 1
ATOM 5801 C C . HIS B 1 133 ? 13.742 -28.078 -14.234 1 95.94 133 HIS B C 1
ATOM 5803 O O . HIS B 1 133 ? 14.523 -27.984 -13.281 1 95.94 133 HIS B O 1
ATOM 5809 N N . GLU B 1 134 ? 13.656 -29.125 -14.977 1 96.75 134 GLU B N 1
ATOM 5810 C CA . GLU B 1 134 ? 14.547 -30.266 -14.766 1 96.75 134 GLU B CA 1
ATOM 5811 C C . GLU B 1 134 ? 15.922 -30.016 -15.375 1 96.75 134 GLU B C 1
ATOM 5813 O O . GLU B 1 134 ? 16.844 -30.812 -15.172 1 96.75 134 GLU B O 1
ATOM 5818 N N . LEU B 1 135 ? 16.047 -28.844 -16.016 1 96.25 135 LEU B N 1
ATOM 5819 C CA . LEU B 1 135 ? 17.25 -28.625 -16.797 1 96.25 135 LEU B CA 1
ATOM 5820 C C . LEU B 1 135 ? 18 -27.375 -16.344 1 96.25 135 LEU B C 1
ATOM 5822 O O . LEU B 1 135 ? 19.094 -27.094 -16.812 1 96.25 135 LEU B O 1
ATOM 5826 N N . TYR B 1 136 ? 17.469 -26.641 -15.375 1 93.38 136 TYR B N 1
ATOM 5827 C CA . TYR B 1 136 ? 18.125 -25.422 -14.906 1 93.38 136 TYR B CA 1
ATOM 5828 C C . TYR B 1 136 ? 19.406 -25.75 -14.141 1 93.38 136 TYR B C 1
ATOM 5830 O O . TYR B 1 136 ? 20.422 -25.078 -14.312 1 93.38 136 TYR B O 1
ATOM 5838 N N . VAL B 1 137 ? 19.281 -26.734 -13.281 1 93.19 137 VAL B N 1
ATOM 5839 C CA . VAL B 1 137 ? 20.328 -27.031 -12.32 1 93.19 137 VAL B CA 1
ATOM 5840 C C . VAL B 1 137 ? 20.875 -28.453 -12.562 1 93.19 137 VAL B C 1
ATOM 5842 O O . VAL B 1 137 ? 20.094 -29.406 -12.641 1 93.19 137 VAL B O 1
ATOM 5845 N N . THR B 1 138 ? 22.125 -28.594 -12.57 1 94.31 138 THR B N 1
ATOM 5846 C CA . THR B 1 138 ? 22.781 -29.859 -12.898 1 94.31 138 THR B CA 1
ATOM 5847 C C . THR B 1 138 ? 22.344 -30.953 -11.922 1 94.31 138 THR B C 1
ATOM 5849 O O . THR B 1 138 ? 22.062 -32.094 -12.336 1 94.31 138 THR B O 1
ATOM 5852 N N . ASP B 1 139 ? 22.281 -30.641 -10.648 1 95 139 ASP B N 1
ATOM 5853 C CA . ASP B 1 139 ? 21.938 -31.641 -9.641 1 95 139 ASP B CA 1
ATOM 5854 C C . ASP B 1 139 ? 20.531 -32.188 -9.867 1 95 139 ASP B C 1
ATOM 5856 O O . ASP B 1 139 ? 20.281 -33.375 -9.625 1 95 139 ASP B O 1
ATOM 5860 N N . VAL B 1 140 ? 19.656 -31.375 -10.289 1 96.44 140 VAL B N 1
ATOM 5861 C CA . VAL B 1 140 ? 18.281 -31.812 -10.555 1 96.44 140 VAL B CA 1
ATOM 5862 C C . VAL B 1 140 ? 18.25 -32.719 -11.789 1 96.44 140 VAL B C 1
ATOM 5864 O O . VAL B 1 140 ? 17.609 -33.75 -11.781 1 96.44 140 VAL B O 1
ATOM 5867 N N . THR B 1 141 ? 18.969 -32.312 -12.836 1 97.06 141 THR B N 1
ATOM 5868 C CA . THR B 1 141 ? 19.031 -33.125 -14.055 1 97.06 141 THR B CA 1
ATOM 5869 C C . THR B 1 141 ? 19.578 -34.5 -13.75 1 97.06 141 THR B C 1
ATOM 5871 O O . THR B 1 141 ? 19.031 -35.5 -14.211 1 97.06 141 THR B O 1
ATOM 5874 N N . LEU B 1 142 ? 20.641 -34.531 -13.023 1 96.56 142 LEU B N 1
ATOM 5875 C CA . LEU B 1 142 ? 21.266 -35.812 -12.672 1 96.56 142 LEU B CA 1
ATOM 5876 C C . LEU B 1 142 ? 20.328 -36.656 -11.82 1 96.56 142 LEU B C 1
ATOM 5878 O O . LEU B 1 142 ? 20.312 -37.875 -11.953 1 96.56 142 LEU B O 1
ATOM 5882 N N . ASP B 1 143 ? 19.641 -36 -10.961 1 97.12 143 ASP B N 1
ATOM 5883 C CA . ASP B 1 143 ? 18.703 -36.75 -10.125 1 97.12 143 ASP B CA 1
ATOM 5884 C C . ASP B 1 143 ? 17.594 -37.375 -10.977 1 97.12 143 ASP B C 1
ATOM 5886 O O . ASP B 1 143 ? 17.219 -38.531 -10.758 1 97.12 143 ASP B O 1
ATOM 5890 N N . VAL B 1 144 ? 17.047 -36.688 -11.906 1 97.69 144 VAL B N 1
ATOM 5891 C CA . VAL B 1 144 ? 16.047 -37.219 -12.82 1 97.69 144 VAL B CA 1
ATOM 5892 C C . VAL B 1 144 ? 16.625 -38.375 -13.625 1 97.69 144 VAL B C 1
ATOM 5894 O O . VAL B 1 144 ? 16 -39.438 -13.75 1 97.69 144 VAL B O 1
ATOM 5897 N N . TYR B 1 145 ? 17.781 -38.188 -14.141 1 97.19 145 TYR B N 1
ATOM 5898 C CA . TYR B 1 145 ? 18.453 -39.188 -14.977 1 97.19 145 TYR B CA 1
ATOM 5899 C C . TYR B 1 145 ? 18.719 -40.469 -14.188 1 97.19 145 TYR B C 1
ATOM 5901 O O . TYR B 1 145 ? 18.5 -41.562 -14.703 1 97.19 145 TYR B O 1
ATOM 5909 N N . ASN B 1 146 ? 19.141 -40.344 -12.992 1 97.06 146 ASN B N 1
ATOM 5910 C CA . ASN B 1 146 ? 19.625 -41.5 -12.227 1 97.06 146 ASN B CA 1
ATOM 5911 C C . ASN B 1 146 ? 18.5 -42.125 -11.438 1 97.06 146 ASN B C 1
ATOM 5913 O O . ASN B 1 146 ? 18.516 -43.344 -11.203 1 97.06 146 ASN B O 1
ATOM 5917 N N . ASN B 1 147 ? 17.594 -41.312 -11.016 1 97.19 147 ASN B N 1
ATOM 5918 C CA . ASN B 1 147 ? 16.703 -41.844 -9.977 1 97.19 147 ASN B CA 1
ATOM 5919 C C . ASN B 1 147 ? 15.25 -41.844 -10.422 1 97.19 147 ASN B C 1
ATOM 5921 O O . ASN B 1 147 ? 14.445 -42.656 -9.945 1 97.19 147 ASN B O 1
ATOM 5925 N N . PHE B 1 148 ? 14.812 -40.906 -11.234 1 98.06 148 PHE B N 1
ATOM 5926 C CA . PHE B 1 148 ? 13.398 -40.781 -11.555 1 98.06 148 PHE B CA 1
ATOM 5927 C C . PHE B 1 148 ? 13.078 -41.469 -12.875 1 98.06 148 PHE B C 1
ATOM 5929 O O . PHE B 1 148 ? 12.234 -42.375 -12.922 1 98.06 148 PHE B O 1
ATOM 5936 N N . ALA B 1 149 ? 13.742 -41.125 -13.953 1 98 149 ALA B N 1
ATOM 5937 C CA . ALA B 1 149 ? 13.461 -41.594 -15.305 1 98 149 ALA B CA 1
ATOM 5938 C C . ALA B 1 149 ? 13.547 -43.125 -15.383 1 98 149 ALA B C 1
ATOM 5940 O O . ALA B 1 149 ? 12.68 -43.781 -15.977 1 98 149 ALA B O 1
ATOM 5941 N N . PRO B 1 150 ? 14.578 -43.75 -14.781 1 97.5 150 PRO B N 1
ATOM 5942 C CA . PRO B 1 150 ? 14.688 -45.219 -14.906 1 97.5 150 PRO B CA 1
ATOM 5943 C C . PRO B 1 150 ? 13.5 -45.969 -14.297 1 97.5 150 PRO B C 1
ATOM 5945 O O . PRO B 1 150 ? 13.164 -47.062 -14.734 1 97.5 150 PRO B O 1
ATOM 5948 N N . LYS B 1 151 ? 12.898 -45.375 -13.383 1 98 151 LYS B N 1
ATOM 5949 C CA . LYS B 1 151 ? 11.789 -46.031 -12.695 1 98 151 LYS B CA 1
ATOM 5950 C C . LYS B 1 151 ? 10.523 -46 -13.539 1 98 151 LYS B C 1
ATOM 5952 O O . LYS B 1 151 ? 9.547 -46.688 -13.227 1 98 151 LYS B O 1
ATOM 5957 N N . LEU B 1 152 ? 10.492 -45.312 -14.617 1 97.88 152 LEU B N 1
ATOM 5958 C CA . LEU B 1 152 ? 9.312 -45.188 -15.461 1 97.88 152 LEU B CA 1
ATOM 5959 C C . LEU B 1 152 ? 9.422 -46.062 -16.688 1 97.88 152 LEU B C 1
ATOM 5961 O O . LEU B 1 152 ? 8.508 -46.094 -17.516 1 97.88 152 LEU B O 1
ATOM 5965 N N . ASP B 1 153 ? 10.438 -46.844 -16.781 1 96.19 153 ASP B N 1
ATOM 5966 C CA . ASP B 1 153 ? 10.609 -47.906 -17.766 1 96.19 153 ASP B CA 1
ATOM 5967 C C . ASP B 1 153 ? 10.297 -47.438 -19.172 1 96.19 153 ASP B C 1
ATOM 5969 O O . ASP B 1 153 ? 9.453 -48 -19.859 1 96.19 153 ASP B O 1
ATOM 5973 N N . GLY B 1 154 ? 10.922 -46.375 -19.547 1 97.44 154 GLY B N 1
ATOM 5974 C CA . GLY B 1 154 ? 10.844 -45.875 -20.906 1 97.44 154 GLY B CA 1
ATOM 5975 C C . GLY B 1 154 ? 9.695 -44.906 -21.141 1 97.44 154 GLY B C 1
ATOM 5976 O O . GLY B 1 154 ? 9.523 -44.375 -22.234 1 97.44 154 GLY B O 1
ATOM 5977 N N . ARG B 1 155 ? 8.922 -44.594 -20.109 1 98.5 155 ARG B N 1
ATOM 5978 C CA . ARG B 1 155 ? 7.734 -43.75 -20.266 1 98.5 155 ARG B CA 1
ATOM 5979 C C . ARG B 1 155 ? 8.07 -42.281 -20.047 1 98.5 155 ARG B C 1
ATOM 5981 O O . ARG B 1 155 ? 7.27 -41.406 -20.359 1 98.5 155 ARG B O 1
ATOM 5988 N N . TYR B 1 156 ? 9.258 -42.031 -19.469 1 98.5 156 TYR B N 1
ATOM 5989 C CA . TYR B 1 156 ? 9.742 -40.656 -19.344 1 98.5 156 TYR B CA 1
ATOM 5990 C C . TYR B 1 156 ? 10.594 -40.281 -20.547 1 98.5 156 TYR B C 1
ATOM 5992 O O . TYR B 1 156 ? 11.648 -40.875 -20.781 1 98.5 156 TYR B O 1
ATOM 6000 N N . LEU B 1 157 ? 10.133 -39.219 -21.281 1 98.5 157 LEU B N 1
ATOM 6001 C CA . LEU B 1 157 ? 10.734 -38.969 -22.594 1 98.5 157 LEU B CA 1
ATOM 6002 C C . LEU B 1 157 ? 11.516 -37.656 -22.578 1 98.5 157 LEU B C 1
ATOM 6004 O O . LEU B 1 157 ? 11.086 -36.656 -21.969 1 98.5 157 LEU B O 1
ATOM 6008 N N . SER B 1 158 ? 12.664 -37.688 -23.156 1 97.81 158 SER B N 1
ATOM 6009 C CA . SER B 1 158 ? 13.5 -36.531 -23.516 1 97.81 158 SER B CA 1
ATOM 6010 C C . SER B 1 158 ? 14.039 -36.656 -24.922 1 97.81 158 SER B C 1
ATOM 6012 O O . SER B 1 158 ? 15.195 -37.062 -25.125 1 97.81 158 SER B O 1
ATOM 6014 N N . SER B 1 159 ? 13.242 -36.25 -25.859 1 97.81 159 SER B N 1
ATOM 6015 C CA . SER B 1 159 ? 13.547 -36.531 -27.25 1 97.81 159 SER B CA 1
ATOM 6016 C C . SER B 1 159 ? 14.672 -35.625 -27.766 1 97.81 159 SER B C 1
ATOM 6018 O O . SER B 1 159 ? 15.406 -36 -28.688 1 97.81 159 SER B O 1
ATOM 6020 N N . ASN B 1 160 ? 14.75 -34.438 -27.203 1 97.19 160 ASN B N 1
ATOM 6021 C CA . ASN B 1 160 ? 15.719 -33.5 -27.766 1 97.19 160 ASN B CA 1
ATOM 6022 C C . ASN B 1 160 ? 16.516 -32.812 -26.656 1 97.19 160 ASN B C 1
ATOM 6024 O O . ASN B 1 160 ? 17.031 -31.703 -26.859 1 97.19 160 ASN B O 1
ATOM 6028 N N . ALA B 1 161 ? 16.516 -33.312 -25.484 1 97.12 161 ALA B N 1
ATOM 6029 C CA . ALA B 1 161 ? 17.359 -32.875 -24.375 1 97.12 161 ALA B CA 1
ATOM 6030 C C . ALA B 1 161 ? 18.344 -33.969 -23.953 1 97.12 161 ALA B C 1
ATOM 6032 O O . ALA B 1 161 ? 17.953 -35.125 -23.797 1 97.12 161 ALA B O 1
ATOM 6033 N N . TYR B 1 162 ? 19.562 -33.531 -23.734 1 97.06 162 TYR B N 1
ATOM 6034 C CA . TYR B 1 162 ? 20.609 -34.531 -23.531 1 97.06 162 TYR B CA 1
ATOM 6035 C C . TYR B 1 162 ? 21.484 -34.156 -22.344 1 97.06 162 TYR B C 1
ATOM 6037 O O . TYR B 1 162 ? 21.656 -32.969 -22.047 1 97.06 162 TYR B O 1
ATOM 6045 N N . LEU B 1 163 ? 21.906 -35.156 -21.641 1 95.62 163 LEU B N 1
ATOM 6046 C CA . LEU B 1 163 ? 22.984 -35.031 -20.672 1 95.62 163 LEU B CA 1
ATOM 6047 C C . LEU B 1 163 ? 24.344 -35.219 -21.328 1 95.62 163 LEU B C 1
ATOM 6049 O O . LEU B 1 163 ? 24.547 -36.188 -22.062 1 95.62 163 LEU B O 1
ATOM 6053 N N . GLN B 1 164 ? 25.125 -34.219 -21.094 1 92.25 164 GLN B N 1
ATOM 6054 C CA . GLN B 1 164 ? 26.469 -34.281 -21.672 1 92.25 164 GLN B CA 1
ATOM 6055 C C . GLN B 1 164 ? 27.484 -34.812 -20.641 1 92.25 164 GLN B C 1
ATOM 6057 O O . GLN B 1 164 ? 27.531 -34.312 -19.516 1 92.25 164 GLN B O 1
ATOM 6062 N N . THR B 1 165 ? 28.141 -35.844 -21 1 84.25 165 THR B N 1
ATOM 6063 C CA . THR B 1 165 ? 29.219 -36.375 -20.156 1 84.25 165 THR B CA 1
ATOM 6064 C C . THR B 1 165 ? 30.562 -36.219 -20.875 1 84.25 165 THR B C 1
ATOM 6066 O O . THR B 1 165 ? 30.672 -36.531 -22.062 1 84.25 165 THR B O 1
ATOM 6069 N N . THR B 1 166 ? 31.391 -35.531 -20.141 1 78.75 166 THR B N 1
ATOM 6070 C CA . THR B 1 166 ? 32.75 -35.406 -20.672 1 78.75 166 THR B CA 1
ATOM 6071 C C . THR B 1 166 ? 33.562 -36.656 -20.359 1 78.75 166 THR B C 1
ATOM 6073 O O . THR B 1 166 ? 33.656 -37.062 -19.203 1 78.75 166 THR B O 1
ATOM 6076 N N . LEU B 1 167 ? 34.031 -37.281 -21.359 1 70.69 167 LEU B N 1
ATOM 6077 C CA . LEU B 1 167 ? 34.875 -38.438 -21.219 1 70.69 167 LEU B CA 1
ATOM 6078 C C . LEU B 1 167 ? 36.312 -38.031 -20.906 1 70.69 167 LEU B C 1
ATOM 6080 O O . LEU B 1 167 ? 36.656 -36.875 -21.031 1 70.69 167 LEU B O 1
ATOM 6084 N N . LYS B 1 168 ? 37.094 -39.031 -20.484 1 73.38 168 LYS B N 1
ATOM 6085 C CA . LYS B 1 168 ? 38.5 -38.812 -20.094 1 73.38 168 LYS B CA 1
ATOM 6086 C C . LYS B 1 168 ? 39.312 -38.219 -21.234 1 73.38 168 LYS B C 1
ATOM 6088 O O . LYS B 1 168 ? 40.219 -37.438 -21 1 73.38 168 LYS B O 1
ATOM 6093 N N . ASN B 1 169 ? 39.062 -38.562 -22.328 1 70.06 169 ASN B N 1
ATOM 6094 C CA . ASN B 1 169 ? 39.812 -38.062 -23.484 1 70.06 169 ASN B CA 1
ATOM 6095 C C . ASN B 1 169 ? 39.281 -36.719 -23.938 1 70.06 169 ASN B C 1
ATOM 6097 O O . ASN B 1 169 ? 39.531 -36.281 -25.062 1 70.06 169 ASN B O 1
ATOM 6101 N N . ALA B 1 170 ? 38.438 -36.062 -23.172 1 74.56 170 ALA B N 1
ATOM 6102 C CA . ALA B 1 170 ? 37.938 -34.719 -23.344 1 74.56 170 ALA B CA 1
ATOM 6103 C C . ALA B 1 170 ? 36.812 -34.688 -24.391 1 74.56 170 ALA B C 1
ATOM 6105 O O . ALA B 1 170 ? 36.375 -33.625 -24.812 1 74.56 170 ALA B O 1
ATOM 6106 N N . SER B 1 171 ? 36.594 -35.938 -24.875 1 73.19 171 SER B N 1
ATOM 6107 C CA . SER B 1 171 ? 35.438 -35.969 -25.766 1 73.19 171 SER B CA 1
ATOM 6108 C C . SER B 1 171 ? 34.125 -36.031 -24.969 1 73.19 171 SER B C 1
ATOM 6110 O O . SER B 1 171 ? 34.125 -36.469 -23.812 1 73.19 171 SER B O 1
ATOM 6112 N N . SER B 1 172 ? 33 -35.375 -25.641 1 77.88 172 SER B N 1
ATOM 6113 C CA . SER B 1 172 ? 31.719 -35.344 -24.953 1 77.88 172 SER B CA 1
ATOM 6114 C C . SER B 1 172 ? 30.719 -36.281 -25.625 1 77.88 172 SER B C 1
ATOM 6116 O O . SER B 1 172 ? 30.688 -36.406 -26.844 1 77.88 172 SER B O 1
ATOM 6118 N N . ILE B 1 173 ? 30.125 -37.094 -24.875 1 86.56 173 ILE B N 1
ATOM 6119 C CA . ILE B 1 173 ? 29.062 -37.969 -25.344 1 86.56 173 ILE B CA 1
ATOM 6120 C C . ILE B 1 173 ? 27.719 -37.5 -24.797 1 86.56 173 ILE B C 1
ATOM 6122 O O . ILE B 1 173 ? 27.625 -37.125 -23.625 1 86.56 173 ILE B O 1
ATOM 6126 N N . GLU B 1 174 ? 26.719 -37.469 -25.734 1 90.06 174 GLU B N 1
ATOM 6127 C CA . GLU B 1 174 ? 25.359 -37.125 -25.344 1 90.06 174 GLU B CA 1
ATOM 6128 C C . GLU B 1 174 ? 24.531 -38.344 -25 1 90.06 174 GLU B C 1
ATOM 6130 O O . GLU B 1 174 ? 24.562 -39.344 -25.734 1 90.06 174 GLU B O 1
ATOM 6135 N N . HIS B 1 175 ? 23.938 -38.281 -23.859 1 90.38 175 HIS B N 1
ATOM 6136 C CA . HIS B 1 175 ? 22.953 -39.281 -23.422 1 90.38 175 HIS B CA 1
ATOM 6137 C C . HIS B 1 175 ? 21.578 -38.656 -23.266 1 90.38 175 HIS B C 1
ATOM 6139 O O . HIS B 1 175 ? 21.453 -37.531 -22.766 1 90.38 175 HIS B O 1
ATOM 6145 N N . THR B 1 176 ? 20.562 -39.375 -23.812 1 92.31 176 THR B N 1
ATOM 6146 C CA . THR B 1 176 ? 19.219 -38.875 -23.469 1 92.31 176 THR B CA 1
ATOM 6147 C C . THR B 1 176 ? 18.969 -39 -21.969 1 92.31 176 THR B C 1
ATOM 6149 O O . THR B 1 176 ? 19.406 -39.969 -21.344 1 92.31 176 THR B O 1
ATOM 6152 N N . ILE B 1 177 ? 18.344 -38.094 -21.391 1 96.5 177 ILE B N 1
ATOM 6153 C CA . ILE B 1 177 ? 18.031 -38.094 -19.969 1 96.5 177 ILE B CA 1
ATOM 6154 C C . ILE B 1 177 ? 16.938 -39.156 -19.688 1 96.5 177 ILE B C 1
ATOM 6156 O O . ILE B 1 177 ? 17.078 -39.969 -18.781 1 96.5 177 ILE B O 1
ATOM 6160 N N . GLY B 1 178 ? 15.836 -39.094 -20.344 1 97 178 GLY B N 1
ATOM 6161 C CA . GLY B 1 178 ? 14.859 -40.156 -20.469 1 97 178 GLY B CA 1
ATOM 6162 C C . GLY B 1 178 ? 14.938 -40.906 -21.781 1 97 178 GLY B C 1
ATOM 6163 O O . GLY B 1 178 ? 15.945 -40.812 -22.5 1 97 178 GLY B O 1
ATOM 6164 N N . SER B 1 179 ? 13.922 -41.625 -22.078 1 97.75 179 SER B N 1
ATOM 6165 C CA . SER B 1 179 ? 13.883 -42.312 -23.375 1 97.75 179 SER B CA 1
ATOM 6166 C C . SER B 1 179 ? 13.688 -41.312 -24.516 1 97.75 179 SER B C 1
ATOM 6168 O O . SER B 1 179 ? 13 -40.281 -24.344 1 97.75 179 SER B O 1
ATOM 6170 N N . ARG B 1 180 ? 14.336 -41.562 -25.594 1 97.44 180 ARG B N 1
ATOM 6171 C CA . ARG B 1 180 ? 14.227 -40.688 -26.75 1 97.44 180 ARG B CA 1
ATOM 6172 C C . ARG B 1 180 ? 12.805 -40.688 -27.297 1 97.44 180 ARG B C 1
ATOM 6174 O O . ARG B 1 180 ? 12.305 -39.625 -27.719 1 97.44 180 ARG B O 1
ATOM 6181 N N . TYR B 1 181 ? 12.219 -41.781 -27.406 1 98.25 181 TYR B N 1
ATOM 6182 C CA . TYR B 1 181 ? 10.836 -41.969 -27.828 1 98.25 181 TYR B CA 1
ATOM 6183 C C . TYR B 1 181 ? 10.25 -43.219 -27.203 1 98.25 181 TYR B C 1
ATOM 6185 O O . TYR B 1 181 ? 10.945 -43.969 -26.516 1 98.25 181 TYR B O 1
ATOM 6193 N N . ARG B 1 182 ? 8.953 -43.375 -27.344 1 98.38 182 ARG B N 1
ATOM 6194 C CA . ARG B 1 182 ? 8.281 -44.594 -26.891 1 98.38 182 ARG B CA 1
ATOM 6195 C C . ARG B 1 182 ? 7.25 -45.062 -27.906 1 98.38 182 ARG B C 1
ATOM 6197 O O . ARG B 1 182 ? 6.523 -44.25 -28.484 1 98.38 182 ARG B O 1
ATOM 6204 N N . ARG B 1 183 ? 7.293 -46.312 -28.234 1 98.44 183 ARG B N 1
ATOM 6205 C CA . ARG B 1 183 ? 6.262 -46.969 -29.031 1 98.44 183 ARG B CA 1
ATOM 6206 C C . ARG B 1 183 ? 5.562 -48.062 -28.219 1 98.44 183 ARG B C 1
ATOM 6208 O O . ARG B 1 183 ? 6.215 -48.875 -27.547 1 98.44 183 ARG B O 1
ATOM 6215 N N . PHE B 1 184 ? 4.281 -48.094 -28.203 1 98.44 184 PHE B N 1
ATOM 6216 C CA . PHE B 1 184 ? 3.518 -49.062 -27.453 1 98.44 184 PHE B CA 1
ATOM 6217 C C . PHE B 1 184 ? 2.131 -49.25 -28.062 1 98.44 184 PHE B C 1
ATOM 6219 O O . PHE B 1 184 ? 1.71 -48.469 -28.922 1 98.44 184 PHE B O 1
ATOM 6226 N N . LYS B 1 185 ? 1.432 -50.25 -27.719 1 98.25 185 LYS B N 1
ATOM 6227 C CA . LYS B 1 185 ? 0.071 -50.531 -28.172 1 98.25 185 LYS B CA 1
ATOM 6228 C C . LYS B 1 185 ? -0.946 -50.219 -27.078 1 98.25 185 LYS B C 1
ATOM 6230 O O . LYS B 1 185 ? -0.711 -50.531 -25.906 1 98.25 185 LYS B O 1
ATOM 6235 N N . THR B 1 186 ? -2.008 -49.656 -27.5 1 97.81 186 THR B N 1
ATOM 6236 C CA . THR B 1 186 ? -3.094 -49.406 -26.547 1 97.81 186 THR B CA 1
ATOM 6237 C C . THR B 1 186 ? -3.854 -50.719 -26.266 1 97.81 186 THR B C 1
ATOM 6239 O O . THR B 1 186 ? -3.65 -51.719 -26.953 1 97.81 186 THR B O 1
ATOM 6242 N N . PRO B 1 187 ? -4.715 -50.688 -25.234 1 96.06 187 PRO B N 1
ATOM 6243 C CA . PRO B 1 187 ? -5.531 -51.875 -24.969 1 96.06 187 PRO B CA 1
ATOM 6244 C C . PRO B 1 187 ? -6.352 -52.312 -26.188 1 96.06 187 PRO B C 1
ATOM 6246 O O . PRO B 1 187 ? -6.641 -53.5 -26.344 1 96.06 187 PRO B O 1
ATOM 6249 N N . HIS B 1 188 ? -6.66 -51.438 -27.078 1 96.31 188 HIS B N 1
ATOM 6250 C CA . HIS B 1 188 ? -7.434 -51.781 -28.266 1 96.31 188 HIS B CA 1
ATOM 6251 C C . HIS B 1 188 ? -6.523 -52.031 -29.469 1 96.31 188 HIS B C 1
ATOM 6253 O O . HIS B 1 188 ? -6.98 -52.031 -30.609 1 96.31 188 HIS B O 1
ATOM 6259 N N . GLY B 1 189 ? -5.227 -52.094 -29.219 1 96.75 189 GLY B N 1
ATOM 6260 C CA . GLY B 1 189 ? -4.277 -52.594 -30.219 1 96.75 189 GLY B CA 1
ATOM 6261 C C . GLY B 1 189 ? -3.746 -51.5 -31.125 1 96.75 189 GLY B C 1
ATOM 6262 O O . GLY B 1 189 ? -3.113 -51.781 -32.125 1 96.75 189 GLY B O 1
ATOM 6263 N N . ARG B 1 190 ? -3.938 -50.312 -30.781 1 96.62 190 ARG B N 1
ATOM 6264 C CA . ARG B 1 190 ? -3.449 -49.188 -31.594 1 96.62 190 ARG B CA 1
ATOM 6265 C C . ARG B 1 190 ? -1.982 -48.906 -31.297 1 96.62 190 ARG B C 1
ATOM 6267 O O . ARG B 1 190 ? -1.585 -48.812 -30.141 1 96.62 190 ARG B O 1
ATOM 6274 N N . GLN B 1 191 ? -1.248 -48.781 -32.406 1 97.94 191 GLN B N 1
ATOM 6275 C CA . GLN B 1 191 ? 0.171 -48.469 -32.25 1 97.94 191 GLN B CA 1
ATOM 6276 C C . GLN B 1 191 ? 0.386 -47 -31.984 1 97.94 191 GLN B C 1
ATOM 6278 O O . GLN B 1 191 ? 0.094 -46.156 -32.844 1 97.94 191 GLN B O 1
ATOM 6283 N N . VAL B 1 192 ? 0.973 -46.688 -30.844 1 98.62 192 VAL B N 1
ATOM 6284 C CA . VAL B 1 192 ? 1.244 -45.312 -30.453 1 98.62 192 VAL B CA 1
ATOM 6285 C C . VAL B 1 192 ? 2.734 -45 -30.594 1 98.62 192 VAL B C 1
ATOM 6287 O O . VAL B 1 192 ? 3.578 -45.844 -30.219 1 98.62 192 VAL B O 1
ATOM 6290 N N . THR B 1 193 ? 3.051 -43.906 -31.234 1 98.81 193 THR B N 1
ATOM 6291 C CA . THR B 1 193 ? 4.398 -43.375 -31.203 1 98.81 193 THR B CA 1
ATOM 6292 C C . THR B 1 193 ? 4.426 -42.031 -30.453 1 98.81 193 THR B C 1
ATOM 6294 O O . THR B 1 193 ? 3.67 -41.125 -30.766 1 98.81 193 THR B O 1
ATOM 6297 N N . SER B 1 194 ? 5.293 -42.031 -29.422 1 98.69 194 SER B N 1
ATOM 6298 C CA . SER B 1 194 ? 5.324 -40.844 -28.578 1 98.69 194 SER B CA 1
ATOM 6299 C C . SER B 1 194 ? 6.711 -40.219 -28.547 1 98.69 194 SER B C 1
ATOM 6301 O O . SER B 1 194 ? 7.719 -40.938 -28.547 1 98.69 194 SER B O 1
ATOM 6303 N N . LEU B 1 195 ? 6.73 -38.875 -28.531 1 98.19 195 LEU B N 1
ATOM 6304 C CA . LEU B 1 195 ? 7.934 -38.062 -28.359 1 98.19 195 LEU B CA 1
ATOM 6305 C C . LEU B 1 195 ? 7.789 -37.094 -27.188 1 98.19 195 LEU B C 1
ATOM 6307 O O . LEU B 1 195 ? 6.68 -36.656 -26.859 1 98.19 195 LEU B O 1
ATOM 6311 N N . GLY B 1 196 ? 8.859 -36.844 -26.422 1 97.5 196 GLY B N 1
ATOM 6312 C CA . GLY B 1 196 ? 8.969 -35.812 -25.422 1 97.5 196 GLY B CA 1
ATOM 6313 C C . GLY B 1 196 ? 9.812 -34.625 -25.875 1 97.5 196 GLY B C 1
ATOM 6314 O O . GLY B 1 196 ? 11.039 -34.656 -25.766 1 97.5 196 GLY B O 1
ATOM 6315 N N . VAL B 1 197 ? 9.164 -33.5 -26.312 1 96.38 197 VAL B N 1
ATOM 6316 C CA . VAL B 1 197 ? 9.875 -32.438 -26.984 1 96.38 197 VAL B CA 1
ATOM 6317 C C . VAL B 1 197 ? 9.922 -31.188 -26.094 1 96.38 197 VAL B C 1
ATOM 6319 O O . VAL B 1 197 ? 8.891 -30.766 -25.547 1 96.38 197 VAL B O 1
ATOM 6322 N N . ILE B 1 198 ? 11.062 -30.656 -25.906 1 95.94 198 ILE B N 1
ATOM 6323 C CA . ILE B 1 198 ? 11.195 -29.391 -25.172 1 95.94 198 ILE B CA 1
ATOM 6324 C C . ILE B 1 198 ? 11.461 -28.25 -26.156 1 95.94 198 ILE B C 1
ATOM 6326 O O . ILE B 1 198 ? 11.992 -28.484 -27.25 1 95.94 198 ILE B O 1
ATOM 6330 N N . PHE B 1 199 ? 11.055 -27.047 -25.859 1 94.06 199 PHE B N 1
ATOM 6331 C CA . PHE B 1 199 ? 11.234 -25.875 -26.703 1 94.06 199 PHE B CA 1
ATOM 6332 C C . PHE B 1 199 ? 12.711 -25.469 -26.766 1 94.06 199 PHE B C 1
ATOM 6334 O O . PHE B 1 199 ? 13.57 -26.172 -26.234 1 94.06 199 PHE B O 1
ATOM 6341 N N . ASP B 1 200 ? 12.945 -24.406 -27.531 1 92.88 200 ASP B N 1
ATOM 6342 C CA . ASP B 1 200 ? 14.297 -23.875 -27.672 1 92.88 200 ASP B CA 1
ATOM 6343 C C . ASP B 1 200 ? 14.766 -23.219 -26.375 1 92.88 200 ASP B C 1
ATOM 6345 O O . ASP B 1 200 ? 14.938 -22 -26.328 1 92.88 200 ASP B O 1
ATOM 6349 N N . PHE B 1 201 ? 15 -24.109 -25.453 1 92.81 201 PHE B N 1
ATOM 6350 C CA . PHE B 1 201 ? 15.359 -23.641 -24.125 1 92.81 201 PHE B CA 1
ATOM 6351 C C . PHE B 1 201 ? 16.844 -23.297 -24.062 1 92.81 201 PHE B C 1
ATOM 6353 O O . PHE B 1 201 ? 17.703 -24.172 -24.172 1 92.81 201 PHE B O 1
ATOM 6360 N N . LYS B 1 202 ? 17.156 -22 -23.719 1 89.06 202 LYS B N 1
ATOM 6361 C CA . LYS B 1 202 ? 18.531 -21.516 -23.812 1 89.06 202 LYS B CA 1
ATOM 6362 C C . LYS B 1 202 ? 19.188 -21.453 -22.422 1 89.06 202 LYS B C 1
ATOM 6364 O O . LYS B 1 202 ? 20.406 -21.375 -22.312 1 89.06 202 LYS B O 1
ATOM 6369 N N . GLU B 1 203 ? 18.406 -21.594 -21.375 1 88.38 203 GLU B N 1
ATOM 6370 C CA . GLU B 1 203 ? 18.938 -21.359 -20.031 1 88.38 203 GLU B CA 1
ATOM 6371 C C . GLU B 1 203 ? 19.266 -22.672 -19.328 1 88.38 203 GLU B C 1
ATOM 6373 O O . GLU B 1 203 ? 19.359 -22.703 -18.094 1 88.38 203 GLU B O 1
ATOM 6378 N N . HIS B 1 204 ? 19.375 -23.734 -20.062 1 93.38 204 HIS B N 1
ATOM 6379 C CA . HIS B 1 204 ? 19.703 -25.047 -19.484 1 93.38 204 HIS B CA 1
ATOM 6380 C C . HIS B 1 204 ? 21.109 -25.047 -18.891 1 93.38 204 HIS B C 1
ATOM 6382 O O . HIS B 1 204 ? 21.969 -24.25 -19.312 1 93.38 204 HIS B O 1
ATOM 6388 N N . ASN B 1 205 ? 21.375 -25.891 -17.922 1 92.38 205 ASN B N 1
ATOM 6389 C CA . ASN B 1 205 ? 22.656 -25.938 -17.234 1 92.38 205 ASN B CA 1
ATOM 6390 C C . ASN B 1 205 ? 23.781 -26.391 -18.172 1 92.38 205 ASN B C 1
ATOM 6392 O O . ASN B 1 205 ? 23.516 -26.922 -19.25 1 92.38 205 ASN B O 1
ATOM 6396 N N . LYS B 1 206 ? 25.016 -26.297 -17.75 1 90.56 206 LYS B N 1
ATOM 6397 C CA . LYS B 1 206 ? 26.188 -26.438 -18.594 1 90.56 206 LYS B CA 1
ATOM 6398 C C . LYS B 1 206 ? 26.406 -27.891 -19 1 90.56 206 LYS B C 1
ATOM 6400 O O . LYS B 1 206 ? 27.141 -28.188 -19.953 1 90.56 206 LYS B O 1
ATOM 6405 N N . ASN B 1 207 ? 25.75 -28.797 -18.312 1 93.38 207 ASN B N 1
ATOM 6406 C CA . ASN B 1 207 ? 25.984 -30.203 -18.578 1 93.38 207 ASN B CA 1
ATOM 6407 C C . ASN B 1 207 ? 24.875 -30.812 -19.438 1 93.38 207 ASN B C 1
ATOM 6409 O O . ASN B 1 207 ? 24.734 -32.031 -19.516 1 93.38 207 ASN B O 1
ATOM 6413 N N . THR B 1 208 ? 24.047 -29.953 -19.984 1 96.12 208 THR B N 1
ATOM 6414 C CA . THR B 1 208 ? 22.984 -30.422 -20.859 1 96.12 208 THR B CA 1
ATOM 6415 C C . THR B 1 208 ? 23.016 -29.719 -22.203 1 96.12 208 THR B C 1
ATOM 6417 O O . THR B 1 208 ? 23.641 -28.672 -22.344 1 96.12 208 THR B O 1
ATOM 6420 N N . THR B 1 209 ? 22.484 -30.359 -23.172 1 95.69 209 THR B N 1
ATOM 6421 C CA . THR B 1 209 ? 22.328 -29.766 -24.5 1 95.69 209 THR B CA 1
ATOM 6422 C C . THR B 1 209 ? 20.906 -29.969 -25 1 95.69 209 THR B C 1
ATOM 6424 O O . THR B 1 209 ? 20.266 -30.984 -24.703 1 95.69 209 THR B O 1
ATOM 6427 N N . ILE B 1 210 ? 20.453 -29.047 -25.75 1 96.19 210 ILE B N 1
ATOM 6428 C CA . ILE B 1 210 ? 19.125 -29.109 -26.375 1 96.19 210 ILE B CA 1
ATOM 6429 C C . ILE B 1 210 ? 19.266 -29.062 -27.891 1 96.19 210 ILE B C 1
ATOM 6431 O O . ILE B 1 210 ? 19.906 -28.156 -28.438 1 96.19 210 ILE B O 1
ATOM 6435 N N . HIS B 1 211 ? 18.766 -30.047 -28.531 1 96.94 211 HIS B N 1
ATOM 6436 C CA . HIS B 1 211 ? 18.562 -29.953 -29.969 1 96.94 211 HIS B CA 1
ATOM 6437 C C . HIS B 1 211 ? 17.203 -29.359 -30.297 1 96.94 211 HIS B C 1
ATOM 6439 O O . HIS B 1 211 ? 16.188 -30.062 -30.25 1 96.94 211 HIS B O 1
ATOM 6445 N N . ILE B 1 212 ? 17.203 -28.156 -30.688 1 95.19 212 ILE B N 1
ATOM 6446 C CA . ILE B 1 212 ? 15.922 -27.484 -30.891 1 95.19 212 ILE B CA 1
ATOM 6447 C C . ILE B 1 212 ? 15.055 -28.328 -31.828 1 95.19 212 ILE B C 1
ATOM 6449 O O . ILE B 1 212 ? 15.578 -29.125 -32.625 1 95.19 212 ILE B O 1
ATOM 6453 N N . PRO B 1 213 ? 13.734 -28.188 -31.781 1 96.19 213 PRO B N 1
ATOM 6454 C CA . PRO B 1 213 ? 12.836 -29.047 -32.562 1 96.19 213 PRO B CA 1
ATOM 6455 C C . PRO B 1 213 ? 13.156 -29.062 -34.062 1 96.19 213 PRO B C 1
ATOM 6457 O O . PRO B 1 213 ? 13.109 -30.109 -34.688 1 96.19 213 PRO B O 1
ATOM 6460 N N . LYS B 1 214 ? 13.508 -27.938 -34.594 1 95.94 214 LYS B N 1
ATOM 6461 C CA . LYS B 1 214 ? 13.867 -27.844 -36 1 95.94 214 LYS B CA 1
ATOM 6462 C C . LYS B 1 214 ? 15.008 -28.781 -36.344 1 95.94 214 LYS B C 1
ATOM 6464 O O . LYS B 1 214 ? 15.031 -29.375 -37.438 1 95.94 214 LYS B O 1
ATOM 6469 N N . ASN B 1 215 ? 15.922 -28.875 -35.469 1 97.38 215 ASN B N 1
ATOM 6470 C CA . ASN B 1 215 ? 17.047 -29.781 -35.688 1 97.38 215 ASN B CA 1
ATOM 6471 C C . ASN B 1 215 ? 16.672 -31.234 -35.375 1 97.38 215 ASN B C 1
ATOM 6473 O O . ASN B 1 215 ? 17.078 -32.156 -36.094 1 97.38 215 ASN B O 1
ATOM 6477 N N . MET B 1 216 ? 15.961 -31.453 -34.344 1 97.06 216 MET B N 1
ATOM 6478 C CA . MET B 1 216 ? 15.555 -32.781 -33.906 1 97.06 216 MET B CA 1
ATOM 6479 C C . MET B 1 216 ? 14.891 -33.562 -35.062 1 97.06 216 MET B C 1
ATOM 6481 O O . MET B 1 216 ? 15.188 -34.719 -35.281 1 97.06 216 MET B O 1
ATOM 6485 N N . VAL B 1 217 ? 14.07 -32.906 -35.875 1 97.75 217 VAL B N 1
ATOM 6486 C CA . VAL B 1 217 ? 13.242 -33.562 -36.875 1 97.75 217 VAL B CA 1
ATOM 6487 C C . VAL B 1 217 ? 14.094 -33.969 -38.094 1 97.75 217 VAL B C 1
ATOM 6489 O O . VAL B 1 217 ? 13.648 -34.719 -38.969 1 97.75 217 VAL B O 1
ATOM 6492 N N . THR B 1 218 ? 15.312 -33.469 -38.125 1 97.69 218 THR B N 1
ATOM 6493 C CA . THR B 1 218 ? 16.188 -33.812 -39.25 1 97.69 218 THR B CA 1
ATOM 6494 C C . THR B 1 218 ? 17.141 -34.938 -38.875 1 97.69 218 THR B C 1
ATOM 6496 O O . THR B 1 218 ? 17.891 -35.438 -39.719 1 97.69 218 THR B O 1
ATOM 6499 N N . GLU B 1 219 ? 17.094 -35.312 -37.688 1 97.81 219 GLU B N 1
ATOM 6500 C CA . GLU B 1 219 ? 18.031 -36.312 -37.219 1 97.81 219 GLU B CA 1
ATOM 6501 C C . GLU B 1 219 ? 17.656 -37.688 -37.75 1 97.81 219 GLU B C 1
ATOM 6503 O O . GLU B 1 219 ? 16.469 -37.969 -38 1 97.81 219 GLU B O 1
ATOM 6508 N N . THR B 1 220 ? 18.656 -38.625 -37.781 1 97.81 220 THR B N 1
ATOM 6509 C CA . THR B 1 220 ? 18.484 -39.938 -38.375 1 97.81 220 THR B CA 1
ATOM 6510 C C . THR B 1 220 ? 17.469 -40.75 -37.594 1 97.81 220 THR B C 1
ATOM 6512 O O . THR B 1 220 ? 16.609 -41.406 -38.156 1 97.81 220 THR B O 1
ATOM 6515 N N . TRP B 1 221 ? 17.625 -40.75 -36.281 1 97.19 221 TRP B N 1
ATOM 6516 C CA . TRP B 1 221 ? 16.734 -41.562 -35.469 1 97.19 221 TRP B CA 1
ATOM 6517 C C . TRP B 1 221 ? 15.281 -41.156 -35.656 1 97.19 221 TRP B C 1
ATOM 6519 O O . TRP B 1 221 ? 14.375 -41.969 -35.625 1 97.19 221 TRP B O 1
ATOM 6529 N N . PHE B 1 222 ? 15.039 -39.875 -35.812 1 98.19 222 PHE B N 1
ATOM 6530 C CA . PHE B 1 222 ? 13.695 -39.344 -36.031 1 98.19 222 PHE B CA 1
ATOM 6531 C C . PHE B 1 222 ? 13.125 -39.875 -37.344 1 98.19 222 PHE B C 1
ATOM 6533 O O . PHE B 1 222 ? 11.984 -40.344 -37.406 1 98.19 222 PHE B O 1
ATOM 6540 N N . GLN B 1 223 ? 13.906 -39.812 -38.375 1 97.5 223 GLN B N 1
ATOM 6541 C CA . GLN B 1 223 ? 13.484 -40.281 -39.688 1 97.5 223 GLN B CA 1
ATOM 6542 C C . GLN B 1 223 ? 13.172 -41.781 -39.688 1 97.5 223 GLN B C 1
ATOM 6544 O O . GLN B 1 223 ? 12.172 -42.219 -40.25 1 97.5 223 GLN B O 1
ATOM 6549 N N . GLU B 1 224 ? 14.047 -42.469 -39.031 1 98.19 224 GLU B N 1
ATOM 6550 C CA . GLU B 1 224 ? 13.82 -43.906 -38.906 1 98.19 224 GLU B CA 1
ATOM 6551 C C . GLU B 1 224 ? 12.539 -44.219 -38.156 1 98.19 224 GLU B C 1
ATOM 6553 O O . GLU B 1 224 ? 11.797 -45.125 -38.5 1 98.19 224 GLU B O 1
ATOM 6558 N N . LEU B 1 225 ? 12.344 -43.469 -37.125 1 98.5 225 LEU B N 1
ATOM 6559 C CA . LEU B 1 225 ? 11.141 -43.625 -36.312 1 98.5 225 LEU B CA 1
ATOM 6560 C C . LEU B 1 225 ? 9.891 -43.344 -37.156 1 98.5 225 LEU B C 1
ATOM 6562 O O . LEU B 1 225 ? 8.875 -44.031 -37 1 98.5 225 LEU B O 1
ATOM 6566 N N . MET B 1 226 ? 9.938 -42.469 -38.094 1 98.06 226 MET B N 1
ATOM 6567 C CA . MET B 1 226 ? 8.797 -42.062 -38.906 1 98.06 226 MET B CA 1
ATOM 6568 C C . MET B 1 226 ? 8.445 -43.125 -39.938 1 98.06 226 MET B C 1
ATOM 6570 O O . MET B 1 226 ? 7.352 -43.125 -40.5 1 98.06 226 MET B O 1
ATOM 6574 N N . LEU B 1 227 ? 9.328 -43.969 -40.125 1 97.94 227 LEU B N 1
ATOM 6575 C CA . LEU B 1 227 ? 9.078 -45.062 -41.062 1 97.94 227 LEU B CA 1
ATOM 6576 C C . LEU B 1 227 ? 8.258 -46.156 -40.438 1 97.94 227 LEU B C 1
ATOM 6578 O O . LEU B 1 227 ? 7.723 -47.031 -41.125 1 97.94 227 LEU B O 1
ATOM 6582 N N . GLN B 1 228 ? 8.086 -46.062 -39.219 1 98.06 228 GLN B N 1
ATOM 6583 C CA . GLN B 1 228 ? 7.367 -47.125 -38.5 1 98.06 228 GLN B CA 1
ATOM 6584 C C . GLN B 1 228 ? 5.859 -46.906 -38.562 1 98.06 228 GLN B C 1
ATOM 6586 O O . GLN B 1 228 ? 5.387 -45.781 -38.5 1 98.06 228 GLN B O 1
ATOM 6591 N N . PRO B 1 229 ? 5.125 -48 -38.719 1 97 229 PRO B N 1
ATOM 6592 C CA . PRO B 1 229 ? 3.67 -47.844 -38.688 1 97 229 PRO B CA 1
ATOM 6593 C C . PRO B 1 229 ? 3.156 -47.281 -37.375 1 97 229 PRO B C 1
ATOM 6595 O O . PRO B 1 229 ? 3.6 -47.688 -36.312 1 97 229 PRO B O 1
ATOM 6598 N N . THR B 1 230 ? 2.279 -46.344 -37.438 1 97.44 230 THR B N 1
ATOM 6599 C CA . THR B 1 230 ? 1.741 -45.656 -36.281 1 97.44 230 THR B CA 1
ATOM 6600 C C . THR B 1 230 ? 0.263 -45.312 -36.5 1 97.44 230 THR B C 1
ATOM 6602 O O . THR B 1 230 ? -0.124 -44.781 -37.531 1 97.44 230 THR B O 1
ATOM 6605 N N . ASP B 1 231 ? -0.544 -45.719 -35.531 1 95.19 231 ASP B N 1
ATOM 6606 C CA . ASP B 1 231 ? -1.97 -45.406 -35.594 1 95.19 231 ASP B CA 1
ATOM 6607 C C . ASP B 1 231 ? -2.268 -44.031 -35.031 1 95.19 231 ASP B C 1
ATOM 6609 O O . ASP B 1 231 ? -3.236 -43.375 -35.438 1 95.19 231 ASP B O 1
ATOM 6613 N N . ILE B 1 232 ? -1.488 -43.594 -34.094 1 97.12 232 ILE B N 1
ATOM 6614 C CA . ILE B 1 232 ? -1.642 -42.281 -33.5 1 97.12 232 ILE B CA 1
ATOM 6615 C C . ILE B 1 232 ? -0.305 -41.812 -32.938 1 97.12 232 ILE B C 1
ATOM 6617 O O . ILE B 1 232 ? 0.443 -42.594 -32.375 1 97.12 232 ILE B O 1
ATOM 6621 N N . PHE B 1 233 ? 0.009 -40.531 -33.156 1 98.38 233 PHE B N 1
ATOM 6622 C CA . PHE B 1 233 ? 1.13 -39.875 -32.5 1 98.38 233 PHE B CA 1
ATOM 6623 C C . PHE B 1 233 ? 0.667 -39.156 -31.219 1 98.38 233 PHE B C 1
ATOM 6625 O O . PHE B 1 233 ? -0.294 -38.375 -31.266 1 98.38 233 PHE B O 1
ATOM 6632 N N . VAL B 1 234 ? 1.269 -39.438 -30.078 1 98.62 234 VAL B N 1
ATOM 6633 C CA . VAL B 1 234 ? 1.062 -38.719 -28.812 1 98.62 234 VAL B CA 1
ATOM 6634 C C . VAL B 1 234 ? 2.334 -37.969 -28.438 1 98.62 234 VAL B C 1
ATOM 6636 O O . VAL B 1 234 ? 3.268 -38.531 -27.891 1 98.62 234 VAL B O 1
ATOM 6639 N N . LEU B 1 235 ? 2.33 -36.688 -28.734 1 97.69 235 LEU B N 1
ATOM 6640 C CA . LEU B 1 235 ? 3.49 -35.844 -28.484 1 97.69 235 LEU B CA 1
ATOM 6641 C C . LEU B 1 235 ? 3.354 -35.125 -27.141 1 97.69 235 LEU B C 1
ATOM 6643 O O . LEU B 1 235 ? 2.498 -34.25 -27 1 97.69 235 LEU B O 1
ATOM 6647 N N . ALA B 1 236 ? 4.152 -35.594 -26.203 1 96 236 ALA B N 1
ATOM 6648 C CA . ALA B 1 236 ? 4.23 -34.844 -24.938 1 96 236 ALA B CA 1
ATOM 6649 C C . ALA B 1 236 ? 5.367 -33.844 -24.969 1 96 236 ALA B C 1
ATOM 6651 O O . ALA B 1 236 ? 6.535 -34.188 -25.125 1 96 236 ALA B O 1
ATOM 6652 N N . GLY B 1 237 ? 5.051 -32.594 -24.922 1 91.25 237 GLY B N 1
ATOM 6653 C CA . GLY B 1 237 ? 6.117 -31.594 -25.031 1 91.25 237 GLY B CA 1
ATOM 6654 C C . GLY B 1 237 ? 5.961 -30.453 -24.047 1 91.25 237 GLY B C 1
ATOM 6655 O O . GLY B 1 237 ? 4.844 -30.016 -23.766 1 91.25 237 GLY B O 1
ATOM 6656 N N . HIS B 1 238 ? 7.141 -30.109 -23.516 1 93.5 238 HIS B N 1
ATOM 6657 C CA . HIS B 1 238 ? 7.191 -28.922 -22.672 1 93.5 238 HIS B CA 1
ATOM 6658 C C . HIS B 1 238 ? 7.441 -27.672 -23.516 1 93.5 238 HIS B C 1
ATOM 6660 O O . HIS B 1 238 ? 8.516 -27.062 -23.438 1 93.5 238 HIS B O 1
ATOM 6666 N N . MET B 1 239 ? 6.48 -27.406 -24.359 1 92.88 239 MET B N 1
ATOM 6667 C CA . MET B 1 239 ? 6.477 -26.328 -25.328 1 92.88 239 MET B CA 1
ATOM 6668 C C . MET B 1 239 ? 5.086 -25.719 -25.469 1 92.88 239 MET B C 1
ATOM 6670 O O . MET B 1 239 ? 4.086 -26.453 -25.484 1 92.88 239 MET B O 1
ATOM 6674 N N . SER B 1 240 ? 5.117 -24.484 -25.562 1 88.56 240 SER B N 1
ATOM 6675 C CA . SER B 1 240 ? 3.832 -23.797 -25.609 1 88.56 240 SER B CA 1
ATOM 6676 C C . SER B 1 240 ? 3.281 -23.75 -27.031 1 88.56 240 SER B C 1
ATOM 6678 O O . SER B 1 240 ? 4.023 -23.938 -28 1 88.56 240 SER B O 1
ATOM 6680 N N . ASP B 1 241 ? 2.025 -23.547 -27.078 1 76.06 241 ASP B N 1
ATOM 6681 C CA . ASP B 1 241 ? 1.378 -23.344 -28.375 1 76.06 241 ASP B CA 1
ATOM 6682 C C . ASP B 1 241 ? 1.908 -22.094 -29.062 1 76.06 241 ASP B C 1
ATOM 6684 O O . ASP B 1 241 ? 2.223 -22.109 -30.25 1 76.06 241 ASP B O 1
ATOM 6688 N N . LYS B 1 242 ? 2.096 -21.047 -28.281 1 68.44 242 LYS B N 1
ATOM 6689 C CA . LYS B 1 242 ? 2.475 -19.75 -28.828 1 68.44 242 LYS B CA 1
ATOM 6690 C C . LYS B 1 242 ? 3.953 -19.719 -29.203 1 68.44 242 LYS B C 1
ATOM 6692 O O . LYS B 1 242 ? 4.32 -19.188 -30.25 1 68.44 242 LYS B O 1
ATOM 6697 N N . GLN B 1 243 ? 4.703 -20.359 -28.453 1 64.75 243 GLN B N 1
ATOM 6698 C CA . GLN B 1 243 ? 6.141 -20.234 -28.656 1 64.75 243 GLN B CA 1
ATOM 6699 C C . GLN B 1 243 ? 6.738 -21.531 -29.188 1 64.75 243 GLN B C 1
ATOM 6701 O O . GLN B 1 243 ? 7.914 -21.578 -29.547 1 64.75 243 GLN B O 1
ATOM 6706 N N . GLY B 1 244 ? 5.906 -22.344 -29.344 1 71.19 244 GLY B N 1
ATOM 6707 C CA . GLY B 1 244 ? 6.461 -23.641 -29.688 1 71.19 244 GLY B CA 1
ATOM 6708 C C . GLY B 1 244 ? 6.523 -23.906 -31.172 1 71.19 244 GLY B C 1
ATOM 6709 O O . GLY B 1 244 ? 5.809 -23.266 -31.953 1 71.19 244 GLY B O 1
ATOM 6710 N N . GLN B 1 245 ? 7.406 -24.734 -31.469 1 85.31 245 GLN B N 1
ATOM 6711 C CA . GLN B 1 245 ? 7.637 -25.141 -32.844 1 85.31 245 GLN B CA 1
ATOM 6712 C C . GLN B 1 245 ? 6.848 -26.406 -33.188 1 85.31 245 GLN B C 1
ATOM 6714 O O . GLN B 1 245 ? 7.379 -27.328 -33.781 1 85.31 245 GLN B O 1
ATOM 6719 N N . TRP B 1 246 ? 5.574 -26.422 -32.719 1 93.25 246 TRP B N 1
ATOM 6720 C CA . TRP B 1 246 ? 4.723 -27.578 -33 1 93.25 246 TRP B CA 1
ATOM 6721 C C . TRP B 1 246 ? 4.504 -27.75 -34.5 1 93.25 246 TRP B C 1
ATOM 6723 O O . TRP B 1 246 ? 4.387 -28.875 -35 1 93.25 246 TRP B O 1
ATOM 6733 N N . ASP B 1 247 ? 4.422 -26.641 -35.25 1 94 247 ASP B N 1
ATOM 6734 C CA . ASP B 1 247 ? 4.234 -26.672 -36.688 1 94 247 ASP B CA 1
ATOM 6735 C C . ASP B 1 247 ? 5.371 -27.438 -37.375 1 94 247 ASP B C 1
ATOM 6737 O O . ASP B 1 247 ? 5.145 -28.188 -38.344 1 94 247 ASP B O 1
ATOM 6741 N N . ILE B 1 248 ? 6.516 -27.203 -36.875 1 95.62 248 ILE B N 1
ATOM 6742 C CA . ILE B 1 248 ? 7.691 -27.844 -37.438 1 95.62 248 ILE B CA 1
ATOM 6743 C C . ILE B 1 248 ? 7.633 -29.344 -37.188 1 95.62 248 ILE B C 1
ATOM 6745 O O . ILE B 1 248 ? 7.855 -30.156 -38.094 1 95.62 248 ILE B O 1
ATOM 6749 N N . VAL B 1 249 ? 7.348 -29.734 -36 1 96.75 249 VAL B N 1
ATOM 6750 C CA . VAL B 1 249 ? 7.312 -31.141 -35.625 1 96.75 249 VAL B CA 1
ATOM 6751 C C . VAL B 1 249 ? 6.195 -31.859 -36.406 1 96.75 249 VAL B C 1
ATOM 6753 O O . VAL B 1 249 ? 6.406 -32.938 -36.969 1 96.75 249 VAL B O 1
ATOM 6756 N N . THR B 1 250 ? 5.031 -31.234 -36.469 1 95.81 250 THR B N 1
ATOM 6757 C CA . THR B 1 250 ? 3.881 -31.828 -37.125 1 95.81 250 THR B CA 1
ATOM 6758 C C . THR B 1 250 ? 4.117 -31.938 -38.625 1 95.81 250 THR B C 1
ATOM 6760 O O . THR B 1 250 ? 3.756 -32.938 -39.25 1 95.81 250 THR B O 1
ATOM 6763 N N . SER B 1 251 ? 4.676 -30.938 -39.188 1 96.44 251 SER B N 1
ATOM 6764 C CA . SER B 1 251 ? 4.98 -30.984 -40.594 1 96.44 251 SER B CA 1
ATOM 6765 C C . SER B 1 251 ? 5.949 -32.125 -40.938 1 96.44 251 SER B C 1
ATOM 6767 O O . SER B 1 251 ? 5.816 -32.781 -41.969 1 96.44 251 SER B O 1
ATOM 6769 N N . ALA B 1 252 ? 6.918 -32.281 -40.094 1 97.94 252 ALA B N 1
ATOM 6770 C CA . ALA B 1 252 ? 7.883 -33.344 -40.312 1 97.94 252 ALA B CA 1
ATOM 6771 C C . ALA B 1 252 ? 7.203 -34.719 -40.25 1 97.94 252 ALA B C 1
ATOM 6773 O O . ALA B 1 252 ? 7.539 -35.625 -41 1 97.94 252 ALA B O 1
ATOM 6774 N N . ILE B 1 253 ? 6.316 -34.906 -39.344 1 98.12 253 ILE B N 1
ATOM 6775 C CA . ILE B 1 253 ? 5.57 -36.156 -39.25 1 98.12 253 ILE B CA 1
ATOM 6776 C C . ILE B 1 253 ? 4.719 -36.375 -40.5 1 98.12 253 ILE B C 1
ATOM 6778 O O . ILE B 1 253 ? 4.648 -37.469 -41.031 1 98.12 253 ILE B O 1
ATOM 6782 N N . ARG B 1 254 ? 4.117 -35.312 -41.031 1 97.06 254 ARG B N 1
ATOM 6783 C CA . ARG B 1 254 ? 3.182 -35.375 -42.156 1 97.06 254 ARG B CA 1
ATOM 6784 C C . ARG B 1 254 ? 3.887 -35.812 -43.438 1 97.06 254 ARG B C 1
ATOM 6786 O O . ARG B 1 254 ? 3.25 -36.344 -44.344 1 97.06 254 ARG B O 1
ATOM 6793 N N . LYS B 1 255 ? 5.156 -35.656 -43.469 1 97.31 255 LYS B N 1
ATOM 6794 C CA . LYS B 1 255 ? 5.914 -36.125 -44.625 1 97.31 255 LYS B CA 1
ATOM 6795 C C . LYS B 1 255 ? 5.836 -37.625 -44.75 1 97.31 255 LYS B C 1
ATOM 6797 O O . LYS B 1 255 ? 5.949 -38.188 -45.875 1 97.31 255 LYS B O 1
ATOM 6802 N N . TYR B 1 256 ? 5.598 -38.281 -43.719 1 97.31 256 TYR B N 1
ATOM 6803 C CA . TYR B 1 256 ? 5.582 -39.75 -43.688 1 97.31 256 TYR B CA 1
ATOM 6804 C C . TYR B 1 256 ? 4.188 -40.281 -43.375 1 97.31 256 TYR B C 1
ATOM 6806 O O . TYR B 1 256 ? 3.809 -41.375 -43.812 1 97.31 256 TYR B O 1
ATOM 6814 N N . HIS B 1 257 ? 3.488 -39.5 -42.562 1 96.12 257 HIS B N 1
ATOM 6815 C CA . HIS B 1 257 ? 2.158 -39.875 -42.094 1 96.12 257 HIS B CA 1
ATOM 6816 C C . HIS B 1 257 ? 1.147 -38.781 -42.375 1 96.12 257 HIS B C 1
ATOM 6818 O O . HIS B 1 257 ? 0.752 -38.031 -41.469 1 96.12 257 HIS B O 1
ATOM 6824 N N . PRO B 1 258 ? 0.632 -38.688 -43.562 1 94.25 258 PRO B N 1
ATOM 6825 C CA . PRO B 1 258 ? -0.17 -37.531 -44 1 94.25 258 PRO B CA 1
ATOM 6826 C C . PRO B 1 258 ? -1.5 -37.438 -43.25 1 94.25 258 PRO B C 1
ATOM 6828 O O . PRO B 1 258 ? -2.029 -36.344 -43.062 1 94.25 258 PRO B O 1
ATOM 6831 N N . ASN B 1 259 ? -2.018 -38.594 -42.781 1 92.12 259 ASN B N 1
ATOM 6832 C CA . ASN B 1 259 ? -3.379 -38.562 -42.25 1 92.12 259 ASN B CA 1
ATOM 6833 C C . ASN B 1 259 ? -3.459 -39.125 -40.844 1 92.12 259 ASN B C 1
ATOM 6835 O O . ASN B 1 259 ? -4.531 -39.125 -40.25 1 92.12 259 ASN B O 1
ATOM 6839 N N . THR B 1 260 ? -2.361 -39.594 -40.25 1 94.69 260 THR B N 1
ATOM 6840 C CA . THR B 1 260 ? -2.369 -40.188 -38.906 1 94.69 260 THR B CA 1
ATOM 6841 C C . THR B 1 260 ? -2.68 -39.125 -37.844 1 94.69 260 THR B C 1
ATOM 6843 O O . THR B 1 260 ? -2.09 -38.031 -37.875 1 94.69 260 THR B O 1
ATOM 6846 N N . PRO B 1 261 ? -3.645 -39.344 -36.938 1 96.12 261 PRO B N 1
ATOM 6847 C CA . PRO B 1 261 ? -3.953 -38.375 -35.906 1 96.12 261 PRO B CA 1
ATOM 6848 C C . PRO B 1 261 ? -2.744 -38.031 -35.031 1 96.12 261 PRO B C 1
ATOM 6850 O O . PRO B 1 261 ? -1.955 -38.938 -34.688 1 96.12 261 PRO B O 1
ATOM 6853 N N . ILE B 1 262 ? -2.625 -36.75 -34.688 1 97.38 262 ILE B N 1
ATOM 6854 C CA . ILE B 1 262 ? -1.56 -36.25 -33.812 1 97.38 262 ILE B CA 1
ATOM 6855 C C . ILE B 1 262 ? -2.162 -35.562 -32.625 1 97.38 262 ILE B C 1
ATOM 6857 O O . ILE B 1 262 ? -2.793 -34.5 -32.75 1 97.38 262 ILE B O 1
ATOM 6861 N N . ALA B 1 263 ? -2.006 -36.156 -31.469 1 98.12 263 ALA B N 1
ATOM 6862 C CA . ALA B 1 263 ? -2.336 -35.5 -30.203 1 98.12 263 ALA B CA 1
ATOM 6863 C C . ALA B 1 263 ? -1.101 -34.875 -29.578 1 98.12 263 ALA B C 1
ATOM 6865 O O . ALA B 1 263 ? -0.24 -35.562 -29.031 1 98.12 263 ALA B O 1
ATOM 6866 N N . ALA B 1 264 ? -1.007 -33.531 -29.656 1 97.5 264 ALA B N 1
ATOM 6867 C CA . ALA B 1 264 ? 0.097 -32.812 -29.031 1 97.5 264 ALA B CA 1
ATOM 6868 C C . ALA B 1 264 ? -0.327 -32.188 -27.703 1 97.5 264 ALA B C 1
ATOM 6870 O O . ALA B 1 264 ? -1.357 -31.516 -27.625 1 97.5 264 ALA B O 1
ATOM 6871 N N . LEU B 1 265 ? 0.411 -32.5 -26.703 1 98.12 265 LEU B N 1
ATOM 6872 C CA . LEU B 1 265 ? 0.154 -32.031 -25.344 1 98.12 265 LEU B CA 1
ATOM 6873 C C . LEU B 1 265 ? 1.287 -31.109 -24.875 1 98.12 265 LEU B C 1
ATOM 6875 O O . LEU B 1 265 ? 2.385 -31.594 -24.578 1 98.12 265 LEU B O 1
ATOM 6879 N N . GLY B 1 266 ? 0.981 -29.812 -24.734 1 96.38 266 GLY B N 1
ATOM 6880 C CA . GLY B 1 266 ? 2.006 -28.812 -24.438 1 96.38 266 GLY B CA 1
ATOM 6881 C C . GLY B 1 266 ? 2.016 -28.375 -22.984 1 96.38 266 GLY B C 1
ATOM 6882 O O . GLY B 1 266 ? 1.262 -28.906 -22.172 1 96.38 266 GLY B O 1
ATOM 6883 N N . GLY B 1 267 ? 2.984 -27.484 -22.656 1 95.06 267 GLY B N 1
ATOM 6884 C CA . GLY B 1 267 ? 3.164 -26.891 -21.344 1 95.06 267 GLY B CA 1
ATOM 6885 C C . GLY B 1 267 ? 4.055 -25.656 -21.359 1 95.06 267 GLY B C 1
ATOM 6886 O O . GLY B 1 267 ? 4.16 -24.969 -22.375 1 95.06 267 GLY B O 1
ATOM 6887 N N . HIS B 1 268 ? 4.469 -25.266 -20.266 1 93.12 268 HIS B N 1
ATOM 6888 C CA . HIS B 1 268 ? 5.48 -24.219 -20.094 1 93.12 268 HIS B CA 1
ATOM 6889 C C . HIS B 1 268 ? 4.832 -22.844 -19.922 1 93.12 268 HIS B C 1
ATOM 6891 O O . HIS B 1 268 ? 5.258 -22.062 -19.062 1 93.12 268 HIS B O 1
ATOM 6897 N N . GLU B 1 269 ? 3.785 -22.547 -20.609 1 91.31 269 GLU B N 1
ATOM 6898 C CA . GLU B 1 269 ? 3.205 -21.203 -20.594 1 91.31 269 GLU B CA 1
ATOM 6899 C C . GLU B 1 269 ? 2.203 -21.047 -19.453 1 91.31 269 GLU B C 1
ATOM 6901 O O . GLU B 1 269 ? 1.772 -19.938 -19.141 1 91.31 269 GLU B O 1
ATOM 6906 N N . HIS B 1 270 ? 1.818 -22.062 -18.875 1 92.88 270 HIS B N 1
ATOM 6907 C CA . HIS B 1 270 ? 0.95 -22.031 -17.703 1 92.88 270 HIS B CA 1
ATOM 6908 C C . HIS B 1 270 ? -0.444 -21.531 -18.062 1 92.88 270 HIS B C 1
ATOM 6910 O O . HIS B 1 270 ? -1.042 -20.75 -17.297 1 92.88 270 HIS B O 1
ATOM 6916 N N . VAL B 1 271 ? -0.914 -21.906 -19.266 1 93.62 271 VAL B N 1
ATOM 6917 C CA . VAL B 1 271 ? -2.232 -21.453 -19.688 1 93.62 271 VAL B CA 1
ATOM 6918 C C . VAL B 1 271 ? -3.072 -22.641 -20.156 1 93.62 271 VAL B C 1
ATOM 6920 O O . VAL B 1 271 ? -2.535 -23.703 -20.453 1 93.62 271 VAL B O 1
ATOM 6923 N N . ARG B 1 272 ? -4.391 -22.406 -20.125 1 96.25 272 ARG B N 1
ATOM 6924 C CA . ARG B 1 272 ? -5.301 -23.266 -20.875 1 96.25 272 ARG B CA 1
ATOM 6925 C C . ARG B 1 272 ? -5.379 -22.844 -22.344 1 96.25 272 ARG B C 1
ATOM 6927 O O . ARG B 1 272 ? -5.836 -21.734 -22.656 1 96.25 272 ARG B O 1
ATOM 6934 N N . ALA B 1 273 ? -4.922 -23.719 -23.203 1 95.88 273 ALA B N 1
ATOM 6935 C CA . ALA B 1 273 ? -4.902 -23.344 -24.625 1 95.88 273 ALA B CA 1
ATOM 6936 C C . ALA B 1 273 ? -5.102 -24.562 -25.516 1 95.88 273 ALA B C 1
ATOM 6938 O O . ALA B 1 273 ? -4.828 -25.703 -25.094 1 95.88 273 ALA B O 1
ATOM 6939 N N . CYS B 1 274 ? -5.586 -24.297 -26.672 1 96.44 274 CYS B N 1
ATOM 6940 C CA . CYS B 1 274 ? -5.836 -25.312 -27.688 1 96.44 274 CYS B CA 1
ATOM 6941 C C . CYS B 1 274 ? -5.746 -24.734 -29.094 1 96.44 274 CYS B C 1
ATOM 6943 O O . CYS B 1 274 ? -6.16 -23.594 -29.312 1 96.44 274 CYS B O 1
ATOM 6945 N N . ARG B 1 275 ? -5.156 -25.5 -29.938 1 95.25 275 ARG B N 1
ATOM 6946 C CA . ARG B 1 275 ? -5.074 -25.125 -31.344 1 95.25 275 ARG B CA 1
ATOM 6947 C C . ARG B 1 275 ? -5.031 -26.359 -32.219 1 95.25 275 ARG B C 1
ATOM 6949 O O . ARG B 1 275 ? -4.383 -27.359 -31.891 1 95.25 275 ARG B O 1
ATOM 6956 N N . GLN B 1 276 ? -5.758 -26.281 -33.281 1 94.25 276 GLN B N 1
ATOM 6957 C CA . GLN B 1 276 ? -5.629 -27.312 -34.281 1 94.25 276 GLN B CA 1
ATOM 6958 C C . GLN B 1 276 ? -4.691 -26.859 -35.406 1 94.25 276 GLN B C 1
ATOM 6960 O O . GLN B 1 276 ? -4.902 -25.828 -36.031 1 94.25 276 GLN B O 1
ATOM 6965 N N . LEU B 1 277 ? -3.639 -27.656 -35.594 1 93.31 277 LEU B N 1
ATOM 6966 C CA . LEU B 1 277 ? -2.645 -27.312 -36.594 1 93.31 277 LEU B CA 1
ATOM 6967 C C . LEU B 1 277 ? -3.113 -27.75 -38 1 93.31 277 LEU B C 1
ATOM 6969 O O . LEU B 1 277 ? -2.734 -27.125 -39 1 93.31 277 LEU B O 1
ATOM 6973 N N . ASP B 1 278 ? -3.787 -28.766 -38.125 1 93.5 278 ASP B N 1
ATOM 6974 C CA . ASP B 1 278 ? -4.469 -29.266 -39.312 1 93.5 278 ASP B CA 1
ATOM 6975 C C . ASP B 1 278 ? -5.703 -30.078 -38.938 1 93.5 278 ASP B C 1
ATOM 6977 O O . ASP B 1 278 ? -6.109 -30.109 -37.781 1 93.5 278 ASP B O 1
ATOM 6981 N N . SER B 1 279 ? -6.332 -30.719 -39.969 1 90.81 279 SER B N 1
ATOM 6982 C CA . SER B 1 279 ? -7.621 -31.359 -39.719 1 90.81 279 SER B CA 1
ATOM 6983 C C . SER B 1 279 ? -7.461 -32.625 -38.875 1 90.81 279 SER B C 1
ATOM 6985 O O . SER B 1 279 ? -8.445 -33.156 -38.375 1 90.81 279 SER B O 1
ATOM 6987 N N . ASN B 1 280 ? -6.25 -33.125 -38.688 1 94.88 280 ASN B N 1
ATOM 6988 C CA . ASN B 1 280 ? -6.039 -34.375 -37.969 1 94.88 280 ASN B CA 1
ATOM 6989 C C . ASN B 1 280 ? -5.078 -34.188 -36.812 1 94.88 280 ASN B C 1
ATOM 6991 O O . ASN B 1 280 ? -4.332 -35.125 -36.469 1 94.88 280 ASN B O 1
ATOM 6995 N N . SER B 1 281 ? -5.035 -33.031 -36.219 1 95.06 281 SER B N 1
ATOM 6996 C CA . SER B 1 281 ? -4.176 -32.781 -35.062 1 95.06 281 SER B CA 1
ATOM 6997 C C . SER B 1 281 ? -4.785 -31.766 -34.125 1 95.06 281 SER B C 1
ATOM 6999 O O . SER B 1 281 ? -5.648 -30.984 -34.531 1 95.06 281 SER B O 1
ATOM 7001 N N . MET B 1 282 ? -4.352 -31.828 -32.875 1 96.19 282 MET B N 1
ATOM 7002 C CA . MET B 1 282 ? -4.715 -30.844 -31.859 1 96.19 282 MET B CA 1
ATOM 7003 C C . MET B 1 282 ? -3.594 -30.672 -30.844 1 96.19 282 MET B C 1
ATOM 7005 O O . MET B 1 282 ? -2.99 -31.656 -30.406 1 96.19 282 MET B O 1
ATOM 7009 N N . VAL B 1 283 ? -3.264 -29.438 -30.562 1 97 283 VAL B N 1
ATOM 7010 C CA . VAL B 1 283 ? -2.354 -29.094 -29.469 1 97 283 VAL B CA 1
ATOM 7011 C C . VAL B 1 283 ? -3.15 -28.625 -28.25 1 97 283 VAL B C 1
ATOM 7013 O O . VAL B 1 283 ? -3.979 -27.719 -28.359 1 97 283 VAL B O 1
ATOM 7016 N N . LEU B 1 284 ? -2.926 -29.25 -27.125 1 97.44 284 LEU B N 1
ATOM 7017 C CA . LEU B 1 284 ? -3.625 -28.906 -25.891 1 97.44 284 LEU B CA 1
ATOM 7018 C C . LEU B 1 284 ? -2.637 -28.516 -24.781 1 97.44 284 LEU B C 1
ATOM 7020 O O . LEU B 1 284 ? -1.623 -29.203 -24.594 1 97.44 284 LEU B O 1
ATOM 7024 N N . GLU B 1 285 ? -2.84 -27.406 -24.141 1 96.88 285 GLU B N 1
ATOM 7025 C CA . GLU B 1 285 ? -2.152 -27.031 -22.906 1 96.88 285 GLU B CA 1
ATOM 7026 C C . GLU B 1 285 ? -3.105 -27.047 -21.719 1 96.88 285 GLU B C 1
ATOM 7028 O O . GLU B 1 285 ? -4.199 -26.484 -21.781 1 96.88 285 GLU B O 1
ATOM 7033 N N . SER B 1 286 ? -2.66 -27.672 -20.688 1 97.56 286 SER B N 1
ATOM 7034 C CA . SER B 1 286 ? -3.57 -27.938 -19.578 1 97.56 286 SER B CA 1
ATOM 7035 C C . SER B 1 286 ? -3.176 -27.141 -18.328 1 97.56 286 SER B C 1
ATOM 7037 O O . SER B 1 286 ? -3.254 -27.641 -17.219 1 97.56 286 SER B O 1
ATOM 7039 N N . GLY B 1 287 ? -2.668 -25.922 -18.547 1 95.5 287 GLY B N 1
ATOM 7040 C CA . GLY B 1 287 ? -2.537 -24.953 -17.469 1 95.5 287 GLY B CA 1
ATOM 7041 C C . GLY B 1 287 ? -1.324 -25.203 -16.594 1 95.5 287 GLY B C 1
ATOM 7042 O O . GLY B 1 287 ? -0.234 -25.484 -17.094 1 95.5 287 GLY B O 1
ATOM 7043 N N . ARG B 1 288 ? -1.539 -24.953 -15.219 1 96.25 288 ARG B N 1
ATOM 7044 C CA . ARG B 1 288 ? -0.429 -24.953 -14.273 1 96.25 288 ARG B CA 1
ATOM 7045 C C . ARG B 1 288 ? -0.9 -25.344 -12.875 1 96.25 288 ARG B C 1
ATOM 7047 O O . ARG B 1 288 ? -2.1 -25.328 -12.594 1 96.25 288 ARG B O 1
ATOM 7054 N N . PHE B 1 289 ? -0.018 -25.766 -11.984 1 97.56 289 PHE B N 1
ATOM 7055 C CA . PHE B 1 289 ? -0.118 -25.828 -10.531 1 97.56 289 PHE B CA 1
ATOM 7056 C C . PHE B 1 289 ? -1.246 -26.766 -10.102 1 97.56 289 PHE B C 1
ATOM 7058 O O . PHE B 1 289 ? -1.896 -26.531 -9.086 1 97.56 289 PHE B O 1
ATOM 7065 N N . MET B 1 290 ? -1.572 -27.688 -10.984 1 98.06 290 MET B N 1
ATOM 7066 C CA . MET B 1 290 ? -2.66 -28.641 -10.742 1 98.06 290 MET B CA 1
ATOM 7067 C C . MET B 1 290 ? -3.992 -27.906 -10.602 1 98.06 290 MET B C 1
ATOM 7069 O O . MET B 1 290 ? -4.859 -28.328 -9.828 1 98.06 290 MET B O 1
ATOM 7073 N N . GLU B 1 291 ? -4.059 -26.812 -11.242 1 98.19 291 GLU B N 1
ATOM 7074 C CA . GLU B 1 291 ? -5.336 -26.109 -11.32 1 98.19 291 GLU B CA 1
ATOM 7075 C C . GLU B 1 291 ? -6.25 -26.734 -12.367 1 98.19 291 GLU B C 1
ATOM 7077 O O . GLU B 1 291 ? -7.473 -26.672 -12.25 1 98.19 291 GLU B O 1
ATOM 7082 N N . THR B 1 292 ? -5.602 -27.297 -13.352 1 98.38 292 THR B N 1
ATOM 7083 C CA . THR B 1 292 ? -6.32 -27.812 -14.516 1 98.38 292 THR B CA 1
ATOM 7084 C C . THR B 1 292 ? -5.863 -29.234 -14.844 1 98.38 292 THR B C 1
ATOM 7086 O O . THR B 1 292 ? -4.664 -29.516 -14.852 1 98.38 292 THR B O 1
ATOM 7089 N N . VAL B 1 293 ? -6.809 -30.062 -15.055 1 98.81 293 VAL B N 1
ATOM 7090 C CA . VAL B 1 293 ? -6.598 -31.359 -15.703 1 98.81 293 VAL B CA 1
ATOM 7091 C C . VAL B 1 293 ? -7.215 -31.328 -17.109 1 98.81 293 VAL B C 1
ATOM 7093 O O . VAL B 1 293 ? -8.414 -31.094 -17.25 1 98.81 293 VAL B O 1
ATOM 7096 N N . GLY B 1 294 ? -6.406 -31.594 -18.078 1 98.81 294 GLY B N 1
ATOM 7097 C CA . GLY B 1 294 ? -6.895 -31.562 -19.453 1 98.81 294 GLY B CA 1
ATOM 7098 C C . GLY B 1 294 ? -7.512 -32.875 -19.906 1 98.81 294 GLY B C 1
ATOM 7099 O O . GLY B 1 294 ? -7.074 -33.938 -19.484 1 98.81 294 GLY B O 1
ATOM 7100 N N . TRP B 1 295 ? -8.539 -32.812 -20.75 1 98.88 295 TRP B N 1
ATOM 7101 C CA . TRP B 1 295 ? -9.18 -33.938 -21.422 1 98.88 295 TRP B CA 1
ATOM 7102 C C . TRP B 1 295 ? -9.164 -33.75 -22.938 1 98.88 295 TRP B C 1
ATOM 7104 O O . TRP B 1 295 ? -9.562 -32.688 -23.438 1 98.88 295 TRP B O 1
ATOM 7114 N N . MET B 1 296 ? -8.656 -34.656 -23.625 1 98.69 296 MET B N 1
ATOM 7115 C CA . MET B 1 296 ? -8.719 -34.719 -25.078 1 98.69 296 MET B CA 1
ATOM 7116 C C . MET B 1 296 ? -9.336 -36 -25.562 1 98.69 296 MET B C 1
ATOM 7118 O O . MET B 1 296 ? -8.977 -37.094 -25.078 1 98.69 296 MET B O 1
ATOM 7122 N N . SER B 1 297 ? -10.312 -35.906 -26.438 1 98.19 297 SER B N 1
ATOM 7123 C CA . SER B 1 297 ? -10.891 -37.094 -27.062 1 98.19 297 SER B CA 1
ATOM 7124 C C . SER B 1 297 ? -10.727 -37.094 -28.578 1 98.19 297 SER B C 1
ATOM 7126 O O . SER B 1 297 ? -10.789 -36.031 -29.203 1 98.19 297 SER B O 1
ATOM 7128 N N . ILE B 1 298 ? -10.492 -38.219 -29.125 1 97.69 298 ILE B N 1
ATOM 7129 C CA . ILE B 1 298 ? -10.289 -38.406 -30.562 1 97.69 298 ILE B CA 1
ATOM 7130 C C . ILE B 1 298 ? -11.227 -39.469 -31.094 1 97.69 298 ILE B C 1
ATOM 7132 O O . ILE B 1 298 ? -11.164 -40.625 -30.656 1 97.69 298 ILE B O 1
ATOM 7136 N N . SER B 1 299 ? -12.109 -39.125 -31.969 1 95.75 299 SER B N 1
ATOM 7137 C CA . SER B 1 299 ? -12.992 -40.062 -32.656 1 95.75 299 SER B CA 1
ATOM 7138 C C . SER B 1 299 ? -12.516 -40.344 -34.094 1 95.75 299 SER B C 1
ATOM 7140 O O . SER B 1 299 ? -12.562 -39.469 -34.938 1 95.75 299 SER B O 1
ATOM 7142 N N . LEU B 1 300 ? -12.094 -41.562 -34.281 1 90.38 300 LEU B N 1
ATOM 7143 C CA . LEU B 1 300 ? -11.578 -41.938 -35.594 1 90.38 300 LEU B CA 1
ATOM 7144 C C . LEU B 1 300 ? -12.711 -42.062 -36.594 1 90.38 300 LEU B C 1
ATOM 7146 O O . LEU B 1 300 ? -13.812 -42.5 -36.25 1 90.38 300 LEU B O 1
ATOM 7150 N N . ASN B 1 301 ? -12.453 -41.531 -37.781 1 79.06 301 ASN B N 1
ATOM 7151 C CA . ASN B 1 301 ? -13.453 -41.688 -38.844 1 79.06 301 ASN B CA 1
ATOM 7152 C C . ASN B 1 301 ? -13.547 -43.125 -39.312 1 79.06 301 ASN B C 1
ATOM 7154 O O . ASN B 1 301 ? -12.578 -43.688 -39.844 1 79.06 301 ASN B O 1
ATOM 7158 N N . LYS B 1 302 ? -14.586 -43.75 -39.125 1 74.75 302 LYS B N 1
ATOM 7159 C CA . LYS B 1 302 ? -14.758 -45.156 -39.406 1 74.75 302 LYS B CA 1
ATOM 7160 C C . LYS B 1 302 ? -15.094 -45.406 -40.875 1 74.75 302 LYS B C 1
ATOM 7162 O O . LYS B 1 302 ? -14.898 -46.5 -41.375 1 74.75 302 LYS B O 1
ATOM 7167 N N . THR B 1 303 ? -15.516 -44.406 -41.5 1 72.06 303 THR B N 1
ATOM 7168 C CA . THR B 1 303 ? -15.969 -44.594 -42.875 1 72.06 303 THR B CA 1
ATOM 7169 C C . THR B 1 303 ? -14.805 -44.469 -43.844 1 72.06 303 THR B C 1
ATOM 7171 O O . THR B 1 303 ? -14.789 -45.125 -44.906 1 72.06 303 THR B O 1
ATOM 7174 N N . SER B 1 304 ? -13.945 -43.594 -43.594 1 74.38 304 SER B N 1
ATOM 7175 C CA . SER B 1 304 ? -12.805 -43.406 -44.5 1 74.38 304 SER B CA 1
ATOM 7176 C C . SER B 1 304 ? -11.516 -43.219 -43.719 1 74.38 304 SER B C 1
ATOM 7178 O O . SER B 1 304 ? -11.438 -42.344 -42.844 1 74.38 304 SER B O 1
ATOM 7180 N N . PRO B 1 305 ? -10.594 -44.062 -44.094 1 66.5 305 PRO B N 1
ATOM 7181 C CA . PRO B 1 305 ? -9.32 -43.938 -43.375 1 66.5 305 PRO B CA 1
ATOM 7182 C C . PRO B 1 305 ? -8.641 -42.594 -43.656 1 66.5 305 PRO B C 1
ATOM 7184 O O . PRO B 1 305 ? -7.754 -42.188 -42.906 1 66.5 305 PRO B O 1
ATOM 7187 N N . THR B 1 306 ? -9.219 -41.969 -44.531 1 75.62 306 THR B N 1
ATOM 7188 C CA . THR B 1 306 ? -8.547 -40.719 -44.906 1 75.62 306 THR B CA 1
ATOM 7189 C C . THR B 1 306 ? -9.305 -39.5 -44.375 1 75.62 306 THR B C 1
ATOM 7191 O O . THR B 1 306 ? -8.812 -38.375 -44.438 1 75.62 306 THR B O 1
ATOM 7194 N N . SER B 1 307 ? -10.422 -39.781 -43.875 1 82.5 307 SER B N 1
ATOM 7195 C CA . SER B 1 307 ? -11.195 -38.656 -43.312 1 82.5 307 SER B CA 1
ATOM 7196 C C . SER B 1 307 ? -10.664 -38.25 -41.938 1 82.5 307 SER B C 1
ATOM 7198 O O . SER B 1 307 ? -10.195 -39.094 -41.156 1 82.5 307 SER B O 1
ATOM 7200 N N . PRO B 1 308 ? -10.734 -36.969 -41.719 1 89.31 308 PRO B N 1
ATOM 7201 C CA . PRO B 1 308 ? -10.156 -36.438 -40.469 1 89.31 308 PRO B CA 1
ATOM 7202 C C . PRO B 1 308 ? -10.867 -36.938 -39.219 1 89.31 308 PRO B C 1
ATOM 7204 O O . PRO B 1 308 ? -12.078 -37.156 -39.25 1 89.31 308 PRO B O 1
ATOM 7207 N N . ALA B 1 309 ? -10.055 -37.219 -38.188 1 93.38 309 ALA B N 1
ATOM 7208 C CA . ALA B 1 309 ? -10.609 -37.562 -36.875 1 93.38 309 ALA B CA 1
ATOM 7209 C C . ALA B 1 309 ? -11.25 -36.344 -36.219 1 93.38 309 ALA B C 1
ATOM 7211 O O . ALA B 1 309 ? -10.922 -35.219 -36.562 1 93.38 309 ALA B O 1
ATOM 7212 N N . LEU B 1 310 ? -12.195 -36.562 -35.406 1 94.56 310 LEU B N 1
ATOM 7213 C CA . LEU B 1 310 ? -12.82 -35.5 -34.625 1 94.56 310 LEU B CA 1
ATOM 7214 C C . LEU B 1 310 ? -12.164 -35.344 -33.25 1 94.56 310 LEU B C 1
ATOM 7216 O O . LEU B 1 310 ? -12.109 -36.312 -32.5 1 94.56 310 LEU B O 1
ATOM 7220 N N . PHE B 1 311 ? -11.648 -34.188 -33.031 1 96.81 311 PHE B N 1
ATOM 7221 C CA . PHE B 1 311 ? -11.016 -33.875 -31.75 1 96.81 311 PHE B CA 1
ATOM 7222 C C . PHE B 1 311 ? -11.938 -33.031 -30.875 1 96.81 311 PHE B C 1
ATOM 7224 O O . PHE B 1 311 ? -12.602 -32.125 -31.375 1 96.81 311 PHE B O 1
ATOM 7231 N N . LYS B 1 312 ? -12.016 -33.344 -29.594 1 97.44 312 LYS B N 1
ATOM 7232 C CA . LYS B 1 312 ? -12.688 -32.531 -28.594 1 97.44 312 LYS B CA 1
ATOM 7233 C C . LYS B 1 312 ? -11.828 -32.375 -27.344 1 97.44 312 LYS B C 1
ATOM 7235 O O . LYS B 1 312 ? -10.938 -33.188 -27.094 1 97.44 312 LYS B O 1
ATOM 7240 N N . ARG B 1 313 ? -12.023 -31.281 -26.672 1 98.31 313 ARG B N 1
ATOM 7241 C CA . ARG B 1 313 ? -11.25 -31.078 -25.453 1 98.31 313 ARG B CA 1
ATOM 7242 C C . ARG B 1 313 ? -12.133 -30.531 -24.328 1 98.31 313 ARG B C 1
ATOM 7244 O O . ARG B 1 313 ? -13.219 -30 -24.594 1 98.31 313 ARG B O 1
ATOM 7251 N N . ARG B 1 314 ? -11.672 -30.703 -23.078 1 98.62 314 ARG B N 1
ATOM 7252 C CA . ARG B 1 314 ? -12.234 -30.125 -21.875 1 98.62 314 ARG B CA 1
ATOM 7253 C C . ARG B 1 314 ? -11.141 -29.766 -20.875 1 98.62 314 ARG B C 1
ATOM 7255 O O . ARG B 1 314 ? -10.164 -30.5 -20.734 1 98.62 314 ARG B O 1
ATOM 7262 N N . TYR B 1 315 ? -11.281 -28.609 -20.234 1 98.75 315 TYR B N 1
ATOM 7263 C CA . TYR B 1 315 ? -10.422 -28.25 -19.109 1 98.75 315 TYR B CA 1
ATOM 7264 C C . TYR B 1 315 ? -11.133 -28.469 -17.781 1 98.75 315 TYR B C 1
ATOM 7266 O O . TYR B 1 315 ? -12.055 -27.734 -17.438 1 98.75 315 TYR B O 1
ATOM 7274 N N . MET B 1 316 ? -10.695 -29.391 -17 1 98.81 316 MET B N 1
ATOM 7275 C CA . MET B 1 316 ? -11.344 -29.703 -15.734 1 98.81 316 MET B CA 1
ATOM 7276 C C . MET B 1 316 ? -10.648 -29 -14.578 1 98.81 316 MET B C 1
ATOM 7278 O O . MET B 1 316 ? -9.422 -28.969 -14.5 1 98.81 316 MET B O 1
ATOM 7282 N N . ASP B 1 317 ? -11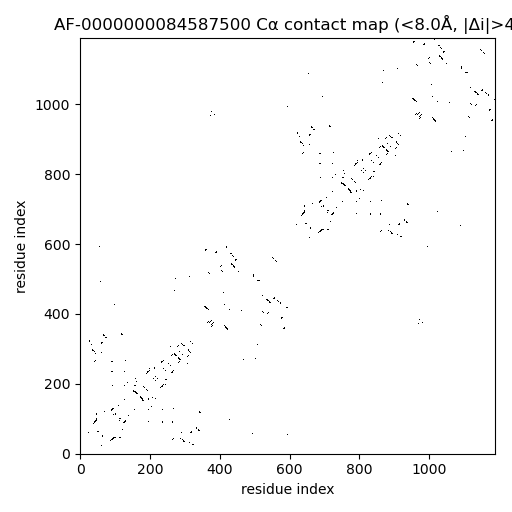.438 -28.406 -13.711 1 98.56 317 ASP B N 1
ATOM 7283 C CA . ASP B 1 317 ? -10.867 -27.953 -12.438 1 98.56 317 ASP B CA 1
ATOM 7284 C C . ASP B 1 317 ? -10.422 -29.141 -11.586 1 98.56 317 ASP B C 1
ATOM 7286 O O . ASP B 1 317 ? -11.156 -30.125 -11.438 1 98.56 317 ASP B O 1
ATOM 7290 N N . ALA B 1 318 ? -9.266 -29.016 -11.055 1 98.69 318 ALA B N 1
ATOM 7291 C CA . ALA B 1 318 ? -8.719 -30.109 -10.273 1 98.69 318 ALA B CA 1
ATOM 7292 C C . ALA B 1 318 ? -9.273 -30.109 -8.852 1 98.69 318 ALA B C 1
ATOM 7294 O O . ALA B 1 318 ? -8.641 -29.594 -7.93 1 98.69 318 ALA B O 1
ATOM 7295 N N . ASN B 1 319 ? -10.406 -30.781 -8.656 1 98.5 319 ASN B N 1
ATOM 7296 C CA . ASN B 1 319 ? -11.016 -30.938 -7.336 1 98.5 319 ASN B CA 1
ATOM 7297 C C . ASN B 1 319 ? -11.867 -32.188 -7.254 1 98.5 319 ASN B C 1
ATOM 7299 O O . ASN B 1 319 ? -12.141 -32.844 -8.273 1 98.5 319 ASN B O 1
ATOM 7303 N N . ARG B 1 320 ? -12.273 -32.562 -6.105 1 97.88 320 ARG B N 1
ATOM 7304 C CA . ARG B 1 320 ? -12.969 -33.812 -5.852 1 97.88 320 ARG B CA 1
ATOM 7305 C C . ARG B 1 320 ? -14.359 -33.812 -6.484 1 97.88 320 ARG B C 1
ATOM 7307 O O . ARG B 1 320 ? -14.828 -34.844 -6.969 1 97.88 320 ARG B O 1
ATOM 7314 N N . VAL B 1 321 ? -15.031 -32.656 -6.441 1 98.12 321 VAL B N 1
ATOM 7315 C CA . VAL B 1 321 ? -16.359 -32.562 -7.016 1 98.12 321 VAL B CA 1
ATOM 7316 C C . VAL B 1 321 ? -16.312 -32.938 -8.5 1 98.12 321 VAL B C 1
ATOM 7318 O O . VAL B 1 321 ? -17.125 -33.719 -8.992 1 98.12 321 VAL B O 1
ATOM 7321 N N . THR B 1 322 ? -15.406 -32.344 -9.172 1 98.69 322 THR B N 1
ATOM 7322 C CA . THR B 1 322 ? -15.203 -32.594 -10.594 1 98.69 322 THR B CA 1
ATOM 7323 C C . THR B 1 322 ? -14.844 -34.062 -10.836 1 98.69 322 THR B C 1
ATOM 7325 O O . THR B 1 322 ? -15.422 -34.688 -11.719 1 98.69 322 THR B O 1
ATOM 7328 N N . TYR B 1 323 ? -13.945 -34.594 -10.062 1 98.88 323 TYR B N 1
ATOM 7329 C CA . TYR B 1 323 ? -13.484 -35.969 -10.219 1 98.88 323 TYR B CA 1
ATOM 7330 C C . TYR B 1 323 ? -14.617 -36.938 -10.008 1 98.88 323 TYR B C 1
ATOM 7332 O O . TYR B 1 323 ? -14.805 -37.875 -10.797 1 98.88 323 TYR B O 1
ATOM 7340 N N . MET B 1 324 ? -15.336 -36.719 -8.953 1 98.69 324 MET B N 1
ATOM 7341 C CA . MET B 1 324 ? -16.422 -37.625 -8.641 1 98.69 324 MET B CA 1
ATOM 7342 C C . MET B 1 324 ? -17.516 -37.562 -9.719 1 98.69 324 MET B C 1
ATOM 7344 O O . MET B 1 324 ? -18.062 -38.594 -10.102 1 98.69 324 MET B O 1
ATOM 7348 N N . TYR B 1 325 ? -17.797 -36.406 -10.18 1 98.56 325 TYR B N 1
ATOM 7349 C CA . TYR B 1 325 ? -18.812 -36.25 -11.219 1 98.56 325 TYR B CA 1
ATOM 7350 C C . TYR B 1 325 ? -18.453 -37.094 -12.453 1 98.56 325 TYR B C 1
ATOM 7352 O O . TYR B 1 325 ? -19.281 -37.875 -12.938 1 98.56 325 TYR B O 1
ATOM 7360 N N . HIS B 1 326 ? -17.281 -36.969 -12.961 1 98.75 326 HIS B N 1
ATOM 7361 C CA . HIS B 1 326 ? -16.906 -37.594 -14.234 1 98.75 326 HIS B CA 1
ATOM 7362 C C . HIS B 1 326 ? -16.594 -39.062 -14.062 1 98.75 326 HIS B C 1
ATOM 7364 O O . HIS B 1 326 ? -16.688 -39.844 -15.016 1 98.75 326 HIS B O 1
ATOM 7370 N N . SER B 1 327 ? -16.219 -39.5 -12.852 1 98.5 327 SER B N 1
ATOM 7371 C CA . SER B 1 327 ? -15.914 -40.906 -12.617 1 98.5 327 SER B CA 1
ATOM 7372 C C . SER B 1 327 ? -17.141 -41.656 -12.125 1 98.5 327 SER B C 1
ATOM 7374 O O . SER B 1 327 ? -17.062 -42.844 -11.812 1 98.5 327 SER B O 1
ATOM 7376 N N . ASN B 1 328 ? -18.234 -40.938 -12.008 1 97.25 328 ASN B N 1
ATOM 7377 C CA . ASN B 1 328 ? -19.469 -41.531 -11.508 1 97.25 328 ASN B CA 1
ATOM 7378 C C . ASN B 1 328 ? -19.266 -42.219 -10.156 1 97.25 328 ASN B C 1
ATOM 7380 O O . ASN B 1 328 ? -19.609 -43.375 -9.977 1 97.25 328 ASN B O 1
ATOM 7384 N N . THR B 1 329 ? -18.609 -41.469 -9.297 1 98.12 329 THR B N 1
ATOM 7385 C CA . THR B 1 329 ? -18.391 -41.938 -7.926 1 98.12 329 THR B CA 1
ATOM 7386 C C . THR B 1 329 ? -18.969 -40.938 -6.922 1 98.12 329 THR B C 1
ATOM 7388 O O . THR B 1 329 ? -19.516 -39.906 -7.305 1 98.12 329 THR B O 1
ATOM 7391 N N . THR B 1 330 ? -19 -41.312 -5.68 1 97.25 330 THR B N 1
ATOM 7392 C CA . THR B 1 330 ? -19.438 -40.5 -4.555 1 97.25 330 THR B CA 1
ATOM 7393 C C . THR B 1 330 ? -18.359 -40.438 -3.467 1 97.25 330 THR B C 1
ATOM 7395 O O . THR B 1 330 ? -17.297 -41.062 -3.613 1 97.25 330 THR B O 1
ATOM 7398 N N . GLU B 1 331 ? -18.672 -39.781 -2.455 1 95.31 331 GLU B N 1
ATOM 7399 C CA . GLU B 1 331 ? -17.734 -39.656 -1.34 1 95.31 331 GLU B CA 1
ATOM 7400 C C . GLU B 1 331 ? -17.438 -41.031 -0.744 1 95.31 331 GLU B C 1
ATOM 7402 O O . GLU B 1 331 ? -16.359 -41.25 -0.187 1 95.31 331 GLU B O 1
ATOM 7407 N N . HIS B 1 332 ? -18.25 -42 -1.002 1 96.12 332 HIS B N 1
ATOM 7408 C CA . HIS B 1 332 ? -18.156 -43.312 -0.359 1 96.12 332 HIS B CA 1
ATOM 7409 C C . HIS B 1 332 ? -17.266 -44.25 -1.152 1 96.12 332 HIS B C 1
ATOM 7411 O O . HIS B 1 332 ? -16.703 -45.188 -0.594 1 96.12 332 HIS B O 1
ATOM 7417 N N . ASN B 1 333 ? -17.125 -44.031 -2.463 1 97.69 333 ASN B N 1
ATOM 7418 C CA . ASN B 1 333 ? -16.406 -45 -3.27 1 97.69 333 ASN B CA 1
ATOM 7419 C C . ASN B 1 333 ? -15.367 -44.312 -4.16 1 97.69 333 ASN B C 1
ATOM 7421 O O . ASN B 1 333 ? -14.82 -44.938 -5.074 1 97.69 333 ASN B O 1
ATOM 7425 N N . PHE B 1 334 ? -15.109 -43.125 -3.908 1 98.56 334 PHE B N 1
ATOM 7426 C CA . PHE B 1 334 ? -14.195 -42.375 -4.762 1 98.56 334 PHE B CA 1
ATOM 7427 C C . PHE B 1 334 ? -12.742 -42.719 -4.438 1 98.56 334 PHE B C 1
ATOM 7429 O O . PHE B 1 334 ? -11.93 -42.938 -5.344 1 98.56 334 PHE B O 1
ATOM 7436 N N . ASN B 1 335 ? -12.398 -42.875 -3.184 1 98.56 335 ASN B N 1
ATOM 7437 C CA . ASN B 1 335 ? -11.008 -43.031 -2.758 1 98.56 335 ASN B CA 1
ATOM 7438 C C . ASN B 1 335 ? -10.477 -44.438 -3.086 1 98.56 335 ASN B C 1
ATOM 7440 O O . ASN B 1 335 ? -11.086 -45.438 -2.715 1 98.56 335 ASN B O 1
ATOM 7444 N N . ARG B 1 336 ? -9.375 -44.406 -3.783 1 98.31 336 ARG B N 1
ATOM 7445 C CA . ARG B 1 336 ? -8.648 -45.656 -4.043 1 98.31 336 ARG B CA 1
ATOM 7446 C C . ARG B 1 336 ? -7.43 -45.75 -3.129 1 98.31 336 ARG B C 1
ATOM 7448 O O . ARG B 1 336 ? -6.918 -44.75 -2.633 1 98.31 336 ARG B O 1
ATOM 7455 N N . ALA B 1 337 ? -6.957 -46.969 -2.959 1 98 337 ALA B N 1
ATOM 7456 C CA . ALA B 1 337 ? -5.84 -47.25 -2.057 1 98 337 ALA B CA 1
ATOM 7457 C C . ALA B 1 337 ? -4.578 -46.531 -2.523 1 98 337 ALA B C 1
ATOM 7459 O O . ALA B 1 337 ? -3.818 -46 -1.708 1 98 337 ALA B O 1
ATOM 7460 N N . ASP B 1 338 ? -4.277 -46.5 -3.762 1 97.88 338 ASP B N 1
ATOM 7461 C CA . ASP B 1 338 ? -3.074 -45.875 -4.289 1 97.88 338 ASP B CA 1
ATOM 7462 C C . ASP B 1 338 ? -3.131 -44.344 -4.109 1 97.88 338 ASP B C 1
ATOM 7464 O O . ASP B 1 338 ? -2.125 -43.719 -3.771 1 97.88 338 ASP B O 1
ATOM 7468 N N . GLY B 1 339 ? -4.332 -43.781 -4.34 1 98.56 339 GLY B N 1
ATOM 7469 C CA . GLY B 1 339 ? -4.488 -42.344 -4.086 1 98.56 339 GLY B CA 1
ATOM 7470 C C . GLY B 1 339 ? -4.266 -41.969 -2.635 1 98.56 339 GLY B C 1
ATOM 7471 O O . GLY B 1 339 ? -3.57 -41 -2.342 1 98.56 339 GLY B O 1
ATOM 7472 N N . LEU B 1 340 ? -4.812 -42.75 -1.76 1 98.5 340 LEU B N 1
ATOM 7473 C CA . LEU B 1 340 ? -4.676 -42.5 -0.331 1 98.5 340 LEU B CA 1
ATOM 7474 C C . LEU B 1 340 ? -3.225 -42.656 0.112 1 98.5 340 LEU B C 1
ATOM 7476 O O . LEU B 1 340 ? -2.762 -41.938 0.996 1 98.5 340 LEU B O 1
ATOM 7480 N N . GLU B 1 341 ? -2.562 -43.594 -0.449 1 98.62 341 GLU B N 1
ATOM 7481 C CA . GLU B 1 341 ? -1.151 -43.812 -0.145 1 98.62 341 GLU B CA 1
ATOM 7482 C C . GLU B 1 341 ? -0.321 -42.562 -0.5 1 98.62 341 GLU B C 1
ATOM 7484 O O . GLU B 1 341 ? 0.54 -42.156 0.275 1 98.62 341 GLU B O 1
ATOM 7489 N N . VAL B 1 342 ? -0.568 -42.031 -1.655 1 98.62 342 VAL B N 1
ATOM 7490 C CA . VAL B 1 342 ? 0.178 -40.875 -2.107 1 98.62 342 VAL B CA 1
ATOM 7491 C C . VAL B 1 342 ? -0.149 -39.688 -1.218 1 98.62 342 VAL B C 1
ATOM 7493 O O . VAL B 1 342 ? 0.738 -38.906 -0.871 1 98.62 342 VAL B O 1
ATOM 7496 N N . ASP B 1 343 ? -1.397 -39.5 -0.864 1 98.5 343 ASP B N 1
ATOM 7497 C CA . ASP B 1 343 ? -1.777 -38.406 0.042 1 98.5 343 ASP B CA 1
ATOM 7498 C C . ASP B 1 343 ? -1.056 -38.531 1.381 1 98.5 343 ASP B C 1
ATOM 7500 O O . ASP B 1 343 ? -0.587 -37.531 1.938 1 98.5 343 ASP B O 1
ATOM 7504 N N . ALA B 1 344 ? -1.004 -39.75 1.903 1 98.56 344 ALA B N 1
ATOM 7505 C CA . ALA B 1 344 ? -0.292 -40 3.156 1 98.56 344 ALA B CA 1
ATOM 7506 C C . ALA B 1 344 ? 1.192 -39.656 3.014 1 98.56 344 ALA B C 1
ATOM 7508 O O . ALA B 1 344 ? 1.801 -39.094 3.928 1 98.56 344 ALA B O 1
ATOM 7509 N N . PHE B 1 345 ? 1.758 -40.094 1.931 1 98.44 345 PHE B N 1
ATOM 7510 C CA . PHE B 1 345 ? 3.162 -39.812 1.648 1 98.44 345 PHE B CA 1
ATOM 7511 C C . PHE B 1 345 ? 3.43 -38.312 1.656 1 98.44 345 PHE B C 1
ATOM 7513 O O . PHE B 1 345 ? 4.367 -37.844 2.309 1 98.44 345 PHE B O 1
ATOM 7520 N N . ASN B 1 346 ? 2.635 -37.531 0.913 1 98.31 346 ASN B N 1
ATOM 7521 C CA . ASN B 1 346 ? 2.814 -36.094 0.823 1 98.31 346 ASN B CA 1
ATOM 7522 C C . ASN B 1 346 ? 2.59 -35.406 2.172 1 98.31 346 ASN B C 1
ATOM 7524 O O . ASN B 1 346 ? 3.281 -34.469 2.512 1 98.31 346 ASN B O 1
ATOM 7528 N N . LYS B 1 347 ? 1.642 -35.875 2.945 1 97.94 347 LYS B N 1
ATOM 7529 C CA . LYS B 1 347 ? 1.418 -35.344 4.289 1 97.94 347 LYS B CA 1
ATOM 7530 C C . LYS B 1 347 ? 2.631 -35.594 5.184 1 97.94 347 LYS B C 1
ATOM 7532 O O . LYS B 1 347 ? 2.963 -34.75 6.031 1 97.94 347 LYS B O 1
ATOM 7537 N N . ASN B 1 348 ? 3.18 -36.75 5.043 1 97.88 348 ASN B N 1
ATOM 7538 C CA . ASN B 1 348 ? 4.395 -37.031 5.793 1 97.88 348 ASN B CA 1
ATOM 7539 C C . ASN B 1 348 ? 5.523 -36.062 5.445 1 97.88 348 ASN B C 1
ATOM 7541 O O . ASN B 1 348 ? 6.281 -35.656 6.324 1 97.88 348 ASN B O 1
ATOM 7545 N N . LEU B 1 349 ? 5.695 -35.75 4.164 1 97.38 349 LEU B N 1
ATOM 7546 C CA . LEU B 1 349 ? 6.699 -34.75 3.76 1 97.38 349 LEU B CA 1
ATOM 7547 C C . LEU B 1 349 ? 6.434 -33.406 4.406 1 97.38 349 LEU B C 1
ATOM 7549 O O . LEU B 1 349 ? 7.363 -32.719 4.824 1 97.38 349 LEU B O 1
ATOM 7553 N N . VAL B 1 350 ? 5.137 -33 4.445 1 97.62 350 VAL B N 1
ATOM 7554 C CA . VAL B 1 350 ? 4.738 -31.75 5.086 1 97.62 350 VAL B CA 1
ATOM 7555 C C . VAL B 1 350 ? 5.223 -31.734 6.531 1 97.62 350 VAL B C 1
ATOM 7557 O O . VAL B 1 350 ? 5.75 -30.734 7.008 1 97.62 350 VAL B O 1
ATOM 7560 N N . THR B 1 351 ? 5.051 -32.844 7.207 1 97.31 351 THR B N 1
ATOM 7561 C CA . THR B 1 351 ? 5.445 -32.969 8.602 1 97.31 351 THR B CA 1
ATOM 7562 C C . THR B 1 351 ? 6.965 -32.938 8.742 1 97.31 351 THR B C 1
ATOM 7564 O O . THR B 1 351 ? 7.508 -32.219 9.57 1 97.31 351 THR B O 1
ATOM 7567 N N . ARG B 1 352 ? 7.617 -33.688 7.926 1 95.69 352 ARG B N 1
ATOM 7568 C CA . ARG B 1 352 ? 9.07 -33.812 8 1 95.69 352 ARG B CA 1
ATOM 7569 C C . ARG B 1 352 ? 9.758 -32.5 7.75 1 95.69 352 ARG B C 1
ATOM 7571 O O . ARG B 1 352 ? 10.805 -32.188 8.336 1 95.69 352 ARG B O 1
ATOM 7578 N N . TRP B 1 353 ? 9.195 -31.734 6.914 1 95.94 353 TRP B N 1
ATOM 7579 C CA . TRP B 1 353 ? 9.852 -30.484 6.539 1 95.94 353 TRP B CA 1
ATOM 7580 C C . TRP B 1 353 ? 9.195 -29.297 7.227 1 95.94 353 TRP B C 1
ATOM 7582 O O . TRP B 1 353 ? 9.484 -28.141 6.902 1 95.94 353 TRP B O 1
ATOM 7592 N N . ASP B 1 354 ? 8.258 -29.5 8.109 1 96.25 354 ASP B N 1
ATOM 7593 C CA . ASP B 1 354 ? 7.582 -28.516 8.93 1 96.25 354 ASP B CA 1
ATOM 7594 C C . ASP B 1 354 ? 6.93 -27.438 8.062 1 96.25 354 ASP B C 1
ATOM 7596 O O . ASP B 1 354 ? 7.059 -26.234 8.344 1 96.25 354 ASP B O 1
ATOM 7600 N N . LEU B 1 355 ? 6.316 -27.891 6.965 1 97.06 355 LEU B N 1
ATOM 7601 C CA . LEU B 1 355 ? 5.742 -26.953 5.996 1 97.06 355 LEU B CA 1
ATOM 7602 C C . LEU B 1 355 ? 4.508 -26.266 6.566 1 97.06 355 LEU B C 1
ATOM 7604 O O . LEU B 1 355 ? 4.117 -25.203 6.102 1 97.06 355 LEU B O 1
ATOM 7608 N N . GLY B 1 356 ? 3.852 -26.859 7.523 1 95.69 356 GLY B N 1
ATOM 7609 C CA . GLY B 1 356 ? 2.65 -26.312 8.133 1 95.69 356 GLY B CA 1
ATOM 7610 C C . GLY B 1 356 ? 2.945 -25.312 9.242 1 95.69 356 GLY B C 1
ATOM 7611 O O . GLY B 1 356 ? 2.025 -24.734 9.828 1 95.69 356 GLY B O 1
ATOM 7612 N N . ARG B 1 357 ? 4.211 -25.031 9.516 1 95.81 357 ARG B N 1
ATOM 7613 C CA . ARG B 1 357 ? 4.555 -24.078 10.562 1 95.81 357 ARG B CA 1
ATOM 7614 C C . ARG B 1 357 ? 3.98 -22.703 10.258 1 95.81 357 ARG B C 1
ATOM 7616 O O . ARG B 1 357 ? 4.223 -22.141 9.188 1 95.81 357 ARG B O 1
ATOM 7623 N N . VAL B 1 358 ? 3.262 -22.219 11.25 1 96.25 358 VAL B N 1
ATOM 7624 C CA . VAL B 1 358 ? 2.615 -20.906 11.102 1 96.25 358 VAL B CA 1
ATOM 7625 C C . VAL B 1 358 ? 3.584 -19.797 11.5 1 96.25 358 VAL B C 1
ATOM 7627 O O . VAL B 1 358 ? 4.098 -19.797 12.625 1 96.25 358 VAL B O 1
ATOM 7630 N N . HIS B 1 359 ? 3.861 -18.844 10.617 1 96.75 359 HIS B N 1
ATOM 7631 C CA . HIS B 1 359 ? 4.754 -17.734 10.891 1 96.75 359 HIS B CA 1
ATOM 7632 C C . HIS B 1 359 ? 3.967 -16.484 11.297 1 96.75 359 HIS B C 1
ATOM 7634 O O . HIS B 1 359 ? 4.527 -15.555 11.883 1 96.75 359 HIS B O 1
ATOM 7640 N N . GLY B 1 360 ? 2.691 -16.484 11.031 1 96.25 360 GLY B N 1
ATOM 7641 C CA . GLY B 1 360 ? 1.837 -15.367 11.391 1 96.25 360 GLY B CA 1
ATOM 7642 C C . GLY B 1 360 ? 0.588 -15.273 10.531 1 96.25 360 GLY B C 1
ATOM 7643 O O . GLY B 1 360 ? 0.189 -16.25 9.898 1 96.25 360 GLY B O 1
ATOM 7644 N N . CYS B 1 361 ? -0.064 -14.094 10.648 1 94.88 361 CYS B N 1
ATOM 7645 C CA . CYS B 1 361 ? -1.321 -13.867 9.945 1 94.88 361 CYS B CA 1
ATOM 7646 C C . CYS B 1 361 ? -1.18 -12.75 8.922 1 94.88 361 CYS B C 1
ATOM 7648 O O . CYS B 1 361 ? -0.55 -11.727 9.195 1 94.88 361 CYS B O 1
ATOM 7650 N N . SER B 1 362 ? -1.675 -12.977 7.75 1 94.44 362 SER B N 1
ATOM 7651 C CA . SER B 1 362 ? -1.911 -11.883 6.816 1 94.44 362 SER B CA 1
ATOM 7652 C C . SER B 1 362 ? -3.318 -11.312 6.977 1 94.44 362 SER B C 1
ATOM 7654 O O . SER B 1 362 ? -4.301 -12.055 6.934 1 94.44 362 SER B O 1
ATOM 7656 N N . SER B 1 363 ? -3.42 -10.055 7.125 1 90.75 363 SER B N 1
ATOM 7657 C CA . SER B 1 363 ? -4.73 -9.43 7.293 1 90.75 363 SER B CA 1
ATOM 7658 C C . SER B 1 363 ? -5.332 -9.031 5.953 1 90.75 363 SER B C 1
ATOM 7660 O O . SER B 1 363 ? -6.484 -8.602 5.887 1 90.75 363 SER B O 1
ATOM 7662 N N . GLN B 1 364 ? -4.574 -9.188 4.898 1 90.62 364 GLN B N 1
ATOM 7663 C CA . GLN B 1 364 ? -5.008 -8.852 3.545 1 90.62 364 GLN B CA 1
ATOM 7664 C C . GLN B 1 364 ? -4.609 -9.953 2.561 1 90.62 364 GLN B C 1
ATOM 7666 O O . GLN B 1 364 ? -3.791 -10.812 2.883 1 90.62 364 GLN B O 1
ATOM 7671 N N . ASN B 1 365 ? -5.309 -9.906 1.427 1 92.69 365 ASN B N 1
ATOM 7672 C CA . ASN B 1 365 ? -4.824 -10.641 0.264 1 92.69 365 ASN B CA 1
ATOM 7673 C C . ASN B 1 365 ? -3.811 -9.828 -0.533 1 92.69 365 ASN B C 1
ATOM 7675 O O . ASN B 1 365 ? -3.971 -8.617 -0.69 1 92.69 365 ASN B O 1
ATOM 7679 N N . TYR B 1 366 ? -2.816 -10.414 -0.966 1 95.81 366 TYR B N 1
ATOM 7680 C CA . TYR B 1 366 ? -1.853 -9.812 -1.883 1 95.81 366 TYR B CA 1
ATOM 7681 C C . TYR B 1 366 ? -1.729 -10.641 -3.158 1 95.81 366 TYR B C 1
ATOM 7683 O O . TYR B 1 366 ? -1.4 -11.828 -3.109 1 95.81 366 TYR B O 1
ATOM 7691 N N . PHE B 1 367 ? -1.92 -10 -4.309 1 94.62 367 PHE B N 1
ATOM 7692 C CA . PHE B 1 367 ? -2.033 -10.75 -5.555 1 94.62 367 PHE B CA 1
ATOM 7693 C C . PHE B 1 367 ? -0.942 -10.344 -6.535 1 94.62 367 PHE B C 1
ATOM 7695 O O . PHE B 1 367 ? -0.594 -9.164 -6.629 1 94.62 367 PHE B O 1
ATOM 7702 N N . VAL B 1 368 ? -0.535 -11.25 -7.27 1 94.62 368 VAL B N 1
ATOM 7703 C CA . VAL B 1 368 ? 0.495 -11.047 -8.281 1 94.62 368 VAL B CA 1
ATOM 7704 C C . VAL B 1 368 ? -0.105 -10.336 -9.492 1 94.62 368 VAL B C 1
ATOM 7706 O O . VAL B 1 368 ? 0.523 -9.445 -10.078 1 94.62 368 VAL B O 1
ATOM 7709 N N . GLU B 1 369 ? -1.34 -10.711 -9.852 1 89.94 369 GLU B N 1
ATOM 7710 C CA . GLU B 1 369 ? -1.84 -10.242 -11.141 1 89.94 369 GLU B CA 1
ATOM 7711 C C . GLU B 1 369 ? -3.271 -9.727 -11.023 1 89.94 369 GLU B C 1
ATOM 7713 O O . GLU B 1 369 ? -4.086 -9.922 -11.93 1 89.94 369 GLU B O 1
ATOM 7718 N N . ARG B 1 370 ? -3.639 -9.078 -10 1 88.19 370 ARG B N 1
ATOM 7719 C CA . ARG B 1 370 ? -5.016 -8.609 -9.867 1 88.19 370 ARG B CA 1
ATOM 7720 C C . ARG B 1 370 ? -5.07 -7.094 -9.727 1 88.19 370 ARG B C 1
ATOM 7722 O O . ARG B 1 370 ? -5.988 -6.449 -10.242 1 88.19 370 ARG B O 1
ATOM 7729 N N . TYR B 1 371 ? -4.16 -6.578 -8.953 1 90.5 371 TYR B N 1
ATOM 7730 C CA . TYR B 1 371 ? -4.117 -5.137 -8.727 1 90.5 371 TYR B CA 1
ATOM 7731 C C . TYR B 1 371 ? -2.908 -4.516 -9.414 1 90.5 371 TYR B C 1
ATOM 7733 O O . TYR B 1 371 ? -1.83 -5.113 -9.445 1 90.5 371 TYR B O 1
ATOM 7741 N N . PRO B 1 372 ? -3.104 -3.352 -9.969 1 90.81 372 PRO B N 1
ATOM 7742 C CA . PRO B 1 372 ? -1.965 -2.689 -10.609 1 90.81 372 PRO B CA 1
ATOM 7743 C C . PRO B 1 372 ? -0.914 -2.221 -9.602 1 90.81 372 PRO B C 1
ATOM 7745 O O . PRO B 1 372 ? -1.252 -1.861 -8.477 1 90.81 372 PRO B O 1
ATOM 7748 N N . TRP B 1 373 ? 0.334 -2.262 -10 1 92.75 373 TRP B N 1
ATOM 7749 C CA . TRP B 1 373 ? 1.374 -1.562 -9.25 1 92.75 373 TRP B CA 1
ATOM 7750 C C . TRP B 1 373 ? 1.093 -0.064 -9.203 1 92.75 373 TRP B C 1
ATOM 7752 O O . TRP B 1 373 ? 0.74 0.544 -10.211 1 92.75 373 TRP B O 1
ATOM 7762 N N . PRO B 1 374 ? 1.152 0.687 -8.07 1 94.81 374 PRO B N 1
ATOM 7763 C CA . PRO B 1 374 ? 1.576 0.122 -6.789 1 94.81 374 PRO B CA 1
ATOM 7764 C C . PRO B 1 374 ? 0.432 0.021 -5.781 1 94.81 374 PRO B C 1
ATOM 7766 O O . PRO B 1 374 ? 0.609 0.347 -4.605 1 94.81 374 PRO B O 1
ATOM 7769 N N . HIS B 1 375 ? -0.728 -0.433 -6.227 1 93.5 375 HIS B N 1
ATOM 7770 C CA . HIS B 1 375 ? -1.832 -0.631 -5.297 1 93.5 375 HIS B CA 1
ATOM 7771 C C . HIS B 1 375 ? -1.386 -1.423 -4.07 1 93.5 375 HIS B C 1
ATOM 7773 O O . HIS B 1 375 ? -0.594 -2.361 -4.188 1 93.5 375 HIS B O 1
ATOM 7779 N N . PRO B 1 376 ? -1.956 -1.182 -2.863 1 94.62 376 PRO B N 1
ATOM 7780 C CA . PRO B 1 376 ? -1.474 -1.804 -1.629 1 94.62 376 PRO B CA 1
ATOM 7781 C C . PRO B 1 376 ? -1.711 -3.312 -1.596 1 94.62 376 PRO B C 1
ATOM 7783 O O . PRO B 1 376 ? -1.096 -4.02 -0.793 1 94.62 376 PRO B O 1
ATOM 7786 N N . GLN B 1 377 ? -2.562 -3.801 -2.391 1 94.62 377 GLN B N 1
ATOM 7787 C CA . GLN B 1 377 ? -2.824 -5.238 -2.41 1 94.62 377 GLN B CA 1
ATOM 7788 C C . GLN B 1 377 ? -2.1 -5.914 -3.57 1 94.62 377 GLN B C 1
ATOM 7790 O O . GLN B 1 377 ? -2.275 -7.109 -3.807 1 94.62 377 GLN B O 1
ATOM 7795 N N . ASN B 1 378 ? -1.403 -5.141 -4.379 1 95.56 378 ASN B N 1
ATOM 7796 C CA . ASN B 1 378 ? -0.396 -5.715 -5.266 1 95.56 378 ASN B CA 1
ATOM 7797 C C . ASN B 1 378 ? 0.768 -6.309 -4.477 1 95.56 378 ASN B C 1
ATOM 7799 O O . ASN B 1 378 ? 1.375 -5.629 -3.65 1 95.56 378 ASN B O 1
ATOM 7803 N N . ILE B 1 379 ? 1.087 -7.543 -4.719 1 97.5 379 ILE B N 1
ATOM 7804 C CA . ILE B 1 379 ? 2.041 -8.25 -3.865 1 97.5 379 ILE B CA 1
ATOM 7805 C C . ILE B 1 379 ? 3.416 -7.594 -3.98 1 97.5 379 ILE B C 1
ATOM 7807 O O . ILE B 1 379 ? 4.168 -7.543 -3.006 1 97.5 379 ILE B O 1
ATOM 7811 N N . TYR B 1 380 ? 3.816 -7.043 -5.164 1 97.5 380 TYR B N 1
ATOM 7812 C CA . TYR B 1 380 ? 5.113 -6.398 -5.332 1 97.5 380 TYR B CA 1
ATOM 7813 C C . TYR B 1 380 ? 5.168 -5.078 -4.574 1 97.5 380 TYR B C 1
ATOM 7815 O O . TYR B 1 380 ? 6.223 -4.695 -4.059 1 97.5 380 TYR B O 1
ATOM 7823 N N . ALA B 1 381 ? 4.023 -4.375 -4.574 1 97.12 381 ALA B N 1
ATOM 7824 C CA . ALA B 1 381 ? 3.955 -3.154 -3.775 1 97.12 381 ALA B CA 1
ATOM 7825 C C . ALA B 1 381 ? 4.086 -3.465 -2.287 1 97.12 381 ALA B C 1
ATOM 7827 O O . ALA B 1 381 ? 4.859 -2.816 -1.578 1 97.12 381 ALA B O 1
ATOM 7828 N N . PHE B 1 382 ? 3.344 -4.453 -1.866 1 97.75 382 PHE B N 1
ATOM 7829 C CA . PHE B 1 382 ? 3.447 -4.91 -0.485 1 97.75 382 PHE B CA 1
ATOM 7830 C C . PHE B 1 382 ? 4.879 -5.312 -0.151 1 97.75 382 PHE B C 1
ATOM 7832 O O . PHE B 1 382 ? 5.41 -4.922 0.891 1 97.75 382 PHE B O 1
ATOM 7839 N N . TYR B 1 383 ? 5.461 -6.062 -1.025 1 98.06 383 TYR B N 1
ATOM 7840 C CA . TYR B 1 383 ? 6.832 -6.535 -0.866 1 98.06 383 TYR B CA 1
ATOM 7841 C C . TYR B 1 383 ? 7.805 -5.367 -0.779 1 98.06 383 TYR B C 1
ATOM 7843 O O . TYR B 1 383 ? 8.641 -5.312 0.125 1 98.06 383 TYR B O 1
ATOM 7851 N N . THR B 1 384 ? 7.738 -4.418 -1.619 1 97.44 384 THR B N 1
ATOM 7852 C CA . THR B 1 384 ? 8.672 -3.307 -1.779 1 97.44 384 THR B CA 1
ATOM 7853 C C . THR B 1 384 ? 8.539 -2.32 -0.624 1 97.44 384 THR B C 1
ATOM 7855 O O . THR B 1 384 ? 9.539 -1.836 -0.096 1 97.44 384 THR B O 1
ATOM 7858 N N . PHE B 1 385 ? 7.32 -2.109 -0.182 1 96.25 385 PHE B N 1
ATOM 7859 C CA . PHE B 1 385 ? 7.117 -0.972 0.708 1 96.25 385 PHE B CA 1
ATOM 7860 C C . PHE B 1 385 ? 6.879 -1.44 2.139 1 96.25 385 PHE B C 1
ATOM 7862 O O . PHE B 1 385 ? 6.902 -0.637 3.072 1 96.25 385 PHE B O 1
ATOM 7869 N N . GLN B 1 386 ? 6.656 -2.715 2.357 1 96.25 386 GLN B N 1
ATOM 7870 C CA . GLN B 1 386 ? 6.41 -3.191 3.715 1 96.25 386 GLN B CA 1
ATOM 7871 C C . GLN B 1 386 ? 7.395 -4.293 4.098 1 96.25 386 GLN B C 1
ATOM 7873 O O . GLN B 1 386 ? 8.117 -4.168 5.09 1 96.25 386 GLN B O 1
ATOM 7878 N N . VAL B 1 387 ? 7.512 -5.281 3.273 1 97.81 387 VAL B N 1
ATOM 7879 C CA . VAL B 1 387 ? 8.281 -6.465 3.646 1 97.81 387 VAL B CA 1
ATOM 7880 C C . VAL B 1 387 ? 9.773 -6.133 3.648 1 97.81 387 VAL B C 1
ATOM 7882 O O . VAL B 1 387 ? 10.461 -6.355 4.645 1 97.81 387 VAL B O 1
ATOM 7885 N N . LEU B 1 388 ? 10.289 -5.59 2.539 1 97.25 388 LEU B N 1
ATOM 7886 C CA . LEU B 1 388 ? 11.719 -5.312 2.432 1 97.25 388 LEU B CA 1
ATOM 7887 C C . LEU B 1 388 ? 12.164 -4.324 3.504 1 97.25 388 LEU B C 1
ATOM 7889 O O . LEU B 1 388 ? 13.156 -4.559 4.195 1 97.25 388 LEU B O 1
ATOM 7893 N N . PRO B 1 389 ? 11.438 -3.238 3.727 1 95 389 PRO B N 1
ATOM 7894 C CA . PRO B 1 389 ? 11.867 -2.303 4.77 1 95 389 PRO B CA 1
ATOM 7895 C C . PRO B 1 389 ? 11.945 -2.953 6.148 1 95 389 PRO B C 1
ATOM 7897 O O . PRO B 1 389 ? 12.914 -2.74 6.883 1 95 389 PRO B O 1
ATOM 7900 N N . GLU B 1 390 ? 10.992 -3.836 6.469 1 94.75 390 GLU B N 1
ATOM 7901 C CA . GLU B 1 390 ? 10.898 -4.391 7.816 1 94.75 390 GLU B CA 1
ATOM 7902 C C . GLU B 1 390 ? 11.828 -5.59 7.984 1 94.75 390 GLU B C 1
ATOM 7904 O O . GLU B 1 390 ? 12.438 -5.77 9.039 1 94.75 390 GLU B O 1
ATOM 7909 N N . ALA B 1 391 ? 11.898 -6.395 6.98 1 95.69 391 ALA B N 1
ATOM 7910 C CA . ALA B 1 391 ? 12.562 -7.688 7.148 1 95.69 391 ALA B CA 1
ATOM 7911 C C . ALA B 1 391 ? 13.992 -7.641 6.625 1 95.69 391 ALA B C 1
ATOM 7913 O O . ALA B 1 391 ? 14.836 -8.445 7.035 1 95.69 391 ALA B O 1
ATOM 7914 N N . LEU B 1 392 ? 14.289 -6.754 5.715 1 96.31 392 LEU B N 1
ATOM 7915 C CA . LEU B 1 392 ? 15.617 -6.715 5.109 1 96.31 392 LEU B CA 1
ATOM 7916 C C . LEU B 1 392 ? 16.375 -5.453 5.527 1 96.31 392 LEU B C 1
ATOM 7918 O O . LEU B 1 392 ? 17.422 -5.539 6.164 1 96.31 392 LEU B O 1
ATOM 7922 N N . ILE B 1 393 ? 15.828 -4.254 5.27 1 94.69 393 ILE B N 1
ATOM 7923 C CA . ILE B 1 393 ? 16.531 -2.988 5.453 1 94.69 393 ILE B CA 1
ATOM 7924 C C . ILE B 1 393 ? 16.828 -2.773 6.934 1 94.69 393 ILE B C 1
ATOM 7926 O O . ILE B 1 393 ? 17.969 -2.498 7.309 1 94.69 393 ILE B O 1
ATOM 7930 N N . LYS B 1 394 ? 15.844 -2.916 7.75 1 90.69 394 LYS B N 1
ATOM 7931 C CA . LYS B 1 394 ? 15.961 -2.654 9.18 1 90.69 394 LYS B CA 1
ATOM 7932 C C . LYS B 1 394 ? 17.016 -3.549 9.82 1 90.69 394 LYS B C 1
ATOM 7934 O O . LYS B 1 394 ? 17.672 -3.152 10.781 1 90.69 394 LYS B O 1
ATOM 7939 N N . THR B 1 395 ? 17.219 -4.723 9.305 1 88.94 395 THR B N 1
ATOM 7940 C CA . THR B 1 395 ? 18.109 -5.699 9.914 1 88.94 395 THR B CA 1
ATOM 7941 C C . THR B 1 395 ? 19.438 -5.758 9.164 1 88.94 395 THR B C 1
ATOM 7943 O O . THR B 1 395 ? 20.281 -6.617 9.445 1 88.94 395 THR B O 1
ATOM 7946 N N . SER B 1 396 ? 19.703 -4.906 8.242 1 92.44 396 SER B N 1
ATOM 7947 C CA . SER B 1 396 ? 20.844 -4.988 7.336 1 92.44 396 SER B CA 1
ATOM 7948 C C . SER B 1 396 ? 22.094 -4.434 7.984 1 92.44 396 SER B C 1
ATOM 7950 O O . SER B 1 396 ? 23.203 -4.691 7.516 1 92.44 396 SER B O 1
ATOM 7952 N N . GLY B 1 397 ? 21.984 -3.633 9.016 1 90.38 397 GLY B N 1
ATOM 7953 C CA . GLY B 1 397 ? 23.094 -2.857 9.547 1 90.38 397 GLY B CA 1
ATOM 7954 C C . GLY B 1 397 ? 23.359 -1.581 8.773 1 90.38 397 GLY B C 1
ATOM 7955 O O . GLY B 1 397 ? 24.266 -0.819 9.109 1 90.38 397 GLY B O 1
ATOM 7956 N N . ARG B 1 398 ? 22.547 -1.311 7.703 1 92.38 398 ARG B N 1
ATOM 7957 C CA . ARG B 1 398 ? 22.719 -0.127 6.863 1 92.38 398 ARG B CA 1
ATOM 7958 C C . ARG B 1 398 ? 21.406 0.649 6.754 1 92.38 398 ARG B C 1
ATOM 7960 O O . ARG B 1 398 ? 21.156 1.322 5.75 1 92.38 398 ARG B O 1
ATOM 7967 N N . ALA B 1 399 ? 20.562 0.484 7.734 1 88.75 399 ALA B N 1
ATOM 7968 C CA . ALA B 1 399 ? 19.219 1.05 7.684 1 88.75 399 ALA B CA 1
ATOM 7969 C C . ALA B 1 399 ? 19.266 2.574 7.707 1 88.75 399 ALA B C 1
ATOM 7971 O O . ALA B 1 399 ? 18.281 3.236 7.352 1 88.75 399 ALA B O 1
ATOM 7972 N N . ASP B 1 400 ? 20.328 3.184 8.062 1 83.94 400 ASP B N 1
ATOM 7973 C CA . ASP B 1 400 ? 20.438 4.633 8.188 1 83.94 400 ASP B CA 1
ATOM 7974 C C . ASP B 1 400 ? 20.875 5.266 6.871 1 83.94 400 ASP B C 1
ATOM 7976 O O . ASP B 1 400 ? 20.906 6.492 6.742 1 83.94 400 ASP B O 1
ATOM 7980 N N . LYS B 1 401 ? 21.203 4.508 5.871 1 87.19 401 LYS B N 1
ATOM 7981 C CA . LYS B 1 401 ? 21.625 5.008 4.566 1 87.19 401 LYS B CA 1
ATOM 7982 C C . LYS B 1 401 ? 20.438 5.152 3.619 1 87.19 401 LYS B C 1
ATOM 7984 O O . LYS B 1 401 ? 19.531 4.316 3.625 1 87.19 401 LYS B O 1
ATOM 7989 N N . PRO B 1 402 ? 20.484 6.258 2.854 1 87.69 402 PRO B N 1
ATOM 7990 C CA . PRO B 1 402 ? 19.484 6.293 1.787 1 87.69 402 PRO B CA 1
ATOM 7991 C C . PRO B 1 402 ? 19.578 5.102 0.84 1 87.69 402 PRO B C 1
ATOM 7993 O O . PRO B 1 402 ? 20.688 4.637 0.54 1 87.69 402 PRO B O 1
ATOM 7996 N N . TYR B 1 403 ? 18.406 4.605 0.44 1 92.62 403 TYR B N 1
ATOM 7997 C CA . TYR B 1 403 ? 18.453 3.412 -0.396 1 92.62 403 TYR B CA 1
ATOM 7998 C C . TYR B 1 403 ? 17.344 3.412 -1.428 1 92.62 403 TYR B C 1
ATOM 8000 O O . TYR B 1 403 ? 16.344 4.125 -1.271 1 92.62 403 TYR B O 1
ATOM 8008 N N . VAL B 1 404 ? 17.562 2.688 -2.486 1 95.12 404 VAL B N 1
ATOM 8009 C CA . VAL B 1 404 ? 16.578 2.303 -3.484 1 95.12 404 VAL B CA 1
ATOM 8010 C C . VAL B 1 404 ? 16.609 0.791 -3.689 1 95.12 404 VAL B C 1
ATOM 8012 O O . VAL B 1 404 ? 17.672 0.203 -3.85 1 95.12 404 VAL B O 1
ATOM 8015 N N . THR B 1 405 ? 15.461 0.194 -3.6 1 96.94 405 THR B N 1
ATOM 8016 C CA . THR B 1 405 ? 15.367 -1.245 -3.824 1 96.94 405 THR B CA 1
ATOM 8017 C C . THR B 1 405 ? 14.797 -1.542 -5.207 1 96.94 405 THR B C 1
ATOM 8019 O O . THR B 1 405 ? 13.797 -0.951 -5.609 1 96.94 405 THR B O 1
ATOM 8022 N N . LEU B 1 406 ? 15.445 -2.451 -5.895 1 96.44 406 LEU B N 1
ATOM 8023 C CA . LEU B 1 406 ? 14.977 -2.943 -7.184 1 96.44 406 LEU B CA 1
ATOM 8024 C C . LEU B 1 406 ? 14.32 -4.312 -7.039 1 96.44 406 LEU B C 1
ATOM 8026 O O . LEU B 1 406 ? 14.844 -5.184 -6.344 1 96.44 406 LEU B O 1
ATOM 8030 N N . VAL B 1 407 ? 13.117 -4.414 -7.609 1 94.56 407 VAL B N 1
ATOM 8031 C CA . VAL B 1 407 ? 12.352 -5.656 -7.609 1 94.56 407 VAL B CA 1
ATOM 8032 C C . VAL B 1 407 ? 11.992 -6.047 -9.039 1 94.56 407 VAL B C 1
ATOM 8034 O O . VAL B 1 407 ? 11.734 -5.18 -9.883 1 94.56 407 VAL B O 1
ATOM 8037 N N . ASN B 1 408 ? 12.008 -7.277 -9.289 1 92.81 408 ASN B N 1
ATOM 8038 C CA . ASN B 1 408 ? 11.656 -7.816 -10.602 1 92.81 408 ASN B CA 1
ATOM 8039 C C . ASN B 1 408 ? 10.352 -8.602 -10.547 1 92.81 408 ASN B C 1
ATOM 8041 O O . ASN B 1 408 ? 10.102 -9.352 -9.602 1 92.81 408 ASN B O 1
ATOM 8045 N N . SER B 1 409 ? 9.32 -8.406 -11.461 1 89.69 409 SER B N 1
ATOM 8046 C CA . SER B 1 409 ? 8 -9.031 -11.453 1 89.69 409 SER B CA 1
ATOM 8047 C C . SER B 1 409 ? 8.109 -10.547 -11.609 1 89.69 409 SER B C 1
ATOM 8049 O O . SER B 1 409 ? 7.152 -11.273 -11.336 1 89.69 409 SER B O 1
ATOM 8051 N N . GLY B 1 410 ? 9.18 -11.188 -11.773 1 86.06 410 GLY B N 1
ATOM 8052 C CA . GLY B 1 410 ? 9.32 -12.625 -11.945 1 86.06 410 GLY B CA 1
ATOM 8053 C C . GLY B 1 410 ? 9.781 -13.336 -10.688 1 86.06 410 GLY B C 1
ATOM 8054 O O . GLY B 1 410 ? 9.734 -14.57 -10.609 1 86.06 410 GLY B O 1
ATOM 8055 N N . MET B 1 411 ? 9.969 -12.555 -9.68 1 90.38 411 MET B N 1
ATOM 8056 C CA . MET B 1 411 ? 10.625 -13.164 -8.531 1 90.38 411 MET B CA 1
ATOM 8057 C C . MET B 1 411 ? 9.602 -13.758 -7.566 1 90.38 411 MET B C 1
ATOM 8059 O O . MET B 1 411 ? 9.93 -14.648 -6.781 1 90.38 411 MET B O 1
ATOM 8063 N N . LEU B 1 412 ? 8.375 -13.266 -7.551 1 94.88 412 LEU B N 1
ATOM 8064 C CA . LEU B 1 412 ? 7.32 -13.805 -6.695 1 94.88 412 LEU B CA 1
ATOM 8065 C C . LEU B 1 412 ? 6.383 -14.711 -7.488 1 94.88 412 LEU B C 1
ATOM 8067 O O . LEU B 1 412 ? 5.863 -14.305 -8.531 1 94.88 412 LEU B O 1
ATOM 8071 N N . ARG B 1 413 ? 6.098 -15.867 -6.977 1 93.12 413 ARG B N 1
ATOM 8072 C CA . ARG B 1 413 ? 5.535 -16.922 -7.805 1 93.12 413 ARG B CA 1
ATOM 8073 C C . ARG B 1 413 ? 4.023 -17.016 -7.621 1 93.12 413 ARG B C 1
ATOM 8075 O O . ARG B 1 413 ? 3.326 -17.594 -8.461 1 93.12 413 ARG B O 1
ATOM 8082 N N . PHE B 1 414 ? 3.568 -16.594 -6.5 1 96.12 414 PHE B N 1
ATOM 8083 C CA . PHE B 1 414 ? 2.162 -16.844 -6.211 1 96.12 414 PHE B CA 1
ATOM 8084 C C . PHE B 1 414 ? 1.602 -15.797 -5.258 1 96.12 414 PHE B C 1
ATOM 8086 O O . PHE B 1 414 ? 2.342 -14.945 -4.762 1 96.12 414 PHE B O 1
ATOM 8093 N N . ASP B 1 415 ? 0.276 -15.82 -5.023 1 95.56 415 ASP B N 1
ATOM 8094 C CA . ASP B 1 415 ? -0.462 -14.883 -4.188 1 95.56 415 ASP B CA 1
ATOM 8095 C C . ASP B 1 415 ? -0.296 -15.219 -2.705 1 95.56 415 ASP B C 1
ATOM 8097 O O . ASP B 1 415 ? 0.067 -16.344 -2.357 1 95.56 415 ASP B O 1
ATOM 8101 N N . ILE B 1 416 ? -0.489 -14.242 -1.887 1 96.94 416 ILE B N 1
ATOM 8102 C CA . ILE B 1 416 ? -0.66 -14.438 -0.451 1 96.94 416 ILE B CA 1
ATOM 8103 C C . ILE B 1 416 ? -2.105 -14.133 -0.058 1 96.94 416 ILE B C 1
ATOM 8105 O O . ILE B 1 416 ? -2.6 -13.031 -0.282 1 96.94 416 ILE B O 1
ATOM 8109 N N . TYR B 1 417 ? -2.795 -15.086 0.51 1 94 417 TYR B N 1
ATOM 8110 C CA . TYR B 1 417 ? -4.191 -14.938 0.896 1 94 417 TYR B CA 1
ATOM 8111 C C . TYR B 1 417 ? -4.316 -14.547 2.363 1 94 417 TYR B C 1
ATOM 8113 O O . TYR B 1 417 ? -3.479 -14.93 3.186 1 94 417 TYR B O 1
ATOM 8121 N N . ARG B 1 418 ? -5.359 -13.766 2.639 1 92.19 418 ARG B N 1
ATOM 8122 C CA . ARG B 1 418 ? -5.688 -13.445 4.023 1 92.19 418 ARG B CA 1
ATOM 8123 C C . ARG B 1 418 ? -5.824 -14.719 4.859 1 92.19 418 ARG B C 1
ATOM 8125 O O . ARG B 1 418 ? -6.379 -15.711 4.395 1 92.19 418 ARG B O 1
ATOM 8132 N N . GLY B 1 419 ? -5.312 -14.648 6.121 1 93.06 419 GLY B N 1
ATOM 8133 C CA . GLY B 1 419 ? -5.324 -15.812 6.992 1 93.06 419 GLY B CA 1
ATOM 8134 C C . GLY B 1 419 ? -3.936 -16.25 7.422 1 93.06 419 GLY B C 1
ATOM 8135 O O . GLY B 1 419 ? -3.01 -15.438 7.469 1 93.06 419 GLY B O 1
ATOM 8136 N N . VAL B 1 420 ? -3.826 -17.516 7.688 1 94.88 420 VAL B N 1
ATOM 8137 C CA . VAL B 1 420 ? -2.58 -18.062 8.211 1 94.88 420 VAL B CA 1
ATOM 8138 C C . VAL B 1 420 ? -1.514 -18.062 7.121 1 94.88 420 VAL B C 1
ATOM 8140 O O . VAL B 1 420 ? -1.794 -18.406 5.973 1 94.88 420 VAL B O 1
ATOM 8143 N N . PHE B 1 421 ? -0.352 -17.578 7.434 1 97.12 421 PHE B N 1
ATOM 8144 C CA . PHE B 1 421 ? 0.816 -17.656 6.562 1 97.12 421 PHE B CA 1
ATOM 8145 C C . PHE B 1 421 ? 1.785 -18.719 7.055 1 97.12 421 PHE B C 1
ATOM 8147 O O . PHE B 1 421 ? 2.4 -18.562 8.109 1 97.12 421 PHE B O 1
ATOM 8154 N N . THR B 1 422 ? 2 -19.781 6.289 1 97.12 422 THR B N 1
ATOM 8155 C CA . THR B 1 422 ? 2.791 -20.938 6.703 1 97.12 422 THR B CA 1
ATOM 8156 C C . THR B 1 422 ? 4.145 -20.938 5.996 1 97.12 422 THR B C 1
ATOM 8158 O O . THR B 1 422 ? 4.387 -20.141 5.098 1 97.12 422 THR B O 1
ATOM 8161 N N . TRP B 1 423 ? 4.957 -21.859 6.426 1 97.31 423 TRP B N 1
ATOM 8162 C CA . TRP B 1 423 ? 6.23 -22.062 5.75 1 97.31 423 TRP B CA 1
ATOM 8163 C C . TRP B 1 423 ? 6.016 -22.531 4.312 1 97.31 423 TRP B C 1
ATOM 8165 O O . TRP B 1 423 ? 6.77 -22.156 3.412 1 97.31 423 TRP B O 1
ATOM 8175 N N . ASN B 1 424 ? 5.02 -23.359 4.031 1 97.69 424 ASN B N 1
ATOM 8176 C CA . ASN B 1 424 ? 4.656 -23.719 2.662 1 97.69 424 ASN B CA 1
ATOM 8177 C C . ASN B 1 424 ? 4.34 -22.469 1.827 1 97.69 424 ASN B C 1
ATOM 8179 O O . ASN B 1 424 ? 4.734 -22.391 0.663 1 97.69 424 ASN B O 1
ATOM 8183 N N . ASP B 1 425 ? 3.598 -21.5 2.455 1 97.44 425 ASP B N 1
ATOM 8184 C CA . ASP B 1 425 ? 3.273 -20.266 1.75 1 97.44 425 ASP B CA 1
ATOM 8185 C C . ASP B 1 425 ? 4.543 -19.5 1.376 1 97.44 425 ASP B C 1
ATOM 8187 O O . ASP B 1 425 ? 4.676 -19.031 0.247 1 97.44 425 ASP B O 1
ATOM 8191 N N . GLN B 1 426 ? 5.449 -19.406 2.346 1 97.81 426 GLN B N 1
ATOM 8192 C CA . GLN B 1 426 ? 6.715 -18.719 2.104 1 97.81 426 GLN B CA 1
ATOM 8193 C C . GLN B 1 426 ? 7.449 -19.312 0.908 1 97.81 426 GLN B C 1
ATOM 8195 O O . GLN B 1 426 ? 7.844 -18.594 -0.01 1 97.81 426 GLN B O 1
ATOM 8200 N N . LEU B 1 427 ? 7.578 -20.594 0.884 1 97 427 LEU B N 1
ATOM 8201 C CA . LEU B 1 427 ? 8.352 -21.266 -0.152 1 97 427 LEU B CA 1
ATOM 8202 C C . LEU B 1 427 ? 7.617 -21.234 -1.489 1 97 427 LEU B C 1
ATOM 8204 O O . LEU B 1 427 ? 8.25 -21.203 -2.547 1 97 427 LEU B O 1
ATOM 8208 N N . THR B 1 428 ? 6.34 -21.188 -1.42 1 97 428 THR B N 1
ATOM 8209 C CA . THR B 1 428 ? 5.539 -21.109 -2.635 1 97 428 THR B CA 1
ATOM 8210 C C . THR B 1 428 ? 5.688 -19.734 -3.287 1 97 428 THR B C 1
ATOM 8212 O O . THR B 1 428 ? 5.809 -19.641 -4.508 1 97 428 THR B O 1
ATOM 8215 N N . VAL B 1 429 ? 5.734 -18.688 -2.482 1 97.19 429 VAL B N 1
ATOM 8216 C CA . VAL B 1 429 ? 5.75 -17.328 -2.988 1 97.19 429 VAL B CA 1
ATOM 8217 C C . VAL B 1 429 ? 7.18 -16.922 -3.348 1 97.19 429 VAL B C 1
ATOM 8219 O O . VAL B 1 429 ? 7.418 -16.328 -4.398 1 97.19 429 VAL B O 1
ATOM 8222 N N . LEU B 1 430 ? 8.055 -17.234 -2.506 1 96.25 430 LEU B N 1
ATOM 8223 C CA . LEU B 1 430 ? 9.445 -16.797 -2.648 1 96.25 430 LEU B CA 1
ATOM 8224 C C . LEU B 1 430 ? 10.398 -17.828 -2.064 1 96.25 430 LEU B C 1
ATOM 8226 O O . LEU B 1 430 ? 10.82 -17.719 -0.911 1 96.25 430 LEU B O 1
ATOM 8230 N N . PRO B 1 431 ? 10.891 -18.766 -2.861 1 93.69 431 PRO B N 1
ATOM 8231 C CA . PRO B 1 431 ? 11.648 -19.906 -2.346 1 93.69 431 PRO B CA 1
ATOM 8232 C C . PRO B 1 431 ? 13.164 -19.688 -2.418 1 93.69 431 PRO B C 1
ATOM 8234 O O . PRO B 1 431 ? 13.93 -20.578 -2.041 1 93.69 431 PRO B O 1
ATOM 8237 N N . PHE B 1 432 ? 13.68 -18.547 -2.785 1 91 432 PHE B N 1
ATOM 8238 C CA . PHE B 1 432 ? 15.062 -18.422 -3.227 1 91 432 PHE B CA 1
ATOM 8239 C C . PHE B 1 432 ? 16 -18.281 -2.033 1 91 432 PHE B C 1
ATOM 8241 O O . PHE B 1 432 ? 15.711 -17.547 -1.088 1 91 432 PHE B O 1
ATOM 8248 N N . LYS B 1 433 ? 17.109 -18.969 -2.143 1 89.88 433 LYS B N 1
ATOM 8249 C CA . LYS B 1 433 ? 18.094 -18.969 -1.072 1 89.88 433 LYS B CA 1
ATOM 8250 C C . LYS B 1 433 ? 19 -17.75 -1.152 1 89.88 433 LYS B C 1
ATOM 8252 O O . LYS B 1 433 ? 19.609 -17.359 -0.155 1 89.88 433 LYS B O 1
ATOM 8257 N N . GLU B 1 434 ? 19.109 -17.219 -2.336 1 90.25 434 GLU B N 1
ATOM 8258 C CA . GLU B 1 434 ? 19.953 -16.062 -2.518 1 90.25 434 GLU B CA 1
ATOM 8259 C C . GLU B 1 434 ? 19.375 -14.836 -1.811 1 90.25 434 GLU B C 1
ATOM 8261 O O . GLU B 1 434 ? 18.156 -14.711 -1.67 1 90.25 434 GLU B O 1
ATOM 8266 N N . GLY B 1 435 ? 20.281 -14.055 -1.395 1 94.5 435 GLY B N 1
ATOM 8267 C CA . GLY B 1 435 ? 19.875 -12.82 -0.735 1 94.5 435 GLY B CA 1
ATOM 8268 C C . GLY B 1 435 ? 19.953 -11.609 -1.643 1 94.5 435 GLY B C 1
ATOM 8269 O O . GLY B 1 435 ? 19.672 -11.703 -2.84 1 94.5 435 GLY B O 1
ATOM 8270 N N . TYR B 1 436 ? 20.156 -10.5 -1.065 1 97.06 436 TYR B N 1
ATOM 8271 C CA . TYR B 1 436 ? 20.234 -9.219 -1.766 1 97.06 436 TYR B CA 1
ATOM 8272 C C . TYR B 1 436 ? 21.656 -8.68 -1.769 1 97.06 436 TYR B C 1
ATOM 8274 O O . TYR B 1 436 ? 22.469 -9.047 -0.912 1 97.06 436 TYR B O 1
ATOM 8282 N N . THR B 1 437 ? 21.953 -7.961 -2.811 1 97.38 437 THR B N 1
ATOM 8283 C CA . THR B 1 437 ? 23.219 -7.254 -2.982 1 97.38 437 THR B CA 1
ATOM 8284 C C . THR B 1 437 ? 22.984 -5.754 -3.131 1 97.38 437 THR B C 1
ATOM 8286 O O . THR B 1 437 ? 21.875 -5.32 -3.441 1 97.38 437 THR B O 1
ATOM 8289 N N . TYR B 1 438 ? 23.969 -4.984 -2.734 1 98.06 438 TYR B N 1
ATOM 8290 C CA . TYR B 1 438 ? 23.859 -3.545 -2.947 1 98.06 438 TYR B CA 1
ATOM 8291 C C . TYR B 1 438 ? 25.156 -2.977 -3.506 1 98.06 438 TYR B C 1
ATOM 8293 O O . TYR B 1 438 ? 26.219 -3.6 -3.391 1 98.06 438 TYR B O 1
ATOM 8301 N N . ILE B 1 439 ? 25.078 -1.921 -4.195 1 98.38 439 ILE B N 1
ATOM 8302 C CA . ILE B 1 439 ? 26.188 -1.084 -4.652 1 98.38 439 ILE B CA 1
ATOM 8303 C C . ILE B 1 439 ? 25.891 0.377 -4.312 1 98.38 439 ILE B C 1
ATOM 8305 O O . ILE B 1 439 ? 24.781 0.854 -4.484 1 98.38 439 ILE B O 1
ATOM 8309 N N . GLU B 1 440 ? 26.859 1.039 -3.705 1 97.38 440 GLU B N 1
ATOM 8310 C CA . GLU B 1 440 ? 26.703 2.459 -3.4 1 97.38 440 GLU B CA 1
ATOM 8311 C C . GLU B 1 440 ? 27.062 3.324 -4.605 1 97.38 440 GLU B C 1
ATOM 8313 O O . GLU B 1 440 ? 28.188 3.26 -5.109 1 97.38 440 GLU B O 1
ATOM 8318 N N . VAL B 1 441 ? 26.125 4.102 -5.086 1 97.75 441 VAL B N 1
ATOM 8319 C CA . VAL B 1 441 ? 26.328 4.949 -6.254 1 97.75 441 VAL B CA 1
ATOM 8320 C C . VAL B 1 441 ? 25.641 6.297 -6.047 1 97.75 441 VAL B C 1
ATOM 8322 O O . VAL B 1 441 ? 24.766 6.426 -5.188 1 97.75 441 VAL B O 1
ATOM 8325 N N . PRO B 1 442 ? 26.094 7.312 -6.777 1 95.94 442 PRO B N 1
ATOM 8326 C CA . PRO B 1 442 ? 25.391 8.594 -6.711 1 95.94 442 PRO B CA 1
ATOM 8327 C C . PRO B 1 442 ? 23.922 8.477 -7.137 1 95.94 442 PRO B C 1
ATOM 8329 O O . PRO B 1 442 ? 23.594 7.688 -8.023 1 95.94 442 PRO B O 1
ATOM 8332 N N . TRP B 1 443 ? 23.109 9.312 -6.562 1 93.06 443 TRP B N 1
ATOM 8333 C CA . TRP B 1 443 ? 21.688 9.32 -6.879 1 93.06 443 TRP B CA 1
ATOM 8334 C C . TRP B 1 443 ? 21.469 9.516 -8.375 1 93.06 443 TRP B C 1
ATOM 8336 O O . TRP B 1 443 ? 20.562 8.914 -8.953 1 93.06 443 TRP B O 1
ATOM 8346 N N . LEU B 1 444 ? 22.266 10.328 -8.977 1 92.25 444 LEU B N 1
ATOM 8347 C CA . LEU B 1 444 ? 22.156 10.586 -10.406 1 92.25 444 LEU B CA 1
ATOM 8348 C C . LEU B 1 444 ? 22.203 9.289 -11.203 1 92.25 444 LEU B C 1
ATOM 8350 O O . LEU B 1 444 ? 21.547 9.164 -12.242 1 92.25 444 LEU B O 1
ATOM 8354 N N . ILE B 1 445 ? 22.969 8.367 -10.727 1 96 445 ILE B N 1
ATOM 8355 C CA . ILE B 1 445 ? 23.125 7.078 -11.398 1 96 445 ILE B CA 1
ATOM 8356 C C . ILE B 1 445 ? 21.984 6.148 -11 1 96 445 ILE B C 1
ATOM 8358 O O . ILE B 1 445 ? 21.281 5.617 -11.859 1 96 445 ILE B O 1
ATOM 8362 N N . ALA B 1 446 ? 21.75 5.98 -9.688 1 96.06 446 ALA B N 1
ATOM 8363 C CA . ALA B 1 446 ? 20.781 5.031 -9.133 1 96.06 446 ALA B CA 1
ATOM 8364 C C . ALA B 1 446 ? 19.391 5.254 -9.727 1 96.06 446 ALA B C 1
ATOM 8366 O O . ALA B 1 446 ? 18.703 4.293 -10.078 1 96.06 446 ALA B O 1
ATOM 8367 N N . ARG B 1 447 ? 19.016 6.484 -9.875 1 92.06 447 ARG B N 1
ATOM 8368 C CA . ARG B 1 447 ? 17.656 6.82 -10.289 1 92.06 447 ARG B CA 1
ATOM 8369 C C . ARG B 1 447 ? 17.406 6.414 -11.734 1 92.06 447 ARG B C 1
ATOM 8371 O O . ARG B 1 447 ? 16.266 6.305 -12.164 1 92.06 447 ARG B O 1
ATOM 8378 N N . ASN B 1 448 ? 18.469 6.18 -12.508 1 94.56 448 ASN B N 1
ATOM 8379 C CA . ASN B 1 448 ? 18.344 5.906 -13.938 1 94.56 448 ASN B CA 1
ATOM 8380 C C . ASN B 1 448 ? 18.562 4.43 -14.242 1 94.56 448 ASN B C 1
ATOM 8382 O O . ASN B 1 448 ? 18.344 3.99 -15.375 1 94.56 448 ASN B O 1
ATOM 8386 N N . VAL B 1 449 ? 18.906 3.674 -13.312 1 96.62 449 VAL B N 1
ATOM 8387 C CA . VAL B 1 449 ? 19.25 2.273 -13.539 1 96.62 449 VAL B CA 1
ATOM 8388 C C . VAL B 1 449 ? 18 1.504 -13.961 1 96.62 449 VAL B C 1
ATOM 8390 O O . VAL B 1 449 ? 18.031 0.72 -14.914 1 96.62 449 VAL B O 1
ATOM 8393 N N . LYS B 1 450 ? 16.906 1.693 -13.258 1 94.75 450 LYS B N 1
ATOM 8394 C CA . LYS B 1 450 ? 15.672 0.977 -13.562 1 94.75 450 LYS B CA 1
ATOM 8395 C C . LYS B 1 450 ? 15.266 1.176 -15.023 1 94.75 450 LYS B C 1
ATOM 8397 O O . LYS B 1 450 ? 14.891 0.218 -15.703 1 94.75 450 LYS B O 1
ATOM 8402 N N . ASP B 1 451 ? 15.367 2.406 -15.484 1 92.75 451 ASP B N 1
ATOM 8403 C CA . ASP B 1 451 ? 15.008 2.701 -16.875 1 92.75 451 ASP B CA 1
ATOM 8404 C C . ASP B 1 451 ? 15.938 1.971 -17.844 1 92.75 451 ASP B C 1
ATOM 8406 O O . ASP B 1 451 ? 15.492 1.481 -18.891 1 92.75 451 ASP B O 1
ATOM 8410 N N . LYS B 1 452 ? 17.156 1.946 -17.5 1 94.12 452 LYS B N 1
ATOM 8411 C CA . LYS B 1 452 ? 18.141 1.267 -18.359 1 94.12 452 LYS B CA 1
ATOM 8412 C C . LYS B 1 452 ? 17.859 -0.232 -18.422 1 94.12 452 LYS B C 1
ATOM 8414 O O . LYS B 1 452 ? 18.109 -0.87 -19.453 1 94.12 452 LYS B O 1
ATOM 8419 N N . LEU B 1 453 ? 17.359 -0.777 -17.359 1 93.94 453 LEU B N 1
ATOM 8420 C CA . LEU B 1 453 ? 17.078 -2.207 -17.281 1 93.94 453 LEU B CA 1
ATOM 8421 C C . LEU B 1 453 ? 15.992 -2.596 -18.281 1 93.94 453 LEU B C 1
ATOM 8423 O O . LEU B 1 453 ? 15.953 -3.734 -18.75 1 93.94 453 LEU B O 1
ATOM 8427 N N . PHE B 1 454 ? 15.102 -1.67 -18.609 1 89.75 454 PHE B N 1
ATOM 8428 C CA . PHE B 1 454 ? 14.008 -1.955 -19.531 1 89.75 454 PHE B CA 1
ATOM 8429 C C . PHE B 1 454 ? 14.523 -2.137 -20.953 1 89.75 454 PHE B C 1
ATOM 8431 O O . PHE B 1 454 ? 13.805 -2.633 -21.828 1 89.75 454 PHE B O 1
ATOM 8438 N N . GLU B 1 455 ? 15.727 -1.762 -21.141 1 85.81 455 GLU B N 1
ATOM 8439 C CA . GLU B 1 455 ? 16.328 -1.926 -22.469 1 85.81 455 GLU B CA 1
ATOM 8440 C C . GLU B 1 455 ? 16.766 -3.369 -22.703 1 85.81 455 GLU B C 1
ATOM 8442 O O . GLU B 1 455 ? 17.016 -3.77 -23.844 1 85.81 455 GLU B O 1
ATOM 8447 N N . TYR B 1 456 ? 16.891 -4.066 -21.672 1 77.94 456 TYR B N 1
ATOM 8448 C CA . TYR B 1 456 ? 17.297 -5.465 -21.781 1 77.94 456 TYR B CA 1
ATOM 8449 C C . TYR B 1 456 ? 16.094 -6.371 -22 1 77.94 456 TYR B C 1
ATOM 8451 O O . TYR B 1 456 ? 14.977 -6.035 -21.609 1 77.94 456 TYR B O 1
ATOM 8459 N N . PRO B 1 457 ? 16.438 -7.465 -22.734 1 69 457 PRO B N 1
ATOM 8460 C CA . PRO B 1 457 ? 15.344 -8.438 -22.859 1 69 457 PRO B CA 1
ATOM 8461 C C . PRO B 1 457 ? 14.875 -8.953 -21.5 1 69 457 PRO B C 1
ATOM 8463 O O . PRO B 1 457 ? 15.641 -8.945 -20.531 1 69 457 PRO B O 1
ATOM 8466 N N . LYS B 1 458 ? 13.695 -9.156 -21.438 1 63.47 458 LYS B N 1
ATOM 8467 C CA . LYS B 1 458 ? 13.086 -9.625 -20.188 1 63.47 458 LYS B CA 1
ATOM 8468 C C . LYS B 1 458 ? 13.828 -10.836 -19.641 1 63.47 458 LYS B C 1
ATOM 8470 O O . LYS B 1 458 ? 14.203 -11.742 -20.391 1 63.47 458 LYS B O 1
ATOM 8475 N N . ASP B 1 459 ? 14.492 -10.578 -18.453 1 52.97 459 ASP B N 1
ATOM 8476 C CA . ASP B 1 459 ? 15.133 -11.68 -17.75 1 52.97 459 ASP B CA 1
ATOM 8477 C C . ASP B 1 459 ? 14.117 -12.773 -17.406 1 52.97 459 ASP B C 1
ATOM 8479 O O . ASP B 1 459 ? 13.055 -12.484 -16.844 1 52.97 459 ASP B O 1
ATOM 8483 N N . HIS B 1 460 ? 13.984 -13.672 -18.203 1 44.94 460 HIS B N 1
ATOM 8484 C CA . HIS B 1 460 ? 13.039 -14.742 -17.906 1 44.94 460 HIS B CA 1
ATOM 8485 C C . HIS B 1 460 ? 13.5 -15.562 -16.703 1 44.94 460 HIS B C 1
ATOM 8487 O O . HIS B 1 460 ? 14.047 -16.656 -16.859 1 44.94 460 HIS B O 1
ATOM 8493 N N . LEU B 1 461 ? 14.297 -14.906 -15.836 1 44.97 461 LEU B N 1
ATOM 8494 C CA . LEU B 1 461 ? 14.609 -15.891 -14.805 1 44.97 461 LEU B CA 1
ATOM 8495 C C . LEU B 1 461 ? 13.391 -16.734 -14.469 1 44.97 461 LEU B C 1
ATOM 8497 O O . LEU B 1 461 ? 13.477 -17.953 -14.406 1 44.97 461 LEU B O 1
ATOM 8501 N N . ASN B 1 462 ? 12.555 -16.266 -13.555 1 41.59 462 ASN B N 1
ATOM 8502 C CA . ASN B 1 462 ? 11.406 -17.078 -13.164 1 41.59 462 ASN B CA 1
ATOM 8503 C C . ASN B 1 462 ? 10.188 -16.766 -14.023 1 41.59 462 ASN B C 1
ATOM 8505 O O . ASN B 1 462 ? 9.43 -15.836 -13.727 1 41.59 462 ASN B O 1
ATOM 8509 N N . THR B 1 463 ? 10.352 -17.109 -15.297 1 38.25 463 THR B N 1
ATOM 8510 C CA . THR B 1 463 ? 9.398 -17.094 -16.406 1 38.25 463 THR B CA 1
ATOM 8511 C C . THR B 1 463 ? 8.047 -17.656 -15.969 1 38.25 463 THR B C 1
ATOM 8513 O O . THR B 1 463 ? 7.168 -17.875 -16.797 1 38.25 463 THR B O 1
ATOM 8516 N N . ALA B 1 464 ? 7.965 -18.141 -14.906 1 36.88 464 ALA B N 1
ATOM 8517 C CA . ALA B 1 464 ? 6.645 -18.734 -14.719 1 36.88 464 ALA B CA 1
ATOM 8518 C C . ALA B 1 464 ? 5.543 -17.812 -15.234 1 36.88 464 ALA B C 1
ATOM 8520 O O . ALA B 1 464 ? 4.578 -18.266 -15.852 1 36.88 464 ALA B O 1
ATOM 8521 N N . ARG B 1 465 ? 5.457 -16.484 -14.703 1 38.56 465 ARG B N 1
ATOM 8522 C CA . ARG B 1 465 ? 4.234 -15.727 -14.914 1 38.56 465 ARG B CA 1
ATOM 8523 C C . ARG B 1 465 ? 4.312 -14.922 -16.219 1 38.56 465 ARG B C 1
ATOM 8525 O O . ARG B 1 465 ? 3.32 -14.328 -16.641 1 38.56 465 ARG B O 1
ATOM 8532 N N . VAL B 1 466 ? 5.398 -14.531 -16.828 1 34.16 466 VAL B N 1
ATOM 8533 C CA . VAL B 1 466 ? 5.477 -13.484 -17.844 1 34.16 466 VAL B CA 1
ATOM 8534 C C . VAL B 1 466 ? 4.586 -13.852 -19.031 1 34.16 466 VAL B C 1
ATOM 8536 O O . VAL B 1 466 ? 4.215 -12.984 -19.828 1 34.16 466 VAL B O 1
ATOM 8539 N N . LEU B 1 467 ? 4.48 -15.078 -19.344 1 33.66 467 LEU B N 1
ATOM 8540 C CA . LEU B 1 467 ? 4 -15.375 -20.688 1 33.66 467 LEU B CA 1
ATOM 8541 C C . LEU B 1 467 ? 2.51 -15.062 -20.797 1 33.66 467 LEU B C 1
ATOM 8543 O O . LEU B 1 467 ? 1.911 -15.289 -21.859 1 33.66 467 LEU B O 1
ATOM 8547 N N . ALA B 1 468 ? 1.83 -14.664 -19.781 1 33.53 468 ALA B N 1
ATOM 8548 C CA . ALA B 1 468 ? 0.417 -14.375 -20 1 33.53 468 ALA B CA 1
ATOM 8549 C C . ALA B 1 468 ? 0.248 -13.133 -20.875 1 33.53 468 ALA B C 1
ATOM 8551 O O . ALA B 1 468 ? -0.876 -12.742 -21.203 1 33.53 468 ALA B O 1
ATOM 8552 N N . GLU B 1 469 ? 1.239 -12.305 -21.109 1 34.34 469 GLU B N 1
ATOM 8553 C CA . GLU B 1 469 ? 1.015 -11.023 -21.766 1 34.34 469 GLU B CA 1
ATOM 8554 C C . GLU B 1 469 ? 0.406 -11.227 -23.156 1 34.34 469 GLU B C 1
ATOM 8556 O O . GLU B 1 469 ? -0.204 -10.305 -23.703 1 34.34 469 GLU B O 1
ATOM 8561 N N . GLU B 1 470 ? 1.006 -12.133 -23.969 1 31.66 470 GLU B N 1
ATOM 8562 C CA . GLU B 1 470 ? 0.582 -11.977 -25.359 1 31.66 470 GLU B CA 1
ATOM 8563 C C . GLU B 1 470 ? -0.912 -12.25 -25.516 1 31.66 470 GLU B C 1
ATOM 8565 O O . GLU B 1 470 ? -1.454 -12.156 -26.609 1 31.66 470 GLU B O 1
ATOM 8570 N N . SER B 1 471 ? -1.432 -13.109 -24.797 1 32.97 471 SER B N 1
ATOM 8571 C CA . SER B 1 471 ? -2.824 -13.172 -25.219 1 32.97 471 SER B CA 1
ATOM 8572 C C . SER B 1 471 ? -3.502 -11.812 -25.094 1 32.97 471 SER B C 1
ATOM 8574 O O . SER B 1 471 ? -2.898 -10.859 -24.594 1 32.97 471 SER B O 1
ATOM 8576 N N . GLY B 1 472 ? -4.871 -11.625 -24.828 1 30.25 472 GLY B N 1
ATOM 8577 C CA . GLY B 1 472 ? -5.758 -10.477 -24.891 1 30.25 472 GLY B CA 1
ATOM 8578 C C . GLY B 1 472 ? -5.52 -9.484 -23.766 1 30.25 472 GLY B C 1
ATOM 8579 O O . GLY B 1 472 ? -5.98 -9.688 -22.641 1 30.25 472 GLY B O 1
ATOM 8580 N N . SER B 1 473 ? -4.234 -8.961 -23.766 1 32.72 473 SER B N 1
ATOM 8581 C CA . SER B 1 473 ? -4.211 -7.781 -22.906 1 32.72 473 SER B CA 1
ATOM 8582 C C . SER B 1 473 ? -5.539 -7.031 -22.969 1 32.72 473 SER B C 1
ATOM 8584 O O . SER B 1 473 ? -5.938 -6.539 -24.016 1 32.72 473 SER B O 1
ATOM 8586 N N . ILE B 1 474 ? -6.492 -7.504 -22.406 1 31.75 474 ILE B N 1
ATOM 8587 C CA . ILE B 1 474 ? -7.609 -6.57 -22.328 1 31.75 474 ILE B CA 1
ATOM 8588 C C . ILE B 1 474 ? -7.109 -5.195 -21.891 1 31.75 474 ILE B C 1
ATOM 8590 O O . ILE B 1 474 ? -6.301 -5.09 -20.969 1 31.75 474 ILE B O 1
ATOM 8594 N N . ASP B 1 475 ? -7.133 -4.152 -22.734 1 29.78 475 ASP B N 1
ATOM 8595 C CA . ASP B 1 475 ? -6.922 -2.713 -22.625 1 29.78 475 ASP B CA 1
ATOM 8596 C C . ASP B 1 475 ? -7.168 -2.236 -21.203 1 29.78 475 ASP B C 1
ATOM 8598 O O . ASP B 1 475 ? -8.234 -2.482 -20.625 1 29.78 475 ASP B O 1
ATOM 8602 N N . VAL B 1 476 ? -6.164 -2.018 -20.562 1 34.09 476 VAL B N 1
ATOM 8603 C CA . VAL B 1 476 ? -6.02 -1.313 -19.297 1 34.09 476 VAL B CA 1
ATOM 8604 C C . VAL B 1 476 ? -7.09 -0.231 -19.172 1 34.09 476 VAL B C 1
ATOM 8606 O O . VAL B 1 476 ? -7.34 0.288 -18.094 1 34.09 476 VAL B O 1
ATOM 8609 N N . ASN B 1 477 ? -7.387 0.377 -20.312 1 31.05 477 ASN B N 1
ATOM 8610 C CA . ASN B 1 477 ? -8.242 1.557 -20.266 1 31.05 477 ASN B CA 1
ATOM 8611 C C . ASN B 1 477 ? -9.586 1.245 -19.609 1 31.05 477 ASN B C 1
ATOM 8613 O O . ASN B 1 477 ? -10.438 2.129 -19.469 1 31.05 477 ASN B O 1
ATOM 8617 N N . GLN B 1 478 ? -9.922 -0.086 -19.562 1 31.36 478 GLN B N 1
ATOM 8618 C CA . GLN B 1 478 ? -11.273 -0.32 -19.062 1 31.36 478 GLN B CA 1
ATOM 8619 C C . GLN B 1 478 ? -11.312 -0.296 -17.547 1 31.36 478 GLN B C 1
ATOM 8621 O O . GLN B 1 478 ? -12.344 -0.602 -16.938 1 31.36 478 GLN B O 1
ATOM 8626 N N . PHE B 1 479 ? -10.234 -0.204 -16.922 1 33.38 479 PHE B N 1
ATOM 8627 C CA . PHE B 1 479 ? -10.352 -0.139 -15.477 1 33.38 479 PHE B CA 1
ATOM 8628 C C . PHE B 1 479 ? -11.242 1.021 -15.055 1 33.38 479 PHE B C 1
ATOM 8630 O O . PHE B 1 479 ? -11.844 0.991 -13.977 1 33.38 479 PHE B O 1
ATOM 8637 N N . GLU B 1 480 ? -11.023 2.211 -15.758 1 33.47 480 GLU B N 1
ATOM 8638 C CA . GLU B 1 480 ? -11.93 3.279 -15.344 1 33.47 480 GLU B CA 1
ATOM 8639 C C . GLU B 1 480 ? -13.383 2.799 -15.328 1 33.47 480 GLU B C 1
ATOM 8641 O O . GLU B 1 480 ? -14.156 3.186 -14.453 1 33.47 480 GLU B O 1
ATOM 8646 N N . HIS B 1 481 ? -13.773 2.18 -16.484 1 31.88 481 HIS B N 1
ATOM 8647 C CA . HIS B 1 481 ? -15.18 1.841 -16.688 1 31.88 481 HIS B CA 1
ATOM 8648 C C . HIS B 1 481 ? -15.531 0.52 -16.016 1 31.88 481 HIS B C 1
ATOM 8650 O O . HIS B 1 481 ? -16.688 0.101 -16.031 1 31.88 481 HIS B O 1
ATOM 8656 N N . LEU B 1 482 ? -14.617 -0.249 -15.836 1 32.88 482 LEU B N 1
ATOM 8657 C CA . LEU B 1 482 ? -15.078 -1.493 -15.227 1 32.88 482 LEU B CA 1
ATOM 8658 C C . LEU B 1 482 ? -15.578 -1.252 -13.812 1 32.88 482 LEU B C 1
ATOM 8660 O O . LEU B 1 482 ? -16.172 -2.145 -13.195 1 32.88 482 LEU B O 1
ATOM 8664 N N . ALA B 1 483 ? -15.023 -0.28 -13.164 1 34.41 483 ALA B N 1
ATOM 8665 C CA . ALA B 1 483 ? -15.719 0.061 -11.922 1 34.41 483 ALA B CA 1
ATOM 8666 C C . ALA B 1 483 ? -17.188 0.348 -12.18 1 34.41 483 ALA B C 1
ATOM 8668 O O . ALA B 1 483 ? -18.016 0.301 -11.258 1 34.41 483 ALA B O 1
ATOM 8669 N N . GLN B 1 484 ? -17.5 0.985 -13.414 1 34.38 484 GLN B N 1
ATOM 8670 C CA . GLN B 1 484 ? -18.859 1.424 -13.648 1 34.38 484 GLN B CA 1
ATOM 8671 C C . GLN B 1 484 ? -19.734 0.267 -14.125 1 34.38 484 GLN B C 1
ATOM 8673 O O . GLN B 1 484 ? -20.969 0.386 -14.172 1 34.38 484 GLN B O 1
ATOM 8678 N N . LYS B 1 485 ? -19.125 -0.543 -15.078 1 33.62 485 LYS B N 1
ATOM 8679 C CA . LYS B 1 485 ? -20.172 -1.473 -15.484 1 33.62 485 LYS B CA 1
ATOM 8680 C C . LYS B 1 485 ? -20.359 -2.578 -14.453 1 33.62 485 LYS B C 1
ATOM 8682 O O . LYS B 1 485 ? -19.406 -3.273 -14.094 1 33.62 485 LYS B O 1
ATOM 8687 N N . PRO B 1 486 ? -21.391 -2.496 -13.742 1 31.89 486 PRO B N 1
ATOM 8688 C CA . PRO B 1 486 ? -21.766 -3.57 -12.82 1 31.89 486 PRO B CA 1
ATOM 8689 C C . PRO B 1 486 ? -21.422 -4.957 -13.359 1 31.89 486 PRO B C 1
ATOM 8691 O O . PRO B 1 486 ? -21.812 -5.297 -14.484 1 31.89 486 PRO B O 1
ATOM 8694 N N . LEU B 1 487 ? -20.156 -5.379 -13.148 1 36.97 487 LEU B N 1
ATOM 8695 C CA . LEU B 1 487 ? -20.188 -6.805 -13.453 1 36.97 487 LEU B CA 1
ATOM 8696 C C . LEU B 1 487 ? -21.609 -7.363 -13.32 1 36.97 487 LEU B C 1
ATOM 8698 O O . LEU B 1 487 ? -22.312 -7.043 -12.359 1 36.97 487 LEU B O 1
ATOM 8702 N N . SER B 1 488 ? -22.141 -7.914 -14.273 1 33.06 488 SER B N 1
ATOM 8703 C CA . SER B 1 488 ? -23.453 -8.547 -14.242 1 33.06 488 SER B CA 1
ATOM 8704 C C . SER B 1 488 ? -23.688 -9.258 -12.922 1 33.06 488 SER B C 1
ATOM 8706 O O . SER B 1 488 ? -22.812 -9.969 -12.414 1 33.06 488 SER B O 1
ATOM 8708 N N . THR B 1 489 ? -24.531 -8.766 -11.945 1 38.84 489 THR B N 1
ATOM 8709 C CA . THR B 1 489 ? -25.219 -9.062 -10.688 1 38.84 489 THR B CA 1
ATOM 8710 C C . THR B 1 489 ? -25.281 -10.57 -10.453 1 38.84 489 THR B C 1
ATOM 8712 O O . THR B 1 489 ? -25.422 -11.023 -9.32 1 38.84 489 THR B O 1
ATOM 8715 N N . SER B 1 490 ? -25.922 -11.414 -11.367 1 39.56 490 SER B N 1
ATOM 8716 C CA . SER B 1 490 ? -26.75 -12.562 -11.008 1 39.56 490 SER B CA 1
ATOM 8717 C C . SER B 1 490 ? -25.875 -13.773 -10.664 1 39.56 490 SER B C 1
ATOM 8719 O O . SER B 1 490 ? -26.406 -14.852 -10.375 1 39.56 490 SER B O 1
ATOM 8721 N N . SER B 1 491 ? -24.562 -14.008 -11.055 1 51.34 491 SER B N 1
ATOM 8722 C CA . SER B 1 491 ? -24.234 -15.414 -11.258 1 51.34 491 SER B CA 1
ATOM 8723 C C . SER B 1 491 ? -23.672 -16.047 -9.992 1 51.34 491 SER B C 1
ATOM 8725 O O . SER B 1 491 ? -22.844 -15.43 -9.305 1 51.34 491 SER B O 1
ATOM 8727 N N . SER B 1 492 ? -24.312 -17 -9.289 1 66.88 492 SER B N 1
ATOM 8728 C CA . SER B 1 492 ? -23.984 -18.062 -8.336 1 66.88 492 SER B CA 1
ATOM 8729 C C . SER B 1 492 ? -22.688 -18.766 -8.703 1 66.88 492 SER B C 1
ATOM 8731 O O . SER B 1 492 ? -22.25 -19.688 -8.016 1 66.88 492 SER B O 1
ATOM 8733 N N . LEU B 1 493 ? -21.953 -18.125 -9.633 1 83.69 493 LEU B N 1
ATOM 8734 C CA . LEU B 1 493 ? -20.75 -18.812 -10.086 1 83.69 493 LEU B CA 1
ATOM 8735 C C . LEU B 1 493 ? -19.531 -18.375 -9.273 1 83.69 493 LEU B C 1
ATOM 8737 O O . LEU B 1 493 ? -19.391 -17.203 -8.938 1 83.69 493 LEU B O 1
ATOM 8741 N N . SER B 1 494 ? -18.703 -19.281 -8.969 1 88 494 SER B N 1
ATOM 8742 C CA . SER B 1 494 ? -17.438 -18.969 -8.312 1 88 494 SER B CA 1
ATOM 8743 C C . SER B 1 494 ? -16.453 -18.312 -9.281 1 88 494 SER B C 1
ATOM 8745 O O . SER B 1 494 ? -16.469 -18.594 -10.477 1 88 494 SER B O 1
ATOM 8747 N N . PRO B 1 495 ? -15.602 -17.375 -8.758 1 88.75 495 PRO B N 1
ATOM 8748 C CA . PRO B 1 495 ? -14.508 -16.891 -9.602 1 88.75 495 PRO B CA 1
ATOM 8749 C C . PRO B 1 495 ? -13.547 -18 -10.016 1 88.75 495 PRO B C 1
ATOM 8751 O O . PRO B 1 495 ? -13.242 -18.891 -9.219 1 88.75 495 PRO B O 1
ATOM 8754 N N . GLY B 1 496 ? -13.109 -17.969 -11.281 1 91.81 496 GLY B N 1
ATOM 8755 C CA . GLY B 1 496 ? -12.203 -18.969 -11.805 1 91.81 496 GLY B CA 1
ATOM 8756 C C . GLY B 1 496 ? -11.852 -18.766 -13.266 1 91.81 496 GLY B C 1
ATOM 8757 O O . GLY B 1 496 ? -11.922 -17.641 -13.773 1 91.81 496 GLY B O 1
ATOM 8758 N N . TYR B 1 497 ? -11.391 -19.766 -13.93 1 94.5 497 TYR B N 1
ATOM 8759 C CA . TYR B 1 497 ? -10.961 -19.703 -15.32 1 94.5 497 TYR B CA 1
ATOM 8760 C C . TYR B 1 497 ? -12.148 -19.5 -16.25 1 94.5 497 TYR B C 1
ATOM 8762 O O . TYR B 1 497 ? -13.148 -20.203 -16.156 1 94.5 497 TYR B O 1
ATOM 8770 N N . VAL B 1 498 ? -12.094 -18.531 -17.016 1 93.75 498 VAL B N 1
ATOM 8771 C CA . VAL B 1 498 ? -12.922 -18.359 -18.203 1 93.75 498 VAL B CA 1
ATOM 8772 C C . VAL B 1 498 ? -12.039 -18.344 -19.453 1 93.75 498 VAL B C 1
ATOM 8774 O O . VAL B 1 498 ? -11.477 -17.312 -19.812 1 93.75 498 VAL B O 1
ATOM 8777 N N . THR B 1 499 ? -12 -19.531 -20.125 1 95.75 499 THR B N 1
ATOM 8778 C CA . THR B 1 499 ? -10.953 -19.797 -21.109 1 95.75 499 THR B CA 1
ATOM 8779 C C . THR B 1 499 ? -11.438 -19.453 -22.516 1 95.75 499 THR B C 1
ATOM 8781 O O . THR B 1 499 ? -12.562 -19.797 -22.891 1 95.75 499 THR B O 1
ATOM 8784 N N . LYS B 1 500 ? -10.656 -18.734 -23.219 1 92.75 500 LYS B N 1
ATOM 8785 C CA . LYS B 1 500 ? -10.797 -18.547 -24.656 1 92.75 500 LYS B CA 1
ATOM 8786 C C . LYS B 1 500 ? -9.578 -19.078 -25.406 1 92.75 500 LYS B C 1
ATOM 8788 O O . LYS B 1 500 ? -8.484 -18.531 -25.297 1 92.75 500 LYS B O 1
ATOM 8793 N N . ASP B 1 501 ? -9.797 -20.203 -26.109 1 94 501 ASP B N 1
ATOM 8794 C CA . ASP B 1 501 ? -8.703 -20.797 -26.875 1 94 501 ASP B CA 1
ATOM 8795 C C . ASP B 1 501 ? -9.039 -20.859 -28.359 1 94 501 ASP B C 1
ATOM 8797 O O . ASP B 1 501 ? -9.977 -20.203 -28.812 1 94 501 ASP B O 1
ATOM 8801 N N . LYS B 1 502 ? -8.234 -21.531 -29.219 1 93.69 502 LYS B N 1
ATOM 8802 C CA . LYS B 1 502 ? -8.375 -21.469 -30.672 1 93.69 502 LYS B CA 1
ATOM 8803 C C . LYS B 1 502 ? -9.047 -22.719 -31.219 1 93.69 502 LYS B C 1
ATOM 8805 O O . LYS B 1 502 ? -8.922 -23.047 -32.406 1 93.69 502 LYS B O 1
ATOM 8810 N N . CYS B 1 503 ? -9.672 -23.547 -30.375 1 95 503 CYS B N 1
ATOM 8811 C CA . CYS B 1 503 ? -10.32 -24.766 -30.828 1 95 503 CYS B CA 1
ATOM 8812 C C . CYS B 1 503 ? -11.836 -24.594 -30.875 1 95 503 CYS B C 1
ATOM 8814 O O . CYS B 1 503 ? -12.57 -25.578 -30.984 1 95 503 CYS B O 1
ATOM 8816 N N . GLY B 1 504 ? -12.312 -23.359 -30.797 1 90.81 504 GLY B N 1
ATOM 8817 C CA . GLY B 1 504 ? -13.734 -23.062 -30.875 1 90.81 504 GLY B CA 1
ATOM 8818 C C . GLY B 1 504 ? -14.516 -23.594 -29.688 1 90.81 504 GLY B C 1
ATOM 8819 O O . GLY B 1 504 ? -14.047 -24.469 -28.953 1 90.81 504 GLY B O 1
ATOM 8820 N N . GLY B 1 505 ? -15.672 -23.062 -29.438 1 88.75 505 GLY B N 1
ATOM 8821 C CA . GLY B 1 505 ? -16.562 -23.516 -28.359 1 88.75 505 GLY B CA 1
ATOM 8822 C C . GLY B 1 505 ? -15.992 -23.266 -26.984 1 88.75 505 GLY B C 1
ATOM 8823 O O . GLY B 1 505 ? -14.883 -22.75 -26.844 1 88.75 505 GLY B O 1
ATOM 8824 N N . ASN B 1 506 ? -16.781 -23.734 -26.016 1 89.56 506 ASN B N 1
ATOM 8825 C CA . ASN B 1 506 ? -16.375 -23.594 -24.625 1 89.56 506 ASN B CA 1
ATOM 8826 C C . ASN B 1 506 ? -15.625 -24.844 -24.141 1 89.56 506 ASN B C 1
ATOM 8828 O O . ASN B 1 506 ? -16.188 -25.938 -24.109 1 89.56 506 ASN B O 1
ATOM 8832 N N . GLY B 1 507 ? -14.398 -24.656 -23.812 1 96.12 507 GLY B N 1
ATOM 8833 C CA . GLY B 1 507 ? -13.586 -25.781 -23.375 1 96.12 507 GLY B CA 1
ATOM 8834 C C . GLY B 1 507 ? -13.617 -25.984 -21.875 1 96.12 507 GLY B C 1
ATOM 8835 O O . GLY B 1 507 ? -13.195 -27.031 -21.375 1 96.12 507 GLY B O 1
ATOM 8836 N N . ASP B 1 508 ? -14.18 -25.047 -21.125 1 97.75 508 ASP B N 1
ATOM 8837 C CA . ASP B 1 508 ? -14.195 -25.156 -19.672 1 97.75 508 ASP B CA 1
ATOM 8838 C C . ASP B 1 508 ? -15.219 -26.188 -19.203 1 97.75 508 ASP B C 1
ATOM 8840 O O . ASP B 1 508 ? -16.359 -26.203 -19.672 1 97.75 508 ASP B O 1
ATOM 8844 N N . ASP B 1 509 ? -14.781 -26.969 -18.312 1 98.25 509 ASP B N 1
ATOM 8845 C CA . ASP B 1 509 ? -15.648 -28.016 -17.766 1 98.25 509 ASP B CA 1
ATOM 8846 C C . ASP B 1 509 ? -16.641 -27.422 -16.766 1 98.25 509 ASP B C 1
ATOM 8848 O O . ASP B 1 509 ? -17.75 -27.953 -16.594 1 98.25 509 ASP B O 1
ATOM 8852 N N . THR B 1 510 ? -16.234 -26.5 -16.031 1 97.5 510 THR B N 1
ATOM 8853 C CA . THR B 1 510 ? -17.031 -25.781 -15.039 1 97.5 510 THR B CA 1
ATOM 8854 C C . THR B 1 510 ? -17.094 -24.297 -15.367 1 97.5 510 THR B C 1
ATOM 8856 O O . THR B 1 510 ? -16.062 -23.688 -15.688 1 97.5 510 THR B O 1
ATOM 8859 N N . LYS B 1 511 ? -18.312 -23.719 -15.312 1 94.5 511 LYS B N 1
ATOM 8860 C CA . LYS B 1 511 ? -18.5 -22.312 -15.602 1 94.5 511 LYS B CA 1
ATOM 8861 C C . LYS B 1 511 ? -18.094 -21.453 -14.406 1 94.5 511 LYS B C 1
ATOM 8863 O O . LYS B 1 511 ? -18.375 -21.797 -13.258 1 94.5 511 LYS B O 1
ATOM 8868 N N . HIS B 1 512 ? -17.422 -20.391 -14.711 1 92.62 512 HIS B N 1
ATOM 8869 C CA . HIS B 1 512 ? -16.969 -19.469 -13.672 1 92.62 512 HIS B CA 1
ATOM 8870 C C . HIS B 1 512 ? -17.188 -18.016 -14.094 1 92.62 512 HIS B C 1
ATOM 8872 O O . HIS B 1 512 ? -17.469 -17.734 -15.258 1 92.62 512 HIS B O 1
ATOM 8878 N N . THR B 1 513 ? -17.109 -17.141 -13 1 87.31 513 THR B N 1
ATOM 8879 C CA . THR B 1 513 ? -16.922 -15.719 -13.289 1 87.31 513 THR B CA 1
ATOM 8880 C C . THR B 1 513 ? -15.445 -15.398 -13.484 1 87.31 513 THR B C 1
ATOM 8882 O O . THR B 1 513 ? -14.594 -15.875 -12.734 1 87.31 513 THR B O 1
ATOM 8885 N N . ARG B 1 514 ? -15.172 -14.555 -14.422 1 87 514 ARG B N 1
ATOM 8886 C CA . ARG B 1 514 ? -13.797 -14.25 -14.805 1 87 514 ARG B CA 1
ATOM 8887 C C . ARG B 1 514 ? -13.086 -13.461 -13.711 1 87 514 ARG B C 1
ATOM 8889 O O . ARG B 1 514 ? -13.68 -12.555 -13.117 1 87 514 ARG B O 1
ATOM 8896 N N . ILE B 1 515 ? -11.891 -13.828 -13.469 1 84.25 515 ILE B N 1
ATOM 8897 C CA . ILE B 1 515 ? -11.023 -13.062 -12.578 1 84.25 515 ILE B CA 1
ATOM 8898 C C . ILE B 1 515 ? -10.227 -12.039 -13.375 1 84.25 515 ILE B C 1
ATOM 8900 O O . ILE B 1 515 ? -9.531 -12.398 -14.328 1 84.25 515 ILE B O 1
ATOM 8904 N N . PRO B 1 516 ? -10.289 -10.781 -12.938 1 78.31 516 PRO B N 1
ATOM 8905 C CA . PRO B 1 516 ? -9.508 -9.781 -13.664 1 78.31 516 PRO B CA 1
ATOM 8906 C C . PRO B 1 516 ? -8 -10 -13.523 1 78.31 516 PRO B C 1
ATOM 8908 O O . PRO B 1 516 ? -7.527 -10.422 -12.469 1 78.31 516 PRO B O 1
ATOM 8911 N N . ARG B 1 517 ? -7.297 -9.68 -14.609 1 84.69 517 ARG B N 1
ATOM 8912 C CA . ARG B 1 517 ? -5.844 -9.82 -14.609 1 84.69 517 ARG B CA 1
ATOM 8913 C C . ARG B 1 517 ? -5.168 -8.484 -14.898 1 84.69 517 ARG B C 1
ATOM 8915 O O . ARG B 1 517 ? -5.59 -7.754 -15.797 1 84.69 517 ARG B O 1
ATOM 8922 N N . GLN B 1 518 ? -4.211 -8.133 -14.008 1 85.56 518 GLN B N 1
ATOM 8923 C CA . GLN B 1 518 ? -3.371 -6.949 -14.18 1 85.56 518 GLN B CA 1
ATOM 8924 C C . GLN B 1 518 ? -1.9 -7.281 -13.938 1 85.56 518 GLN B C 1
ATOM 8926 O O . GLN B 1 518 ? -1.538 -7.785 -12.875 1 85.56 518 GLN B O 1
ATOM 8931 N N . ALA B 1 519 ? -1.14 -6.938 -14.953 1 85.44 519 ALA B N 1
ATOM 8932 C CA . ALA B 1 519 ? 0.285 -7.234 -14.82 1 85.44 519 ALA B CA 1
ATOM 8933 C C . ALA B 1 519 ? 1.03 -6.059 -14.195 1 85.44 519 ALA B C 1
ATOM 8935 O O . ALA B 1 519 ? 0.599 -4.91 -14.305 1 85.44 519 ALA B O 1
ATOM 8936 N N . SER B 1 520 ? 2.072 -6.383 -13.547 1 90.75 520 SER B N 1
ATOM 8937 C CA . SER B 1 520 ? 3.002 -5.383 -13.023 1 90.75 520 SER B CA 1
ATOM 8938 C C . SER B 1 520 ? 4.16 -5.148 -13.992 1 90.75 520 SER B C 1
ATOM 8940 O O . SER B 1 520 ? 4.453 -6 -14.836 1 90.75 520 SER B O 1
ATOM 8942 N N . PRO B 1 521 ? 4.855 -3.992 -13.898 1 91.31 521 PRO B N 1
ATOM 8943 C CA . PRO B 1 521 ? 6.039 -3.77 -14.727 1 91.31 521 PRO B CA 1
ATOM 8944 C C . PRO B 1 521 ? 7.16 -4.766 -14.43 1 91.31 521 PRO B C 1
ATOM 8946 O O . PRO B 1 521 ? 7.211 -5.336 -13.344 1 91.31 521 PRO B O 1
ATOM 8949 N N . ASP B 1 522 ? 8.047 -4.902 -15.367 1 91.69 522 ASP B N 1
ATOM 8950 C CA . ASP B 1 522 ? 9.141 -5.859 -15.227 1 91.69 522 ASP B CA 1
ATOM 8951 C C . ASP B 1 522 ? 10.047 -5.5 -14.055 1 91.69 522 ASP B C 1
ATOM 8953 O O . ASP B 1 522 ? 10.578 -6.383 -13.375 1 91.69 522 ASP B O 1
ATOM 8957 N N . TYR B 1 523 ? 10.234 -4.164 -13.977 1 94.56 523 TYR B N 1
ATOM 8958 C CA . TYR B 1 523 ? 11.078 -3.664 -12.898 1 94.56 523 TYR B CA 1
ATOM 8959 C C . TYR B 1 523 ? 10.352 -2.611 -12.07 1 94.56 523 TYR B C 1
ATOM 8961 O O . TYR B 1 523 ? 9.633 -1.774 -12.625 1 94.56 523 TYR B O 1
ATOM 8969 N N . MET B 1 524 ? 10.453 -2.703 -10.797 1 95.75 524 MET B N 1
ATOM 8970 C CA . MET B 1 524 ? 9.82 -1.797 -9.836 1 95.75 524 MET B CA 1
ATOM 8971 C C . MET B 1 524 ? 10.82 -1.337 -8.781 1 95.75 524 MET B C 1
ATOM 8973 O O . MET B 1 524 ? 11.805 -2.021 -8.516 1 95.75 524 MET B O 1
ATOM 8977 N N . SER B 1 525 ? 10.617 -0.191 -8.227 1 95.56 525 SER B N 1
ATOM 8978 C CA . SER B 1 525 ? 11.5 0.355 -7.207 1 95.56 525 SER B CA 1
ATOM 8979 C C . SER B 1 525 ? 10.758 1.299 -6.27 1 95.56 525 SER B C 1
ATOM 8981 O O . SER B 1 525 ? 9.641 1.735 -6.578 1 95.56 525 SER B O 1
ATOM 8983 N N . ASN B 1 526 ? 11.32 1.51 -5.059 1 93.19 526 ASN B N 1
ATOM 8984 C CA . ASN B 1 526 ? 10.758 2.447 -4.094 1 93.19 526 ASN B CA 1
ATOM 8985 C C . ASN B 1 526 ? 11.305 3.857 -4.297 1 93.19 526 ASN B C 1
ATOM 8987 O O . ASN B 1 526 ? 11.641 4.543 -3.328 1 93.19 526 ASN B O 1
ATOM 8991 N N . ASP B 1 527 ? 11.258 4.391 -5.383 1 84.5 527 ASP B N 1
ATOM 8992 C CA . ASP B 1 527 ? 11.781 5.715 -5.703 1 84.5 527 ASP B CA 1
ATOM 8993 C C . ASP B 1 527 ? 11.297 6.754 -4.695 1 84.5 527 ASP B C 1
ATOM 8995 O O . ASP B 1 527 ? 10.094 6.883 -4.453 1 84.5 527 ASP B O 1
ATOM 8999 N N . PRO B 1 528 ? 12.273 7.473 -4.156 1 74.75 528 PRO B N 1
ATOM 9000 C CA . PRO B 1 528 ? 11.883 8.5 -3.193 1 74.75 528 PRO B CA 1
ATOM 9001 C C . PRO B 1 528 ? 11.156 9.672 -3.848 1 74.75 528 PRO B C 1
ATOM 9003 O O . PRO B 1 528 ? 11.422 10.008 -5.004 1 74.75 528 PRO B O 1
ATOM 9006 N N . PHE B 1 529 ? 10.297 10.281 -3.158 1 62.66 529 PHE B N 1
ATOM 9007 C CA . PHE B 1 529 ? 9.508 11.383 -3.707 1 62.66 529 PHE B CA 1
ATOM 9008 C C . PHE B 1 529 ? 10.125 12.727 -3.342 1 62.66 529 PHE B C 1
ATOM 9010 O O . PHE B 1 529 ? 9.617 13.773 -3.732 1 62.66 529 PHE B O 1
ATOM 9017 N N . TYR B 1 530 ? 11.195 12.664 -2.549 1 62.44 530 TYR B N 1
ATOM 9018 C CA . TYR B 1 530 ? 11.836 13.938 -2.234 1 62.44 530 TYR B CA 1
ATOM 9019 C C . TYR B 1 530 ? 13.109 14.117 -3.045 1 62.44 530 TYR B C 1
ATOM 9021 O O . TYR B 1 530 ? 13.734 13.141 -3.465 1 62.44 530 TYR B O 1
ATOM 9029 N N . PRO B 1 531 ? 13.336 15.297 -3.201 1 65.38 531 PRO B N 1
ATOM 9030 C CA . PRO B 1 531 ? 14.555 15.555 -3.973 1 65.38 531 PRO B CA 1
ATOM 9031 C C . PRO B 1 531 ? 15.812 15.094 -3.248 1 65.38 531 PRO B C 1
ATOM 9033 O O . PRO B 1 531 ? 15.984 15.367 -2.057 1 65.38 531 PRO B O 1
ATOM 9036 N N . ILE B 1 532 ? 16.5 14.258 -3.756 1 74.5 532 ILE B N 1
ATOM 9037 C CA . ILE B 1 532 ? 17.828 13.828 -3.312 1 74.5 532 ILE B CA 1
ATOM 9038 C C . ILE B 1 532 ? 18.891 14.5 -4.168 1 74.5 532 ILE B C 1
ATOM 9040 O O . ILE B 1 532 ? 18.781 14.539 -5.395 1 74.5 532 ILE B O 1
ATOM 9044 N N . PRO B 1 533 ? 19.859 15.086 -3.5 1 78.81 533 PRO B N 1
ATOM 9045 C CA . PRO B 1 533 ? 20.938 15.672 -4.297 1 78.81 533 PRO B CA 1
ATOM 9046 C C . PRO B 1 533 ? 21.547 14.688 -5.289 1 78.81 533 PRO B C 1
ATOM 9048 O O . PRO B 1 533 ? 21.703 13.508 -4.965 1 78.81 533 PRO B O 1
ATOM 9051 N N . ARG B 1 534 ? 21.953 15.156 -6.383 1 85.5 534 ARG B N 1
ATOM 9052 C CA . ARG B 1 534 ? 22.438 14.344 -7.5 1 85.5 534 ARG B CA 1
ATOM 9053 C C . ARG B 1 534 ? 23.672 13.539 -7.105 1 85.5 534 ARG B C 1
ATOM 9055 O O . ARG B 1 534 ? 23.828 12.391 -7.531 1 85.5 534 ARG B O 1
ATOM 9062 N N . GLU B 1 535 ? 24.469 14.172 -6.262 1 90.25 535 GLU B N 1
ATOM 9063 C CA . GLU B 1 535 ? 25.75 13.562 -5.965 1 90.25 535 GLU B CA 1
ATOM 9064 C C . GLU B 1 535 ? 25.703 12.75 -4.672 1 90.25 535 GLU B C 1
ATOM 9066 O O . GLU B 1 535 ? 26.672 12.062 -4.324 1 90.25 535 GLU B O 1
ATOM 9071 N N . ALA B 1 536 ? 24.516 12.781 -4.012 1 87.62 536 ALA B N 1
ATOM 9072 C CA . ALA B 1 536 ? 24.391 12.008 -2.777 1 87.62 536 ALA B CA 1
ATOM 9073 C C . ALA B 1 536 ? 24.5 10.516 -3.051 1 87.62 536 ALA B C 1
ATOM 9075 O O . ALA B 1 536 ? 23.969 10.016 -4.043 1 87.62 536 ALA B O 1
ATOM 9076 N N . LEU B 1 537 ? 25.281 9.82 -2.217 1 93.62 537 LEU B N 1
ATOM 9077 C CA . LEU B 1 537 ? 25.438 8.383 -2.371 1 93.62 537 LEU B CA 1
ATOM 9078 C C . LEU B 1 537 ? 24.234 7.637 -1.816 1 93.62 537 LEU B C 1
ATOM 9080 O O . LEU B 1 537 ? 23.703 8 -0.763 1 93.62 537 LEU B O 1
ATOM 9084 N N . VAL B 1 538 ? 23.812 6.676 -2.549 1 94.56 538 VAL B N 1
ATOM 9085 C CA . VAL B 1 538 ? 22.688 5.844 -2.131 1 94.56 538 VAL B CA 1
ATOM 9086 C C . VAL B 1 538 ? 23.031 4.371 -2.326 1 94.56 538 VAL B C 1
ATOM 9088 O O . VAL B 1 538 ? 23.828 4.023 -3.203 1 94.56 538 VAL B O 1
ATOM 9091 N N . ASP B 1 539 ? 22.484 3.494 -1.483 1 96.31 539 ASP B N 1
ATOM 9092 C CA . ASP B 1 539 ? 22.547 2.051 -1.695 1 96.31 539 ASP B CA 1
ATOM 9093 C C . ASP B 1 539 ? 21.516 1.592 -2.723 1 96.31 539 ASP B C 1
ATOM 9095 O O . ASP B 1 539 ? 20.312 1.662 -2.473 1 96.31 539 ASP B O 1
ATOM 9099 N N . LEU B 1 540 ? 22.016 1.252 -3.85 1 97.88 540 LEU B N 1
ATOM 9100 C CA . LEU B 1 540 ? 21.141 0.567 -4.801 1 97.88 540 LEU B CA 1
ATOM 9101 C C . LEU B 1 540 ? 21.078 -0.926 -4.496 1 97.88 540 LEU B C 1
ATOM 9103 O O . LEU B 1 540 ? 22.047 -1.658 -4.734 1 97.88 540 LEU B O 1
ATOM 9107 N N . ILE B 1 541 ? 19.953 -1.354 -3.963 1 98 541 ILE B N 1
ATOM 9108 C CA . ILE B 1 541 ? 19.766 -2.707 -3.451 1 98 541 ILE B CA 1
ATOM 9109 C C . ILE B 1 541 ? 19 -3.545 -4.469 1 98 541 ILE B C 1
ATOM 9111 O O . ILE B 1 541 ? 18 -3.092 -5.027 1 98 541 ILE B O 1
ATOM 9115 N N . MET B 1 542 ? 19.422 -4.754 -4.695 1 97.31 542 MET B N 1
ATOM 9116 C CA . MET B 1 542 ? 18.812 -5.605 -5.711 1 97.31 542 MET B CA 1
ATOM 9117 C C . MET B 1 542 ? 18.922 -7.078 -5.32 1 97.31 542 MET B C 1
ATOM 9119 O O . MET B 1 542 ? 19.812 -7.457 -4.559 1 97.31 542 MET B O 1
ATOM 9123 N N . PRO B 1 543 ? 17.984 -7.895 -5.84 1 95.25 543 PRO B N 1
ATOM 9124 C CA . PRO B 1 543 ? 18.25 -9.328 -5.695 1 95.25 543 PRO B CA 1
ATOM 9125 C C . PRO B 1 543 ? 19.547 -9.766 -6.363 1 95.25 543 PRO B C 1
ATOM 9127 O O . PRO B 1 543 ? 19.906 -9.25 -7.43 1 95.25 543 PRO B O 1
ATOM 9130 N N . ALA B 1 544 ? 20.156 -10.719 -5.824 1 93.75 544 ALA B N 1
ATOM 9131 C CA . ALA B 1 544 ? 21.484 -11.133 -6.266 1 93.75 544 ALA B CA 1
ATOM 9132 C C . ALA B 1 544 ? 21.469 -11.531 -7.738 1 93.75 544 ALA B C 1
ATOM 9134 O O . ALA B 1 544 ? 22.453 -11.305 -8.461 1 93.75 544 ALA B O 1
ATOM 9135 N N . PHE B 1 545 ? 20.438 -12.047 -8.25 1 88.81 545 PHE B N 1
ATOM 9136 C CA . PHE B 1 545 ? 20.406 -12.555 -9.617 1 88.81 545 PHE B CA 1
ATOM 9137 C C . PHE B 1 545 ? 20.406 -11.398 -10.617 1 88.81 545 PHE B C 1
ATOM 9139 O O . PHE B 1 545 ? 20.672 -11.594 -11.797 1 88.81 545 PHE B O 1
ATOM 9146 N N . LEU B 1 546 ? 20.109 -10.172 -10.18 1 92.56 546 LEU B N 1
ATOM 9147 C CA . LEU B 1 546 ? 20.109 -9.016 -11.062 1 92.56 546 LEU B CA 1
ATOM 9148 C C . LEU B 1 546 ? 21.469 -8.336 -11.094 1 92.56 546 LEU B C 1
ATOM 9150 O O . LEU B 1 546 ? 21.672 -7.387 -11.852 1 92.56 546 LEU B O 1
ATOM 9154 N N . GLU B 1 547 ? 22.438 -8.797 -10.375 1 94.19 547 GLU B N 1
ATOM 9155 C CA . GLU B 1 547 ? 23.719 -8.141 -10.18 1 94.19 547 GLU B CA 1
ATOM 9156 C C . GLU B 1 547 ? 24.375 -7.805 -11.508 1 94.19 547 GLU B C 1
ATOM 9158 O O . GLU B 1 547 ? 24.797 -6.664 -11.734 1 94.19 547 GLU B O 1
ATOM 9163 N N . LYS B 1 548 ? 24.469 -8.766 -12.305 1 92.19 548 LYS B N 1
ATOM 9164 C CA . LYS B 1 548 ? 25.188 -8.594 -13.57 1 92.19 548 LYS B CA 1
ATOM 9165 C C . LYS B 1 548 ? 24.531 -7.516 -14.43 1 92.19 548 LYS B C 1
ATOM 9167 O O . LYS B 1 548 ? 25.219 -6.625 -14.938 1 92.19 548 LYS B O 1
ATOM 9172 N N . ARG B 1 549 ? 23.25 -7.594 -14.586 1 93.31 549 ARG B N 1
ATOM 9173 C CA . ARG B 1 549 ? 22.531 -6.645 -15.414 1 93.31 549 ARG B CA 1
ATOM 9174 C C . ARG B 1 549 ? 22.578 -5.238 -14.828 1 93.31 549 ARG B C 1
ATOM 9176 O O . ARG B 1 549 ? 22.688 -4.254 -15.562 1 93.31 549 ARG B O 1
ATOM 9183 N N . VAL B 1 550 ? 22.469 -5.113 -13.562 1 96.62 550 VAL B N 1
ATOM 9184 C CA . VAL B 1 550 ? 22.516 -3.818 -12.898 1 96.62 550 VAL B CA 1
ATOM 9185 C C . VAL B 1 550 ? 23.906 -3.201 -13.055 1 96.62 550 VAL B C 1
ATOM 9187 O O . VAL B 1 550 ? 24.031 -2.008 -13.344 1 96.62 550 VAL B O 1
ATOM 9190 N N . LEU B 1 551 ? 24.922 -4.027 -12.875 1 96.81 551 LEU B N 1
ATOM 9191 C CA . LEU B 1 551 ? 26.297 -3.551 -13.047 1 96.81 551 LEU B CA 1
ATOM 9192 C C . LEU B 1 551 ? 26.516 -3.041 -14.469 1 96.81 551 LEU B C 1
ATOM 9194 O O . LEU B 1 551 ? 27.125 -1.987 -14.664 1 96.81 551 LEU B O 1
ATOM 9198 N N . GLU B 1 552 ? 26.031 -3.795 -15.406 1 95.75 552 GLU B N 1
ATOM 9199 C CA . GLU B 1 552 ? 26.141 -3.369 -16.797 1 95.75 552 GLU B CA 1
ATOM 9200 C C . GLU B 1 552 ? 25.406 -2.047 -17.031 1 95.75 552 GLU B C 1
ATOM 9202 O O . GLU B 1 552 ? 25.906 -1.168 -17.734 1 95.75 552 GLU B O 1
ATOM 9207 N N . SER B 1 553 ? 24.234 -1.907 -16.484 1 96.81 553 SER B N 1
ATOM 9208 C CA . SER B 1 553 ? 23.438 -0.692 -16.625 1 96.81 553 SER B CA 1
ATOM 9209 C C . SER B 1 553 ? 24.156 0.507 -16 1 96.81 553 SER B C 1
ATOM 9211 O O . SER B 1 553 ? 24.172 1.595 -16.594 1 96.81 553 SER B O 1
ATOM 9213 N N . ILE B 1 554 ? 24.75 0.318 -14.844 1 97.94 554 ILE B N 1
ATOM 9214 C CA . ILE B 1 554 ? 25.484 1.368 -14.148 1 97.94 554 ILE B CA 1
ATOM 9215 C C . ILE B 1 554 ? 26.641 1.838 -15.023 1 97.94 554 ILE B C 1
ATOM 9217 O O . ILE B 1 554 ? 26.875 3.041 -15.18 1 97.94 554 ILE B O 1
ATOM 9221 N N . ASN B 1 555 ? 27.344 0.919 -15.617 1 97.56 555 ASN B N 1
ATOM 9222 C CA . ASN B 1 555 ? 28.453 1.253 -16.484 1 97.56 555 ASN B CA 1
ATOM 9223 C C . ASN B 1 555 ? 28 1.988 -17.75 1 97.56 555 ASN B C 1
ATOM 9225 O O . ASN B 1 555 ? 28.641 2.938 -18.188 1 97.56 555 ASN B O 1
ATOM 9229 N N . LYS B 1 556 ? 26.891 1.588 -18.281 1 96.12 556 LYS B N 1
ATOM 9230 C CA . LYS B 1 556 ? 26.344 2.242 -19.453 1 96.12 556 LYS B CA 1
ATOM 9231 C C . LYS B 1 556 ? 25.922 3.676 -19.141 1 96.12 556 LYS B C 1
ATOM 9233 O O . LYS B 1 556 ? 25.859 4.52 -20.047 1 96.12 556 LYS B O 1
ATOM 9238 N N . LEU B 1 557 ? 25.625 3.951 -17.953 1 96.62 557 LEU B N 1
ATOM 9239 C CA . LEU B 1 557 ? 25.219 5.289 -17.531 1 96.62 557 LEU B CA 1
ATOM 9240 C C . LEU B 1 557 ? 26.453 6.16 -17.266 1 96.62 557 LEU B C 1
ATOM 9242 O O . LEU B 1 557 ? 26.312 7.316 -16.859 1 96.62 557 LEU B O 1
ATOM 9246 N N . GLY B 1 558 ? 27.625 5.602 -17.469 1 95.62 558 GLY B N 1
ATOM 9247 C CA . GLY B 1 558 ? 28.859 6.367 -17.406 1 95.62 558 GLY B CA 1
ATOM 9248 C C . GLY B 1 558 ? 29.516 6.328 -16.031 1 95.62 558 GLY B C 1
ATOM 9249 O O . GLY B 1 558 ? 30.375 7.16 -15.727 1 95.62 558 GLY B O 1
ATOM 9250 N N . HIS B 1 559 ? 29.094 5.445 -15.141 1 97 559 HIS B N 1
ATOM 9251 C CA . HIS B 1 559 ? 29.719 5.258 -13.836 1 97 559 HIS B CA 1
ATOM 9252 C C . HIS B 1 559 ? 30.516 3.955 -13.789 1 97 559 HIS B C 1
ATOM 9254 O O . HIS B 1 559 ? 29.938 2.873 -13.68 1 97 559 HIS B O 1
ATOM 9260 N N . PRO B 1 560 ? 31.797 4.078 -13.805 1 96.31 560 PRO B N 1
ATOM 9261 C CA . PRO B 1 560 ? 32.594 2.854 -13.812 1 96.31 560 PRO B CA 1
ATOM 9262 C C . PRO B 1 560 ? 32.469 2.055 -12.516 1 96.31 560 PRO B C 1
ATOM 9264 O O . PRO B 1 560 ? 32.719 2.584 -11.43 1 96.31 560 PRO B O 1
ATOM 9267 N N . ALA B 1 561 ? 31.984 0.896 -12.547 1 97.5 561 ALA B N 1
ATOM 9268 C CA . ALA B 1 561 ? 31.797 -0.005 -11.406 1 97.5 561 ALA B CA 1
ATOM 9269 C C . ALA B 1 561 ? 32.125 -1.444 -11.797 1 97.5 561 ALA B C 1
ATOM 9271 O O . ALA B 1 561 ? 32.031 -1.82 -12.961 1 97.5 561 ALA B O 1
ATOM 9272 N N . THR B 1 562 ? 32.562 -2.25 -10.836 1 97.12 562 THR B N 1
ATOM 9273 C CA . THR B 1 562 ? 32.906 -3.662 -11.023 1 97.12 562 THR B CA 1
ATOM 9274 C C . THR B 1 562 ? 32.188 -4.516 -9.969 1 97.12 562 THR B C 1
ATOM 9276 O O . THR B 1 562 ? 31.547 -3.99 -9.062 1 97.12 562 THR B O 1
ATOM 9279 N N . ARG B 1 563 ? 32.344 -5.84 -10.109 1 96.31 563 ARG B N 1
ATOM 9280 C CA . ARG B 1 563 ? 31.734 -6.773 -9.164 1 96.31 563 ARG B CA 1
ATOM 9281 C C . ARG B 1 563 ? 32.281 -6.562 -7.754 1 96.31 563 ARG B C 1
ATOM 9283 O O . ARG B 1 563 ? 31.578 -6.781 -6.77 1 96.31 563 ARG B O 1
ATOM 9290 N N . GLU B 1 564 ? 33.469 -6.094 -7.621 1 96.56 564 GLU B N 1
ATOM 9291 C CA . GLU B 1 564 ? 34.094 -5.852 -6.328 1 96.56 564 GLU B CA 1
ATOM 9292 C C . GLU B 1 564 ? 33.375 -4.742 -5.562 1 96.56 564 GLU B C 1
ATOM 9294 O O . GLU B 1 564 ? 33.5 -4.652 -4.34 1 96.56 564 GLU B O 1
ATOM 9299 N N . ASP B 1 565 ? 32.656 -3.908 -6.297 1 97.5 565 ASP B N 1
ATOM 9300 C CA . ASP B 1 565 ? 31.938 -2.809 -5.676 1 97.5 565 ASP B CA 1
ATOM 9301 C C . ASP B 1 565 ? 30.594 -3.287 -5.102 1 97.5 565 ASP B C 1
ATOM 9303 O O . ASP B 1 565 ? 29.922 -2.547 -4.383 1 97.5 565 ASP B O 1
ATOM 9307 N N . MET B 1 566 ? 30.234 -4.441 -5.43 1 97.19 566 MET B N 1
ATOM 9308 C CA . MET B 1 566 ? 28.969 -4.996 -4.977 1 97.19 566 MET B CA 1
ATOM 9309 C C . MET B 1 566 ? 29.156 -5.852 -3.727 1 97.19 566 MET B C 1
ATOM 9311 O O . MET B 1 566 ? 30.109 -6.625 -3.643 1 97.19 566 MET B O 1
ATOM 9315 N N . HIS B 1 567 ? 28.25 -5.652 -2.77 1 97.19 567 HIS B N 1
ATOM 9316 C CA . HIS B 1 567 ? 28.359 -6.336 -1.484 1 97.19 567 HIS B CA 1
ATOM 9317 C C . HIS B 1 567 ? 27.016 -6.941 -1.075 1 97.19 567 HIS B C 1
ATOM 9319 O O . HIS B 1 567 ? 25.969 -6.48 -1.514 1 97.19 567 HIS B O 1
ATOM 9325 N N . ARG B 1 568 ? 27.156 -7.977 -0.302 1 95.94 568 ARG B N 1
ATOM 9326 C CA . ARG B 1 568 ? 25.953 -8.578 0.248 1 95.94 568 ARG B CA 1
ATOM 9327 C C . ARG B 1 568 ? 25.188 -7.59 1.124 1 95.94 568 ARG B C 1
ATOM 9329 O O . ARG B 1 568 ? 25.797 -6.844 1.895 1 95.94 568 ARG B O 1
ATOM 9336 N N . TYR B 1 569 ? 23.922 -7.477 0.931 1 97.25 569 TYR B N 1
ATOM 9337 C CA . TYR B 1 569 ? 23.078 -6.605 1.751 1 97.25 569 TYR B CA 1
ATOM 9338 C C . TYR B 1 569 ? 22.375 -7.398 2.84 1 97.25 569 TYR B C 1
ATOM 9340 O O . TYR B 1 569 ? 21.438 -8.156 2.555 1 97.25 569 TYR B O 1
ATOM 9348 N N . GLY B 1 570 ? 22.766 -7.223 4.062 1 93.56 570 GLY B N 1
ATOM 9349 C CA . GLY B 1 570 ? 22.203 -7.969 5.176 1 93.56 570 GLY B CA 1
ATOM 9350 C C . GLY B 1 570 ? 22.531 -9.445 5.137 1 93.56 570 GLY B C 1
ATOM 9351 O O . GLY B 1 570 ? 23.391 -9.875 4.352 1 93.56 570 GLY B O 1
ATOM 9352 N N . ASN B 1 571 ? 21.891 -10.234 6.039 1 92.19 571 ASN B N 1
ATOM 9353 C CA . ASN B 1 571 ? 22.172 -11.656 6.172 1 92.19 571 ASN B CA 1
ATOM 9354 C C . ASN B 1 571 ? 20.891 -12.492 6.082 1 92.19 571 ASN B C 1
ATOM 9356 O O . ASN B 1 571 ? 20.828 -13.602 6.617 1 92.19 571 ASN B O 1
ATOM 9360 N N . VAL B 1 572 ? 19.938 -11.969 5.379 1 94.75 572 VAL B N 1
ATOM 9361 C CA . VAL B 1 572 ? 18.672 -12.672 5.273 1 94.75 572 VAL B CA 1
ATOM 9362 C C . VAL B 1 572 ? 18.5 -13.219 3.859 1 94.75 572 VAL B C 1
ATOM 9364 O O . VAL B 1 572 ? 18.766 -12.523 2.879 1 94.75 572 VAL B O 1
ATOM 9367 N N . ALA B 1 573 ? 18.125 -14.461 3.781 1 93.94 573 ALA B N 1
ATOM 9368 C CA . ALA B 1 573 ? 17.812 -15.062 2.486 1 93.94 573 ALA B CA 1
ATOM 9369 C C . ALA B 1 573 ? 16.438 -14.617 1.992 1 93.94 573 ALA B C 1
ATOM 9371 O O . ALA B 1 573 ? 15.562 -14.289 2.793 1 93.94 573 ALA B O 1
ATOM 9372 N N . SER B 1 574 ? 16.25 -14.562 0.667 1 94.56 574 SER B N 1
ATOM 9373 C CA . SER B 1 574 ? 14.961 -14.172 0.092 1 94.56 574 SER B CA 1
ATOM 9374 C C . SER B 1 574 ? 13.828 -15.055 0.605 1 94.56 574 SER B C 1
ATOM 9376 O O . SER B 1 574 ? 12.727 -14.57 0.873 1 94.56 574 SER B O 1
ATOM 9378 N N . LYS B 1 575 ? 14.047 -16.344 0.811 1 94.88 575 LYS B N 1
ATOM 9379 C CA . LYS B 1 575 ? 13.016 -17.297 1.191 1 94.88 575 LYS B CA 1
ATOM 9380 C C . LYS B 1 575 ? 12.594 -17.109 2.646 1 94.88 575 LYS B C 1
ATOM 9382 O O . LYS B 1 575 ? 11.797 -17.875 3.176 1 94.88 575 LYS B O 1
ATOM 9387 N N . GLU B 1 576 ? 13.102 -16.125 3.291 1 96 576 GLU B N 1
ATOM 9388 C CA . GLU B 1 576 ? 12.758 -15.875 4.688 1 96 576 GLU B CA 1
ATOM 9389 C C . GLU B 1 576 ? 11.977 -14.57 4.84 1 96 576 GLU B C 1
ATOM 9391 O O . GLU B 1 576 ? 11.398 -14.305 5.895 1 96 576 GLU B O 1
ATOM 9396 N N . LEU B 1 577 ? 11.953 -13.781 3.9 1 97.81 577 LEU B N 1
ATOM 9397 C CA . LEU B 1 577 ? 11.586 -12.383 4.039 1 97.81 577 LEU B CA 1
ATOM 9398 C C . LEU B 1 577 ? 10.109 -12.242 4.422 1 97.81 577 LEU B C 1
ATOM 9400 O O . LEU B 1 577 ? 9.773 -11.508 5.355 1 97.81 577 LEU B O 1
ATOM 9404 N N . PHE B 1 578 ? 9.164 -12.922 3.738 1 98.38 578 PHE B N 1
ATOM 9405 C CA . PHE B 1 578 ? 7.75 -12.812 4.094 1 98.38 578 PHE B CA 1
ATOM 9406 C C . PHE B 1 578 ? 7.496 -13.406 5.473 1 98.38 578 PHE B C 1
ATOM 9408 O O . PHE B 1 578 ? 6.719 -12.852 6.258 1 98.38 578 PHE B O 1
ATOM 9415 N N . ALA B 1 579 ? 8.125 -14.594 5.727 1 97.75 579 ALA B N 1
ATOM 9416 C CA . ALA B 1 579 ? 7.957 -15.227 7.031 1 97.75 579 ALA B CA 1
ATOM 9417 C C . ALA B 1 579 ? 8.359 -14.273 8.156 1 97.75 579 ALA B C 1
ATOM 9419 O O . ALA B 1 579 ? 7.613 -14.109 9.125 1 97.75 579 ALA B O 1
ATOM 9420 N N . ARG B 1 580 ? 9.492 -13.672 8 1 97 580 ARG B N 1
ATOM 9421 C CA . ARG B 1 580 ? 9.977 -12.734 9.008 1 97 580 ARG B CA 1
ATOM 9422 C C . ARG B 1 580 ? 9.016 -11.562 9.172 1 97 580 ARG B C 1
ATOM 9424 O O . ARG B 1 580 ? 8.789 -11.094 10.289 1 97 580 ARG B O 1
ATOM 9431 N N . TYR B 1 581 ? 8.523 -11.039 8.133 1 97.75 581 TYR B N 1
ATOM 9432 C CA . TYR B 1 581 ? 7.562 -9.945 8.211 1 97.75 581 TYR B CA 1
ATOM 9433 C C . TYR B 1 581 ? 6.32 -10.367 8.992 1 97.75 581 TYR B C 1
ATOM 9435 O O . TYR B 1 581 ? 5.887 -9.664 9.906 1 97.75 581 TYR B O 1
ATOM 9443 N N . PHE B 1 582 ? 5.699 -11.492 8.641 1 97.44 582 PHE B N 1
ATOM 9444 C CA . PHE B 1 582 ? 4.414 -11.883 9.203 1 97.44 582 PHE B CA 1
ATOM 9445 C C . PHE B 1 582 ? 4.574 -12.336 10.648 1 97.44 582 PHE B C 1
ATOM 9447 O O . PHE B 1 582 ? 3.596 -12.422 11.391 1 97.44 582 PHE B O 1
ATOM 9454 N N . GLU B 1 583 ? 5.742 -12.641 11.07 1 95.88 583 GLU B N 1
ATOM 9455 C CA . GLU B 1 583 ? 5.992 -12.969 12.469 1 95.88 583 GLU B CA 1
ATOM 9456 C C . GLU B 1 583 ? 5.656 -11.789 13.375 1 95.88 583 GLU B C 1
ATOM 9458 O O . GLU B 1 583 ? 5.457 -11.969 14.578 1 95.88 583 GLU B O 1
ATOM 9463 N N . HIS B 1 584 ? 5.609 -10.609 12.852 1 95.12 584 HIS B N 1
ATOM 9464 C CA . HIS B 1 584 ? 5.195 -9.438 13.609 1 95.12 584 HIS B CA 1
ATOM 9465 C C . HIS B 1 584 ? 3.701 -9.469 13.906 1 95.12 584 HIS B C 1
ATOM 9467 O O . HIS B 1 584 ? 3.213 -8.711 14.75 1 95.12 584 HIS B O 1
ATOM 9473 N N . PHE B 1 585 ? 2.959 -10.289 13.242 1 95.19 585 PHE B N 1
ATOM 9474 C CA . PHE B 1 585 ? 1.519 -10.445 13.414 1 95.19 585 PHE B CA 1
ATOM 9475 C C . PHE B 1 585 ? 1.171 -11.875 13.812 1 95.19 585 PHE B C 1
ATOM 9477 O O . PHE B 1 585 ? 0.582 -12.617 13.023 1 95.19 585 PHE B O 1
ATOM 9484 N N . PRO B 1 586 ? 1.422 -12.211 14.969 1 92.38 586 PRO B N 1
ATOM 9485 C CA . PRO B 1 586 ? 1.312 -13.609 15.391 1 92.38 586 PRO B CA 1
ATOM 9486 C C . PRO B 1 586 ? -0.126 -14.125 15.367 1 92.38 586 PRO B C 1
ATOM 9488 O O . PRO B 1 586 ? -1.058 -13.367 15.664 1 92.38 586 PRO B O 1
ATOM 9491 N N . ALA B 1 587 ? -0.188 -15.32 14.961 1 90.12 587 ALA B N 1
ATOM 9492 C CA . ALA B 1 587 ? -1.46 -16.031 15.055 1 90.12 587 ALA B CA 1
ATOM 9493 C C . ALA B 1 587 ? -1.783 -16.375 16.5 1 90.12 587 ALA B C 1
ATOM 9495 O O . ALA B 1 587 ? -0.886 -16.453 17.344 1 90.12 587 ALA B O 1
ATOM 9496 N N . ILE B 1 588 ? -3.082 -16.469 16.781 1 83.81 588 ILE B N 1
ATOM 9497 C CA . ILE B 1 588 ? -3.525 -16.953 18.078 1 83.81 588 ILE B CA 1
ATOM 9498 C C . ILE B 1 588 ? -3.939 -18.422 17.969 1 83.81 588 ILE B C 1
ATOM 9500 O O . ILE B 1 588 ? -4.863 -18.75 17.219 1 83.81 588 ILE B O 1
ATOM 9504 N N . ASN B 1 589 ? -3.334 -19.266 18.625 1 81.38 589 ASN B N 1
ATOM 9505 C CA . ASN B 1 589 ? -3.559 -20.703 18.531 1 81.38 589 ASN B CA 1
ATOM 9506 C C . ASN B 1 589 ? -3.471 -21.188 17.078 1 81.38 589 ASN B C 1
ATOM 9508 O O . ASN B 1 589 ? -4.324 -21.938 16.609 1 81.38 589 ASN B O 1
ATOM 9512 N N . ASN B 1 590 ? -2.551 -20.562 16.359 1 81.69 590 ASN B N 1
ATOM 9513 C CA . ASN B 1 590 ? -2.279 -20.891 14.961 1 81.69 590 ASN B CA 1
ATOM 9514 C C . ASN B 1 590 ? -3.475 -20.578 14.07 1 81.69 590 ASN B C 1
ATOM 9516 O O . ASN B 1 590 ? -3.643 -21.203 13.016 1 81.69 590 ASN B O 1
ATOM 9520 N N . GLU B 1 591 ? -4.301 -19.734 14.57 1 85.19 591 GLU B N 1
ATOM 9521 C CA . GLU B 1 591 ? -5.465 -19.328 13.789 1 85.19 591 GLU B CA 1
ATOM 9522 C C . GLU B 1 591 ? -5.422 -17.844 13.477 1 85.19 591 GLU B C 1
ATOM 9524 O O . GLU B 1 591 ? -4.863 -17.047 14.25 1 85.19 591 GLU B O 1
ATOM 9529 N N . CYS B 1 592 ? -5.824 -17.562 12.281 1 88.94 592 CYS B N 1
ATOM 9530 C CA . CYS B 1 592 ? -5.973 -16.188 11.82 1 88.94 592 CYS B CA 1
ATOM 9531 C C . CYS B 1 592 ? -7.371 -15.953 11.25 1 88.94 592 CYS B C 1
ATOM 9533 O O . CYS B 1 592 ? -8.008 -16.891 10.75 1 88.94 592 CYS B O 1
ATOM 9535 N N . PRO B 1 593 ? -7.91 -14.719 11.461 1 77.12 593 PRO B N 1
ATOM 9536 C CA . PRO B 1 593 ? -9.148 -14.438 10.727 1 77.12 593 PRO B CA 1
ATOM 9537 C C . PRO B 1 593 ? -9.016 -14.656 9.227 1 77.12 593 PRO B C 1
ATOM 9539 O O . PRO B 1 593 ? -7.965 -14.367 8.648 1 77.12 593 PRO B O 1
ATOM 9542 N N . GLU B 1 594 ? -9.984 -15.305 8.68 1 73.06 594 GLU B N 1
ATOM 9543 C CA . GLU B 1 594 ? -10.031 -15.539 7.238 1 73.06 594 GLU B CA 1
ATOM 9544 C C . GLU B 1 594 ? -11.305 -14.969 6.621 1 73.06 594 GLU B C 1
ATOM 9546 O O . GLU B 1 594 ? -12.18 -14.477 7.336 1 73.06 594 GLU B O 1
ATOM 9551 N N . ASP B 1 595 ? -11.297 -14.703 5.23 1 66.44 595 ASP B N 1
ATOM 9552 C CA . ASP B 1 595 ? -12.508 -14.25 4.551 1 66.44 595 ASP B CA 1
ATOM 9553 C C . ASP B 1 595 ? -13.625 -15.281 4.676 1 66.44 595 ASP B C 1
ATOM 9555 O O . ASP B 1 595 ? -13.359 -16.484 4.684 1 66.44 595 ASP B O 1
#

Secondary structure (DSSP, 8-state):
---------------------PPP-PPPPSSPPPP-SEEEEEE---TT--S----SSTTGGGG---HHHHHHHHHHHHHHHHHHT-EEEEEE-S--SSSSHHHHTPPTT--TTTTGGGGGGGS--SEEE--GGGTSSHHHHHHIIIIIGGGGTT-EE-SSEEEEEE-TTS-EEEEESSBSEEEEE-TT--EEEEEEEE-------TTEEE--HHHHTTSHHHHHHHTS--SEEEEEEE--TTT--HHHHHHHHHTT-SS--EEEEE-SS-SEEEE-SSTTEEEEEE-STTSEEEEEEEE--SS-TTSPPEEEEEEEESSHHHHHHHHT--TTT---HHHHHHHHHHHHHHHHTTTT-EEEEESS-BBSSSS-TT-TTBHHHHIIIIIIIIIIITTSS-TTS-EEEEEETTS--S-B-SEEEEHHHHHHH------EEEEEEEHHHHHHHHHHHTTS----TTTTTGGGGGS----GGGHHHHTTS---S---PPEE-----BS-S--BSS--EEPP--PPPSEEE---SSPPPTT-EEEEEEEGGGHHHHHHHHHHTT----GGG-EEESS--GGGHHHHHHTTSPPBTTB----/---------------------PPP-PPPPSSPPPP-SEEEEEE---TT--S----SSTTGGGG---HHHHHHHHHHHHHHHHHHT-EEEEEE-S--SSSSHHHHTPPTT--TTTTGGGGGGGS--SEEE--GGGTSSHHHHHHIIIIIGGGGTT-EE-SSEEEEEE-TTS-EEEEESSBSEEEEE-TT--EEEEEEEE-------TTEEE--HHHHTTSHHHHHHHTS--SEEEEEEE--TTT--HHHHHHHHHTT-SS--EEEEE-SS-SEEEE-SSTTEEEEEE-STTSEEEEEEEE--SS-TTSPPEEEEEEEESSHHHHHHHHT--TTT---HHHHHHHHHHHHHHHHTTTT-EEEEESS-BBSSSS-TT-TTBHHHHIIIIIIIIIIITTSS-TTS-EEEEEETTS--S-B-SEEEEHHHHHHH------EEEEEEEHHHHHHHHHHHTTS----TTTTTGGGGGS----GGGHHHHTTS---S---PPEE-----BS-S--BSS--EEPP--PPPSEEE---SSPPPTT-EEEEEEEGGGHHHHHHHHHHTT----GGG-EEESS--GGGHHHHHHTTSPPBTTB----

Nearest PDB structures (foldseek):
  3c9f-assembly3_A  TM=8.955E-01  e=9.311E-57  Candida albicans SC5314
  3c9f-assembly3_B-2  TM=8.992E-01  e=1.191E-55  Candida albicans SC5314
  1hpu-assembly2_B  TM=5.737E-01  e=8.631E-22  Escherichia coli
  2ush-assembly1_A  TM=5.079E-01  e=3.416E-22  Escherichia coli K-12
  3ztv-assembly1_A  TM=4.486E-01  e=2.378E-19  Haemophilus influenzae Rd KW20

Sequence (1190 aa):
MAYTKKLVYLWVFQTALSSCAAKLTPGQPRGPLPWGDINIIHTSDTHGWLLGHTKNQWPEPNYSGTYGDFISFVGHMKKLAKEKDVDLLLVDSGDLHDGSGLTDGYPKGGVNGHEAIKSFLKAPYDVMAIGNHELYVTDVTLDVYNNFAPKLDGRYLSSNAYLQTTLKNASSIEHTIGSRYRRFKTPHGRQVTSLGVIFDFKEHNKNTTIHIPKNMVTETWFQELMLQPTDIFVLAGHMSDKQGQWDIVTSAIRKYHPNTPIAALGGHEHVRACRQLDSNSMVLESGRFMETVGWMSISLNKTSPTSPALFKRRYMDANRVTYMYHSNTTEHNFNRADGLEVDAFNKNLVTRWDLGRVHGCSSQNYFVERYPWPHPQNIYAFYTFQVLPEALIKTSGRADKPYVTLVNSGMLRFDIYRGVFTWNDQLTVLPFKEGYTYIEVPWLIARNVKDKLFEYPKDHLNTARVLAEESGSIDVNQFEHLAQKPLSTSSSLSPGYVTKDKCGGNGDDTKHTRIPRQASPDYMSNDPFYPIPREALVDLIMPAFLEKRVLESINKLGHPATREDMHRYGNVASKELFARYFEHFPAINNECPEDMAYTKKLVYLWVFQTALSSCAAKLTPGQPRGPLPWGDINIIHTSDTHGWLLGHTKNQWPEPNYSGTYGDFISFVGHMKKLAKEKDVDLLLVDSGDLHDGSGLTDGYPKGGVNGHEAIKSFLKAPYDVMAIGNHELYVTDVTLDVYNNFAPKLDGRYLSSNAYLQTTLKNASSIEHTIGSRYRRFKTPHGRQVTSLGVIFDFKEHNKNTTIHIPKNMVTETWFQELMLQPTDIFVLAGHMSDKQGQWDIVTSAIRKYHPNTPIAALGGHEHVRACRQLDSNSMVLESGRFMETVGWMSISLNKTSPTSPALFKRRYMDANRVTYMYHSNTTEHNFNRADGLEVDAFNKNLVTRWDLGRVHGCSSQNYFVERYPWPHPQNIYAFYTFQVLPEALIKTSGRADKPYVTLVNSGMLRFDIYRGVFTWNDQLTVLPFKEGYTYIEVPWLIARNVKDKLFEYPKDHLNTARVLAEESGSIDVNQFEHLAQKPLSTSSSLSPGYVTKDKCGGNGDDTKHTRIPRQASPDYMSNDPFYPIPREALVDLIMPAFLEKRVLESINKLGHPATREDMHRYGNVASKELFARYFEHFPAINNECPED

Solvent-accessible surface area (backbone atoms only — not comparable to full-atom values): 62264 Å² total; per-residue (Å²): 136,83,79,77,78,77,79,76,77,74,78,75,75,74,73,75,74,67,81,68,72,79,76,66,74,59,72,66,56,78,65,78,76,75,82,34,53,38,29,35,45,32,41,14,29,30,15,31,40,46,73,22,41,79,52,75,48,84,45,28,36,42,15,34,25,28,48,18,54,48,40,15,34,51,55,41,41,50,52,48,25,58,73,68,70,35,41,69,43,32,36,32,8,23,24,60,36,77,46,14,24,65,7,59,46,53,58,92,90,58,52,69,22,64,71,51,52,56,55,58,74,73,41,82,59,60,36,32,13,51,22,69,70,45,33,49,41,63,68,39,33,50,44,38,40,70,63,48,27,63,76,46,74,50,25,26,15,17,46,31,39,27,37,48,42,75,43,94,85,74,44,73,49,79,37,57,46,29,26,52,53,40,72,51,63,45,94,83,64,43,34,34,39,32,41,8,41,43,44,81,65,81,72,52,22,93,51,45,49,66,43,36,55,79,54,40,66,69,33,67,69,47,51,58,57,54,69,48,88,55,58,30,35,45,34,24,14,21,21,29,84,88,78,28,61,57,67,56,54,51,51,58,48,36,75,65,40,76,62,48,39,34,46,32,32,21,12,72,48,51,41,64,40,34,36,56,84,50,75,34,34,38,38,38,25,23,17,32,51,35,39,27,37,22,37,40,16,33,31,69,40,84,87,35,85,74,46,59,39,47,76,48,62,36,41,32,49,24,21,60,63,39,37,26,61,73,44,73,41,47,94,86,67,40,79,34,72,68,11,52,48,41,42,52,51,54,51,49,50,36,60,75,54,48,28,74,42,67,37,11,30,32,78,47,53,25,27,63,40,55,34,48,72,50,31,61,41,8,35,66,34,35,38,62,69,46,31,39,35,61,41,41,39,64,66,34,85,54,41,59,52,56,65,38,48,49,47,52,61,42,63,58,67,49,64,47,60,41,7,63,36,28,44,27,53,29,28,26,25,28,59,44,72,57,35,34,26,27,34,76,38,33,36,62,53,57,74,46,34,66,65,49,53,68,74,46,76,79,78,59,74,47,43,64,68,66,63,64,59,77,54,85,66,67,67,72,76,43,58,75,49,51,75,66,48,68,68,83,62,80,69,94,47,54,52,37,71,67,69,78,56,65,65,63,81,78,36,58,30,41,79,39,36,69,63,72,78,24,74,56,61,66,66,46,63,61,73,74,91,60,93,67,53,37,75,43,68,25,34,42,30,31,47,50,89,48,46,67,62,51,48,51,35,39,38,73,72,72,44,90,69,57,74,86,60,46,40,75,44,44,88,56,36,45,40,42,34,62,43,57,40,27,46,46,35,63,43,60,92,78,40,42,63,36,108,136,83,81,77,79,76,78,76,77,77,77,76,76,76,74,75,75,67,81,67,72,79,77,69,73,58,72,65,54,78,64,80,79,77,82,34,52,38,29,35,44,33,42,13,29,30,14,30,40,45,73,22,41,80,51,76,47,83,46,30,37,42,16,36,24,27,49,17,53,49,39,17,34,51,55,42,42,51,52,47,25,56,73,69,71,37,38,70,43,33,38,31,7,24,25,61,34,77,47,14,25,66,8,59,45,54,57,92,89,58,51,70,23,63,69,50,52,55,54,56,74,74,42,82,59,61,35,31,14,50,24,69,71,44,33,47,41,62,68,40,34,50,44,38,40,70,63,48,28,65,75,45,73,49,25,27,14,18,49,30,39,27,38,48,43,74,41,94,85,72,45,72,48,80,37,56,46,28,25,49,51,41,75,51,64,46,95,81,64,43,35,35,39,30,40,9,39,44,44,81,66,82,73,51,23,93,50,45,48,67,42,35,55,80,56,43,64,70,33,68,70,46,51,56,55,54,70,48,87,58,60,30,36,45,34,23,15,22,22,28,82,87,78,26,61,57,67,57,54,51,51,58,48,36,76,68,40,77,62,47,39,34,47,33,34,21,12,71,49,50,41,65,39,33,38,57,84,48,73,34,33,39,38,38,24,23,16,32,51,36,40,26,36,22,38,40,16,32,31,70,40,83,86,35,85,75,46,59,40,48,76,48,63,35,41,32,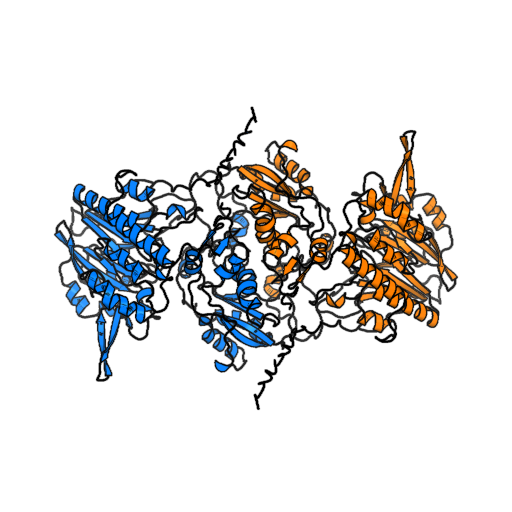49,23,20,61,63,39,38,26,62,74,42,73,41,47,92,88,66,43,80,34,73,69,11,52,50,40,44,51,51,52,51,48,51,36,59,75,54,49,27,74,43,68,36,12,30,33,79,47,54,23,27,63,40,54,35,47,72,49,30,62,40,6,35,67,33,35,39,61,68,47,31,40,36,61,44,42,40,63,65,32,85,55,40,60,52,56,64,39,47,48,45,53,62,43,63,59,68,49,64,46,60,42,8,64,36,27,44,26,52,30,28,26,24,28,59,43,74,57,36,33,26,26,35,76,39,34,35,61,54,55,74,46,34,67,64,50,54,69,74,46,75,80,77,60,75,46,45,62,68,66,61,64,59,79,53,84,65,69,67,72,76,42,58,76,48,52,74,65,47,68,68,84,62,80,69,93,48,53,51,36,71,68,69,78,54,64,65,62,80,79,36,56,31,41,79,39,35,70,64,71,76,24,74,55,61,67,66,46,63,61,74,73,91,61,91,67,54,38,77,42,66,24,35,42,31,30,47,51,88,47,46,65,62,51,49,51,35,40,38,73,73,72,42,90,70,57,75,86,60,48,40,75,44,43,87,56,38,47,41,43,34,64,44,56,40,28,46,48,36,64,42,60,92,78,39,41,63,34,108